Protein AF-0000000084753009 (afdb_homodimer)

Solvent-accessible surface area (backbone atoms only — not comparable to full-atom values): 41734 Å² total; per-residue (Å²): 143,81,85,72,77,72,83,78,74,83,71,78,72,69,72,72,68,74,66,66,72,75,73,69,80,60,87,63,48,53,92,80,48,62,45,25,27,24,36,36,21,24,46,74,65,32,34,59,45,39,58,49,41,63,70,36,86,54,37,40,56,45,30,37,18,22,81,48,64,71,35,30,52,54,29,57,70,52,45,77,73,70,60,47,79,33,66,43,63,70,62,52,57,67,38,84,77,46,48,28,35,38,40,39,59,59,40,59,48,36,22,62,54,53,35,54,36,36,74,61,62,22,24,34,41,34,35,61,46,40,22,52,53,69,66,31,33,50,51,32,44,51,40,50,72,73,33,92,44,51,52,31,33,46,53,29,57,72,46,18,57,58,53,46,50,50,44,50,41,45,76,71,41,67,23,46,60,67,46,36,36,46,33,37,47,22,31,64,53,88,81,74,65,91,60,96,47,74,90,43,40,63,74,74,40,26,57,36,32,58,84,35,24,67,22,55,52,34,76,59,42,33,61,58,48,35,46,51,28,60,70,63,72,48,67,54,45,33,26,37,38,47,62,38,71,62,77,71,88,77,80,57,65,31,46,48,30,42,41,34,41,34,33,31,74,84,59,25,36,34,36,42,37,35,34,31,50,33,41,76,78,27,59,35,39,34,45,35,12,55,41,12,32,40,38,34,48,94,85,46,38,20,46,29,68,53,73,85,70,62,74,63,65,72,74,53,73,94,74,84,77,84,72,79,65,67,41,73,97,49,26,34,66,54,90,67,91,61,67,58,29,63,52,36,33,52,51,49,49,53,51,22,58,50,66,69,45,84,47,87,32,14,57,66,55,29,40,52,26,24,49,51,37,42,43,46,50,50,5,35,78,64,69,38,77,34,70,49,88,78,118,141,82,85,74,76,78,80,80,72,80,71,79,71,69,74,73,68,74,66,66,72,74,73,69,80,63,86,63,50,55,94,79,47,61,45,27,28,25,36,36,21,24,48,74,66,32,34,58,45,39,57,48,41,63,70,37,85,54,37,39,59,45,29,37,18,22,80,49,65,70,36,30,52,53,29,57,70,51,46,77,73,70,60,48,80,34,68,43,63,71,64,52,57,67,37,82,75,46,47,28,35,38,41,38,59,60,40,58,47,36,22,63,55,53,34,52,35,36,73,62,63,23,25,35,41,35,36,60,47,41,22,51,52,71,67,30,34,50,51,33,45,52,40,52,72,71,34,91,44,50,51,31,31,45,52,30,56,71,46,18,58,57,51,48,50,51,45,49,42,44,75,73,42,68,23,47,61,66,46,36,36,48,33,35,48,22,31,65,53,89,83,73,64,91,62,98,47,75,90,42,40,63,75,72,38,27,57,36,32,58,82,33,24,67,22,55,51,31,75,58,44,34,60,56,50,34,46,51,27,62,70,64,72,47,68,55,45,32,26,37,38,47,62,38,71,60,76,72,88,76,81,57,64,30,44,48,30,41,40,34,42,34,33,32,72,84,59,23,36,34,36,42,37,34,34,31,49,34,41,76,77,27,58,34,39,34,44,35,10,56,41,12,31,41,37,34,46,94,86,47,38,21,46,30,67,54,72,87,70,63,74,62,66,71,74,54,75,93,74,84,78,83,73,79,64,67,41,71,97,50,27,34,67,55,88,68,91,62,67,57,28,65,51,37,34,50,52,48,50,53,50,24,58,49,66,70,45,83,47,87,33,14,58,66,55,29,40,53,26,26,49,52,39,42,44,44,49,52,5,36,78,65,70,39,78,35,68,49,84,78,118

Secondary structure (DSSP, 8-state):
------------------------------TTPPEEEEEE--SHHHHHHHHHHHTSTTEEEEEEE-SSHHHHHHHHHT-SS--EEES-HHHHHT-TT--EEEE-S-GGGHHHHHHHHHHTT-EEEEPSS--SHHHHHHHHHHHHHH-SS-EEE--GGGG-HHHHHHHHHHHTTTT-SEEEEEEEE--BS------SSGGGHHHHSGGG-TTT--HHHHHTTHHHHHHHHHHHTS--SEEEEEEE--S--SS--S-SEEEEEEE-GGG-EEEEEEESB--TT-EEEEEEESSEEEEE-SS-EEEEESS----------SS-------BTTTBEEEP-----HHHHHHHHHHHHHHHT---SS-HHHHHHHHHHHHHHHHHHHHTS-EE----/------------------------------TTPPEEEEEE--SHHHHHHHHHHHHSTTEEEEEEE-SSHHHHHHHHHT-SS--EEES-HHHHHT-TT--EEEE-S-GGGHHHHHHHHHHTT-EEEEESS--SHHHHHHHHHHHHHH-SS-EEEE-GGGG-HHHHHHHHHHHTTTT-SEEEEEEEE--BS------SSGGGHHHHTGGG-TTT--HHIIIIIHHHHHHHHHHHTS--SEEEEEEE--S--SS--S-SEEEEEEE-GGG-EEEEEEESB--TT-EEEEEEESSEEEEE-SS-EEEEESS---------SSS-------BTTTBEEE------HHHHHHHHHHHHHHHT---SS-HHHHHHHHHHHHHHHHHHHHTS-EE----

InterPro domains:
  IPR000683 Gfo/Idh/MocA-like oxidoreductase, N-terminal [PF01408] (35-155)
  IPR004104 Gfo/Idh/MocA-like oxidoreductase, C-terminal [PF02894] (169-384)
  IPR036291 NAD(P)-binding domain superfamily [SSF51735] (24-187)
  IPR050463 Gfo/Idh/MocA family oxidoreductases and glycosidases [PTHR43818] (2-371)

Structure (mmCIF, N/CA/C/O backbone):
data_AF-0000000084753009-model_v1
#
loop_
_entity.id
_entity.type
_entity.pdbx_description
1 polymer 'Oxidoreductase domain protein'
#
loop_
_atom_site.group_PDB
_atom_site.id
_atom_site.type_symbol
_atom_site.label_atom_id
_atom_site.label_alt_id
_atom_site.label_comp_id
_atom_site.label_asym_id
_atom_site.label_entity_id
_atom_site.label_seq_id
_atom_site.pdbx_PDB_ins_code
_atom_site.Cartn_x
_atom_site.Cartn_y
_atom_site.Cartn_z
_atom_site.occupancy
_atom_site.B_iso_or_equiv
_atom_site.auth_seq_id
_atom_site.auth_comp_id
_atom_site.auth_asym_id
_atom_site.auth_atom_id
_atom_site.pdbx_PDB_model_num
ATOM 1 N N . MET A 1 1 ? 50.094 -8.117 26.953 1 19.23 1 MET A N 1
ATOM 2 C CA . MET A 1 1 ? 50.156 -9.219 26 1 19.23 1 MET A CA 1
ATOM 3 C C . MET A 1 1 ? 48.75 -9.602 25.531 1 19.23 1 MET A C 1
ATOM 5 O O . MET A 1 1 ? 47.875 -9.898 26.344 1 19.23 1 MET A O 1
ATOM 9 N N . LYS A 1 2 ? 48.344 -8.891 24.297 1 21.27 2 LYS A N 1
ATOM 10 C CA . LYS A 1 2 ? 47.562 -8.609 23.078 1 21.27 2 LYS A CA 1
ATOM 11 C C . LYS A 1 2 ? 47.25 -9.898 22.312 1 21.27 2 LYS A C 1
ATOM 13 O O . LYS A 1 2 ? 48.156 -10.508 21.734 1 21.27 2 LYS A O 1
ATOM 18 N N . ARG A 1 3 ? 46.469 -10.758 22.953 1 17.67 3 ARG A N 1
ATOM 19 C CA . ARG A 1 3 ? 46.094 -12.125 22.594 1 17.67 3 ARG A CA 1
ATOM 20 C C . ARG A 1 3 ? 45.625 -12.211 21.141 1 17.67 3 ARG A C 1
ATOM 22 O O . ARG A 1 3 ? 44.562 -11.711 20.797 1 17.67 3 ARG A O 1
ATOM 29 N N . ARG A 1 4 ? 46.562 -12 20.125 1 22.48 4 ARG A N 1
ATOM 30 C CA . ARG A 1 4 ? 46.688 -12.062 18.672 1 22.48 4 ARG A CA 1
ATOM 31 C C . ARG A 1 4 ? 46.25 -13.43 18.141 1 22.48 4 ARG A C 1
ATOM 33 O O . ARG A 1 4 ? 47.062 -14.352 18.047 1 22.48 4 ARG A O 1
ATOM 40 N N . ASP A 1 5 ? 45.219 -14.016 18.797 1 18.94 5 ASP A N 1
ATOM 41 C CA . ASP A 1 5 ? 44.969 -15.414 18.484 1 18.94 5 ASP A CA 1
ATOM 42 C C . ASP A 1 5 ? 44.875 -15.633 16.984 1 18.94 5 ASP A C 1
ATOM 44 O O . ASP A 1 5 ? 44.469 -14.719 16.234 1 18.94 5 ASP A O 1
ATOM 48 N N . PHE A 1 6 ? 45.469 -16.656 16.344 1 20.31 6 PHE A N 1
ATOM 49 C CA . PHE A 1 6 ? 46.031 -17.406 15.242 1 20.31 6 PHE A CA 1
ATOM 50 C C . PHE A 1 6 ? 44.969 -17.859 14.266 1 20.31 6 PHE A C 1
ATOM 52 O O . PHE A 1 6 ? 45.219 -18.641 13.352 1 20.31 6 PHE A O 1
ATOM 59 N N . MET A 1 7 ? 43.75 -17.266 14.242 1 21.97 7 MET A N 1
ATOM 60 C CA . MET A 1 7 ? 42.75 -17.953 13.438 1 21.97 7 MET A CA 1
ATOM 61 C C . MET A 1 7 ? 43.25 -18.172 12.016 1 21.97 7 MET A C 1
ATOM 63 O O . MET A 1 7 ? 43.719 -17.25 11.367 1 21.97 7 MET A O 1
ATOM 67 N N . VAL A 1 8 ? 43.531 -19.422 11.648 1 20.73 8 VAL A N 1
ATOM 68 C CA . VAL A 1 8 ? 44.156 -20.125 10.523 1 20.73 8 VAL A CA 1
ATOM 69 C C . VAL A 1 8 ? 43.469 -19.703 9.219 1 20.73 8 VAL A C 1
ATOM 71 O O . VAL A 1 8 ? 42.25 -19.719 9.117 1 20.73 8 VAL A O 1
ATOM 74 N N . LYS A 1 9 ? 44.094 -19 8.281 1 26.17 9 LYS A N 1
ATOM 75 C CA . LYS A 1 9 ? 44.25 -18.562 6.895 1 26.17 9 LYS A CA 1
ATOM 76 C C . LYS A 1 9 ? 44 -19.734 5.934 1 26.17 9 LYS A C 1
ATOM 78 O O . LYS A 1 9 ? 44.312 -19.625 4.742 1 26.17 9 LYS A O 1
ATOM 83 N N . GLY A 1 10 ? 43.469 -20.984 6.367 1 20.19 10 GLY A N 1
ATOM 84 C CA . GLY A 1 10 ? 43.688 -22.016 5.359 1 20.19 10 GLY A CA 1
ATOM 85 C C . GLY A 1 10 ? 43.094 -21.641 4.004 1 20.19 10 GLY A C 1
ATOM 86 O O . GLY A 1 10 ? 41.969 -21.156 3.918 1 20.19 10 GLY A O 1
ATOM 87 N N . SER A 1 11 ? 43.938 -21.219 3.051 1 24.53 11 SER A N 1
ATOM 88 C CA . SER A 1 11 ? 43.906 -20.922 1.621 1 24.53 11 SER A CA 1
ATOM 89 C C . SER A 1 11 ? 43.312 -22.094 0.831 1 24.53 11 SER A C 1
ATOM 91 O O . SER A 1 11 ? 44.062 -22.891 0.247 1 24.53 11 SER A O 1
ATOM 93 N N . LEU A 1 12 ? 42.375 -22.859 1.331 1 22.7 12 LEU A N 1
ATOM 94 C CA . LEU A 1 12 ? 42.094 -24 0.461 1 22.7 12 LEU A CA 1
ATOM 95 C C . LEU A 1 12 ? 41.719 -23.531 -0.946 1 22.7 12 LEU A C 1
ATOM 97 O O . LEU A 1 12 ? 40.75 -22.797 -1.135 1 22.7 12 LEU A O 1
ATOM 101 N N . ALA A 1 13 ? 42.781 -23.203 -1.774 1 28.36 13 ALA A N 1
ATOM 102 C CA . ALA A 1 13 ? 42.812 -23.047 -3.227 1 28.36 13 ALA A CA 1
ATOM 103 C C . ALA A 1 13 ? 42.094 -24.188 -3.928 1 28.36 13 ALA A C 1
ATOM 105 O O . ALA A 1 13 ? 42.719 -25.047 -4.559 1 28.36 13 ALA A O 1
ATOM 106 N N . GLY A 1 14 ? 41.188 -24.828 -3.195 1 24.23 14 GLY A N 1
ATOM 107 C CA . GLY A 1 14 ? 40.75 -25.984 -3.975 1 24.23 14 GLY A CA 1
ATOM 108 C C . GLY A 1 14 ? 40.344 -25.625 -5.391 1 24.23 14 GLY A C 1
ATOM 109 O O . GLY A 1 14 ? 39.688 -24.594 -5.617 1 24.23 14 GLY A O 1
ATOM 110 N N . SER A 1 15 ? 41.25 -25.922 -6.312 1 25.5 15 SER A N 1
ATOM 111 C CA . SER A 1 15 ? 41.062 -25.953 -7.758 1 25.5 15 SER A CA 1
ATOM 112 C C . SER A 1 15 ? 39.75 -26.594 -8.133 1 25.5 15 SER A C 1
ATOM 114 O O . SER A 1 15 ? 39.5 -27.766 -7.828 1 25.5 15 SER A O 1
ATOM 116 N N . ALA A 1 16 ? 38.75 -25.859 -7.883 1 26.94 16 ALA A N 1
ATOM 117 C CA . ALA A 1 16 ? 37.438 -26.344 -8.344 1 26.94 16 ALA A CA 1
ATOM 118 C C . ALA A 1 16 ? 37.5 -26.812 -9.789 1 26.94 16 ALA A C 1
ATOM 120 O O . ALA A 1 16 ? 37.656 -26.016 -10.711 1 26.94 16 ALA A O 1
ATOM 121 N N . VAL A 1 17 ? 38.281 -27.906 -9.914 1 26.52 17 VAL A N 1
ATOM 122 C CA . VAL A 1 17 ? 38.125 -28.531 -11.219 1 26.52 17 VAL A CA 1
ATOM 123 C C . VAL A 1 17 ? 36.656 -28.547 -11.609 1 26.52 17 VAL A C 1
ATOM 125 O O . VAL A 1 17 ? 35.812 -29.047 -10.859 1 26.52 17 VAL A O 1
ATOM 128 N N . LEU A 1 18 ? 36.344 -27.594 -12.336 1 28.11 18 LEU A N 1
ATOM 129 C CA . LEU A 1 18 ? 35.094 -27.547 -13.086 1 28.11 18 LEU A CA 1
ATOM 130 C C . LEU A 1 18 ? 34.781 -28.922 -13.688 1 28.11 18 LEU A C 1
ATOM 132 O O . LEU A 1 18 ? 35.406 -29.344 -14.664 1 28.11 18 LEU A O 1
ATOM 136 N N . TYR A 1 19 ? 34.812 -29.875 -12.789 1 24.83 19 TYR A N 1
ATOM 137 C CA . TYR A 1 19 ? 34.281 -31.062 -13.469 1 24.83 19 TYR A CA 1
ATOM 138 C C . TYR A 1 19 ? 33 -30.734 -14.211 1 24.83 19 TYR A C 1
ATOM 140 O O . TYR A 1 19 ? 32.031 -30.281 -13.609 1 24.83 19 TYR A O 1
ATOM 148 N N . ALA A 1 20 ? 33.156 -30.234 -15.375 1 32.66 20 ALA A N 1
ATOM 149 C CA . ALA A 1 20 ? 32 -30.281 -16.281 1 32.66 20 ALA A CA 1
ATOM 150 C C . ALA A 1 20 ? 31.297 -31.625 -16.219 1 32.66 20 ALA A C 1
ATOM 152 O O . ALA A 1 20 ? 31.891 -32.656 -16.531 1 32.66 20 ALA A O 1
ATOM 153 N N . PRO A 1 21 ? 30.516 -31.781 -15.094 1 30.72 21 PRO A N 1
ATOM 154 C CA . PRO A 1 21 ? 29.875 -33.094 -15.156 1 30.72 21 PRO A CA 1
ATOM 155 C C . PRO A 1 21 ? 29.578 -33.531 -16.578 1 30.72 21 PRO A C 1
ATOM 157 O O . PRO A 1 21 ? 29.234 -32.719 -17.438 1 30.72 21 PRO A O 1
ATOM 160 N N . THR A 1 22 ? 30.391 -34.438 -17.047 1 31.91 22 THR A N 1
ATOM 161 C CA . THR A 1 22 ? 30 -35.188 -18.234 1 31.91 22 THR A CA 1
ATOM 162 C C . THR A 1 22 ? 28.516 -35.562 -18.172 1 31.91 22 THR A C 1
ATOM 164 O O . THR A 1 22 ? 28.109 -36.375 -17.328 1 31.91 22 THR A O 1
ATOM 167 N N . VAL A 1 23 ? 27.641 -34.594 -18.406 1 34.03 23 VAL A N 1
ATOM 168 C CA . VAL A 1 23 ? 26.281 -35 -18.719 1 34.03 23 VAL A CA 1
ATOM 169 C C . VAL A 1 23 ? 26.281 -36.219 -19.625 1 34.03 23 VAL A C 1
ATOM 171 O O . VAL A 1 23 ? 26.766 -36.156 -20.766 1 34.03 23 VAL A O 1
ATOM 174 N N . LEU A 1 24 ? 26.609 -37.344 -19.109 1 34.19 24 LEU A N 1
ATOM 175 C CA . LEU A 1 24 ? 26.203 -38.562 -19.828 1 34.19 24 LEU A CA 1
ATOM 176 C C . LEU A 1 24 ? 24.906 -38.312 -20.594 1 34.19 24 LEU A C 1
ATOM 178 O O . LEU A 1 24 ? 24 -37.656 -20.094 1 34.19 24 LEU A O 1
ATOM 182 N N . GLY A 1 25 ? 25.016 -38.438 -21.953 1 34.22 25 GLY A N 1
ATOM 183 C CA . GLY A 1 25 ? 24.031 -38.375 -23.016 1 34.22 25 GLY A CA 1
ATOM 184 C C . GLY A 1 25 ? 22.734 -39.094 -22.688 1 34.22 25 GLY A C 1
ATOM 185 O O . GLY A 1 25 ? 22.594 -40.281 -22.969 1 34.22 25 GLY A O 1
ATOM 186 N N . TYR A 1 26 ? 22.328 -39.125 -21.5 1 35 26 TYR A N 1
ATOM 187 C CA . TYR A 1 26 ? 20.953 -39.594 -21.516 1 35 26 TYR A CA 1
ATOM 188 C C . TYR A 1 26 ? 20.219 -39.094 -22.734 1 35 26 TYR A C 1
ATOM 190 O O . TYR A 1 26 ? 20.609 -38.094 -23.344 1 35 26 TYR A O 1
ATOM 198 N N . GLY A 1 27 ? 19.109 -39.875 -23.281 1 38.47 27 GLY A N 1
ATOM 199 C CA . GLY A 1 27 ? 18.469 -39.812 -24.594 1 38.47 27 GLY A CA 1
ATOM 200 C C . GLY A 1 27 ? 18.125 -38.406 -25.031 1 38.47 27 GLY A C 1
ATOM 201 O O . GLY A 1 27 ? 17.312 -37.719 -24.391 1 38.47 27 GLY A O 1
ATOM 202 N N . THR A 1 28 ? 19.031 -37.656 -25.5 1 44.12 28 THR A N 1
ATOM 203 C CA . THR A 1 28 ? 18.812 -36.469 -26.328 1 44.12 28 THR A CA 1
ATOM 204 C C . THR A 1 28 ? 17.594 -36.656 -27.219 1 44.12 28 THR A C 1
ATOM 206 O O . THR A 1 28 ? 17.5 -37.625 -27.984 1 44.12 28 THR A O 1
ATOM 209 N N . HIS A 1 29 ? 16.406 -36.375 -26.672 1 51.78 29 HIS A N 1
ATOM 210 C CA . HIS A 1 29 ? 15.297 -36.375 -27.625 1 51.78 29 HIS A CA 1
ATOM 211 C C . HIS A 1 29 ? 15.711 -35.688 -28.938 1 51.78 29 HIS A C 1
ATOM 213 O O . HIS A 1 29 ? 16.469 -34.719 -28.922 1 51.78 29 HIS A O 1
ATOM 219 N N . SER A 1 30 ? 15.75 -36.469 -29.938 1 55.12 30 SER A N 1
ATOM 220 C CA . SER A 1 30 ? 15.945 -35.844 -31.234 1 55.12 30 SER A CA 1
ATOM 221 C C . SER A 1 30 ? 15.125 -34.562 -31.359 1 55.12 30 SER A C 1
ATOM 223 O O . SER A 1 30 ? 14.047 -34.438 -30.781 1 55.12 30 SER A O 1
ATOM 225 N N . PRO A 1 31 ? 15.773 -33.406 -31.656 1 55.28 31 PRO A N 1
ATOM 226 C CA . PRO A 1 31 ? 15.07 -32.125 -31.844 1 55.28 31 PRO A CA 1
ATOM 227 C C . PRO A 1 31 ? 13.664 -32.312 -32.406 1 55.28 31 PRO A C 1
ATOM 229 O O . PRO A 1 31 ? 12.797 -31.453 -32.219 1 55.28 31 PRO A O 1
ATOM 232 N N . ASN A 1 32 ? 13.453 -33.438 -33.031 1 63.06 32 ASN A N 1
ATOM 233 C CA . ASN A 1 32 ? 12.164 -33.656 -33.688 1 63.06 32 ASN A CA 1
ATOM 234 C C . ASN A 1 32 ? 11.242 -34.531 -32.844 1 63.06 32 ASN A C 1
ATOM 236 O O . ASN A 1 32 ? 10.156 -34.906 -33.312 1 63.06 32 ASN A O 1
ATOM 240 N N . GLU A 1 33 ? 11.758 -34.75 -31.656 1 83.25 33 GLU A N 1
ATOM 241 C CA . GLU A 1 33 ? 10.953 -35.688 -30.875 1 83.25 33 GLU A CA 1
ATOM 242 C C . GLU A 1 33 ? 9.828 -35 -30.141 1 83.25 33 GLU A C 1
ATOM 244 O O . GLU A 1 33 ? 10.023 -33.875 -29.625 1 83.25 33 GLU A O 1
ATOM 249 N N . THR A 1 34 ? 8.656 -35.562 -30.266 1 94.25 34 THR A N 1
ATOM 250 C CA . THR A 1 34 ? 7.469 -35.031 -29.594 1 94.25 34 THR A CA 1
ATOM 251 C C . THR A 1 34 ? 7.48 -35.375 -28.109 1 94.25 34 THR A C 1
ATOM 253 O O . THR A 1 34 ? 7.742 -36.531 -27.75 1 94.25 34 THR A O 1
ATOM 256 N N . ILE A 1 35 ? 7.359 -34.406 -27.25 1 98 35 ILE A N 1
ATOM 257 C CA . ILE A 1 35 ? 7.242 -34.625 -25.812 1 98 35 ILE A CA 1
ATOM 258 C C . ILE A 1 35 ? 5.801 -35 -25.469 1 98 35 ILE A C 1
ATOM 260 O O . ILE A 1 35 ? 4.883 -34.219 -25.703 1 98 35 ILE A O 1
ATOM 264 N N . ASN A 1 36 ? 5.613 -36.188 -24.969 1 98.38 36 ASN A N 1
ATOM 265 C CA . ASN A 1 36 ? 4.305 -36.625 -24.5 1 98.38 36 ASN A CA 1
ATOM 266 C C . ASN A 1 36 ? 4.035 -36.188 -23.062 1 98.38 36 ASN A C 1
ATOM 268 O O . ASN A 1 36 ? 4.738 -36.594 -22.141 1 98.38 36 ASN A O 1
ATOM 272 N N . VAL A 1 37 ? 2.973 -35.469 -22.906 1 98.75 37 VAL A N 1
ATOM 273 C CA . VAL A 1 37 ? 2.73 -34.812 -21.609 1 98.75 37 VAL A CA 1
ATOM 274 C C . VAL A 1 37 ? 1.481 -35.406 -20.969 1 98.75 37 VAL A C 1
ATOM 276 O O . VAL A 1 37 ? 0.455 -35.562 -21.625 1 98.75 37 VAL A O 1
ATOM 279 N N . GLY A 1 38 ? 1.562 -35.75 -19.719 1 98.88 38 GLY A N 1
ATOM 280 C CA . GLY A 1 38 ? 0.406 -36.031 -18.891 1 98.88 38 GLY A CA 1
ATOM 281 C C . GLY A 1 38 ? -0.013 -34.844 -18.031 1 98.88 38 GLY A C 1
ATOM 282 O O . GLY A 1 38 ? 0.834 -34.156 -17.484 1 98.88 38 GLY A O 1
ATOM 283 N N . ILE A 1 39 ? -1.344 -34.688 -17.891 1 98.94 39 ILE A N 1
ATOM 284 C CA . ILE A 1 39 ? -1.879 -33.594 -17.078 1 98.94 39 ILE A CA 1
ATOM 285 C C . ILE A 1 39 ? -2.4 -34.156 -15.75 1 98.94 39 ILE A C 1
ATOM 287 O O . ILE A 1 39 ? -3.291 -35 -15.742 1 98.94 39 ILE A O 1
ATOM 291 N N . VAL A 1 40 ? -1.804 -33.719 -14.664 1 98.94 40 VAL A N 1
ATOM 292 C CA . VAL A 1 40 ? -2.322 -34.062 -13.336 1 98.94 40 VAL A CA 1
ATOM 293 C C . VAL A 1 40 ? -3.096 -32.875 -12.773 1 98.94 40 VAL A C 1
ATOM 295 O O . VAL A 1 40 ? -2.504 -31.859 -12.391 1 98.94 40 VAL A O 1
ATOM 298 N N . GLY A 1 41 ? -4.367 -33.031 -12.617 1 98.75 41 GLY A N 1
ATOM 299 C CA . GLY A 1 41 ? -5.266 -31.922 -12.32 1 98.75 41 GLY A CA 1
ATOM 300 C C . GLY A 1 41 ? -5.832 -31.266 -13.57 1 98.75 41 GLY A C 1
ATOM 301 O O . GLY A 1 41 ? -5.137 -30.5 -14.242 1 98.75 41 GLY A O 1
ATOM 302 N N . THR A 1 42 ? -7.109 -31.531 -13.867 1 98.44 42 THR A N 1
ATOM 303 C CA . THR A 1 42 ? -7.723 -31.016 -15.086 1 98.44 42 THR A CA 1
ATOM 304 C C . THR A 1 42 ? -8.852 -30.047 -14.758 1 98.44 42 THR A C 1
ATOM 306 O O . THR A 1 42 ? -9.875 -30.016 -15.445 1 98.44 42 THR A O 1
ATOM 309 N N . GLY A 1 43 ? -8.672 -29.375 -13.602 1 95.62 43 GLY A N 1
ATOM 310 C CA . GLY A 1 43 ? -9.555 -28.25 -13.305 1 95.62 43 GLY A CA 1
ATOM 311 C C . GLY A 1 43 ? -9.328 -27.047 -14.211 1 95.62 43 GLY A C 1
ATOM 312 O O . GLY A 1 43 ? -8.898 -27.219 -15.359 1 95.62 43 GLY A O 1
ATOM 313 N N . ASP A 1 44 ? -9.617 -25.859 -13.711 1 93.62 44 ASP A N 1
ATOM 314 C CA . ASP A 1 44 ? -9.578 -24.656 -14.539 1 93.62 44 ASP A CA 1
ATOM 315 C C . ASP A 1 44 ? -8.172 -24.422 -15.094 1 93.62 44 ASP A C 1
ATOM 317 O O . ASP A 1 44 ? -8.008 -24.109 -16.281 1 93.62 44 ASP A O 1
ATOM 321 N N . ARG A 1 45 ? -7.141 -24.578 -14.258 1 96.12 45 ARG A N 1
ATOM 322 C CA . ARG A 1 45 ? -5.781 -24.266 -14.688 1 96.12 45 ARG A CA 1
ATOM 323 C C . ARG A 1 45 ? -5.23 -25.375 -15.586 1 96.12 45 ARG A C 1
ATOM 325 O O . ARG A 1 45 ? -4.816 -25.125 -16.719 1 96.12 45 ARG A O 1
ATOM 332 N N . GLY A 1 46 ? -5.246 -26.625 -15.133 1 97.56 46 GLY A N 1
ATOM 333 C CA . GLY A 1 46 ? -4.727 -27.734 -15.922 1 97.56 46 GLY A CA 1
ATOM 334 C C . GLY A 1 46 ? -5.48 -27.938 -17.219 1 97.56 46 GLY A C 1
ATOM 335 O O . GLY A 1 46 ? -4.871 -28.047 -18.297 1 97.56 46 GLY A O 1
ATOM 336 N N . GLY A 1 47 ? -6.828 -27.953 -17.094 1 96.75 47 GLY A N 1
ATOM 337 C CA . GLY A 1 47 ? -7.645 -28.047 -18.297 1 96.75 47 GLY A CA 1
ATOM 338 C C . GLY A 1 47 ? -7.465 -26.875 -19.234 1 96.75 47 GLY A C 1
ATOM 339 O O . GLY A 1 47 ? -7.551 -27.047 -20.453 1 96.75 47 GLY A O 1
ATOM 340 N N . GLY A 1 48 ? -7.215 -25.734 -18.641 1 96.69 48 GLY A N 1
ATOM 341 C CA . GLY A 1 48 ? -7.055 -24.516 -19.422 1 96.69 48 GLY A CA 1
ATOM 342 C C . GLY A 1 48 ? -5.746 -24.469 -20.188 1 96.69 48 GLY A C 1
ATOM 343 O O . GLY A 1 48 ? -5.621 -23.734 -21.172 1 96.69 48 GLY A O 1
ATOM 344 N N . LEU A 1 49 ? -4.797 -25.266 -19.844 1 97.69 49 LEU A N 1
ATOM 345 C CA . LEU A 1 49 ? -3.49 -25.25 -20.484 1 97.69 49 LEU A CA 1
ATOM 346 C C . LEU A 1 49 ? -3.441 -26.266 -21.625 1 97.69 49 LEU A C 1
ATOM 348 O O . LEU A 1 49 ? -2.547 -26.219 -22.469 1 97.69 49 LEU A O 1
ATOM 352 N N . ILE A 1 50 ? -4.414 -27.203 -21.672 1 98.5 50 ILE A N 1
ATOM 353 C CA . ILE A 1 50 ? -4.426 -28.266 -22.672 1 98.5 50 ILE A CA 1
ATOM 354 C C . ILE A 1 50 ? -4.535 -27.656 -24.078 1 98.5 50 ILE A C 1
ATOM 356 O O . ILE A 1 50 ? -3.752 -27.984 -24.969 1 98.5 50 ILE A O 1
ATOM 360 N N . PRO A 1 51 ? -5.438 -26.641 -24.312 1 97.38 51 PRO A N 1
ATOM 361 C CA . PRO A 1 51 ? -5.516 -26.031 -25.641 1 97.38 51 PRO A CA 1
ATOM 362 C C . PRO A 1 51 ? -4.203 -25.375 -26.062 1 97.38 51 PRO A C 1
ATOM 364 O O . PRO A 1 51 ? -3.875 -25.344 -27.25 1 97.38 51 PRO A O 1
ATOM 367 N N . PHE A 1 52 ? -3.451 -24.812 -25.141 1 96.69 52 PHE A N 1
ATOM 368 C CA . PHE A 1 52 ? -2.148 -24.25 -25.469 1 96.69 52 PHE A CA 1
ATOM 369 C C . PHE A 1 52 ? -1.181 -25.328 -25.922 1 96.69 52 PHE A C 1
ATOM 371 O O . PHE A 1 52 ? -0.466 -25.156 -26.906 1 96.69 52 PHE A O 1
ATOM 378 N N . ILE A 1 53 ? -1.154 -26.453 -25.234 1 98.06 53 ILE A N 1
ATOM 379 C CA . ILE A 1 53 ? -0.253 -27.547 -25.578 1 98.06 53 ILE A CA 1
ATOM 380 C C . ILE A 1 53 ? -0.587 -28.094 -26.969 1 98.06 53 ILE A C 1
ATOM 382 O O . ILE A 1 53 ? 0.312 -28.391 -27.75 1 98.06 53 ILE A O 1
ATOM 386 N N . ASN A 1 54 ? -1.896 -28.141 -27.266 1 97.5 54 ASN A N 1
ATOM 387 C CA . ASN A 1 54 ? -2.352 -28.609 -28.562 1 97.5 54 ASN A CA 1
ATOM 388 C C . ASN A 1 54 ? -1.746 -27.781 -29.703 1 97.5 54 ASN A C 1
ATOM 390 O O . ASN A 1 54 ? -1.583 -28.281 -30.812 1 97.5 54 ASN A O 1
ATOM 394 N N . GLN A 1 55 ? -1.349 -26.562 -29.422 1 96.94 55 GLN A N 1
ATOM 395 C CA . GLN A 1 55 ? -0.884 -25.641 -30.438 1 96.94 55 GLN A CA 1
ATOM 396 C C . GLN A 1 55 ? 0.638 -25.641 -30.547 1 96.94 55 GLN A C 1
ATOM 398 O O . GLN A 1 55 ? 1.209 -25.047 -31.453 1 96.94 55 GLN A O 1
ATOM 403 N N . ILE A 1 56 ? 1.283 -26.312 -29.672 1 97.44 56 ILE A N 1
ATOM 404 C CA . ILE A 1 56 ? 2.74 -26.266 -29.609 1 97.44 56 ILE A CA 1
ATOM 405 C C . ILE A 1 56 ? 3.32 -27.438 -30.406 1 97.44 56 ILE A C 1
ATOM 407 O O . ILE A 1 56 ? 3.057 -28.594 -30.094 1 97.44 56 ILE A O 1
ATOM 411 N N . PRO A 1 57 ? 4.129 -27.078 -31.422 1 96.69 57 PRO A N 1
ATOM 412 C CA . PRO A 1 57 ? 4.754 -28.172 -32.156 1 96.69 57 PRO A CA 1
ATOM 413 C C . PRO A 1 57 ? 5.609 -29.078 -31.281 1 96.69 57 PRO A C 1
ATOM 415 O O . PRO A 1 57 ? 6.277 -28.594 -30.375 1 96.69 57 PRO A O 1
ATOM 418 N N . ASN A 1 58 ? 5.539 -30.359 -31.516 1 96.25 58 ASN A N 1
ATOM 419 C CA . ASN A 1 58 ? 6.363 -31.375 -30.875 1 96.25 58 ASN A CA 1
ATOM 420 C C . ASN A 1 58 ? 6.016 -31.531 -29.391 1 96.25 58 ASN A C 1
ATOM 422 O O . ASN A 1 58 ? 6.887 -31.828 -28.578 1 96.25 58 ASN A O 1
ATOM 426 N N . MET A 1 59 ? 4.863 -31.234 -29.062 1 97.44 59 MET A N 1
ATOM 427 C CA . MET A 1 59 ? 4.305 -31.469 -27.734 1 97.44 59 MET A CA 1
ATOM 428 C C . MET A 1 59 ? 2.861 -31.953 -27.828 1 97.44 59 MET A C 1
ATOM 430 O O . MET A 1 59 ? 2.078 -31.438 -28.625 1 97.44 59 MET A O 1
ATOM 434 N N . ARG A 1 60 ? 2.506 -32.969 -27.125 1 97.25 60 ARG A N 1
ATOM 435 C CA . ARG A 1 60 ? 1.115 -33.406 -27.172 1 97.25 60 ARG A CA 1
ATOM 436 C C . ARG A 1 60 ? 0.681 -34 -25.844 1 97.25 60 ARG A C 1
ATOM 438 O O . ARG A 1 60 ? 1.492 -34.594 -25.125 1 97.25 60 ARG A O 1
ATOM 445 N N . VAL A 1 61 ? -0.574 -33.906 -25.531 1 98.69 61 VAL A N 1
ATOM 446 C CA . VAL A 1 61 ? -1.153 -34.5 -24.328 1 98.69 61 VAL A CA 1
ATOM 447 C C . VAL A 1 61 ? -1.534 -35.938 -24.609 1 98.69 61 VAL A C 1
ATOM 449 O O . VAL A 1 61 ? -2.287 -36.219 -25.547 1 98.69 61 VAL A O 1
ATOM 452 N N . VAL A 1 62 ? -1.056 -36.875 -23.781 1 98.62 62 VAL A N 1
ATOM 453 C CA . VAL A 1 62 ? -1.327 -38.281 -24.047 1 98.62 62 VAL A CA 1
ATOM 454 C C . VAL A 1 62 ? -2.027 -38.906 -22.844 1 98.62 62 VAL A C 1
ATOM 456 O O . VAL A 1 62 ? -2.457 -40.062 -22.906 1 98.62 62 VAL A O 1
ATOM 459 N N . ALA A 1 63 ? -2.121 -38.156 -21.75 1 98.88 63 ALA A N 1
ATOM 460 C CA . ALA A 1 63 ? -2.762 -38.656 -20.531 1 98.88 63 ALA A CA 1
ATOM 461 C C . ALA A 1 63 ? -3.334 -37.5 -19.703 1 98.88 63 ALA A C 1
ATOM 463 O O . ALA A 1 63 ? -2.791 -36.406 -19.703 1 98.88 63 ALA A O 1
ATOM 464 N N . CYS A 1 64 ? -4.434 -37.781 -19.062 1 98.88 64 CYS A N 1
ATOM 465 C CA . CYS A 1 64 ? -5.043 -36.875 -18.094 1 98.88 64 CYS A CA 1
ATOM 466 C C . CYS A 1 64 ? -5.383 -37.625 -16.797 1 98.88 64 CYS A C 1
ATOM 468 O O . CYS A 1 64 ? -5.801 -38.781 -16.844 1 98.88 64 CYS A O 1
ATOM 470 N N . CYS A 1 65 ? -5.207 -36.938 -15.742 1 98.94 65 CYS A N 1
ATOM 471 C CA . CYS A 1 65 ? -5.531 -37.5 -14.445 1 98.94 65 CYS A CA 1
ATOM 472 C C . CYS A 1 65 ? -6.281 -36.5 -13.578 1 98.94 65 CYS A C 1
ATOM 474 O O . CYS A 1 65 ? -5.887 -35.344 -13.484 1 98.94 65 CYS A O 1
ATOM 476 N N . ASP A 1 66 ? -7.316 -36.875 -12.977 1 98.69 66 ASP A N 1
ATOM 477 C CA . ASP A 1 66 ? -8.047 -36.125 -11.961 1 98.69 66 ASP A CA 1
ATOM 478 C C . ASP A 1 66 ? -8.852 -37.062 -11.055 1 98.69 66 ASP A C 1
ATOM 480 O O . ASP A 1 66 ? -9.398 -38.062 -11.516 1 98.69 66 ASP A O 1
ATOM 484 N N . ILE A 1 67 ? -8.914 -36.719 -9.828 1 97.62 67 ILE A N 1
ATOM 485 C CA . ILE A 1 67 ? -9.633 -37.562 -8.883 1 97.62 67 ILE A CA 1
ATOM 486 C C . ILE A 1 67 ? -11.141 -37.281 -8.992 1 97.62 67 ILE A C 1
ATOM 488 O O . ILE A 1 67 ? -11.953 -38.094 -8.508 1 97.62 67 ILE A O 1
ATOM 492 N N . ILE A 1 68 ? -11.516 -36.156 -9.562 1 97.44 68 ILE A N 1
ATOM 493 C CA . ILE A 1 68 ? -12.922 -35.844 -9.789 1 97.44 68 ILE A CA 1
ATOM 494 C C . ILE A 1 68 ? -13.32 -36.219 -11.203 1 97.44 68 ILE A C 1
ATOM 496 O O . ILE A 1 68 ? -12.828 -35.656 -12.18 1 97.44 68 ILE A O 1
ATOM 500 N N . PRO A 1 69 ? -14.258 -37.062 -11.352 1 97.25 69 PRO A N 1
ATOM 501 C CA . PRO A 1 69 ? -14.555 -37.656 -12.648 1 97.25 69 PRO A CA 1
ATOM 502 C C . PRO A 1 69 ? -14.961 -36.625 -13.703 1 97.25 69 PRO A C 1
ATOM 504 O O . PRO A 1 69 ? -14.539 -36.719 -14.852 1 97.25 69 PRO A O 1
ATOM 507 N N . PHE A 1 70 ? -15.812 -35.688 -13.359 1 96.25 70 PHE A N 1
ATOM 508 C CA . PHE A 1 70 ? -16.281 -34.75 -14.375 1 96.25 70 PHE A CA 1
ATOM 509 C C . PHE A 1 70 ? -15.156 -33.812 -14.805 1 96.25 70 PHE A C 1
ATOM 511 O O . PHE A 1 70 ? -15.156 -33.312 -15.93 1 96.25 70 PHE A O 1
ATOM 518 N N . ARG A 1 71 ? -14.18 -33.562 -13.953 1 97.25 71 ARG A N 1
ATOM 519 C CA . ARG A 1 71 ? -13.008 -32.781 -14.336 1 97.25 71 ARG A CA 1
ATOM 520 C C . ARG A 1 71 ? -12.117 -33.562 -15.297 1 97.25 71 ARG A C 1
ATOM 522 O O . ARG A 1 71 ? -11.594 -33 -16.266 1 97.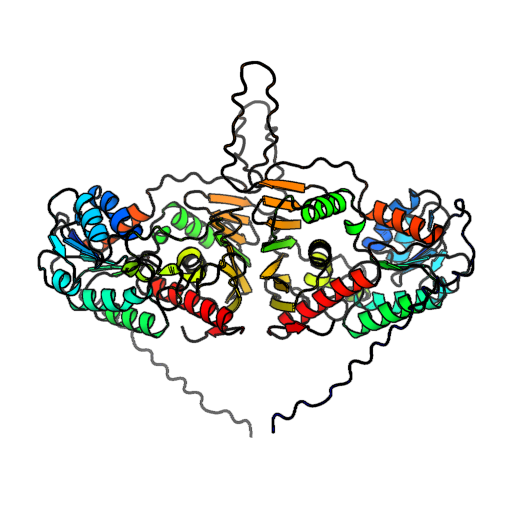25 71 ARG A O 1
ATOM 529 N N . LEU A 1 72 ? -11.984 -34.844 -14.969 1 98.38 72 LEU A N 1
ATOM 530 C CA . LEU A 1 72 ? -11.219 -35.719 -15.859 1 98.38 72 LEU A CA 1
ATOM 531 C C . LEU A 1 72 ? -11.836 -35.75 -17.25 1 98.38 72 LEU A C 1
ATOM 533 O O . LEU A 1 72 ? -11.141 -35.562 -18.25 1 98.38 72 LEU A O 1
ATOM 537 N N . SER A 1 73 ? -13.156 -35.906 -17.234 1 98.06 73 SER A N 1
ATOM 538 C CA . SER A 1 73 ? -13.875 -35.969 -18.516 1 98.06 73 SER A CA 1
ATOM 539 C C . SER A 1 73 ? -13.703 -34.656 -19.297 1 98.06 73 SER A C 1
ATOM 541 O O . SER A 1 73 ? -13.477 -34.688 -20.5 1 98.06 73 SER A O 1
ATOM 543 N N . SER A 1 74 ? -13.812 -33.562 -18.625 1 97.44 74 SER A N 1
ATOM 544 C CA . SER A 1 74 ? -13.648 -32.25 -19.25 1 97.44 74 SER A CA 1
ATOM 545 C C . SER A 1 74 ? -12.234 -32.094 -19.812 1 97.44 74 SER A C 1
ATOM 547 O O . SER A 1 74 ? -12.062 -31.578 -20.922 1 97.44 74 SER A O 1
ATOM 549 N N . GLY A 1 75 ? -11.242 -32.5 -19.047 1 98.06 75 GLY A N 1
ATOM 550 C CA . GLY A 1 75 ? -9.867 -32.469 -19.531 1 98.06 75 GLY A CA 1
ATOM 551 C C . GLY A 1 75 ? -9.641 -33.281 -20.781 1 98.06 75 GLY A C 1
ATOM 552 O O . GLY A 1 75 ? -9.055 -32.812 -21.75 1 98.06 75 GLY A O 1
ATOM 553 N N . LEU A 1 76 ? -10.125 -34.469 -20.75 1 98.62 76 LEU A N 1
ATOM 554 C CA . LEU A 1 76 ? -9.969 -35.375 -21.891 1 98.62 76 LEU A CA 1
ATOM 555 C C . LEU A 1 76 ? -10.633 -34.812 -23.141 1 98.62 76 LEU A C 1
ATOM 557 O O . LEU A 1 76 ? -10.117 -34.969 -24.25 1 98.62 76 LEU A O 1
ATOM 561 N N . SER A 1 77 ? -11.719 -34.094 -22.953 1 98.31 77 SER A N 1
ATOM 562 C CA . SER A 1 77 ? -12.469 -33.562 -24.078 1 98.31 77 SER A CA 1
ATOM 563 C C . SER A 1 77 ? -11.703 -32.406 -24.75 1 98.31 77 SER A C 1
ATOM 565 O O . SER A 1 77 ? -12 -32.031 -25.891 1 98.31 77 SER A O 1
ATOM 567 N N . LYS A 1 78 ? -10.719 -31.859 -24.109 1 98.19 78 LYS A N 1
ATOM 568 C CA . LYS A 1 78 ? -9.984 -30.703 -24.625 1 98.19 78 LYS A CA 1
ATOM 569 C C . LYS A 1 78 ? -8.734 -31.156 -25.375 1 98.19 78 LYS A C 1
ATOM 571 O O . LYS A 1 78 ? -8.07 -30.328 -26.016 1 98.19 78 LYS A O 1
ATOM 576 N N . VAL A 1 79 ? -8.398 -32.438 -25.266 1 98.38 79 VAL A N 1
ATOM 577 C CA . VAL A 1 79 ? -7.191 -32.938 -25.891 1 98.38 79 VAL A CA 1
ATOM 578 C C . VAL A 1 79 ? -7.43 -33.156 -27.391 1 98.38 79 VAL A C 1
ATOM 580 O O . VAL A 1 79 ? -8.445 -33.719 -27.797 1 98.38 79 VAL A O 1
ATOM 583 N N . GLU A 1 80 ? -6.535 -32.594 -28.141 1 96.25 80 GLU A N 1
ATOM 584 C CA . GLU A 1 80 ? -6.531 -32.938 -29.562 1 96.25 80 GLU A CA 1
ATOM 585 C C . GLU A 1 80 ? -5.773 -34.219 -29.812 1 96.25 80 GLU A C 1
ATOM 587 O O . GLU A 1 80 ? -4.551 -34.281 -29.672 1 96.25 80 GLU A O 1
ATOM 592 N N . GLY A 1 81 ? -6.504 -35.25 -30.156 1 93.38 81 GLY A N 1
ATOM 593 C CA . GLY A 1 81 ? -5.938 -36.594 -30.297 1 93.38 81 GLY A CA 1
ATOM 594 C C . GLY A 1 81 ? -6.418 -37.562 -29.234 1 93.38 81 GLY A C 1
ATOM 595 O O . GLY A 1 81 ? -7.516 -37.406 -28.688 1 93.38 81 GLY A O 1
ATOM 596 N N . LYS A 1 82 ? -5.566 -38.625 -28.984 1 95.06 82 LYS A N 1
ATOM 597 C CA . LYS A 1 82 ? -5.93 -39.625 -28.016 1 95.06 82 LYS A CA 1
ATOM 598 C C . LYS A 1 82 ? -5.156 -39.469 -26.703 1 95.06 82 LYS A C 1
ATOM 600 O O . LYS A 1 82 ? -3.951 -39.188 -26.734 1 95.06 82 LYS A O 1
ATOM 605 N N . ALA A 1 83 ? -5.887 -39.531 -25.625 1 98.25 83 ALA A N 1
ATOM 606 C CA . ALA A 1 83 ? -5.27 -39.469 -24.312 1 98.25 83 ALA A CA 1
ATOM 607 C C . ALA A 1 83 ? -5.941 -40.469 -23.359 1 98.25 83 ALA A C 1
ATOM 609 O O . ALA A 1 83 ? -7.16 -40.625 -23.406 1 98.25 83 ALA A O 1
ATOM 610 N N . LYS A 1 84 ? -5.152 -41 -22.547 1 98.62 84 LYS A N 1
ATOM 611 C CA . LYS A 1 84 ? -5.645 -41.969 -21.547 1 98.62 84 LYS A CA 1
ATOM 612 C C . LYS A 1 84 ? -6.016 -41.25 -20.25 1 98.62 84 LYS A C 1
ATOM 614 O O . LYS A 1 84 ? -5.301 -40.344 -19.812 1 98.62 84 LYS A O 1
ATOM 619 N N . GLY A 1 85 ? -7.168 -41.656 -19.672 1 98.69 85 GLY A N 1
ATOM 620 C CA . GLY A 1 85 ? -7.602 -41.094 -18.406 1 98.69 85 GLY A CA 1
ATOM 621 C C . GLY A 1 85 ? -7.156 -41.906 -17.219 1 98.69 85 GLY A C 1
ATOM 622 O O . GLY A 1 85 ? -7.152 -43.125 -17.25 1 98.69 85 GLY A O 1
ATOM 623 N N . TYR A 1 86 ? -6.77 -41.25 -16.141 1 98.81 86 TYR A N 1
ATOM 624 C CA . TYR A 1 86 ? -6.387 -41.875 -14.883 1 98.81 86 TYR A CA 1
ATOM 625 C C . TYR A 1 86 ? -7.102 -41.219 -13.711 1 98.81 86 TYR A C 1
ATOM 627 O O . TYR A 1 86 ? -7.32 -40 -13.703 1 98.81 86 TYR A O 1
ATOM 635 N N . SER A 1 87 ? -7.406 -41.969 -12.703 1 98.31 87 SER A N 1
ATOM 636 C CA . SER A 1 87 ? -7.934 -41.438 -11.453 1 98.31 87 SER A CA 1
ATOM 637 C C . SER A 1 87 ? -6.859 -41.375 -10.367 1 98.31 87 SER A C 1
ATOM 639 O O . SER A 1 87 ? -7.074 -40.812 -9.297 1 98.31 87 SER A O 1
ATOM 641 N N . ASP A 1 88 ? -5.746 -41.938 -10.703 1 98.56 88 ASP A N 1
ATOM 642 C CA . ASP A 1 88 ? -4.578 -42 -9.828 1 98.56 88 ASP A CA 1
ATOM 643 C C . ASP A 1 88 ? -3.311 -41.594 -10.578 1 98.56 88 ASP A C 1
ATOM 645 O O . ASP A 1 88 ? -2.869 -42.312 -11.484 1 98.56 88 ASP A O 1
ATOM 649 N N . TYR A 1 89 ? -2.686 -40.531 -10.086 1 98.81 89 TYR A N 1
ATOM 650 C CA . TYR A 1 89 ? -1.54 -40 -10.82 1 98.81 89 TYR A CA 1
ATOM 651 C C . TYR A 1 89 ? -0.367 -40.969 -10.758 1 98.81 89 TYR A C 1
ATOM 653 O O . TYR A 1 89 ? 0.49 -41 -11.641 1 98.81 89 TYR A O 1
ATOM 661 N N . LYS A 1 90 ? -0.269 -41.812 -9.719 1 98.75 90 LYS A N 1
ATOM 662 C CA . LYS A 1 90 ? 0.818 -42.781 -9.617 1 98.75 90 LYS A CA 1
ATOM 663 C C . LYS A 1 90 ? 0.768 -43.781 -10.766 1 98.75 90 LYS A C 1
ATOM 665 O O . LYS A 1 90 ? 1.809 -44.188 -11.281 1 98.75 90 LYS A O 1
ATOM 670 N N . LYS A 1 91 ? -0.451 -44.188 -11.117 1 98.81 91 LYS A N 1
ATOM 671 C CA . LYS A 1 91 ? -0.614 -45.062 -12.266 1 98.81 91 LYS A CA 1
ATOM 672 C C . LYS A 1 91 ? -0.199 -44.375 -13.562 1 98.81 91 LYS A C 1
ATOM 674 O O . LYS A 1 91 ? 0.382 -45 -14.445 1 98.81 91 LYS A O 1
ATOM 679 N N . MET A 1 92 ? -0.534 -43.125 -13.664 1 98.81 92 MET A N 1
ATOM 680 C CA . MET A 1 92 ? -0.122 -42.375 -14.836 1 98.81 92 MET A CA 1
ATOM 681 C C . MET A 1 92 ? 1.398 -42.281 -14.922 1 98.81 92 MET A C 1
ATOM 683 O O . MET A 1 92 ? 1.967 -42.375 -16.016 1 98.81 92 MET A O 1
ATOM 687 N N . LEU A 1 93 ? 2.072 -42.156 -13.797 1 98.75 93 LEU A N 1
ATOM 688 C CA . LEU A 1 93 ? 3.523 -42.031 -13.75 1 98.75 93 LEU A CA 1
ATOM 689 C C . LEU A 1 93 ? 4.207 -43.312 -14.188 1 98.75 93 LEU A C 1
ATOM 691 O O . LEU A 1 93 ? 5.371 -43.312 -14.586 1 98.75 93 LEU A O 1
ATOM 695 N N . GLU A 1 94 ? 3.49 -44.438 -14.164 1 98.44 94 GLU A N 1
ATOM 696 C CA . GLU A 1 94 ? 4.02 -45.719 -14.594 1 98.44 94 GLU A CA 1
ATOM 697 C C . GLU A 1 94 ? 3.951 -45.875 -16.109 1 98.44 94 GLU A C 1
ATOM 699 O O . GLU A 1 94 ? 4.574 -46.781 -16.688 1 98.44 94 GLU A O 1
ATOM 704 N N . ASP A 1 95 ? 3.166 -45.062 -16.703 1 98.19 95 ASP A N 1
ATOM 705 C CA . ASP A 1 95 ? 2.996 -45.125 -18.156 1 98.19 95 ASP A CA 1
ATOM 706 C C . ASP A 1 95 ? 4.27 -44.688 -18.875 1 98.19 95 ASP A C 1
ATOM 708 O O . ASP A 1 95 ? 4.672 -43.531 -18.812 1 98.19 95 ASP A O 1
ATOM 712 N N . LYS A 1 96 ? 4.855 -45.531 -19.656 1 97 96 LYS A N 1
ATOM 713 C CA . LYS A 1 96 ? 6.133 -45.281 -20.328 1 97 96 LYS A CA 1
ATOM 714 C C . LYS A 1 96 ? 5.977 -44.312 -21.484 1 97 96 LYS A C 1
ATOM 716 O O . LYS A 1 96 ? 6.961 -43.75 -21.953 1 97 96 LYS A O 1
ATOM 721 N N . ASP A 1 97 ? 4.766 -44.094 -21.906 1 96.31 97 ASP A N 1
ATOM 722 C CA . ASP A 1 97 ? 4.52 -43.188 -23.016 1 96.31 97 ASP A CA 1
ATOM 723 C C . ASP A 1 97 ? 4.5 -41.719 -22.547 1 96.31 97 ASP A C 1
ATOM 725 O O . ASP A 1 97 ? 4.543 -40.812 -23.359 1 96.31 97 ASP A O 1
ATOM 729 N N . VAL A 1 98 ? 4.488 -41.531 -21.266 1 98.44 98 VAL A N 1
ATOM 730 C CA . VAL A 1 98 ? 4.477 -40.188 -20.703 1 98.44 98 VAL A CA 1
ATOM 731 C C . VAL A 1 98 ? 5.906 -39.75 -20.406 1 98.44 98 VAL A C 1
ATOM 733 O O . VAL A 1 98 ? 6.59 -40.344 -19.578 1 98.44 98 VAL A O 1
ATOM 736 N N . ASP A 1 99 ? 6.328 -38.688 -21.062 1 98.31 99 ASP A N 1
ATOM 737 C CA . ASP A 1 99 ? 7.676 -38.156 -20.875 1 98.31 99 ASP A CA 1
ATOM 738 C C . ASP A 1 99 ? 7.711 -37.094 -19.75 1 98.31 99 ASP A C 1
ATOM 740 O O . ASP A 1 99 ? 8.703 -37 -19.031 1 98.31 99 ASP A O 1
ATOM 744 N N . ALA A 1 100 ? 6.672 -36.344 -19.703 1 98.81 100 ALA A N 1
ATOM 745 C CA . ALA A 1 100 ? 6.578 -35.188 -18.797 1 98.81 100 ALA A CA 1
ATOM 746 C C . ALA A 1 100 ? 5.176 -35.062 -18.203 1 98.81 100 ALA A C 1
ATOM 748 O O . ALA A 1 100 ? 4.211 -35.594 -18.781 1 98.81 100 ALA A O 1
ATOM 749 N N . VAL A 1 101 ? 5.094 -34.406 -17.078 1 98.88 101 VAL A N 1
ATOM 750 C CA . VAL A 1 101 ? 3.779 -34.156 -16.484 1 98.88 101 VAL A CA 1
ATOM 751 C C . VAL A 1 101 ? 3.627 -32.688 -16.125 1 98.88 101 VAL A C 1
ATOM 753 O O . VAL A 1 101 ? 4.594 -32.031 -15.711 1 98.88 101 VAL A O 1
ATOM 756 N N . LEU A 1 102 ? 2.496 -32.156 -16.328 1 98.88 102 LEU A N 1
ATOM 757 C CA . LEU A 1 102 ? 2.049 -30.875 -15.82 1 98.88 102 LEU A CA 1
ATOM 758 C C . LEU A 1 102 ? 1.205 -31.062 -14.562 1 98.88 102 LEU A C 1
ATOM 760 O O . LEU A 1 102 ? 0.19 -31.75 -14.586 1 98.88 102 LEU A O 1
ATOM 764 N N . VAL A 1 103 ? 1.663 -30.469 -13.508 1 98.94 103 VAL A N 1
ATOM 765 C CA . VAL A 1 103 ? 0.98 -30.609 -12.227 1 98.94 103 VAL A CA 1
ATOM 766 C C . VAL A 1 103 ? 0.216 -29.328 -11.906 1 98.94 103 VAL A C 1
ATOM 768 O O . VAL A 1 103 ? 0.821 -28.297 -11.609 1 98.94 103 VAL A O 1
ATOM 771 N N . ALA A 1 104 ? -1.081 -29.344 -11.938 1 98.5 104 ALA A N 1
ATOM 772 C CA . ALA A 1 104 ? -1.98 -28.234 -11.656 1 98.5 104 ALA A CA 1
ATOM 773 C C . ALA A 1 104 ? -3.078 -28.641 -10.68 1 98.5 104 ALA A C 1
ATOM 775 O O . ALA A 1 104 ? -4.266 -28.469 -10.961 1 98.5 104 ALA A O 1
ATOM 776 N N . THR A 1 105 ? -2.686 -29.172 -9.539 1 98.5 105 THR A N 1
ATOM 777 C CA . THR A 1 105 ? -3.561 -29.641 -8.469 1 98.5 105 THR A CA 1
ATOM 778 C C . THR A 1 105 ? -3.617 -28.609 -7.336 1 98.5 105 THR A C 1
ATOM 780 O O . THR A 1 105 ? -2.992 -27.547 -7.418 1 98.5 105 THR A O 1
ATOM 783 N N . PRO A 1 106 ? -4.387 -28.859 -6.34 1 97.94 106 PRO A N 1
ATOM 784 C CA . PRO A 1 106 ? -4.383 -27.938 -5.195 1 97.94 106 PRO A CA 1
ATOM 785 C C . PRO A 1 106 ? -2.994 -27.766 -4.582 1 97.94 106 PRO A C 1
ATOM 787 O O . PRO A 1 106 ? -2.207 -28.719 -4.551 1 97.94 106 PRO A O 1
ATOM 790 N N . PHE A 1 107 ? -2.812 -26.625 -4.039 1 97.94 107 PHE A N 1
ATOM 791 C CA . PHE A 1 107 ? -1.525 -26.141 -3.553 1 97.94 107 PHE A CA 1
ATOM 792 C C . PHE A 1 107 ? -0.895 -27.156 -2.596 1 97.94 107 PHE A C 1
ATOM 794 O O . PHE A 1 107 ? 0.302 -27.438 -2.684 1 97.94 107 PHE A O 1
ATOM 801 N N . SER A 1 108 ? -1.629 -27.766 -1.803 1 98.12 108 SER A N 1
ATOM 802 C CA . SER A 1 108 ? -1.14 -28.656 -0.747 1 98.12 108 SER A CA 1
ATOM 803 C C . SER A 1 108 ? -0.571 -29.938 -1.323 1 98.12 108 SER A C 1
ATOM 805 O O . SER A 1 108 ? 0.135 -30.688 -0.632 1 98.12 108 SER A O 1
ATOM 807 N N . THR A 1 109 ? -0.83 -30.25 -2.562 1 98.44 109 THR A N 1
ATOM 808 C CA . THR A 1 109 ? -0.432 -31.531 -3.129 1 98.44 109 THR A CA 1
ATOM 809 C C . THR A 1 109 ? 0.776 -31.375 -4.047 1 98.44 109 THR A C 1
ATOM 811 O O . THR A 1 109 ? 1.367 -32.344 -4.484 1 98.44 109 THR A O 1
ATOM 814 N N . HIS A 1 110 ? 1.175 -30.188 -4.371 1 98.75 110 HIS A N 1
ATOM 815 C CA . HIS A 1 110 ? 2.201 -29.906 -5.371 1 98.75 110 HIS A CA 1
ATOM 816 C C . HIS A 1 110 ? 3.477 -30.688 -5.078 1 98.75 110 HIS A C 1
ATOM 818 O O . HIS A 1 110 ? 3.943 -31.469 -5.918 1 98.75 110 HIS A O 1
ATOM 824 N N . SER A 1 111 ? 3.955 -30.531 -3.861 1 98.69 111 SER A N 1
ATOM 825 C CA . SER A 1 111 ? 5.262 -31.078 -3.521 1 98.69 111 SER A CA 1
ATOM 826 C C . SER A 1 111 ? 5.277 -32.594 -3.686 1 98.69 111 SER A C 1
ATOM 828 O O . SER A 1 111 ? 6.141 -33.156 -4.375 1 98.69 111 SER A O 1
ATOM 830 N N . LYS A 1 112 ? 4.32 -33.25 -3.123 1 98.81 112 LYS A N 1
ATOM 831 C CA . LYS A 1 112 ? 4.273 -34.719 -3.164 1 98.81 112 LYS A CA 1
ATOM 832 C C . LYS A 1 112 ? 4.199 -35.219 -4.602 1 98.81 112 LYS A C 1
ATOM 834 O O . LYS A 1 112 ? 4.957 -36.094 -4.988 1 98.81 112 LYS A O 1
ATOM 839 N N . ILE A 1 113 ? 3.369 -34.656 -5.414 1 98.94 113 ILE A N 1
ATOM 840 C CA . ILE A 1 113 ? 3.152 -35.125 -6.777 1 98.94 113 ILE A CA 1
ATOM 841 C C . ILE A 1 113 ? 4.395 -34.844 -7.621 1 98.94 113 ILE A C 1
ATOM 843 O O . ILE A 1 113 ? 4.824 -35.719 -8.406 1 98.94 113 ILE A O 1
ATOM 847 N N . VAL A 1 114 ? 4.961 -33.656 -7.445 1 98.94 114 VAL A N 1
ATOM 848 C CA . VAL A 1 114 ? 6.16 -33.281 -8.188 1 98.94 114 VAL A CA 1
ATOM 849 C C . VAL A 1 114 ? 7.305 -34.219 -7.812 1 98.94 114 VAL A C 1
ATOM 851 O O . VAL A 1 114 ? 8.008 -34.75 -8.688 1 98.94 114 VAL A O 1
ATOM 854 N N . VAL A 1 115 ? 7.465 -34.5 -6.535 1 98.88 115 VAL A N 1
ATOM 855 C CA . VAL A 1 115 ? 8.531 -35.375 -6.059 1 98.88 115 VAL A CA 1
ATOM 856 C C . VAL A 1 115 ? 8.352 -36.781 -6.648 1 98.88 115 VAL A C 1
ATOM 858 O O . VAL A 1 115 ? 9.297 -37.344 -7.191 1 98.88 115 VAL A O 1
ATOM 861 N N . ASP A 1 116 ? 7.164 -37.312 -6.578 1 98.94 116 ASP A N 1
ATOM 862 C CA . ASP A 1 116 ? 6.875 -38.625 -7.125 1 98.94 116 ASP A CA 1
ATOM 863 C C . ASP A 1 116 ? 7.176 -38.688 -8.617 1 98.94 116 ASP A C 1
ATOM 865 O O . ASP A 1 116 ? 7.73 -39.656 -9.117 1 98.94 116 ASP A O 1
ATOM 869 N N . ALA A 1 117 ? 6.793 -37.656 -9.328 1 98.94 117 ALA A N 1
ATOM 870 C CA . ALA A 1 117 ? 6.996 -37.594 -10.773 1 98.94 117 ALA A CA 1
ATOM 871 C C . ALA A 1 117 ? 8.484 -37.594 -11.125 1 98.94 117 ALA A C 1
ATOM 873 O O . ALA A 1 117 ? 8.922 -38.312 -12.023 1 98.94 117 ALA A O 1
ATOM 874 N N . LEU A 1 118 ? 9.234 -36.812 -10.438 1 98.81 118 LEU A N 1
ATOM 875 C CA . LEU A 1 118 ? 10.68 -36.75 -10.672 1 98.81 118 LEU A CA 1
ATOM 876 C C . LEU A 1 118 ? 11.336 -38.094 -10.359 1 98.81 118 LEU A C 1
ATOM 878 O O . LEU A 1 118 ? 12.219 -38.531 -11.102 1 98.81 118 LEU A O 1
ATOM 882 N N . GLN A 1 119 ? 10.898 -38.688 -9.312 1 98.5 119 GLN A N 1
ATOM 883 C CA . GLN A 1 119 ? 11.438 -40 -8.93 1 98.5 119 GLN A CA 1
ATOM 884 C C . GLN A 1 119 ? 11.102 -41.062 -9.977 1 98.5 119 GLN A C 1
ATOM 886 O O . GLN A 1 119 ? 11.852 -42 -10.148 1 98.5 119 GLN A O 1
ATOM 891 N N . ALA A 1 120 ? 10.031 -40.844 -10.664 1 98.56 120 ALA A N 1
ATOM 892 C CA . ALA A 1 120 ? 9.625 -41.781 -11.727 1 98.56 120 ALA A CA 1
ATOM 893 C C . ALA A 1 120 ? 10.336 -41.438 -13.039 1 98.56 120 ALA A C 1
ATOM 895 O O . ALA A 1 120 ? 10.062 -42.062 -14.07 1 98.56 120 ALA A O 1
ATOM 896 N N . GLY A 1 121 ? 11.172 -40.406 -13.016 1 98.25 121 GLY A N 1
ATOM 897 C CA . GLY A 1 121 ? 11.977 -40.062 -14.18 1 98.25 121 GLY A CA 1
ATOM 898 C C . GLY A 1 121 ? 11.25 -39.156 -15.148 1 98.25 121 GLY A C 1
ATOM 899 O O . GLY A 1 121 ? 11.656 -39 -16.297 1 98.25 121 GLY A O 1
ATOM 900 N N . LYS A 1 122 ? 10.148 -38.531 -14.695 1 98.81 122 LYS A N 1
ATOM 901 C CA . LYS A 1 122 ? 9.391 -37.656 -15.562 1 98.81 122 LYS A CA 1
ATOM 902 C C . LYS A 1 122 ? 9.883 -36.219 -15.445 1 98.81 122 LYS A C 1
ATOM 904 O O . LYS A 1 122 ? 10.266 -35.781 -14.359 1 98.81 122 LYS A O 1
ATOM 909 N N . HIS A 1 123 ? 9.922 -35.438 -16.562 1 98.81 123 HIS A N 1
ATOM 910 C CA . HIS A 1 123 ? 10.023 -34 -16.469 1 98.81 123 HIS A CA 1
ATOM 911 C C . HIS A 1 123 ? 8.75 -33.375 -15.875 1 98.81 123 HIS A C 1
ATOM 913 O O . HIS A 1 123 ? 7.672 -33.969 -16 1 98.81 123 HIS A O 1
ATOM 919 N N . VAL A 1 124 ? 8.922 -32.219 -15.227 1 98.94 124 VAL A N 1
ATOM 920 C CA . VAL A 1 124 ? 7.738 -31.703 -14.539 1 98.94 124 VAL A CA 1
ATOM 921 C C . VAL A 1 124 ? 7.602 -30.203 -14.797 1 98.94 124 VAL A C 1
ATOM 923 O O . VAL A 1 124 ? 8.562 -29.453 -14.648 1 98.94 124 VAL A O 1
ATOM 926 N N . TYR A 1 125 ? 6.453 -29.766 -15.242 1 98.88 125 TYR A N 1
ATOM 927 C CA . TYR A 1 125 ? 5.945 -28.406 -15.109 1 98.88 125 TYR A CA 1
ATOM 928 C C . TYR A 1 125 ? 5.016 -28.281 -13.906 1 98.88 125 TYR A C 1
ATOM 930 O O . TYR A 1 125 ? 3.875 -28.75 -13.945 1 98.88 125 TYR A O 1
ATOM 938 N N . GLY A 1 126 ? 5.527 -27.719 -12.867 1 98.81 126 GLY A N 1
ATOM 939 C CA . GLY A 1 126 ? 4.734 -27.547 -11.656 1 98.81 126 GLY A CA 1
ATOM 940 C C . GLY A 1 126 ? 4.137 -26.156 -11.523 1 98.81 126 GLY A C 1
ATOM 941 O O . GLY A 1 126 ? 4.867 -25.172 -11.453 1 98.81 126 GLY A O 1
ATOM 942 N N . GLU A 1 127 ? 2.914 -26.047 -11.438 1 98.25 127 GLU A N 1
ATOM 943 C CA . GLU A 1 127 ? 2.244 -24.75 -11.32 1 98.25 127 GLU A CA 1
ATOM 944 C C . GLU A 1 127 ? 2.65 -24.031 -10.039 1 98.25 127 GLU A C 1
ATOM 946 O O . GLU A 1 127 ? 3.137 -24.656 -9.094 1 98.25 127 GLU A O 1
ATOM 951 N N . LYS A 1 128 ? 2.527 -22.781 -10.086 1 97.81 128 LYS A N 1
ATOM 952 C CA . LYS A 1 128 ? 2.799 -21.922 -8.93 1 97.81 128 LYS A CA 1
ATOM 953 C C . LYS A 1 128 ? 1.626 -21.938 -7.957 1 97.81 128 LYS A C 1
ATOM 955 O O . LYS A 1 128 ? 0.485 -22.172 -8.352 1 97.81 128 LYS A O 1
ATOM 960 N N . THR A 1 129 ? 1.715 -21.703 -6.809 1 97.88 129 THR A N 1
ATOM 961 C CA . THR A 1 129 ? 2.932 -21.625 -6.008 1 97.88 129 THR A CA 1
ATOM 962 C C . THR A 1 129 ? 3.58 -23 -5.875 1 97.88 129 THR A C 1
ATOM 964 O O . THR A 1 129 ? 2.885 -24 -5.699 1 97.88 129 THR A O 1
ATOM 967 N N . MET A 1 130 ? 4.816 -23.047 -5.871 1 98.06 130 MET A N 1
ATOM 968 C CA . MET A 1 130 ? 5.57 -24.266 -6.129 1 98.06 130 MET A CA 1
ATOM 969 C C . MET A 1 130 ? 5.262 -25.328 -5.082 1 98.06 130 MET A C 1
ATOM 971 O O . MET A 1 130 ? 5.074 -26.5 -5.418 1 98.06 130 MET A O 1
ATOM 975 N N . ALA A 1 131 ? 5.281 -24.906 -3.807 1 98.19 131 ALA A N 1
ATOM 976 C CA . ALA A 1 131 ? 5.09 -25.875 -2.719 1 98.19 131 ALA A CA 1
ATOM 977 C C . ALA A 1 131 ? 4.574 -25.172 -1.461 1 98.19 131 ALA A C 1
ATOM 979 O O . ALA A 1 131 ? 4.98 -24.047 -1.156 1 98.19 131 ALA A O 1
ATOM 980 N N . LYS A 1 132 ? 3.766 -25.953 -0.784 1 98.06 132 LYS A N 1
ATOM 981 C CA . LYS A 1 132 ? 3.188 -25.422 0.448 1 98.06 132 LYS A CA 1
ATOM 982 C C . LYS A 1 132 ? 4.066 -25.75 1.652 1 98.06 132 LYS A C 1
ATOM 984 O O . LYS A 1 132 ? 4.41 -26.922 1.877 1 98.06 132 LYS A O 1
ATOM 989 N N . GLY A 1 133 ? 4.426 -24.703 2.395 1 96.94 133 GLY A N 1
ATOM 990 C CA . GLY A 1 133 ? 5.195 -24.875 3.615 1 96.94 133 GLY A CA 1
ATOM 991 C C . GLY A 1 133 ? 6.676 -25.109 3.361 1 96.94 133 GLY A C 1
ATOM 992 O O . GLY A 1 133 ? 7.066 -25.531 2.271 1 96.94 133 GLY A O 1
ATOM 993 N N . TYR A 1 134 ? 7.422 -24.938 4.434 1 96.62 134 TYR A N 1
ATOM 994 C CA . TYR A 1 134 ? 8.875 -25.031 4.316 1 96.62 134 TYR A CA 1
ATOM 995 C C . TYR A 1 134 ? 9.305 -26.469 4.035 1 96.62 134 TYR A C 1
ATOM 997 O O . TYR A 1 134 ? 10.227 -26.703 3.248 1 96.62 134 TYR A O 1
ATOM 1005 N N . GLU A 1 135 ? 8.711 -27.406 4.645 1 97.38 135 GLU A N 1
ATOM 1006 C CA . GLU A 1 135 ? 9.07 -28.812 4.418 1 97.38 135 GLU A CA 1
ATOM 1007 C C . GLU A 1 135 ? 8.789 -29.219 2.979 1 97.38 135 GLU A C 1
ATOM 1009 O O . GLU A 1 135 ? 9.609 -29.891 2.346 1 97.38 135 GLU A O 1
ATOM 1014 N N . GLY A 1 136 ? 7.613 -28.859 2.492 1 97.94 136 GLY A N 1
ATOM 1015 C CA . GLY A 1 136 ? 7.305 -29.141 1.099 1 97.94 136 GLY A CA 1
ATOM 1016 C C . GLY A 1 136 ? 8.297 -28.531 0.131 1 97.94 136 GLY A C 1
ATOM 1017 O O . GLY A 1 136 ? 8.695 -29.156 -0.85 1 97.94 136 GLY A O 1
ATOM 1018 N N . ILE A 1 137 ? 8.68 -27.328 0.414 1 98.06 137 ILE A N 1
ATOM 1019 C CA . ILE A 1 137 ? 9.664 -26.625 -0.409 1 98.06 137 ILE A CA 1
ATOM 1020 C C . ILE A 1 137 ? 10.984 -27.391 -0.402 1 98.06 137 ILE A C 1
ATOM 1022 O O . ILE A 1 137 ? 11.555 -27.672 -1.461 1 98.06 137 ILE A O 1
ATOM 1026 N N . LYS A 1 138 ? 11.406 -27.75 0.747 1 97.69 138 LYS A N 1
ATOM 1027 C CA . LYS A 1 138 ? 12.672 -28.453 0.908 1 97.69 138 LYS A CA 1
ATOM 1028 C C . LYS A 1 138 ? 12.656 -29.797 0.166 1 97.69 138 LYS A C 1
ATOM 1030 O O . LYS A 1 138 ? 13.609 -30.125 -0.544 1 97.69 138 LYS A O 1
ATOM 1035 N N . GLU A 1 139 ? 11.648 -30.5 0.308 1 98.19 139 GLU A N 1
ATOM 1036 C CA . GLU A 1 139 ? 11.523 -31.797 -0.324 1 98.19 139 GLU A CA 1
ATOM 1037 C C . GLU A 1 139 ? 11.547 -31.688 -1.846 1 98.19 139 GLU A C 1
ATOM 1039 O O . GLU A 1 139 ? 12.195 -32.469 -2.525 1 98.19 139 GLU A O 1
ATOM 1044 N N . LEU A 1 140 ? 10.852 -30.766 -2.311 1 98.5 140 LEU A N 1
ATOM 1045 C CA . LEU A 1 140 ? 10.773 -30.594 -3.756 1 98.5 140 LEU A CA 1
ATOM 1046 C C . LEU A 1 140 ? 12.125 -30.172 -4.324 1 98.5 140 LEU A C 1
ATOM 1048 O O . LEU A 1 140 ? 12.562 -30.703 -5.348 1 98.5 140 LEU A O 1
ATOM 1052 N N . VAL A 1 141 ? 12.758 -29.219 -3.656 1 98.44 141 VAL A N 1
ATOM 1053 C CA . VAL A 1 141 ? 14.078 -28.781 -4.102 1 98.44 141 VAL A CA 1
ATOM 1054 C C . VAL A 1 141 ? 15.047 -29.969 -4.082 1 98.44 141 VAL A C 1
ATOM 1056 O O . VAL A 1 141 ? 15.789 -30.188 -5.043 1 98.44 141 VAL A O 1
ATOM 1059 N N . ALA A 1 142 ? 15.031 -30.734 -3.068 1 98.38 142 ALA A N 1
ATOM 1060 C CA . ALA A 1 142 ? 15.906 -31.906 -2.951 1 98.38 142 ALA A CA 1
ATOM 1061 C C . ALA A 1 142 ? 15.648 -32.906 -4.082 1 98.38 142 ALA A C 1
ATOM 1063 O O . ALA A 1 142 ? 16.594 -33.469 -4.645 1 98.38 142 ALA A O 1
ATOM 1064 N N . ALA A 1 143 ? 14.422 -33.094 -4.371 1 98.62 143 ALA A N 1
ATOM 1065 C CA . ALA A 1 143 ? 14.062 -34.031 -5.438 1 98.62 143 ALA A CA 1
ATOM 1066 C C . ALA A 1 143 ? 14.578 -33.531 -6.789 1 98.62 143 ALA A C 1
ATOM 1068 O O . ALA A 1 143 ? 15.039 -34.344 -7.613 1 98.62 143 ALA A O 1
ATOM 1069 N N . THR A 1 144 ? 14.43 -32.281 -7 1 98.38 144 THR A N 1
ATOM 1070 C CA . THR A 1 144 ? 14.914 -31.703 -8.25 1 98.38 144 THR A CA 1
ATOM 1071 C C . THR A 1 144 ? 16.438 -31.828 -8.359 1 98.38 144 THR A C 1
ATOM 1073 O O . THR A 1 144 ? 16.969 -32.125 -9.43 1 98.38 144 THR A O 1
ATOM 1076 N N . ASP A 1 145 ? 17.109 -31.594 -7.293 1 97.44 145 ASP A N 1
ATOM 1077 C CA . ASP A 1 145 ? 18.562 -31.703 -7.262 1 97.44 145 ASP A CA 1
ATOM 1078 C C . ASP A 1 145 ? 19.016 -33.125 -7.543 1 97.44 145 ASP A C 1
ATOM 1080 O O . ASP A 1 145 ? 20.078 -33.344 -8.133 1 97.44 145 ASP A O 1
ATOM 1084 N N . ALA A 1 146 ? 18.25 -34.062 -7.184 1 97.75 146 ALA A N 1
ATOM 1085 C CA . ALA A 1 146 ? 18.609 -35.469 -7.301 1 97.75 146 ALA A CA 1
ATOM 1086 C C . ALA A 1 146 ? 18.203 -36.031 -8.656 1 97.75 146 ALA A C 1
ATOM 1088 O O . ALA A 1 146 ? 18.594 -37.156 -9.023 1 97.75 146 ALA A O 1
ATOM 1089 N N . SER A 1 147 ? 17.438 -35.312 -9.359 1 97.69 147 SER A N 1
ATOM 1090 C CA . SER A 1 147 ? 16.859 -35.812 -10.594 1 97.69 147 SER A CA 1
ATOM 1091 C C . SER A 1 147 ? 17.641 -35.344 -11.812 1 97.69 147 SER A C 1
ATOM 1093 O O . SER A 1 147 ? 18.234 -34.25 -11.789 1 97.69 147 SER A O 1
ATOM 1095 N N . LYS A 1 148 ? 17.562 -36.125 -12.836 1 96.69 148 LYS A N 1
ATOM 1096 C CA . LYS A 1 148 ? 18.109 -35.719 -14.125 1 96.69 148 LYS A CA 1
ATOM 1097 C C . LYS A 1 148 ? 17.031 -35.062 -15 1 96.69 148 LYS A C 1
ATOM 1099 O O . LYS A 1 148 ? 17.328 -34.531 -16.062 1 96.69 148 LYS A O 1
ATOM 1104 N N . SER A 1 149 ? 15.852 -35.094 -14.523 1 98.25 149 SER A N 1
ATOM 1105 C CA . SER A 1 149 ? 14.719 -34.562 -15.273 1 98.25 149 SER A CA 1
ATOM 1106 C C . SER A 1 149 ? 14.602 -33.031 -15.07 1 98.25 149 SER A C 1
ATOM 1108 O O . SER A 1 149 ? 15.039 -32.5 -14.047 1 98.25 149 SER A O 1
ATOM 1110 N N . ILE A 1 150 ? 13.969 -32.375 -16.016 1 98.5 150 ILE A N 1
ATOM 1111 C CA . ILE A 1 150 ? 13.75 -30.922 -15.977 1 98.5 150 ILE A CA 1
ATOM 1112 C C . ILE A 1 150 ? 12.531 -30.609 -15.109 1 98.5 150 ILE A C 1
ATOM 1114 O O . ILE A 1 150 ? 11.484 -31.25 -15.25 1 98.5 150 ILE A O 1
ATOM 1118 N N . PHE A 1 151 ? 12.727 -29.688 -14.219 1 98.81 151 PHE A N 1
ATOM 1119 C CA . PHE A 1 151 ? 11.609 -29.094 -13.492 1 98.81 151 PHE A CA 1
ATOM 1120 C C . PHE A 1 151 ? 11.469 -27.609 -13.836 1 98.81 151 PHE A C 1
ATOM 1122 O O . PHE A 1 151 ? 12.445 -26.859 -13.781 1 98.81 151 PHE A O 1
ATOM 1129 N N . GLN A 1 152 ? 10.289 -27.219 -14.164 1 98.81 152 GLN A N 1
ATOM 1130 C CA . GLN A 1 152 ? 9.969 -25.812 -14.375 1 98.81 152 GLN A CA 1
ATOM 1131 C C . GLN A 1 152 ? 8.797 -25.375 -13.5 1 98.81 152 GLN A C 1
ATOM 1133 O O . GLN A 1 152 ? 7.742 -26.016 -13.5 1 98.81 152 GLN A O 1
ATOM 1138 N N . ALA A 1 153 ? 9.016 -24.328 -12.711 1 98.62 153 ALA A N 1
ATOM 1139 C CA . ALA A 1 153 ? 7.934 -23.75 -11.914 1 98.62 153 ALA A CA 1
ATOM 1140 C C . ALA A 1 153 ? 6.996 -22.906 -12.781 1 98.62 153 ALA A C 1
ATOM 1142 O O . ALA A 1 153 ? 7.441 -22.219 -13.695 1 98.62 153 ALA A O 1
ATOM 1143 N N . GLY A 1 154 ? 5.738 -22.891 -12.453 1 97.81 154 GLY A N 1
ATOM 1144 C CA . GLY A 1 154 ? 4.703 -22.266 -13.266 1 97.81 154 GLY A CA 1
ATOM 1145 C C . GLY A 1 154 ? 4.609 -20.766 -13.062 1 97.81 154 GLY A C 1
ATOM 1146 O O . GLY A 1 154 ? 3.533 -20.188 -13.195 1 97.81 154 GLY A O 1
ATOM 1147 N N . HIS A 1 155 ? 5.594 -20.094 -12.656 1 97.38 155 HIS A N 1
ATOM 1148 C CA . HIS A 1 155 ? 5.637 -18.641 -12.695 1 97.38 155 HIS A CA 1
ATOM 1149 C C . HIS A 1 155 ? 5.867 -18.125 -14.117 1 97.38 155 HIS A C 1
ATOM 1151 O O . HIS A 1 155 ? 6.988 -17.766 -14.477 1 97.38 155 HIS A O 1
ATOM 1157 N N . GLN A 1 156 ? 4.828 -17.922 -14.812 1 95.19 156 GLN A N 1
ATOM 1158 C CA . GLN A 1 156 ? 4.812 -17.781 -16.266 1 95.19 156 GLN A CA 1
ATOM 1159 C C . GLN A 1 156 ? 5.422 -16.453 -16.703 1 95.19 156 GLN A C 1
ATOM 1161 O O . GLN A 1 156 ? 5.816 -16.297 -17.859 1 95.19 156 GLN A O 1
ATOM 1166 N N . TYR A 1 157 ? 5.547 -15.523 -15.805 1 94.94 157 TYR A N 1
ATOM 1167 C CA . TYR A 1 157 ? 6.02 -14.211 -16.219 1 94.94 157 TYR A CA 1
ATOM 1168 C C . TYR A 1 157 ? 7.523 -14.227 -16.469 1 94.94 157 TYR A C 1
ATOM 1170 O O . TYR A 1 157 ? 8.055 -13.328 -17.125 1 94.94 157 TYR A O 1
ATOM 1178 N N . HIS A 1 158 ? 8.188 -15.25 -16 1 95.81 158 HIS A N 1
ATOM 1179 C CA . HIS A 1 158 ? 9.578 -15.453 -16.391 1 95.81 158 HIS A CA 1
ATOM 1180 C C . HIS A 1 158 ? 9.695 -15.711 -17.891 1 95.81 158 HIS A C 1
ATOM 1182 O O . HIS A 1 158 ? 10.758 -15.508 -18.484 1 95.81 158 HIS A O 1
ATOM 1188 N N . SER A 1 159 ? 8.625 -16.141 -18.469 1 94.94 159 SER A N 1
ATOM 1189 C CA . SER A 1 159 ? 8.609 -16.484 -19.891 1 94.94 159 SER A CA 1
ATOM 1190 C C . SER A 1 159 ? 8.008 -15.344 -20.719 1 94.94 159 SER A C 1
ATOM 1192 O O . SER A 1 159 ? 7.934 -15.445 -21.953 1 94.94 159 SER A O 1
ATOM 1194 N N . SER A 1 160 ? 7.523 -14.312 -20.094 1 94.31 160 SER A N 1
ATOM 1195 C CA . SER A 1 160 ? 6.988 -13.148 -20.781 1 94.31 160 SER A CA 1
ATOM 1196 C C . SER A 1 160 ? 8.109 -12.273 -21.344 1 94.31 160 SER A C 1
ATOM 1198 O O . SER A 1 160 ? 8.969 -11.812 -20.578 1 94.31 160 SER A O 1
ATOM 1200 N N . ARG A 1 161 ? 8.039 -12 -22.594 1 93.12 161 ARG A N 1
ATOM 1201 C CA . ARG A 1 161 ? 9.055 -11.148 -23.203 1 93.12 161 ARG A CA 1
ATOM 1202 C C . ARG A 1 161 ? 8.961 -9.727 -22.672 1 93.12 161 ARG A C 1
ATOM 1204 O O . ARG A 1 161 ? 9.977 -9.047 -22.531 1 93.12 161 ARG A O 1
ATOM 1211 N N . LEU A 1 162 ? 7.781 -9.352 -22.422 1 94.19 162 LEU A N 1
ATOM 1212 C CA . LEU A 1 162 ? 7.578 -8.023 -21.859 1 94.19 162 LEU A CA 1
ATOM 1213 C C . LEU A 1 162 ? 8.242 -7.914 -20.484 1 94.19 162 LEU A C 1
ATOM 1215 O O . LEU A 1 162 ? 9.023 -6.988 -20.25 1 94.19 162 LEU A O 1
ATOM 1219 N N . TYR A 1 163 ? 7.949 -8.828 -19.609 1 96.38 163 TYR A N 1
ATOM 1220 C CA . TYR A 1 163 ? 8.508 -8.805 -18.266 1 96.38 163 TYR A CA 1
ATOM 1221 C C . TYR A 1 163 ? 10.023 -8.938 -18.297 1 96.38 163 TYR A C 1
ATOM 1223 O O . TYR A 1 163 ? 10.734 -8.242 -17.562 1 96.38 163 TYR A O 1
ATOM 1231 N N . SER A 1 164 ? 10.508 -9.805 -19.141 1 95.5 164 SER A N 1
ATOM 1232 C CA . SER A 1 164 ? 11.953 -9.961 -19.266 1 95.5 164 SER A CA 1
ATOM 1233 C C . SER A 1 164 ? 12.609 -8.664 -19.734 1 95.5 164 SER A C 1
ATOM 1235 O O . SER A 1 164 ? 13.672 -8.281 -19.234 1 95.5 164 SER A O 1
ATOM 1237 N N . HIS A 1 165 ? 11.977 -8.062 -20.719 1 95.88 165 HIS A N 1
ATOM 1238 C CA . HIS A 1 165 ? 12.484 -6.789 -21.219 1 95.88 165 HIS A CA 1
ATOM 1239 C C . HIS A 1 165 ? 12.539 -5.738 -20.109 1 95.88 165 HIS A C 1
ATOM 1241 O O . HIS A 1 165 ? 13.531 -5.027 -19.969 1 95.88 165 HIS A O 1
ATOM 1247 N N . ILE A 1 166 ? 11.508 -5.656 -19.359 1 96.94 166 ILE A N 1
ATOM 1248 C CA . ILE A 1 166 ? 11.422 -4.676 -18.281 1 96.94 166 ILE A CA 1
ATOM 1249 C C . ILE A 1 166 ? 12.492 -4.957 -17.234 1 96.94 166 ILE A C 1
ATOM 1251 O O . ILE A 1 166 ? 13.164 -4.039 -16.766 1 96.94 166 ILE A O 1
ATOM 1255 N N . VAL A 1 167 ? 12.664 -6.176 -16.859 1 97.69 167 VAL A N 1
ATOM 1256 C CA . VAL A 1 167 ? 13.695 -6.539 -15.891 1 97.69 167 VAL A CA 1
ATOM 1257 C C . VAL A 1 167 ? 15.07 -6.133 -16.422 1 97.69 167 VAL A C 1
ATOM 1259 O O . VAL A 1 167 ? 15.883 -5.574 -15.68 1 97.69 167 VAL A O 1
ATOM 1262 N N . ASP A 1 168 ? 15.273 -6.383 -17.688 1 97.38 168 ASP A N 1
ATOM 1263 C CA . ASP A 1 168 ? 16.547 -6.004 -18.297 1 97.38 168 ASP A CA 1
ATOM 1264 C C . ASP A 1 168 ? 16.75 -4.492 -18.234 1 97.38 168 ASP A C 1
ATOM 1266 O O . ASP A 1 168 ? 17.844 -4.023 -17.906 1 97.38 168 ASP A O 1
ATOM 1270 N N . GLU A 1 169 ? 15.734 -3.746 -18.562 1 97.56 169 GLU A N 1
ATOM 1271 C CA . GLU A 1 169 ? 15.82 -2.289 -18.516 1 97.56 169 GLU A CA 1
ATOM 1272 C C . GLU A 1 169 ? 16.125 -1.798 -17.109 1 97.56 169 GLU A C 1
ATOM 1274 O O . GLU A 1 169 ? 16.922 -0.874 -16.922 1 97.56 169 GLU A O 1
ATOM 1279 N N . ILE A 1 170 ? 15.477 -2.42 -16.188 1 98.38 170 ILE A N 1
ATOM 1280 C CA . ILE A 1 170 ? 15.68 -2.045 -14.789 1 98.38 170 ILE A CA 1
ATOM 1281 C C . ILE A 1 170 ? 17.125 -2.336 -14.383 1 98.38 170 ILE A C 1
ATOM 1283 O O . ILE A 1 170 ? 17.797 -1.492 -13.773 1 98.38 170 ILE A O 1
ATOM 1287 N N . LYS A 1 171 ? 17.625 -3.418 -14.711 1 97.5 171 LYS A N 1
ATOM 1288 C CA . LYS A 1 171 ? 18.984 -3.814 -14.367 1 97.5 171 LYS A CA 1
ATOM 1289 C C . LYS A 1 171 ? 20.016 -2.924 -15.062 1 97.5 171 LYS A C 1
ATOM 1291 O O . LYS A 1 171 ? 21.109 -2.715 -14.547 1 97.5 171 LYS A O 1
ATOM 1296 N N . GLN A 1 172 ? 19.609 -2.393 -16.172 1 97.94 172 GLN A N 1
ATOM 1297 C CA . GLN A 1 172 ? 20.484 -1.489 -16.906 1 97.94 172 GLN A CA 1
ATOM 1298 C C . GLN A 1 172 ? 20.391 -0.066 -16.375 1 97.94 172 GLN A C 1
ATOM 1300 O O . GLN A 1 172 ? 21.062 0.839 -16.875 1 97.94 172 GLN A O 1
ATOM 1305 N N . GLY A 1 173 ? 19.5 0.184 -15.453 1 97.81 173 GLY A N 1
ATOM 1306 C CA . GLY A 1 173 ? 19.5 1.446 -14.727 1 97.81 173 GLY A CA 1
ATOM 1307 C C . GLY A 1 173 ? 18.438 2.416 -15.227 1 97.81 173 GLY A C 1
ATOM 1308 O O . GLY A 1 173 ? 18.484 3.604 -14.898 1 97.81 173 GLY A O 1
ATOM 1309 N N . LYS A 1 174 ? 17.484 1.942 -15.992 1 97.38 174 LYS A N 1
ATOM 1310 C CA . LYS A 1 174 ? 16.5 2.83 -16.625 1 97.38 174 LYS A CA 1
ATOM 1311 C C . LYS A 1 174 ? 15.727 3.621 -15.57 1 97.38 174 LYS A C 1
ATOM 1313 O O . LYS A 1 174 ? 15.383 4.785 -15.797 1 97.38 174 LYS A O 1
ATOM 1318 N N . ILE A 1 175 ? 15.508 3.018 -14.438 1 98.06 175 ILE A N 1
ATOM 1319 C CA . ILE A 1 175 ? 14.727 3.732 -13.43 1 98.06 175 ILE A CA 1
ATOM 1320 C C . ILE A 1 175 ? 15.602 4.012 -12.211 1 98.06 175 ILE A C 1
ATOM 1322 O O . ILE A 1 175 ? 15.086 4.363 -11.141 1 98.06 175 ILE A O 1
ATOM 1326 N N . GLY A 1 176 ? 16.828 3.84 -12.297 1 98.19 176 GLY A N 1
ATOM 1327 C CA . GLY A 1 176 ? 17.766 4.168 -11.234 1 98.19 176 GLY A CA 1
ATOM 1328 C C . GLY A 1 176 ? 17.672 3.217 -10.055 1 98.19 176 GLY A C 1
ATOM 1329 O O . GLY A 1 176 ? 17.469 2.016 -10.234 1 98.19 176 GLY A O 1
ATOM 1330 N N . LYS A 1 177 ? 17.938 3.777 -8.844 1 98 177 LYS A N 1
ATOM 1331 C CA . LYS A 1 177 ? 17.891 2.986 -7.621 1 98 177 LYS A CA 1
ATOM 1332 C C . LYS A 1 177 ? 16.453 2.678 -7.203 1 98 177 LYS A C 1
ATOM 1334 O O . LYS A 1 177 ? 15.656 3.592 -6.996 1 98 177 LYS A O 1
ATOM 1339 N N . ILE A 1 178 ? 16.188 1.397 -7.066 1 98.44 178 ILE A N 1
ATOM 1340 C CA . ILE A 1 178 ? 14.844 0.982 -6.676 1 98.44 178 ILE A CA 1
ATOM 1341 C C . ILE A 1 178 ? 14.617 1.284 -5.199 1 98.44 178 ILE A C 1
ATOM 1343 O O . ILE A 1 178 ? 15.469 0.98 -4.359 1 98.44 178 ILE A O 1
ATOM 1347 N N . THR A 1 179 ? 13.43 1.817 -4.918 1 96.62 179 THR A N 1
ATOM 1348 C CA . THR A 1 179 ? 13.125 2.139 -3.527 1 96.62 179 THR A CA 1
ATOM 1349 C C . THR A 1 179 ? 11.938 1.317 -3.029 1 96.62 179 THR A C 1
ATOM 1351 O O . THR A 1 179 ? 11.867 0.973 -1.848 1 96.62 179 THR A O 1
ATOM 1354 N N . ALA A 1 180 ? 11.055 1.062 -3.961 1 98.69 180 ALA A N 1
ATOM 1355 C CA . ALA A 1 180 ? 9.852 0.377 -3.479 1 98.69 180 ALA A CA 1
ATOM 1356 C C . ALA A 1 180 ? 9.164 -0.381 -4.609 1 98.69 180 ALA A C 1
ATOM 1358 O O . ALA A 1 180 ? 9.367 -0.077 -5.785 1 98.69 180 ALA A O 1
ATOM 1359 N N . PHE A 1 181 ? 8.406 -1.407 -4.215 1 98.75 181 PHE A N 1
ATOM 1360 C CA . PHE A 1 181 ? 7.391 -2.051 -5.039 1 98.75 181 PHE A CA 1
ATOM 1361 C C . PHE A 1 181 ? 6 -1.841 -4.449 1 98.75 181 PHE A C 1
ATOM 1363 O O . PHE A 1 181 ? 5.824 -1.9 -3.23 1 98.75 181 PHE A O 1
ATOM 1370 N N . GLU A 1 182 ? 5.066 -1.574 -5.27 1 98.5 182 GLU A N 1
ATOM 1371 C CA . GLU A 1 182 ? 3.652 -1.636 -4.902 1 98.5 182 GLU A CA 1
ATOM 1372 C C . GLU A 1 182 ? 2.906 -2.662 -5.746 1 98.5 182 GLU A C 1
ATOM 1374 O O . GLU A 1 182 ? 2.805 -2.512 -6.969 1 98.5 182 GLU A O 1
ATOM 1379 N N . CYS A 1 183 ? 2.404 -3.654 -5.09 1 98.44 183 CYS A N 1
ATOM 1380 C CA . CYS A 1 183 ? 1.757 -4.758 -5.789 1 98.44 183 CYS A CA 1
ATOM 1381 C C . CYS A 1 183 ? 0.332 -4.961 -5.289 1 98.44 183 CYS A C 1
ATOM 1383 O O . CYS A 1 183 ? 0.061 -4.812 -4.098 1 98.44 183 CYS A O 1
ATOM 1385 N N . GLN A 1 184 ? -0.539 -5.285 -6.23 1 97.75 184 GLN A N 1
ATOM 1386 C CA . GLN A 1 184 ? -1.915 -5.57 -5.836 1 97.75 184 GLN A CA 1
ATOM 1387 C C . GLN A 1 184 ? -2.566 -6.559 -6.801 1 97.75 184 GLN A C 1
ATOM 1389 O O . GLN A 1 184 ? -2.141 -6.684 -7.949 1 97.75 184 GLN A O 1
ATOM 1394 N N . TRP A 1 185 ? -3.492 -7.254 -6.34 1 97.5 185 TRP A N 1
ATOM 1395 C CA . TRP A 1 185 ? -4.43 -8.031 -7.145 1 97.5 185 TRP A CA 1
ATOM 1396 C C . TRP A 1 185 ? -5.824 -8.008 -6.531 1 97.5 185 TRP A C 1
ATOM 1398 O O . TRP A 1 185 ? -6.211 -8.93 -5.816 1 97.5 185 TRP A O 1
ATOM 1408 N N . ASN A 1 186 ? -6.609 -6.996 -6.922 1 96.38 186 ASN A N 1
ATOM 1409 C CA . ASN A 1 186 ? -7.914 -6.758 -6.32 1 96.38 186 ASN A CA 1
ATOM 1410 C C . ASN A 1 186 ? -9.039 -7.32 -7.18 1 96.38 186 ASN A C 1
ATOM 1412 O O . ASN A 1 186 ? -9 -7.223 -8.406 1 96.38 186 ASN A O 1
ATOM 1416 N N . ARG A 1 187 ? -9.914 -7.961 -6.539 1 94.94 187 ARG A N 1
ATOM 1417 C CA . ARG A 1 187 ? -11.117 -8.531 -7.152 1 94.94 187 ARG A CA 1
ATOM 1418 C C . ARG A 1 187 ? -12.352 -8.227 -6.316 1 94.94 187 ARG A C 1
ATOM 1420 O O . ARG A 1 187 ? -12.242 -7.867 -5.141 1 94.94 187 ARG A O 1
ATOM 1427 N N . ASN A 1 188 ? -13.484 -8.297 -6.965 1 96.44 188 ASN A N 1
ATOM 1428 C CA . ASN A 1 188 ? -14.766 -8.242 -6.262 1 96.44 188 ASN A CA 1
ATOM 1429 C C . ASN A 1 188 ? -15.609 -9.484 -6.547 1 96.44 188 ASN A C 1
ATOM 1431 O O . ASN A 1 188 ? -16.469 -9.461 -7.43 1 96.44 188 ASN A O 1
ATOM 1435 N N . GLY A 1 189 ? -15.344 -10.516 -5.828 1 95.94 189 GLY A N 1
ATOM 1436 C CA . GLY A 1 189 ? -15.992 -11.812 -5.941 1 95.94 189 GLY A CA 1
ATOM 1437 C C . GLY A 1 189 ? -15.609 -12.773 -4.832 1 95.94 189 GLY A C 1
ATOM 1438 O O . GLY A 1 189 ? -14.531 -12.656 -4.246 1 95.94 189 GLY A O 1
ATOM 1439 N N . ASN A 1 190 ? -16.453 -13.742 -4.582 1 95.31 190 ASN A N 1
ATOM 1440 C CA . ASN A 1 190 ? -16.266 -14.602 -3.42 1 95.31 190 ASN A CA 1
ATOM 1441 C C . ASN A 1 190 ? -15.352 -15.781 -3.746 1 95.31 190 ASN A C 1
ATOM 1443 O O . ASN A 1 190 ? -15.023 -16.578 -2.865 1 95.31 190 ASN A O 1
ATOM 1447 N N . TRP A 1 191 ? -14.953 -16.109 -5 1 92.81 191 TRP A N 1
ATOM 1448 C CA . TRP A 1 191 ? -14.016 -17.125 -5.469 1 92.81 191 TRP A CA 1
ATOM 1449 C C . TRP A 1 191 ? -14.648 -18.516 -5.418 1 92.81 191 TRP A C 1
ATOM 1451 O O . TRP A 1 191 ? -13.992 -19.516 -5.719 1 92.81 191 TRP A O 1
ATOM 1461 N N . ARG A 1 192 ? -15.844 -18.594 -5.113 1 94.31 192 ARG A N 1
ATOM 1462 C CA . ARG A 1 192 ? -16.484 -19.906 -5.008 1 94.31 192 ARG A CA 1
ATOM 1463 C C . ARG A 1 192 ? -16.922 -20.406 -6.383 1 94.31 192 ARG A C 1
ATOM 1465 O O . ARG A 1 192 ? -17.344 -19.625 -7.234 1 94.31 192 ARG A O 1
ATOM 1472 N N . ARG A 1 193 ? -16.781 -21.703 -6.473 1 92.94 193 ARG A N 1
ATOM 1473 C CA . ARG A 1 193 ? -17.266 -22.406 -7.66 1 92.94 193 ARG A CA 1
ATOM 1474 C C . ARG A 1 193 ? -18.484 -23.25 -7.34 1 92.94 193 ARG A C 1
ATOM 1476 O O . ARG A 1 193 ? -18.641 -23.734 -6.215 1 92.94 193 ARG A O 1
ATOM 1483 N N . PRO A 1 194 ? -19.297 -23.359 -8.414 1 93.56 194 PRO A N 1
ATOM 1484 C CA . PRO A 1 194 ? -20.422 -24.266 -8.195 1 93.56 194 PRO A CA 1
ATOM 1485 C C . PRO A 1 194 ? -19.984 -25.703 -7.918 1 93.56 194 PRO A C 1
ATOM 1487 O O . PRO A 1 194 ? -19.031 -26.188 -8.516 1 93.56 194 PRO A O 1
ATOM 1490 N N . VAL A 1 195 ? -20.734 -26.359 -7.02 1 95.19 195 VAL A N 1
ATOM 1491 C CA . VAL A 1 195 ? -20.453 -27.719 -6.609 1 95.19 195 VAL A CA 1
ATOM 1492 C C . VAL A 1 195 ? -21.656 -28.609 -6.922 1 95.19 195 VAL A C 1
ATOM 1494 O O . VAL A 1 195 ? -22.656 -28.594 -6.207 1 95.19 195 VAL A O 1
ATOM 1497 N N . PRO A 1 196 ? -21.484 -29.453 -7.965 1 94.19 196 PRO A N 1
ATOM 1498 C CA . PRO A 1 196 ? -22.641 -30.266 -8.359 1 94.19 196 PRO A CA 1
ATOM 1499 C C . PRO A 1 196 ? -23.016 -31.297 -7.293 1 94.19 196 PRO A C 1
ATOM 1501 O O . PRO A 1 196 ? -24.172 -31.719 -7.219 1 94.19 196 PRO A O 1
ATOM 1504 N N . ASP A 1 197 ? -22.094 -31.781 -6.488 1 95.38 197 ASP A N 1
ATOM 1505 C CA . ASP A 1 197 ? -22.25 -32.719 -5.375 1 95.38 197 ASP A CA 1
ATOM 1506 C C . ASP A 1 197 ? -21.484 -32.219 -4.145 1 95.38 197 ASP A C 1
ATOM 1508 O O . ASP A 1 197 ? -20.266 -32.031 -4.207 1 95.38 197 ASP A O 1
ATOM 1512 N N . PRO A 1 198 ? -22.156 -32.125 -3.018 1 94.06 198 PRO A N 1
ATOM 1513 C CA . PRO A 1 198 ? -21.547 -31.562 -1.811 1 94.06 198 PRO A CA 1
ATOM 1514 C C . PRO A 1 198 ? -20.266 -32.281 -1.394 1 94.06 198 PRO A C 1
ATOM 1516 O O . PRO A 1 198 ? -19.422 -31.719 -0.714 1 94.06 198 PRO A O 1
ATOM 1519 N N . LYS A 1 199 ? -20.219 -33.5 -1.774 1 95.19 199 LYS A N 1
ATOM 1520 C CA . LYS A 1 199 ? -19.047 -34.281 -1.373 1 95.19 199 LYS A CA 1
ATOM 1521 C C . LYS A 1 199 ? -17.766 -33.719 -1.979 1 95.19 199 LYS A C 1
ATOM 1523 O O . LYS A 1 199 ? -16.672 -34 -1.494 1 95.19 199 LYS A O 1
ATOM 1528 N N . TRP A 1 200 ? -17.922 -32.875 -3.043 1 95.56 200 TRP A N 1
ATOM 1529 C CA . TRP A 1 200 ? -16.766 -32.312 -3.746 1 95.56 200 TRP A CA 1
ATOM 1530 C C . TRP A 1 200 ? -16.453 -30.906 -3.27 1 95.56 200 TRP A C 1
ATOM 1532 O O . TRP A 1 200 ? -15.539 -30.266 -3.785 1 95.56 200 TRP A O 1
ATOM 1542 N N . GLU A 1 201 ? -17.125 -30.375 -2.254 1 95.69 201 GLU A N 1
ATOM 1543 C CA . GLU A 1 201 ? -17.016 -28.984 -1.846 1 95.69 201 GLU A CA 1
ATOM 1544 C C . GLU A 1 201 ? -15.578 -28.609 -1.55 1 95.69 201 GLU A C 1
ATOM 1546 O O . GLU A 1 201 ? -15.039 -27.672 -2.148 1 95.69 201 GLU A O 1
ATOM 1551 N N . ARG A 1 202 ? -14.891 -29.344 -0.749 1 95.81 202 ARG A N 1
ATOM 1552 C CA . ARG A 1 202 ? -13.555 -28.953 -0.301 1 95.81 202 ARG A CA 1
ATOM 1553 C C . ARG A 1 202 ? -12.523 -29.172 -1.405 1 95.81 202 ARG A C 1
ATOM 1555 O O . ARG A 1 202 ? -11.523 -28.453 -1.475 1 95.81 202 ARG A O 1
ATOM 1562 N N . MET A 1 203 ? -12.82 -30.078 -2.311 1 95.25 203 MET A N 1
ATOM 1563 C CA . MET A 1 203 ? -11.891 -30.344 -3.4 1 95.25 203 MET A CA 1
ATOM 1564 C C . MET A 1 203 ? -12.039 -29.312 -4.512 1 95.25 203 MET A C 1
ATOM 1566 O O . MET A 1 203 ? -11.062 -28.938 -5.156 1 95.25 203 MET A O 1
ATOM 1570 N N . ILE A 1 204 ? -13.297 -28.891 -4.699 1 96.56 204 ILE A N 1
ATOM 1571 C CA . ILE A 1 204 ? -13.555 -27.922 -5.758 1 96.56 204 ILE A CA 1
ATOM 1572 C C . ILE A 1 204 ? -13.227 -26.516 -5.258 1 96.56 204 ILE A C 1
ATOM 1574 O O . ILE A 1 204 ? -12.539 -25.75 -5.945 1 96.56 204 ILE A O 1
ATOM 1578 N N . ASN A 1 205 ? -13.633 -26.234 -4.012 1 97.75 205 ASN A N 1
ATOM 1579 C CA . ASN A 1 205 ? -13.391 -24.922 -3.426 1 97.75 205 ASN A CA 1
ATOM 1580 C C . ASN A 1 205 ? -12.203 -24.953 -2.461 1 97.75 205 ASN A C 1
ATOM 1582 O O . ASN A 1 205 ? -12.25 -24.328 -1.401 1 97.75 205 ASN A O 1
ATOM 1586 N N . TRP A 1 206 ? -11.172 -25.672 -2.861 1 97.69 206 TRP A N 1
ATOM 1587 C CA . TRP A 1 206 ? -10 -25.922 -2.021 1 97.69 206 TRP A CA 1
ATOM 1588 C C . TRP A 1 206 ? -9.344 -24.609 -1.607 1 97.69 206 TRP A C 1
ATOM 1590 O O . TRP A 1 206 ? -8.734 -24.531 -0.538 1 97.69 206 TRP A O 1
ATOM 1600 N N . ARG A 1 207 ? -9.445 -23.516 -2.318 1 97.75 207 ARG A N 1
ATOM 1601 C CA . ARG A 1 207 ? -8.789 -22.234 -2.059 1 97.75 207 ARG A CA 1
ATOM 1602 C C . ARG A 1 207 ? -9.352 -21.578 -0.804 1 97.75 207 ARG A C 1
ATOM 1604 O O . ARG A 1 207 ? -8.75 -20.656 -0.257 1 97.75 207 ARG A O 1
ATOM 1611 N N . MET A 1 208 ? -10.5 -22.031 -0.377 1 97.38 208 MET A N 1
ATOM 1612 C CA . MET A 1 208 ? -11.18 -21.422 0.769 1 97.38 208 MET A CA 1
ATOM 1613 C C . MET A 1 208 ? -10.656 -22.016 2.076 1 97.38 208 MET A C 1
ATOM 1615 O O . MET A 1 208 ? -10.938 -21.484 3.154 1 97.38 208 MET A O 1
ATOM 1619 N N . TYR A 1 209 ? -9.836 -23.047 1.964 1 98.12 209 TYR A N 1
ATOM 1620 C CA . TYR A 1 209 ? -9.461 -23.797 3.158 1 98.12 209 TYR A CA 1
ATOM 1621 C C . TYR A 1 209 ? -7.949 -23.781 3.359 1 98.12 209 TYR A C 1
ATOM 1623 O O . TYR A 1 209 ? -7.191 -24.109 2.445 1 98.12 209 TYR A O 1
ATOM 1631 N N . ARG A 1 210 ? -7.5 -23.547 4.582 1 98 210 ARG A N 1
ATOM 1632 C CA . ARG A 1 210 ? -6.082 -23.406 4.895 1 98 210 ARG A CA 1
ATOM 1633 C C . ARG A 1 210 ? -5.34 -24.719 4.73 1 98 210 ARG A C 1
ATOM 1635 O O . ARG A 1 210 ? -4.141 -24.734 4.441 1 98 210 ARG A O 1
ATOM 1642 N N . GLU A 1 211 ? -6.039 -25.75 4.867 1 97.81 211 GLU A N 1
ATOM 1643 C CA . GLU A 1 211 ? -5.445 -27.062 4.672 1 97.81 211 GLU A CA 1
ATOM 1644 C C . GLU A 1 211 ? -4.891 -27.219 3.258 1 97.81 211 GLU A C 1
ATOM 1646 O O . GLU A 1 211 ? -3.83 -27.812 3.062 1 97.81 211 GLU A O 1
ATOM 1651 N N . TYR A 1 212 ? -5.543 -26.625 2.309 1 98.12 212 TYR A N 1
ATOM 1652 C CA . TYR A 1 212 ? -5.234 -26.922 0.911 1 98.12 212 TYR A CA 1
ATOM 1653 C C . TYR A 1 212 ? -4.566 -25.734 0.241 1 98.12 212 TYR A C 1
ATOM 1655 O O . TYR A 1 212 ? -3.93 -25.875 -0.806 1 98.12 212 TYR A O 1
ATOM 1663 N N . SER A 1 213 ? -4.789 -24.516 0.85 1 98.31 213 SER A N 1
ATOM 1664 C CA . SER A 1 213 ? -4.395 -23.297 0.151 1 98.31 213 SER A CA 1
ATOM 1665 C C . SER A 1 213 ? -3.666 -22.344 1.085 1 98.31 213 SER A C 1
ATOM 1667 O O . SER A 1 213 ? -3.723 -22.5 2.307 1 98.31 213 SER A O 1
ATOM 1669 N N . GLY A 1 214 ? -2.902 -21.516 0.449 1 98.25 214 GLY A N 1
ATOM 1670 C CA . GLY A 1 214 ? -2.316 -20.391 1.165 1 98.25 214 GLY A CA 1
ATOM 1671 C C . GLY A 1 214 ? -3.09 -19.094 0.98 1 98.25 214 GLY A C 1
ATOM 1672 O O . GLY A 1 214 ? -2.607 -18.016 1.345 1 98.25 214 GLY A O 1
ATOM 1673 N N . GLY A 1 215 ? -4.285 -19.25 0.417 1 98.38 215 GLY A N 1
ATOM 1674 C CA . GLY A 1 215 ? -5.156 -18.094 0.257 1 98.38 215 GLY A CA 1
ATOM 1675 C C . GLY A 1 215 ? -4.645 -17.109 -0.771 1 98.38 215 GLY A C 1
ATOM 1676 O O . GLY A 1 215 ? -3.928 -17.484 -1.701 1 98.38 215 GLY A O 1
ATOM 1677 N N . LEU A 1 216 ? -5.062 -15.906 -0.593 1 98.44 216 LEU A N 1
ATOM 1678 C CA . LEU A 1 216 ? -4.793 -14.836 -1.547 1 98.44 216 LEU A CA 1
ATOM 1679 C C . LEU A 1 216 ? -3.291 -14.656 -1.757 1 98.44 216 LEU A C 1
ATOM 1681 O O . LEU A 1 216 ? -2.842 -14.422 -2.881 1 98.44 216 LEU A O 1
ATOM 1685 N N . LEU A 1 217 ? -2.535 -14.805 -0.763 1 98.5 217 LEU A N 1
ATOM 1686 C CA . LEU A 1 217 ? -1.097 -14.578 -0.864 1 98.5 217 LEU A CA 1
ATOM 1687 C C . LEU A 1 217 ? -0.445 -15.625 -1.764 1 98.5 217 LEU A C 1
ATOM 1689 O O . LEU A 1 217 ? 0.371 -15.281 -2.625 1 98.5 217 LEU A O 1
ATOM 1693 N N . ALA A 1 218 ? -0.823 -16.844 -1.625 1 98.38 218 ALA A N 1
ATOM 1694 C CA . ALA A 1 218 ? -0.237 -17.938 -2.406 1 98.38 218 ALA A CA 1
ATOM 1695 C C . ALA A 1 218 ? -0.805 -17.953 -3.822 1 98.38 218 ALA A C 1
ATOM 1697 O O . ALA A 1 218 ? -0.072 -18.188 -4.789 1 98.38 218 ALA A O 1
ATOM 1698 N N . GLU A 1 219 ? -2.059 -17.703 -3.922 1 97.06 219 GLU A N 1
ATOM 1699 C CA . GLU A 1 219 ? -2.773 -17.953 -5.168 1 97.06 219 GLU A CA 1
ATOM 1700 C C . GLU A 1 219 ? -2.697 -16.75 -6.105 1 97.06 219 GLU A C 1
ATOM 1702 O O . GLU A 1 219 ? -2.805 -16.891 -7.324 1 97.06 219 GLU A O 1
ATOM 1707 N N . LEU A 1 220 ? -2.543 -15.562 -5.488 1 95.56 220 LEU A N 1
ATOM 1708 C CA . LEU A 1 220 ? -2.574 -14.375 -6.34 1 95.56 220 LEU A CA 1
ATOM 1709 C C . LEU A 1 220 ? -1.267 -13.594 -6.234 1 95.56 220 LEU A C 1
ATOM 1711 O O . LEU A 1 220 ? -0.641 -13.281 -7.25 1 95.56 220 LEU A O 1
ATOM 1715 N N . CYS A 1 221 ? -0.685 -13.438 -5.137 1 96.88 221 CYS A N 1
ATOM 1716 C CA . CYS A 1 221 ? 0.443 -12.531 -4.949 1 96.88 221 CYS A CA 1
ATOM 1717 C C . CYS A 1 221 ? 1.763 -13.234 -5.246 1 96.88 221 CYS A C 1
ATOM 1719 O O . CYS A 1 221 ? 2.805 -12.586 -5.355 1 96.88 221 CYS A O 1
ATOM 1721 N N . SER A 1 222 ? 1.752 -14.516 -5.398 1 97.31 222 SER A N 1
ATOM 1722 C CA . SER A 1 222 ? 2.998 -15.242 -5.605 1 97.31 222 SER A CA 1
ATOM 1723 C C . SER A 1 222 ? 3.711 -14.781 -6.871 1 97.31 222 SER A C 1
ATOM 1725 O O . SER A 1 222 ? 4.941 -14.766 -6.926 1 97.31 222 SER A O 1
ATOM 1727 N N . HIS A 1 223 ? 2.947 -14.367 -7.898 1 96.81 223 HIS A N 1
ATOM 1728 C CA . HIS A 1 223 ? 3.531 -13.828 -9.125 1 96.81 223 HIS A CA 1
ATOM 1729 C C . HIS A 1 223 ? 4.34 -12.57 -8.836 1 96.81 223 HIS A C 1
ATOM 1731 O O . HIS A 1 223 ? 5.461 -12.422 -9.328 1 96.81 223 HIS A O 1
ATOM 1737 N N . GLN A 1 224 ? 3.801 -11.758 -8.086 1 97.88 224 GLN A N 1
ATOM 1738 C CA . GLN A 1 224 ? 4.43 -10.469 -7.805 1 97.88 224 GLN A CA 1
ATOM 1739 C C . GLN A 1 224 ? 5.617 -10.633 -6.863 1 97.88 224 GLN A C 1
ATOM 1741 O O . GLN A 1 224 ? 6.621 -9.922 -6.992 1 97.88 224 GLN A O 1
ATOM 1746 N N . LEU A 1 225 ? 5.48 -11.547 -5.941 1 98.12 225 LEU A N 1
ATOM 1747 C CA . LEU A 1 225 ? 6.609 -11.867 -5.074 1 98.12 225 LEU A CA 1
ATOM 1748 C C . LEU A 1 225 ? 7.781 -12.406 -5.887 1 98.12 225 LEU A C 1
ATOM 1750 O O . LEU A 1 225 ? 8.93 -11.992 -5.688 1 98.12 225 LEU A O 1
ATOM 1754 N N . ASP A 1 226 ? 7.469 -13.305 -6.766 1 98.06 226 ASP A N 1
ATOM 1755 C CA . ASP A 1 226 ? 8.484 -13.852 -7.66 1 98.06 226 ASP A CA 1
ATOM 1756 C C . ASP A 1 226 ? 9.141 -12.75 -8.484 1 98.06 226 ASP A C 1
ATOM 1758 O O . ASP A 1 226 ? 10.367 -12.727 -8.633 1 98.06 226 ASP A O 1
ATOM 1762 N N . PHE A 1 227 ? 8.352 -11.867 -8.969 1 98.44 227 PHE A N 1
ATOM 1763 C CA . PHE A 1 227 ? 8.852 -10.773 -9.789 1 98.44 227 PHE A CA 1
ATOM 1764 C C . PHE A 1 227 ? 9.773 -9.867 -8.984 1 98.44 227 PHE A C 1
ATOM 1766 O O . PHE A 1 227 ? 10.836 -9.469 -9.461 1 98.44 227 PHE A O 1
ATOM 1773 N N . ALA A 1 228 ? 9.383 -9.523 -7.82 1 98.38 228 ALA A N 1
ATOM 1774 C CA . ALA A 1 228 ? 10.234 -8.688 -6.969 1 98.38 228 ALA A CA 1
ATOM 1775 C C . ALA A 1 228 ? 11.57 -9.367 -6.699 1 98.38 228 ALA A C 1
ATOM 1777 O O . ALA A 1 228 ? 12.625 -8.742 -6.789 1 98.38 228 ALA A O 1
ATOM 1778 N N . ASN A 1 229 ? 11.508 -10.664 -6.336 1 97.81 229 ASN A N 1
ATOM 1779 C CA . ASN A 1 229 ? 12.734 -11.43 -6.145 1 97.81 229 ASN A CA 1
ATOM 1780 C C . ASN A 1 229 ? 13.625 -11.391 -7.387 1 97.81 229 ASN A C 1
ATOM 1782 O O . ASN A 1 229 ? 14.844 -11.234 -7.285 1 97.81 229 ASN A O 1
ATOM 1786 N N . TRP A 1 230 ? 12.977 -11.531 -8.508 1 98.12 230 TRP A N 1
ATOM 1787 C CA . TRP A 1 230 ? 13.656 -11.57 -9.797 1 98.12 230 TRP A CA 1
ATOM 1788 C C . TRP A 1 230 ? 14.359 -10.242 -10.078 1 98.12 230 TRP A C 1
ATOM 1790 O O . TRP A 1 230 ? 15.555 -10.219 -10.391 1 98.12 230 TRP A O 1
ATOM 1800 N N . VAL A 1 231 ? 13.648 -9.164 -9.914 1 98.38 231 VAL A N 1
ATOM 1801 C CA . VAL A 1 231 ? 14.172 -7.828 -10.188 1 98.38 231 VAL A CA 1
ATOM 1802 C C . VAL A 1 231 ? 15.328 -7.516 -9.242 1 98.38 231 VAL A C 1
ATOM 1804 O O . VAL A 1 231 ? 16.359 -6.984 -9.656 1 98.38 231 VAL A O 1
ATOM 1807 N N . LEU A 1 232 ? 15.18 -7.93 -8.008 1 97.81 232 LEU A N 1
ATOM 1808 C CA . LEU A 1 232 ? 16.141 -7.52 -6.984 1 97.81 232 LEU A CA 1
ATOM 1809 C C . LEU A 1 232 ? 17.234 -8.555 -6.824 1 97.81 232 LEU A C 1
ATOM 1811 O O . LEU A 1 232 ? 18.234 -8.305 -6.141 1 97.81 232 LEU A O 1
ATOM 1815 N N . ASP A 1 233 ? 17.047 -9.695 -7.414 1 96.31 233 ASP A N 1
ATOM 1816 C CA . ASP A 1 233 ? 17.938 -10.82 -7.191 1 96.31 233 ASP A CA 1
ATOM 1817 C C . ASP A 1 233 ? 18.172 -11.055 -5.699 1 96.31 233 ASP A C 1
ATOM 1819 O O . ASP A 1 233 ? 19.328 -11.133 -5.254 1 96.31 233 ASP A O 1
ATOM 1823 N N . ALA A 1 234 ? 17.047 -11.055 -4.934 1 96.12 234 ALA A N 1
ATOM 1824 C CA . ALA A 1 234 ? 17.078 -11.188 -3.479 1 96.12 234 ALA A CA 1
ATOM 1825 C C . ALA A 1 234 ? 15.734 -11.656 -2.945 1 96.12 234 ALA A C 1
ATOM 1827 O O . ALA A 1 234 ? 14.727 -11.633 -3.662 1 96.12 234 ALA A O 1
ATOM 1828 N N . THR A 1 235 ? 15.734 -12.141 -1.754 1 96.12 235 THR A N 1
ATOM 1829 C CA . THR A 1 235 ? 14.516 -12.414 -0.999 1 96.12 235 THR A CA 1
ATOM 1830 C C . THR A 1 235 ? 14.391 -11.453 0.184 1 96.12 235 THR A C 1
ATOM 1832 O O . THR A 1 235 ? 15.375 -10.859 0.616 1 96.12 235 THR A O 1
ATOM 1835 N N . PRO A 1 236 ? 13.227 -11.281 0.643 1 97.31 236 PRO A N 1
ATOM 1836 C CA . PRO A 1 236 ? 13.062 -10.344 1.756 1 97.31 236 PRO A CA 1
ATOM 1837 C C . PRO A 1 236 ? 13.688 -10.844 3.055 1 97.31 236 PRO A C 1
ATOM 1839 O O . PRO A 1 236 ? 13.734 -12.055 3.289 1 97.31 236 PRO A O 1
ATOM 1842 N N . GLU A 1 237 ? 14.008 -9.891 3.852 1 95.81 237 GLU A N 1
ATOM 1843 C CA . GLU A 1 237 ? 14.586 -10.172 5.16 1 95.81 237 GLU A CA 1
ATOM 1844 C C . GLU A 1 237 ? 13.508 -10.234 6.242 1 95.81 237 GLU A C 1
ATOM 1846 O O . GLU A 1 237 ? 13.688 -10.898 7.262 1 95.81 237 GLU A O 1
ATOM 1851 N N . LYS A 1 238 ? 12.531 -9.469 6.043 1 96.44 238 LYS A N 1
ATOM 1852 C CA . LYS A 1 238 ? 11.438 -9.344 7.004 1 96.44 238 LYS A CA 1
ATOM 1853 C C . LYS A 1 238 ? 10.094 -9.195 6.297 1 96.44 238 LYS A C 1
ATOM 1855 O O . LYS A 1 238 ? 10.023 -8.672 5.188 1 96.44 238 LYS A O 1
ATOM 1860 N N . VAL A 1 239 ? 9.055 -9.727 7.004 1 98.31 239 VAL A N 1
ATOM 1861 C CA . VAL A 1 239 ? 7.715 -9.492 6.488 1 98.31 239 VAL A CA 1
ATOM 1862 C C . VAL A 1 239 ? 6.75 -9.25 7.648 1 98.31 239 VAL A C 1
ATOM 1864 O O . VAL A 1 239 ? 6.895 -9.844 8.719 1 98.31 239 VAL A O 1
ATOM 1867 N N . MET A 1 240 ? 5.863 -8.32 7.438 1 98.56 240 MET A N 1
ATOM 1868 C CA . MET A 1 240 ? 4.73 -8.055 8.32 1 98.56 240 MET A CA 1
ATOM 1869 C C . MET A 1 240 ? 3.441 -7.902 7.516 1 98.56 240 MET A C 1
ATOM 1871 O O . MET A 1 240 ? 3.479 -7.555 6.336 1 98.56 240 MET A O 1
ATOM 1875 N N . GLY A 1 241 ? 2.375 -8.211 8.133 1 98.38 241 GLY A N 1
ATOM 1876 C CA . GLY A 1 241 ? 1.115 -8.094 7.418 1 98.38 241 GLY A CA 1
ATOM 1877 C C . GLY A 1 241 ? -0.09 -8.453 8.266 1 98.38 241 GLY A C 1
ATOM 1878 O O . GLY A 1 241 ? 0.059 -8.945 9.391 1 98.38 241 GLY A O 1
ATOM 1879 N N . ILE A 1 242 ? -1.209 -8.148 7.707 1 98.44 242 ILE A N 1
ATOM 1880 C CA . ILE A 1 242 ? -2.486 -8.398 8.367 1 98.44 242 ILE A CA 1
ATOM 1881 C C . ILE A 1 242 ? -3.559 -8.703 7.328 1 98.44 242 ILE A C 1
ATOM 1883 O O . ILE A 1 242 ? -3.486 -8.219 6.195 1 98.44 242 ILE A O 1
ATOM 1887 N N . GLY A 1 243 ? -4.465 -9.523 7.609 1 98 243 GLY A N 1
ATOM 1888 C CA . GLY A 1 243 ? -5.66 -9.852 6.848 1 98 243 GLY A CA 1
ATOM 1889 C C . GLY A 1 243 ? -6.789 -10.383 7.707 1 98 243 GLY A C 1
ATOM 1890 O O . GLY A 1 243 ? -6.785 -10.203 8.93 1 98 243 GLY A O 1
ATOM 1891 N N . GLY A 1 244 ? -7.805 -10.836 7.043 1 98.12 244 GLY A N 1
ATOM 1892 C CA . GLY A 1 244 ? -8.914 -11.398 7.793 1 98.12 244 GLY A CA 1
ATOM 1893 C C . GLY A 1 244 ? -10.062 -11.859 6.91 1 98.12 244 GLY A C 1
ATOM 1894 O O . GLY A 1 244 ? -9.984 -11.766 5.684 1 98.12 244 GLY A O 1
ATOM 1895 N N . ILE A 1 245 ? -10.961 -12.562 7.531 1 98.38 245 ILE A N 1
ATOM 1896 C CA . ILE A 1 245 ? -12.273 -12.789 6.938 1 98.38 245 ILE A CA 1
ATOM 1897 C C . ILE A 1 245 ? -13.25 -11.719 7.414 1 98.38 245 ILE A C 1
ATOM 1899 O O . ILE A 1 245 ? -13.859 -11.852 8.477 1 98.38 245 ILE A O 1
ATOM 1903 N N . ASP A 1 246 ? -13.367 -10.711 6.598 1 98.19 246 ASP A N 1
ATOM 1904 C CA . ASP A 1 246 ? -14.062 -9.531 7.094 1 98.19 246 ASP A CA 1
ATOM 1905 C C . ASP A 1 246 ? -15.312 -9.234 6.262 1 98.19 246 ASP A C 1
ATOM 1907 O O . ASP A 1 246 ? -16.172 -8.461 6.688 1 98.19 246 ASP A O 1
ATOM 1911 N N . TYR A 1 247 ? -15.438 -9.82 5.105 1 98.19 247 TYR A N 1
ATOM 1912 C CA . TYR A 1 247 ? -16.547 -9.508 4.215 1 98.19 247 TYR A CA 1
ATOM 1913 C C . TYR A 1 247 ? -17.375 -10.758 3.902 1 98.19 247 TYR A C 1
ATOM 1915 O O . TYR A 1 247 ? -18.578 -10.773 4.109 1 98.19 247 TYR A O 1
ATOM 1923 N N . TRP A 1 248 ? -16.703 -11.773 3.389 1 97.75 248 TRP A N 1
ATOM 1924 C CA . TRP A 1 248 ? -17.391 -12.992 2.979 1 97.75 248 TRP A CA 1
ATOM 1925 C C . TRP A 1 248 ? -17.578 -13.938 4.16 1 97.75 248 TRP A C 1
ATOM 1927 O O . TRP A 1 248 ? -16.625 -14.602 4.59 1 97.75 248 TRP A O 1
ATOM 1937 N N . LYS A 1 249 ? -18.75 -14.062 4.586 1 96.62 249 LYS A N 1
ATOM 1938 C CA . LYS A 1 249 ? -19.078 -14.945 5.703 1 96.62 249 LYS A CA 1
ATOM 1939 C C . LYS A 1 249 ? -19.656 -16.266 5.203 1 96.62 249 LYS A C 1
ATOM 1941 O O . LYS A 1 249 ? -20.781 -16.641 5.543 1 96.62 249 LYS A O 1
ATOM 1946 N N . ASP A 1 250 ? -18.828 -17.031 4.535 1 96.12 250 ASP A N 1
ATOM 1947 C CA . ASP A 1 250 ? -19.328 -18.203 3.83 1 96.12 250 ASP A CA 1
ATOM 1948 C C . ASP A 1 250 ? -18.594 -19.469 4.301 1 96.12 250 ASP A C 1
ATOM 1950 O O . ASP A 1 250 ? -18.5 -20.453 3.561 1 96.12 250 ASP A O 1
ATOM 1954 N N . GLY A 1 251 ? -17.984 -19.391 5.453 1 96.38 251 GLY A N 1
ATOM 1955 C CA . GLY A 1 251 ? -17.344 -20.562 6.039 1 96.38 251 GLY A CA 1
ATOM 1956 C C . GLY A 1 251 ? -15.898 -20.734 5.602 1 96.38 251 GLY A C 1
ATOM 1957 O O . GLY A 1 251 ? -15.227 -21.672 6.012 1 96.38 251 GLY A O 1
ATOM 1958 N N . ARG A 1 252 ? -15.391 -19.812 4.875 1 98.06 252 ARG A N 1
ATOM 1959 C CA . ARG A 1 252 ? -14 -19.875 4.434 1 98.06 252 ARG A CA 1
ATOM 1960 C C . ARG A 1 252 ? -13.047 -19.812 5.621 1 98.06 252 ARG A C 1
ATOM 1962 O O . ARG A 1 252 ? -13.414 -19.328 6.695 1 98.06 252 ARG A O 1
ATOM 1969 N N . GLU A 1 253 ? -11.844 -20.375 5.32 1 98.25 253 GLU A N 1
ATOM 1970 C CA . GLU A 1 253 ? -10.781 -20.328 6.324 1 98.25 253 GLU A CA 1
ATOM 1971 C C . GLU A 1 253 ? -9.641 -19.422 5.891 1 98.25 253 GLU A C 1
ATOM 1973 O O . GLU A 1 253 ? -8.867 -18.938 6.727 1 98.25 253 GLU A O 1
ATOM 1978 N N . THR A 1 254 ? -9.578 -19.172 4.582 1 98.38 254 THR A N 1
ATOM 1979 C CA . THR A 1 254 ? -8.555 -18.25 4.082 1 98.38 254 THR A CA 1
ATOM 1980 C C . THR A 1 254 ? -9.062 -16.812 4.098 1 98.38 254 THR A C 1
ATOM 1982 O O . THR A 1 254 ? -10.258 -16.578 3.963 1 98.38 254 THR A O 1
ATOM 1985 N N . TYR A 1 255 ? -8.18 -15.945 4.297 1 98.56 255 TYR A N 1
ATOM 1986 C CA . TYR A 1 255 ? -8.531 -14.539 4.434 1 98.56 255 TYR A CA 1
ATOM 1987 C C . TYR A 1 255 ? -9.117 -13.992 3.135 1 98.56 255 TYR A C 1
ATOM 1989 O O . TYR A 1 255 ? -8.68 -14.367 2.045 1 98.56 255 TYR A O 1
ATOM 1997 N N . ASP A 1 256 ? -10.102 -13.062 3.248 1 98.5 256 ASP A N 1
ATOM 1998 C CA . ASP A 1 256 ? -10.719 -12.484 2.061 1 98.5 256 ASP A CA 1
ATOM 1999 C C . ASP A 1 256 ? -10.094 -11.133 1.715 1 98.5 256 ASP A C 1
ATOM 2001 O O . ASP A 1 256 ? -10.461 -10.516 0.716 1 98.5 256 ASP A O 1
ATOM 2005 N N . ASN A 1 257 ? -9.172 -10.664 2.506 1 98.62 257 ASN A N 1
ATOM 2006 C CA . ASN A 1 257 ? -8.281 -9.547 2.219 1 98.62 257 ASN A CA 1
ATOM 2007 C C . ASN A 1 257 ? -6.934 -9.711 2.926 1 98.62 257 ASN A C 1
ATOM 2009 O O . ASN A 1 257 ? -6.875 -10.25 4.035 1 98.62 257 ASN A O 1
ATOM 2013 N N . ILE A 1 258 ? -5.898 -9.188 2.291 1 98.81 258 ILE A N 1
ATOM 2014 C CA . ILE A 1 258 ? -4.582 -9.242 2.912 1 98.81 258 ILE A CA 1
ATOM 2015 C C . ILE A 1 258 ? -3.789 -7.984 2.566 1 98.81 258 ILE A C 1
ATOM 2017 O O . ILE A 1 258 ? -3.959 -7.414 1.487 1 98.81 258 ILE A O 1
ATOM 2021 N N . HIS A 1 259 ? -2.963 -7.539 3.439 1 98.81 259 HIS A N 1
ATOM 2022 C CA . HIS A 1 259 ? -2.053 -6.402 3.348 1 98.81 259 HIS A CA 1
ATOM 2023 C C . HIS A 1 259 ? -0.695 -6.734 3.959 1 98.81 259 HIS A C 1
ATOM 2025 O O . HIS A 1 259 ? -0.599 -7.008 5.156 1 98.81 259 HIS A O 1
ATOM 2031 N N . LEU A 1 260 ? 0.319 -6.703 3.109 1 98.88 260 LEU A N 1
ATOM 2032 C CA . LEU A 1 260 ? 1.629 -7.098 3.615 1 98.88 260 LEU A CA 1
ATOM 2033 C C . LEU A 1 260 ? 2.703 -6.109 3.17 1 98.88 260 LEU A C 1
ATOM 2035 O O . LEU A 1 260 ? 2.555 -5.445 2.143 1 98.88 260 LEU A O 1
ATOM 2039 N N . ILE A 1 261 ? 3.748 -6.051 3.957 1 98.88 261 ILE A N 1
ATOM 2040 C CA . ILE A 1 261 ? 4.973 -5.328 3.637 1 98.88 261 ILE A CA 1
ATOM 2041 C C . ILE A 1 261 ? 6.176 -6.258 3.781 1 98.88 261 ILE A C 1
ATOM 2043 O O . ILE A 1 261 ? 6.398 -6.836 4.848 1 98.88 261 ILE A O 1
ATOM 2047 N N . TYR A 1 262 ? 6.871 -6.402 2.713 1 98.62 262 TYR A N 1
ATOM 2048 C CA . TYR A 1 262 ? 8.133 -7.137 2.709 1 98.62 262 TYR A CA 1
ATOM 2049 C C . TYR A 1 262 ? 9.32 -6.176 2.68 1 98.62 262 TYR A C 1
ATOM 2051 O O . TYR A 1 262 ? 9.312 -5.195 1.933 1 98.62 262 TYR A O 1
ATOM 2059 N N . SER A 1 263 ? 10.305 -6.469 3.482 1 98.19 263 SER A N 1
ATOM 2060 C CA . SER A 1 263 ? 11.539 -5.695 3.504 1 98.19 263 SER A CA 1
ATOM 2061 C C . SER A 1 263 ? 12.688 -6.461 2.848 1 98.19 263 SER A C 1
ATOM 2063 O O . SER A 1 263 ? 13.062 -7.535 3.312 1 98.19 263 SER A O 1
ATOM 2065 N N . TYR A 1 264 ? 13.156 -5.895 1.812 1 97.75 264 TYR A N 1
ATOM 2066 C CA . TYR A 1 264 ? 14.281 -6.473 1.085 1 97.75 264 TYR A CA 1
ATOM 2067 C C . TYR A 1 264 ? 15.594 -5.809 1.495 1 97.75 264 TYR A C 1
ATOM 2069 O O . TYR A 1 264 ? 15.586 -4.77 2.156 1 97.75 264 TYR A O 1
ATOM 2077 N N . PRO A 1 265 ? 16.719 -6.449 1.142 1 96 265 PRO A N 1
ATOM 2078 C CA . PRO A 1 265 ? 18 -5.797 1.4 1 96 265 PRO A CA 1
ATOM 2079 C C . PRO A 1 265 ? 18.109 -4.422 0.75 1 96 265 PRO A C 1
ATOM 2081 O O . PRO A 1 265 ? 17.312 -4.094 -0.143 1 96 265 PRO A O 1
ATOM 2084 N N . GLU A 1 266 ? 18.938 -3.584 1.239 1 95.25 266 GLU A N 1
ATOM 2085 C CA . GLU A 1 266 ? 19.266 -2.264 0.715 1 95.25 266 GLU A CA 1
ATOM 2086 C C . GLU A 1 266 ? 18.094 -1.303 0.841 1 95.25 266 GLU A C 1
ATOM 2088 O O . GLU A 1 266 ? 17.953 -0.37 0.046 1 95.25 266 GLU A O 1
ATOM 2093 N N . GLY A 1 267 ? 17.188 -1.601 1.653 1 96.56 267 GLY A N 1
ATOM 2094 C CA . GLY A 1 267 ? 16.156 -0.649 2.043 1 96.56 267 GLY A CA 1
ATOM 2095 C C . GLY A 1 267 ? 14.953 -0.677 1.134 1 96.56 267 GLY A C 1
ATOM 2096 O O . GLY A 1 267 ? 14.094 0.209 1.203 1 96.56 267 GLY A O 1
ATOM 2097 N N . VAL A 1 268 ? 14.812 -1.674 0.239 1 98.44 268 VAL A N 1
ATOM 2098 C CA . VAL A 1 268 ? 13.664 -1.76 -0.656 1 98.44 268 VAL A CA 1
ATOM 2099 C C . VAL A 1 268 ? 12.484 -2.396 0.076 1 98.44 268 VAL A C 1
ATOM 2101 O O . VAL A 1 268 ? 12.641 -3.428 0.737 1 98.44 268 VAL A O 1
ATOM 2104 N N . ARG A 1 269 ? 11.367 -1.711 0.021 1 98.69 269 ARG A N 1
ATOM 2105 C CA . ARG A 1 269 ? 10.141 -2.256 0.598 1 98.69 269 ARG A CA 1
ATOM 2106 C C . ARG A 1 269 ? 9.125 -2.592 -0.49 1 98.69 269 ARG A C 1
ATOM 2108 O O . ARG A 1 269 ? 8.969 -1.841 -1.456 1 98.69 269 ARG A O 1
ATOM 2115 N N . ALA A 1 270 ? 8.484 -3.691 -0.311 1 98.75 270 ALA A N 1
ATOM 2116 C CA . ALA A 1 270 ? 7.449 -4.109 -1.251 1 98.75 270 ALA A CA 1
ATOM 2117 C C . ALA A 1 270 ? 6.125 -4.355 -0.535 1 98.75 270 ALA A C 1
ATOM 2119 O O . ALA A 1 270 ? 6.066 -5.109 0.438 1 98.75 270 ALA A O 1
ATOM 2120 N N . SER A 1 271 ? 5.094 -3.693 -1.024 1 98.75 271 SER A N 1
ATOM 2121 C CA . SER A 1 271 ? 3.766 -3.916 -0.463 1 98.75 271 SER A CA 1
ATOM 2122 C C . SER A 1 271 ? 2.939 -4.84 -1.35 1 98.75 271 SER A C 1
ATOM 2124 O O . SER A 1 271 ? 3.043 -4.789 -2.576 1 98.75 271 SER A O 1
ATOM 2126 N N . PHE A 1 272 ? 2.133 -5.629 -0.741 1 98.5 272 PHE A N 1
ATOM 2127 C CA . PHE A 1 272 ? 1.228 -6.555 -1.412 1 98.5 272 PHE A CA 1
ATOM 2128 C C . PHE A 1 272 ? -0.175 -6.465 -0.822 1 98.5 272 PHE A C 1
ATOM 2130 O O . PHE A 1 272 ? -0.382 -6.777 0.352 1 98.5 272 PHE A O 1
ATOM 2137 N N . THR A 1 273 ? -1.099 -6.055 -1.638 1 98.69 273 THR A N 1
ATOM 2138 C CA . THR A 1 273 ? -2.494 -5.949 -1.223 1 98.69 273 THR A CA 1
ATOM 2139 C C . THR A 1 273 ? -3.395 -6.773 -2.139 1 98.69 273 THR A C 1
ATOM 2141 O O . THR A 1 273 ? -3.244 -6.738 -3.361 1 98.69 273 THR A O 1
ATOM 2144 N N . CYS A 1 274 ? -4.285 -7.488 -1.539 1 98.38 274 CYS A N 1
ATOM 2145 C CA . CYS A 1 274 ? -5.285 -8.234 -2.299 1 98.38 274 CYS A CA 1
ATOM 2146 C C . CYS A 1 274 ? -6.648 -8.156 -1.623 1 98.38 274 CYS A C 1
ATOM 2148 O O . CYS A 1 274 ? -6.789 -8.523 -0.455 1 98.38 274 CYS A O 1
ATOM 2150 N N . LEU A 1 275 ? -7.605 -7.684 -2.369 1 98.25 275 LEU A N 1
ATOM 2151 C CA . LEU A 1 275 ? -8.984 -7.574 -1.904 1 98.25 275 LEU A CA 1
ATOM 2152 C C . LEU A 1 275 ? -9.906 -8.469 -2.725 1 98.25 275 LEU A C 1
ATOM 2154 O O . LEU A 1 275 ? -9.664 -8.695 -3.912 1 98.25 275 LEU A O 1
ATOM 2158 N N . THR A 1 276 ? -10.977 -8.977 -2.07 1 98 276 THR A N 1
ATOM 2159 C CA . THR A 1 276 ? -11.977 -9.734 -2.816 1 98 276 THR A CA 1
ATOM 2160 C C . THR A 1 276 ? -13.336 -9.039 -2.76 1 98 276 THR A C 1
ATOM 2162 O O . THR A 1 276 ? -14.352 -9.617 -3.135 1 98 276 THR A O 1
ATOM 2165 N N . SER A 1 277 ? -13.391 -7.844 -2.248 1 97.94 277 SER A N 1
ATOM 2166 C CA . SER A 1 277 ? -14.648 -7.102 -2.148 1 97.94 277 SER A CA 1
ATOM 2167 C C . SER A 1 277 ? -14.539 -5.746 -2.84 1 97.94 277 SER A C 1
ATOM 2169 O O . SER A 1 277 ? -15.406 -4.887 -2.664 1 97.94 277 SER A O 1
ATOM 2171 N N . ASN A 1 278 ? -13.516 -5.473 -3.545 1 97.75 278 ASN A N 1
ATOM 2172 C CA . ASN A 1 278 ? -13.258 -4.297 -4.371 1 97.75 278 ASN A CA 1
ATOM 2173 C C . ASN A 1 278 ? -12.25 -4.598 -5.477 1 97.75 278 ASN A C 1
ATOM 2175 O O . ASN A 1 278 ? -11.148 -5.062 -5.207 1 97.75 278 ASN A O 1
ATOM 2179 N N . ALA A 1 279 ? -12.586 -4.309 -6.707 1 95.56 279 ALA A N 1
ATOM 2180 C CA . ALA A 1 279 ? -11.781 -4.766 -7.836 1 95.56 279 ALA A CA 1
ATOM 2181 C C . ALA A 1 279 ? -10.914 -3.635 -8.383 1 95.56 279 ALA A C 1
ATOM 2183 O O . ALA A 1 279 ? -10.188 -3.822 -9.367 1 95.56 279 ALA A O 1
ATOM 2184 N N . MET A 1 280 ? -10.961 -2.492 -7.812 1 92.94 280 MET A N 1
ATOM 2185 C CA . MET A 1 280 ? -10.25 -1.346 -8.367 1 92.94 280 MET A CA 1
ATOM 2186 C C . MET A 1 280 ? -8.766 -1.651 -8.531 1 92.94 280 MET A C 1
ATOM 2188 O O . MET A 1 280 ? -8.133 -2.17 -7.609 1 92.94 280 MET A O 1
ATOM 2192 N N . GLY A 1 281 ? -8.258 -1.312 -9.641 1 90.06 281 GLY A N 1
ATOM 2193 C CA . GLY A 1 281 ? -6.84 -1.432 -9.945 1 90.06 281 GLY A CA 1
ATOM 2194 C C . GLY A 1 281 ? -6.449 -2.814 -10.43 1 90.06 281 GLY A C 1
ATOM 2195 O O . GLY A 1 281 ? -5.387 -2.99 -11.031 1 90.06 281 GLY A O 1
ATOM 2196 N N . ASP A 1 282 ? -7.27 -3.828 -10.039 1 93.31 282 ASP A N 1
ATOM 2197 C CA . ASP A 1 282 ? -7.031 -5.188 -10.516 1 93.31 282 ASP A CA 1
ATOM 2198 C C . ASP A 1 282 ? -5.586 -5.613 -10.258 1 93.31 282 ASP A C 1
ATOM 2200 O O . ASP A 1 282 ? -5.078 -5.465 -9.141 1 93.31 282 ASP A O 1
ATOM 2204 N N . TYR A 1 283 ? -4.977 -6.281 -11.25 1 94.06 283 TYR A N 1
ATOM 2205 C CA . TYR A 1 283 ? -3.584 -6.699 -11.148 1 94.06 283 TYR A CA 1
ATOM 2206 C C . TYR A 1 283 ? -2.645 -5.566 -11.539 1 94.06 283 TYR A C 1
ATOM 2208 O O . TYR A 1 283 ? -2.779 -4.984 -12.617 1 94.06 283 TYR A O 1
ATOM 2216 N N . LYS A 1 284 ? -1.652 -5.305 -10.609 1 94.62 284 LYS A N 1
ATOM 2217 C CA . LYS A 1 284 ? -0.691 -4.25 -10.906 1 94.62 284 LYS A CA 1
ATOM 2218 C C . LYS A 1 284 ? 0.592 -4.426 -10.102 1 94.62 284 LYS A C 1
ATOM 2220 O O . LYS A 1 284 ? 0.547 -4.801 -8.93 1 94.62 284 LYS A O 1
ATOM 2225 N N . VAL A 1 285 ? 1.668 -4.145 -10.773 1 97.31 285 VAL A N 1
ATOM 2226 C CA . VAL A 1 285 ? 2.965 -4.027 -10.117 1 97.31 285 VAL A CA 1
ATOM 2227 C C . VAL A 1 285 ? 3.594 -2.676 -10.461 1 97.31 285 VAL A C 1
ATOM 2229 O O . VAL A 1 285 ? 3.721 -2.32 -11.633 1 97.31 285 VAL A O 1
ATOM 2232 N N . LYS A 1 286 ? 3.953 -1.928 -9.492 1 98.12 286 LYS A N 1
ATOM 2233 C CA . LYS A 1 286 ? 4.785 -0.743 -9.68 1 98.12 286 LYS A CA 1
ATOM 2234 C C . LYS A 1 286 ? 6.203 -0.978 -9.172 1 98.12 286 LYS A C 1
ATOM 2236 O O . LYS A 1 286 ? 6.391 -1.412 -8.031 1 98.12 286 LYS A O 1
ATOM 2241 N N . VAL A 1 287 ? 7.086 -0.772 -9.992 1 98.69 287 VAL A N 1
ATOM 2242 C CA . VAL A 1 287 ? 8.492 -0.729 -9.594 1 98.69 287 VAL A CA 1
ATOM 2243 C C . VAL A 1 287 ? 8.977 0.719 -9.555 1 98.69 287 VAL A C 1
ATOM 2245 O O . VAL A 1 287 ? 9.094 1.366 -10.602 1 98.69 287 VAL A O 1
ATOM 2248 N N . MET A 1 288 ? 9.359 1.183 -8.398 1 98.56 288 MET A N 1
ATOM 2249 C CA . MET A 1 288 ? 9.594 2.613 -8.219 1 98.56 288 MET A CA 1
ATOM 2250 C C . MET A 1 288 ? 11.062 2.893 -7.941 1 98.56 288 MET A C 1
ATOM 2252 O O . MET A 1 288 ? 11.594 2.49 -6.902 1 98.56 288 MET A O 1
ATOM 2256 N N . GLY A 1 289 ? 11.68 3.596 -8.844 1 98.5 289 GLY A N 1
ATOM 2257 C CA . GLY A 1 289 ? 13.055 4.035 -8.703 1 98.5 289 GLY A CA 1
ATOM 2258 C C . GLY A 1 289 ? 13.203 5.543 -8.68 1 98.5 289 GLY A C 1
ATOM 2259 O O . GLY A 1 289 ? 12.242 6.27 -8.93 1 98.5 289 GLY A O 1
ATOM 2260 N N . ASP A 1 290 ? 14.438 5.992 -8.336 1 97.94 290 ASP A N 1
ATOM 2261 C CA . ASP A 1 290 ? 14.672 7.422 -8.156 1 97.94 290 ASP A CA 1
ATOM 2262 C C . ASP A 1 290 ? 14.68 8.148 -9.5 1 97.94 290 ASP A C 1
ATOM 2264 O O . ASP A 1 290 ? 14.617 9.383 -9.539 1 97.94 290 ASP A O 1
ATOM 2268 N N . LYS A 1 291 ? 14.68 7.402 -10.672 1 97.62 291 LYS A N 1
ATOM 2269 C CA . LYS A 1 291 ? 14.68 8.039 -11.984 1 97.62 291 LYS A CA 1
ATOM 2270 C C . LYS A 1 291 ? 13.367 7.785 -12.719 1 97.62 291 LYS A C 1
ATOM 2272 O O . LYS A 1 291 ? 13.117 8.375 -13.773 1 97.62 291 LYS A O 1
ATOM 2277 N N . GLY A 1 292 ? 12.586 6.926 -12.219 1 97.38 292 GLY A N 1
ATOM 2278 C CA . GLY A 1 292 ? 11.32 6.617 -12.867 1 97.38 292 GLY A CA 1
ATOM 2279 C C . GLY A 1 292 ? 10.617 5.418 -12.266 1 97.38 292 GLY A C 1
ATOM 2280 O O . GLY A 1 292 ? 11.078 4.848 -11.273 1 97.38 292 GLY A O 1
ATOM 2281 N N . THR A 1 293 ? 9.438 5.113 -12.844 1 98 293 THR A N 1
ATOM 2282 C CA . THR A 1 293 ? 8.609 4.004 -12.391 1 98 293 THR A CA 1
ATOM 2283 C C . THR A 1 293 ? 8.125 3.168 -13.57 1 98 293 THR A C 1
ATOM 2285 O O . THR A 1 293 ? 7.727 3.713 -14.602 1 98 293 THR A O 1
ATOM 2288 N N . TYR A 1 294 ? 8.203 1.866 -13.438 1 97.81 294 TYR A N 1
ATOM 2289 C CA . TYR A 1 294 ? 7.484 0.975 -14.336 1 97.81 294 TYR A CA 1
ATOM 2290 C C . TYR A 1 294 ? 6.184 0.496 -13.703 1 97.81 294 TYR A C 1
ATOM 2292 O O . TYR A 1 294 ? 6.148 0.164 -12.516 1 97.81 294 TYR A O 1
ATOM 2300 N N . ILE A 1 295 ? 5.16 0.537 -14.461 1 96.69 295 ILE A N 1
ATOM 2301 C CA . ILE A 1 295 ? 3.879 -0.055 -14.094 1 96.69 295 ILE A CA 1
ATOM 2302 C C . ILE A 1 295 ? 3.572 -1.234 -15.016 1 96.69 295 ILE A C 1
ATOM 2304 O O . ILE A 1 295 ? 3.588 -1.095 -16.25 1 96.69 295 ILE A O 1
ATOM 2308 N N . LEU A 1 296 ? 3.307 -2.377 -14.383 1 95.31 296 LEU A N 1
ATOM 2309 C CA . LEU A 1 296 ? 3.021 -3.576 -15.164 1 95.31 296 LEU A CA 1
ATOM 2310 C C . LEU A 1 296 ? 1.643 -4.133 -14.828 1 95.31 296 LEU A C 1
ATOM 2312 O O . LEU A 1 296 ? 1.248 -4.148 -13.656 1 95.31 296 LEU A O 1
ATOM 2316 N N . ASP A 1 297 ? 0.956 -4.484 -15.836 1 90.5 297 ASP A N 1
ATOM 2317 C CA . ASP A 1 297 ? -0.213 -5.34 -15.664 1 90.5 297 ASP A CA 1
ATOM 2318 C C . ASP A 1 297 ? 0.027 -6.727 -16.266 1 90.5 297 ASP A C 1
ATOM 2320 O O . ASP A 1 297 ? 1.16 -7.211 -16.281 1 90.5 297 ASP A O 1
ATOM 2324 N N . TYR A 1 298 ? -0.996 -7.391 -16.719 1 84.62 298 TYR A N 1
ATOM 2325 C CA . TYR A 1 298 ? -0.851 -8.758 -17.203 1 84.62 298 TYR A CA 1
ATOM 2326 C C . TYR A 1 298 ? 0.013 -8.805 -18.453 1 84.62 298 TYR A C 1
ATOM 2328 O O . TYR A 1 298 ? 0.864 -9.688 -18.594 1 84.62 298 TYR A O 1
ATOM 2336 N N . VAL A 1 299 ? -0.255 -7.887 -19.297 1 85.06 299 VAL A N 1
ATOM 2337 C CA . VAL A 1 299 ? 0.355 -8.016 -20.625 1 85.06 299 VAL A CA 1
ATOM 2338 C C . VAL A 1 299 ? 0.769 -6.637 -21.141 1 85.06 299 VAL A C 1
ATOM 2340 O O . VAL A 1 299 ? 1.183 -6.496 -22.281 1 85.06 299 VAL A O 1
ATOM 2343 N N . LYS A 1 300 ? 0.614 -5.598 -20.312 1 89.12 300 LYS A N 1
ATOM 2344 C CA . LYS A 1 300 ? 0.992 -4.238 -20.688 1 89.12 300 LYS A CA 1
ATOM 2345 C C . LYS A 1 300 ? 1.91 -3.619 -19.625 1 89.12 300 LYS A C 1
ATOM 2347 O O . LYS A 1 300 ? 1.95 -4.074 -18.484 1 89.12 300 LYS A O 1
ATOM 2352 N N . ALA A 1 301 ? 2.6 -2.643 -20.094 1 94 301 ALA A N 1
ATOM 2353 C CA . ALA A 1 301 ? 3.49 -1.924 -19.188 1 94 301 ALA A CA 1
ATOM 2354 C C . ALA A 1 301 ? 3.611 -0.456 -19.578 1 94 301 ALA A C 1
ATOM 2356 O O . ALA A 1 301 ? 3.352 -0.094 -20.734 1 94 301 ALA A O 1
ATOM 2357 N N . TRP A 1 302 ? 3.932 0.395 -18.656 1 94 302 TRP A N 1
ATOM 2358 C CA . TRP A 1 302 ? 4.148 1.828 -18.844 1 94 302 TRP A CA 1
ATOM 2359 C C . TRP A 1 302 ? 5.418 2.277 -18.125 1 94 302 TRP A C 1
ATOM 2361 O O . TRP A 1 302 ?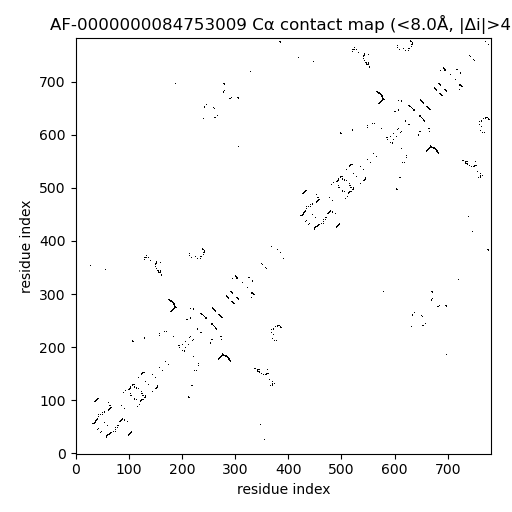 5.797 1.703 -17.094 1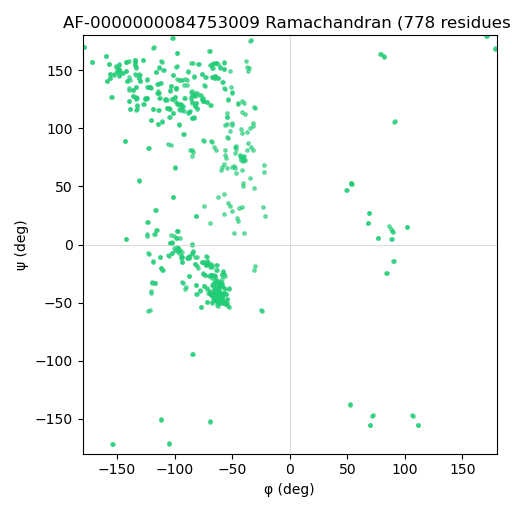 94 302 TRP A O 1
ATOM 2371 N N . TYR A 1 303 ? 6.078 3.242 -18.703 1 95.56 303 TYR A N 1
ATOM 2372 C CA . TYR A 1 303 ? 7.203 3.926 -18.062 1 95.56 303 TYR A CA 1
ATOM 2373 C C . TYR A 1 303 ? 6.824 5.34 -17.656 1 95.56 303 TYR A C 1
ATOM 2375 O O . TYR A 1 303 ? 6.324 6.121 -18.469 1 95.56 303 TYR A O 1
ATOM 2383 N N . TYR A 1 304 ? 7 5.664 -16.391 1 94.62 304 TYR A N 1
ATOM 2384 C CA . TYR A 1 304 ? 6.738 6.992 -15.852 1 94.62 304 TYR A CA 1
ATOM 2385 C C . TYR A 1 304 ? 8.031 7.648 -15.367 1 94.62 304 TYR A C 1
ATOM 2387 O O . TYR A 1 304 ? 8.539 7.309 -14.297 1 94.62 304 TYR A O 1
ATOM 2395 N N . PRO A 1 305 ? 8.586 8.578 -16.094 1 94.19 305 PRO A N 1
ATOM 2396 C CA . PRO A 1 305 ? 9.844 9.211 -15.695 1 94.19 305 PRO A CA 1
ATOM 2397 C C . PRO A 1 305 ? 9.672 10.18 -14.523 1 94.19 305 PRO A C 1
ATOM 2399 O O . PRO A 1 305 ? 8.609 10.781 -14.367 1 94.19 305 PRO A O 1
ATOM 2402 N N . GLU A 1 306 ? 10.727 10.203 -13.633 1 92.94 306 GLU A N 1
ATOM 2403 C CA . GLU A 1 306 ? 10.773 11.25 -12.617 1 92.94 306 GLU A CA 1
ATOM 2404 C C . GLU A 1 306 ? 11.055 12.609 -13.242 1 92.94 306 GLU A C 1
ATOM 2406 O O . GLU A 1 306 ? 11.633 12.695 -14.32 1 92.94 306 GLU A O 1
ATOM 2411 N N . GLY A 1 307 ? 10.82 13.672 -12.383 1 79.06 307 GLY A N 1
ATOM 2412 C CA . GLY A 1 307 ? 11.078 15.031 -12.836 1 79.06 307 GLY A CA 1
ATOM 2413 C C . GLY A 1 307 ? 9.945 15.602 -13.672 1 79.06 307 GLY A C 1
ATOM 2414 O O . GLY A 1 307 ? 8.922 14.953 -13.867 1 79.06 307 GLY A O 1
ATOM 2415 N N . SER A 1 308 ? 9.906 16.984 -13.844 1 58.47 308 SER A N 1
ATOM 2416 C CA . SER A 1 308 ? 8.852 17.703 -14.547 1 58.47 308 SER A CA 1
ATOM 2417 C C . SER A 1 308 ? 8.734 17.25 -15.992 1 58.47 308 SER A C 1
ATOM 2419 O O . SER A 1 308 ? 9.664 17.438 -16.781 1 58.47 308 SER A O 1
ATOM 2421 N N . TYR A 1 309 ? 8.398 16.094 -16.266 1 49.03 309 TYR A N 1
ATOM 2422 C CA . TYR A 1 309 ? 8.047 15.883 -17.672 1 49.03 309 TYR A CA 1
ATOM 2423 C C . TYR A 1 309 ? 6.969 16.859 -18.125 1 49.03 309 TYR A C 1
ATOM 2425 O O . TYR A 1 309 ? 5.852 16.844 -17.594 1 49.03 309 TYR A O 1
ATOM 2433 N N . GLN A 1 310 ? 7.348 18.125 -18.141 1 42.28 310 GLN A N 1
ATOM 2434 C CA . GLN A 1 310 ? 6.414 18.984 -18.859 1 42.28 310 GLN A CA 1
ATOM 2435 C C . GLN A 1 310 ? 5.789 18.25 -20.047 1 42.28 310 GLN A C 1
ATOM 2437 O O . GLN A 1 310 ? 6.5 17.672 -20.859 1 42.28 310 GLN A O 1
ATOM 2442 N N . LYS A 1 311 ? 4.668 17.844 -19.812 1 40.06 311 LYS A N 1
ATOM 2443 C CA . LYS A 1 311 ? 3.986 17.547 -21.062 1 40.06 311 LYS A CA 1
ATOM 2444 C C . LYS A 1 311 ? 4.453 18.469 -22.188 1 40.06 311 LYS A C 1
ATOM 2446 O O . LYS A 1 311 ? 4.117 19.656 -22.188 1 40.06 311 LYS A O 1
ATOM 2451 N N . GLU A 1 312 ? 5.691 18.625 -22.375 1 34.72 312 GLU A N 1
ATOM 2452 C CA . GLU A 1 312 ? 5.785 19.328 -23.641 1 34.72 312 GLU A CA 1
ATOM 2453 C C . GLU A 1 312 ? 4.75 18.828 -24.641 1 34.72 312 GLU A C 1
ATOM 2455 O O . GLU A 1 312 ? 4.82 17.672 -25.078 1 34.72 312 GLU A O 1
ATOM 2460 N N . ILE A 1 313 ? 3.566 19.203 -24.359 1 33.75 313 ILE A N 1
ATOM 2461 C CA . ILE A 1 313 ? 2.846 19.281 -25.625 1 33.75 313 ILE A CA 1
ATOM 2462 C C . ILE A 1 313 ? 3.781 19.797 -26.719 1 33.75 313 ILE A C 1
ATOM 2464 O O . ILE A 1 313 ? 4.332 20.891 -26.609 1 33.75 313 ILE A O 1
ATOM 2468 N N . GLY A 1 314 ? 4.535 18.906 -27.203 1 30.95 314 GLY A N 1
ATOM 2469 C CA . GLY A 1 314 ? 5.188 19.312 -28.453 1 30.95 314 GLY A CA 1
ATOM 2470 C C . GLY A 1 314 ? 4.465 20.422 -29.172 1 30.95 314 GLY A C 1
ATOM 2471 O O . GLY A 1 314 ? 3.369 20.219 -29.703 1 30.95 314 GLY A O 1
ATOM 2472 N N . GLU A 1 315 ? 4.457 21.562 -28.656 1 28.88 315 GLU A N 1
ATOM 2473 C CA . GLU A 1 315 ? 4.551 22.547 -29.75 1 28.88 315 GLU A CA 1
ATOM 2474 C C . GLU A 1 315 ? 5.797 22.312 -30.594 1 28.88 315 GLU A C 1
ATOM 2476 O O . GLU A 1 315 ? 6.879 22.812 -30.266 1 28.88 315 GLU A O 1
ATOM 2481 N N . VAL A 1 316 ? 6.242 21.016 -31.031 1 26.86 316 VAL A N 1
ATOM 2482 C CA . VAL A 1 316 ? 7.137 21.125 -32.188 1 26.86 316 VAL A CA 1
ATOM 2483 C C . VAL A 1 316 ? 6.66 22.234 -33.094 1 26.86 316 VAL A C 1
ATOM 2485 O O . VAL A 1 316 ? 5.469 22.562 -33.125 1 26.86 316 VAL A O 1
ATOM 2488 N N . ASP A 1 317 ? 7.75 22.797 -33.844 1 27.94 317 ASP A N 1
ATOM 2489 C CA . ASP A 1 317 ? 7.457 23.609 -35.031 1 27.94 317 ASP A CA 1
ATOM 2490 C C . ASP A 1 317 ? 6.223 23.094 -35.75 1 27.94 317 ASP A C 1
ATOM 2492 O O . ASP A 1 317 ? 5.809 21.953 -35.562 1 27.94 317 ASP A O 1
ATOM 2496 N N . GLY A 1 318 ? 5.676 23.641 -36.781 1 26.14 318 GLY A N 1
ATOM 2497 C CA . GLY A 1 318 ? 4.738 23.328 -37.844 1 26.14 318 GLY A CA 1
ATOM 2498 C C . GLY A 1 318 ? 4.641 21.844 -38.156 1 26.14 318 GLY A C 1
ATOM 2499 O O . GLY A 1 318 ? 3.709 21.406 -38.812 1 26.14 318 GLY A O 1
ATOM 2500 N N . VAL A 1 319 ? 5.848 21.078 -38.531 1 29.05 319 VAL A N 1
ATOM 2501 C CA . VAL A 1 319 ? 5.629 19.859 -39.281 1 29.05 319 VAL A CA 1
ATOM 2502 C C . VAL A 1 319 ? 5.34 18.703 -38.344 1 29.05 319 VAL A C 1
ATOM 2504 O O . VAL A 1 319 ? 4.359 17.969 -38.531 1 29.05 319 VAL A O 1
ATOM 2507 N N . SER A 1 320 ? 6.512 17.766 -37.875 1 30.09 320 SER A N 1
ATOM 2508 C CA . SER A 1 320 ? 6.305 16.359 -37.562 1 30.09 320 SER A CA 1
ATOM 2509 C C . SER A 1 320 ? 5.844 16.172 -36.125 1 30.09 320 SER A C 1
ATOM 2511 O O . SER A 1 320 ? 6.535 16.594 -35.188 1 30.09 320 SER A O 1
ATOM 2513 N N . GLY A 1 321 ? 4.699 16.359 -35.562 1 32.53 321 GLY A N 1
ATOM 2514 C CA . GLY A 1 321 ? 3.752 16.109 -34.469 1 32.53 321 GLY A CA 1
ATOM 2515 C C . GLY A 1 321 ? 4.012 14.805 -33.75 1 32.53 321 GLY A C 1
ATOM 2516 O O . GLY A 1 321 ? 3.15 13.914 -33.719 1 32.53 321 GLY A O 1
ATOM 2517 N N . ALA A 1 322 ? 5.172 14.172 -33.531 1 33.25 322 ALA A N 1
ATOM 2518 C CA . ALA A 1 322 ? 5.188 12.867 -32.875 1 33.25 322 ALA A CA 1
ATOM 2519 C C . ALA A 1 322 ? 4.672 12.961 -31.453 1 33.25 322 ALA A C 1
ATOM 2521 O O . ALA A 1 322 ? 5.293 13.594 -30.609 1 33.25 322 ALA A O 1
ATOM 2522 N N . THR A 1 323 ? 3.439 12.992 -30.891 1 38.38 323 THR A N 1
ATOM 2523 C CA . THR A 1 323 ? 2.646 12.977 -29.672 1 38.38 323 THR A CA 1
ATOM 2524 C C . THR A 1 323 ? 3.006 11.766 -28.812 1 38.38 323 THR A C 1
ATOM 2526 O O . THR A 1 323 ? 2.936 10.625 -29.281 1 38.38 323 THR A O 1
ATOM 2529 N N . LEU A 1 324 ? 3.973 11.922 -27.875 1 45.34 324 LEU A N 1
ATOM 2530 C CA . LEU A 1 324 ? 4.129 10.82 -26.922 1 45.34 324 LEU A CA 1
ATOM 2531 C C . LEU A 1 324 ? 2.773 10.344 -26.406 1 45.34 324 LEU A C 1
ATOM 2533 O O . LEU A 1 324 ? 1.914 11.164 -26.078 1 45.34 324 LEU A O 1
ATOM 2537 N N . ASN A 1 325 ? 2.496 9.133 -26.625 1 49.84 325 ASN A N 1
ATOM 2538 C CA . ASN A 1 325 ? 1.281 8.523 -26.094 1 49.84 325 ASN A CA 1
ATOM 2539 C C . ASN A 1 325 ? 1.321 8.414 -24.578 1 49.84 325 ASN A C 1
ATOM 2541 O O . ASN A 1 325 ? 2.166 7.707 -24.016 1 49.84 325 ASN A O 1
ATOM 2545 N N . TRP A 1 326 ? 0.884 9.445 -23.781 1 53.03 326 TRP A N 1
ATOM 2546 C CA . TRP A 1 326 ? 0.829 9.508 -22.312 1 53.03 326 TRP A CA 1
ATOM 2547 C C . TRP A 1 326 ? -0.527 9.031 -21.797 1 53.03 326 TRP A C 1
ATOM 2549 O O . TRP A 1 326 ? -1.568 9.547 -22.219 1 53.03 326 TRP A O 1
ATOM 2559 N N . ASP A 1 327 ? -0.444 7.953 -21.109 1 60.28 327 ASP A N 1
ATOM 2560 C CA . ASP A 1 327 ? -1.614 7.484 -20.375 1 60.28 327 ASP A CA 1
ATOM 2561 C C . ASP A 1 327 ? -1.681 8.117 -18.984 1 60.28 327 ASP A C 1
ATOM 2563 O O . ASP A 1 327 ? -0.812 7.879 -18.141 1 60.28 327 ASP A O 1
ATOM 2567 N N . GLN A 1 328 ? -2.703 8.914 -18.828 1 56.84 328 GLN A N 1
ATOM 2568 C CA . GLN A 1 328 ? -2.818 9.664 -17.578 1 56.84 328 GLN A CA 1
ATOM 2569 C C . GLN A 1 328 ? -2.748 8.734 -16.375 1 56.84 328 GLN A C 1
ATOM 2571 O O . GLN A 1 328 ? -3.426 7.703 -16.328 1 56.84 328 GLN A O 1
ATOM 2576 N N . GLY A 1 329 ? -1.883 9.016 -15.539 1 66.75 329 GLY A N 1
ATOM 2577 C CA . GLY A 1 329 ? -1.724 8.266 -14.305 1 66.75 329 GLY A CA 1
ATOM 2578 C C . GLY A 1 329 ? -0.761 7.098 -14.438 1 66.75 329 GLY A C 1
ATOM 2579 O O . GLY A 1 329 ? -0.326 6.531 -13.438 1 66.75 329 GLY A O 1
ATOM 2580 N N . ARG A 1 330 ? -0.422 6.73 -15.758 1 79.5 330 ARG A N 1
ATOM 2581 C CA . ARG A 1 330 ? 0.435 5.559 -15.906 1 79.5 330 ARG A CA 1
ATOM 2582 C C . ARG A 1 330 ? 1.737 5.918 -16.609 1 79.5 330 ARG A C 1
ATOM 2584 O O . ARG A 1 330 ? 2.752 5.238 -16.438 1 79.5 330 ARG A O 1
ATOM 2591 N N . GLY A 1 331 ? 1.639 6.895 -17.516 1 85.88 331 GLY A N 1
ATOM 2592 C CA . GLY A 1 331 ? 2.854 7.281 -18.219 1 85.88 331 GLY A CA 1
ATOM 2593 C C . GLY A 1 331 ? 2.895 6.801 -19.656 1 85.88 331 GLY A C 1
ATOM 2594 O O . GLY A 1 331 ? 1.875 6.805 -20.344 1 85.88 331 GLY A O 1
ATOM 2595 N N . ILE A 1 332 ? 4.125 6.461 -20.188 1 88.25 332 ILE A N 1
ATOM 2596 C CA . ILE A 1 332 ? 4.387 6.098 -21.578 1 88.25 332 ILE A CA 1
ATOM 2597 C C . ILE A 1 332 ? 4.184 4.598 -21.766 1 88.25 332 ILE A C 1
ATOM 2599 O O . ILE A 1 332 ? 4.922 3.789 -21.188 1 88.25 332 ILE A O 1
ATOM 2603 N N . PRO A 1 333 ? 3.213 4.176 -22.531 1 91.62 333 PRO A N 1
ATOM 2604 C CA . PRO A 1 333 ? 3.012 2.744 -22.766 1 91.62 333 PRO A CA 1
ATOM 2605 C C . PRO A 1 333 ? 4.168 2.105 -23.531 1 91.62 333 PRO A C 1
ATOM 2607 O O . PRO A 1 333 ? 4.754 2.736 -24.422 1 91.62 333 PRO A O 1
ATOM 2610 N N . LEU A 1 334 ? 4.441 0.893 -23.141 1 90.5 334 LEU A N 1
ATOM 2611 C CA . LEU A 1 334 ? 5.438 0.102 -23.859 1 90.5 334 LEU A CA 1
ATOM 2612 C C . LEU A 1 334 ? 4.762 -0.92 -24.766 1 90.5 334 LEU A C 1
ATOM 2614 O O . LEU A 1 334 ? 3.928 -1.705 -24.312 1 90.5 334 LEU A O 1
ATOM 2618 N N . GLU A 1 335 ? 5.105 -0.877 -26 1 85.31 335 GLU A N 1
ATOM 2619 C CA . GLU A 1 335 ? 4.539 -1.815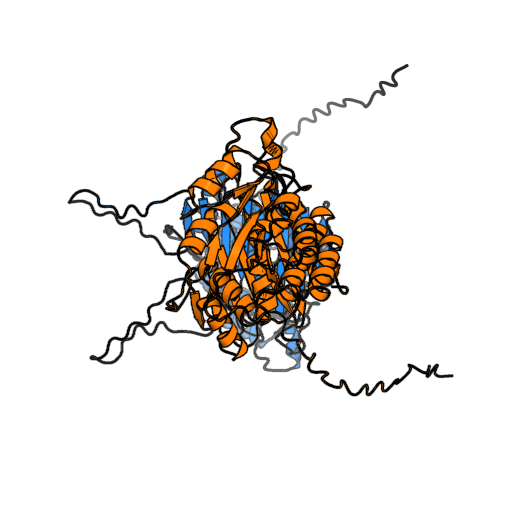 -26.953 1 85.31 335 GLU A CA 1
ATOM 2620 C C . GLU A 1 335 ? 5.457 -3.018 -27.172 1 85.31 335 GLU A C 1
ATOM 2622 O O . GLU A 1 335 ? 6.613 -2.859 -27.562 1 85.31 335 GLU A O 1
ATOM 2627 N N . PHE A 1 336 ? 4.895 -4.125 -26.781 1 85.12 336 PHE A N 1
ATOM 2628 C CA . PHE A 1 336 ? 5.645 -5.367 -26.938 1 85.12 336 PHE A CA 1
ATOM 2629 C C . PHE A 1 336 ? 4.773 -6.457 -27.547 1 85.12 336 PHE A C 1
ATOM 2631 O O . PHE A 1 336 ? 3.623 -6.641 -27.141 1 85.12 336 PHE A O 1
ATOM 2638 N N . ASP A 1 337 ? 5.25 -7.012 -28.594 1 83.88 337 ASP A N 1
ATOM 2639 C CA . ASP A 1 337 ? 4.613 -8.219 -29.125 1 83.88 337 ASP A CA 1
ATOM 2640 C C . ASP A 1 337 ? 5.094 -9.461 -28.375 1 83.88 337 ASP A C 1
ATOM 2642 O O . ASP A 1 337 ? 6.293 -9.742 -28.328 1 83.88 337 ASP A O 1
ATOM 2646 N N . HIS A 1 338 ? 4.18 -10.07 -27.797 1 84.06 338 HIS A N 1
ATOM 2647 C CA . HIS A 1 338 ? 4.594 -11.242 -27.031 1 84.06 338 HIS A CA 1
ATOM 2648 C C . HIS A 1 338 ? 3.504 -12.312 -27.031 1 84.06 338 HIS A C 1
ATOM 2650 O O . HIS A 1 338 ? 2.326 -12 -27.234 1 84.06 338 HIS A O 1
ATOM 2656 N N . GLU A 1 339 ? 3.979 -13.516 -26.938 1 86.12 339 GLU A N 1
ATOM 2657 C CA . GLU A 1 339 ? 3.08 -14.648 -26.75 1 86.12 339 GLU A CA 1
ATOM 2658 C C . GLU A 1 339 ? 2.4 -14.594 -25.391 1 86.12 339 GLU A C 1
ATOM 2660 O O . GLU A 1 339 ? 2.896 -13.945 -24.469 1 86.12 339 GLU A O 1
ATOM 2665 N N . ASP A 1 340 ? 1.27 -15.242 -25.359 1 90.69 340 ASP A N 1
ATOM 2666 C CA . ASP A 1 340 ? 0.704 -15.469 -24.047 1 90.69 340 ASP A CA 1
ATOM 2667 C C . ASP A 1 340 ? 1.744 -16.062 -23.094 1 90.69 340 ASP A C 1
ATOM 2669 O O . ASP A 1 340 ? 2.432 -17.016 -23.438 1 90.69 340 ASP A O 1
ATOM 2673 N N . PRO A 1 341 ? 1.866 -15.492 -21.938 1 93.12 341 PRO A N 1
ATOM 2674 C CA . PRO A 1 341 ? 2.941 -15.945 -21.047 1 93.12 341 PRO A CA 1
ATOM 2675 C C . PRO A 1 341 ? 2.822 -17.422 -20.688 1 93.12 341 PRO A C 1
ATOM 2677 O O . PRO A 1 341 ? 3.838 -18.109 -20.516 1 93.12 341 PRO A O 1
ATOM 2680 N N . SER A 1 342 ? 1.646 -17.953 -20.562 1 95.75 342 SER A N 1
ATOM 2681 C CA . SER A 1 342 ? 1.461 -19.359 -20.25 1 95.75 342 SER A CA 1
ATOM 2682 C C . SER A 1 342 ? 1.9 -20.234 -21.422 1 95.75 342 SER A C 1
ATOM 2684 O O . SER A 1 342 ? 2.564 -21.266 -21.219 1 95.75 342 SER A O 1
ATOM 2686 N N . LYS A 1 343 ? 1.534 -19.859 -22.609 1 96.38 343 LYS A N 1
ATOM 2687 C CA . LYS A 1 343 ? 1.955 -20.609 -23.781 1 96.38 343 LYS A CA 1
ATOM 2688 C C . LYS A 1 343 ? 3.473 -20.578 -23.953 1 96.38 343 LYS A C 1
ATOM 2690 O O . LYS A 1 343 ? 4.098 -21.609 -24.188 1 96.38 343 LYS A O 1
ATOM 2695 N N . GLN A 1 344 ? 3.949 -19.359 -23.766 1 96.44 344 GLN A N 1
ATOM 2696 C CA . GLN A 1 344 ? 5.398 -19.234 -23.891 1 96.44 344 GLN A CA 1
ATOM 2697 C C . GLN A 1 344 ? 6.113 -20.078 -22.828 1 96.44 344 GLN A C 1
ATOM 2699 O O . GLN A 1 344 ? 7.168 -20.656 -23.094 1 96.44 344 GLN A O 1
ATOM 2704 N N . ALA A 1 345 ? 5.598 -20.141 -21.641 1 97.75 345 ALA A N 1
ATOM 2705 C CA . ALA A 1 345 ? 6.203 -20.953 -20.578 1 97.75 345 ALA A CA 1
ATOM 2706 C C . ALA A 1 345 ? 6.223 -22.422 -20.953 1 97.75 345 ALA A C 1
ATOM 2708 O O . ALA A 1 345 ? 7.195 -23.125 -20.672 1 97.75 345 ALA A O 1
ATOM 2709 N N . LEU A 1 346 ? 5.207 -22.875 -21.609 1 98.38 346 LEU A N 1
ATOM 2710 C CA . LEU A 1 346 ? 5.137 -24.266 -22.047 1 98.38 346 LEU A CA 1
ATOM 2711 C C . LEU A 1 346 ? 6.117 -24.516 -23.188 1 98.38 346 LEU A C 1
ATOM 2713 O O . LEU A 1 346 ? 6.738 -25.594 -23.25 1 98.38 346 LEU A O 1
ATOM 2717 N N . ILE A 1 347 ? 6.266 -23.562 -24.078 1 97.94 347 ILE A N 1
ATOM 2718 C CA . ILE A 1 347 ? 7.258 -23.656 -25.141 1 97.94 347 ILE A CA 1
ATOM 2719 C C . ILE A 1 347 ? 8.656 -23.75 -24.531 1 97.94 347 ILE A C 1
ATOM 2721 O O . ILE A 1 347 ? 9.453 -24.609 -24.922 1 97.94 347 ILE A O 1
ATOM 2725 N N . ASP A 1 348 ? 8.891 -22.938 -23.562 1 97.94 348 ASP A N 1
ATOM 2726 C CA . ASP A 1 348 ? 10.18 -22.953 -22.875 1 97.94 348 ASP A CA 1
ATOM 2727 C C . ASP A 1 348 ? 10.414 -24.297 -22.188 1 97.94 348 ASP A C 1
ATOM 2729 O O . ASP A 1 348 ? 11.531 -24.812 -22.188 1 97.94 348 ASP A O 1
ATOM 2733 N N . PHE A 1 349 ? 9.398 -24.812 -21.594 1 98.5 349 PHE A N 1
ATOM 2734 C CA . PHE A 1 349 ? 9.484 -26.109 -20.953 1 98.5 349 PHE A CA 1
ATOM 2735 C C . PHE A 1 349 ? 9.914 -27.188 -21.938 1 98.5 349 PHE A C 1
ATOM 2737 O O . PHE A 1 349 ? 10.867 -27.922 -21.703 1 98.5 349 PHE A O 1
ATOM 2744 N N . ARG A 1 350 ? 9.25 -27.266 -23.078 1 98.19 350 ARG A N 1
ATOM 2745 C CA . ARG A 1 350 ? 9.609 -28.203 -24.141 1 98.19 350 ARG A CA 1
ATOM 2746 C C . ARG A 1 350 ? 11.062 -28.031 -24.562 1 98.19 350 ARG A C 1
ATOM 2748 O O . ARG A 1 350 ? 11.82 -29 -24.609 1 98.19 350 ARG A O 1
ATOM 2755 N N . ASP A 1 351 ? 11.391 -26.797 -24.797 1 97.75 351 ASP A N 1
ATOM 2756 C CA . ASP A 1 351 ? 12.734 -26.5 -25.312 1 97.75 351 ASP A CA 1
ATOM 2757 C C . ASP A 1 351 ? 13.797 -26.875 -24.281 1 97.75 351 ASP A C 1
ATOM 2759 O O . ASP A 1 351 ? 14.867 -27.375 -24.641 1 97.75 351 ASP A O 1
ATOM 2763 N N . ASN A 1 352 ? 13.516 -26.625 -23 1 98 352 ASN A N 1
ATOM 2764 C CA . ASN A 1 352 ? 14.461 -26.984 -21.953 1 98 352 ASN A CA 1
ATOM 2765 C C . ASN A 1 352 ? 14.625 -28.5 -21.828 1 98 352 ASN A C 1
ATOM 2767 O O . ASN A 1 352 ? 15.711 -28.984 -21.516 1 98 352 ASN A O 1
ATOM 2771 N N . ILE A 1 353 ? 13.578 -29.25 -22.047 1 97.81 353 ILE A N 1
ATOM 2772 C CA . ILE A 1 353 ? 13.656 -30.719 -22.047 1 97.81 353 ILE A CA 1
ATOM 2773 C C . ILE A 1 353 ? 14.523 -31.188 -23.203 1 97.81 353 ILE A C 1
ATOM 2775 O O . ILE A 1 353 ? 15.438 -32 -23.016 1 97.81 353 ILE A O 1
ATOM 2779 N N . ILE A 1 354 ? 14.266 -30.641 -24.375 1 96.31 354 ILE A N 1
ATOM 2780 C CA . ILE A 1 354 ? 14.938 -31.062 -25.594 1 96.31 354 ILE A CA 1
ATOM 2781 C C . ILE A 1 354 ? 16.422 -30.719 -25.5 1 96.31 354 ILE A C 1
ATOM 2783 O O . ILE A 1 354 ? 17.281 -31.531 -25.875 1 96.31 354 ILE A O 1
ATOM 2787 N N . ASN A 1 355 ? 16.688 -29.578 -24.969 1 96.31 355 ASN A N 1
ATOM 2788 C CA . ASN A 1 355 ? 18.062 -29.078 -24.953 1 96.31 355 ASN A CA 1
ATOM 2789 C C . ASN A 1 355 ? 18.766 -29.391 -23.641 1 96.31 355 ASN A C 1
ATOM 2791 O O . ASN A 1 355 ? 19.953 -29.109 -23.484 1 96.31 355 ASN A O 1
ATOM 2795 N N . ASN A 1 356 ? 18.031 -29.922 -22.734 1 96.62 356 ASN A N 1
ATOM 2796 C CA . ASN A 1 356 ? 18.547 -30.203 -21.406 1 96.62 356 ASN A CA 1
ATOM 2797 C C . ASN A 1 356 ? 19.156 -28.969 -20.766 1 96.62 356 ASN A C 1
ATOM 2799 O O . ASN A 1 356 ? 20.312 -28.984 -20.344 1 96.62 356 ASN A O 1
ATOM 2803 N N . THR A 1 357 ? 18.406 -27.906 -20.75 1 97.44 357 THR A N 1
ATOM 2804 C CA . THR A 1 357 ? 18.844 -26.641 -20.156 1 97.44 357 THR A CA 1
ATOM 2805 C C . THR A 1 357 ? 18 -26.312 -18.938 1 97.44 357 THR A C 1
ATOM 2807 O O . THR A 1 357 ? 16.859 -26.75 -18.812 1 97.44 357 THR A O 1
ATOM 2810 N N . LEU A 1 358 ? 18.578 -25.594 -18.047 1 97.5 358 LEU A N 1
ATOM 2811 C CA . LEU A 1 358 ? 17.906 -25.172 -16.828 1 97.5 358 LEU A CA 1
ATOM 2812 C C . LEU A 1 358 ? 16.859 -24.094 -17.125 1 97.5 358 LEU A C 1
ATOM 2814 O O . LEU A 1 358 ? 17.188 -23.047 -17.688 1 97.5 358 LEU A O 1
ATOM 2818 N N . PRO A 1 359 ? 15.633 -24.328 -16.781 1 98 359 PRO A N 1
ATOM 2819 C CA . PRO A 1 359 ? 14.625 -23.297 -16.984 1 98 359 PRO A CA 1
ATOM 2820 C C . PRO A 1 359 ? 14.922 -22.016 -16.219 1 98 359 PRO A C 1
ATOM 2822 O O . PRO A 1 359 ? 15.469 -22.062 -15.109 1 98 359 PRO A O 1
ATOM 2825 N N . VAL A 1 360 ? 14.438 -20.906 -16.75 1 96.38 360 VAL A N 1
ATOM 2826 C CA . VAL A 1 360 ? 14.547 -19.641 -16.031 1 96.38 360 VAL A CA 1
ATOM 2827 C C . VAL A 1 360 ? 13.719 -19.703 -14.75 1 96.38 360 VAL A C 1
ATOM 2829 O O . VAL A 1 360 ? 14.203 -19.344 -13.672 1 96.38 360 VAL A O 1
ATOM 2832 N N . SER A 1 361 ? 12.531 -20.172 -14.914 1 97.75 361 SER A N 1
ATOM 2833 C CA . SER A 1 361 ? 11.695 -20.453 -13.758 1 97.75 361 SER A CA 1
ATOM 2834 C C . SER A 1 361 ? 11.961 -21.859 -13.219 1 97.75 361 SER A C 1
ATOM 2836 O O . SER A 1 361 ? 11.219 -22.797 -13.516 1 97.75 361 SER A O 1
ATOM 2838 N N . ASN A 1 362 ? 12.953 -22 -12.469 1 98.06 362 ASN A N 1
ATOM 2839 C CA . ASN A 1 362 ? 13.398 -23.297 -11.984 1 98.06 362 ASN A CA 1
ATOM 2840 C C . ASN A 1 362 ? 13.023 -23.5 -10.516 1 98.06 362 ASN A C 1
ATOM 2842 O O . ASN A 1 362 ? 12.273 -22.719 -9.945 1 98.06 362 ASN A O 1
ATOM 2846 N N . ALA A 1 363 ? 13.531 -24.578 -9.922 1 98.12 363 ALA A N 1
ATOM 2847 C CA . ALA A 1 363 ? 13.172 -24.938 -8.555 1 98.12 363 ALA A CA 1
ATOM 2848 C C . ALA A 1 363 ? 13.672 -23.906 -7.555 1 98.12 363 ALA A C 1
ATOM 2850 O O . ALA A 1 363 ? 13.031 -23.656 -6.535 1 98.12 363 ALA A O 1
ATOM 2851 N N . LYS A 1 364 ? 14.773 -23.328 -7.844 1 96.81 364 LYS A N 1
ATOM 2852 C CA . LYS A 1 364 ? 15.328 -22.328 -6.934 1 96.81 364 LYS A CA 1
ATOM 2853 C C . LYS A 1 364 ? 14.453 -21.078 -6.895 1 96.81 364 LYS A C 1
ATOM 2855 O O . LYS A 1 364 ? 14.094 -20.594 -5.812 1 96.81 364 LYS A O 1
ATOM 2860 N N . THR A 1 365 ? 14.109 -20.562 -8.078 1 97.25 365 THR A N 1
ATOM 2861 C CA . THR A 1 365 ? 13.273 -19.359 -8.125 1 97.25 365 THR A CA 1
ATOM 2862 C C . THR A 1 365 ? 11.891 -19.656 -7.543 1 97.25 365 THR A C 1
ATOM 2864 O O . THR A 1 365 ? 11.336 -18.828 -6.816 1 97.25 365 THR A O 1
ATOM 2867 N N . GLY A 1 366 ? 11.359 -20.828 -7.883 1 98.06 366 GLY A N 1
ATOM 2868 C CA . GLY A 1 366 ? 10.078 -21.219 -7.309 1 98.06 366 GLY A CA 1
ATOM 2869 C C . GLY A 1 366 ? 10.109 -21.344 -5.797 1 98.06 366 GLY A C 1
ATOM 2870 O O . GLY A 1 366 ? 9.164 -20.953 -5.117 1 98.06 366 GLY A O 1
ATOM 2871 N N . ALA A 1 367 ? 11.195 -21.891 -5.309 1 98 367 ALA A N 1
ATOM 2872 C CA . ALA A 1 367 ? 11.359 -22.047 -3.867 1 98 367 ALA A CA 1
ATOM 2873 C C . ALA A 1 367 ? 11.43 -20.703 -3.162 1 98 367 ALA A C 1
ATOM 2875 O O . ALA A 1 367 ? 10.852 -20.531 -2.086 1 98 367 ALA A O 1
ATOM 2876 N N . MET A 1 368 ? 12.125 -19.812 -3.771 1 97.19 368 MET A N 1
ATOM 2877 C CA . MET A 1 368 ? 12.242 -18.484 -3.193 1 97.19 368 MET A CA 1
ATOM 2878 C C . MET A 1 368 ? 10.875 -17.812 -3.061 1 97.19 368 MET A C 1
ATOM 2880 O O . MET A 1 368 ? 10.539 -17.281 -2.006 1 97.19 368 MET A O 1
ATOM 2884 N N . ALA A 1 369 ? 10.086 -17.891 -4.078 1 97.88 369 ALA A N 1
ATOM 2885 C CA . ALA A 1 369 ? 8.75 -17.297 -4.043 1 97.88 369 ALA A CA 1
ATOM 2886 C C . ALA A 1 369 ? 7.871 -18 -3.018 1 97.88 369 ALA A C 1
ATOM 2888 O O . ALA A 1 369 ? 7.148 -17.359 -2.256 1 97.88 369 ALA A O 1
ATOM 2889 N N . ALA A 1 370 ? 7.945 -19.297 -3.006 1 98.19 370 ALA A N 1
ATOM 2890 C CA . ALA A 1 370 ? 7.141 -20.078 -2.068 1 98.19 370 ALA A CA 1
ATOM 2891 C C . ALA A 1 370 ? 7.523 -19.766 -0.625 1 98.19 370 ALA A C 1
ATOM 2893 O O . ALA A 1 370 ? 6.656 -19.688 0.251 1 98.19 370 ALA A O 1
ATOM 2894 N N . ALA A 1 371 ? 8.773 -19.641 -0.411 1 97.56 371 ALA A N 1
ATOM 2895 C CA . ALA A 1 371 ? 9.242 -19.297 0.931 1 97.56 371 ALA A CA 1
ATOM 2896 C C . ALA A 1 371 ? 8.719 -17.938 1.364 1 97.56 371 ALA A C 1
ATOM 2898 O O . ALA A 1 371 ? 8.32 -17.75 2.516 1 97.56 371 ALA A O 1
ATOM 2899 N N . CYS A 1 372 ? 8.75 -17.016 0.491 1 97.94 372 CYS A N 1
ATOM 2900 C CA . CYS A 1 372 ? 8.211 -15.688 0.789 1 97.94 372 CYS A CA 1
ATOM 2901 C C . CYS A 1 372 ? 6.727 -15.766 1.129 1 97.94 372 CYS A C 1
ATOM 2903 O O . CYS A 1 372 ? 6.258 -15.086 2.043 1 97.94 372 CYS A O 1
ATOM 2905 N N . VAL A 1 373 ? 6 -16.578 0.361 1 98.31 373 VAL A N 1
ATOM 2906 C CA . VAL A 1 373 ? 4.586 -16.781 0.647 1 98.31 373 VAL A CA 1
ATOM 2907 C C . VAL A 1 373 ? 4.418 -17.328 2.066 1 98.31 373 VAL A C 1
ATOM 2909 O O . VAL A 1 373 ? 3.607 -16.812 2.84 1 98.31 373 VAL A O 1
ATOM 2912 N N . GLN A 1 374 ? 5.191 -18.312 2.383 1 97.75 374 GLN A N 1
ATOM 2913 C CA . GLN A 1 374 ? 5.062 -18.906 3.709 1 97.75 374 GLN A CA 1
ATOM 2914 C C . GLN A 1 374 ? 5.406 -17.891 4.801 1 97.75 374 GLN A C 1
ATOM 2916 O O . GLN A 1 374 ? 4.738 -17.844 5.836 1 97.75 374 GLN A O 1
ATOM 2921 N N . MET A 1 375 ? 6.438 -17.125 4.586 1 98 375 MET A N 1
ATOM 2922 C CA . MET A 1 375 ? 6.793 -16.078 5.539 1 98 375 MET A CA 1
ATOM 2923 C C . MET A 1 375 ? 5.609 -15.148 5.789 1 98 375 MET A C 1
ATOM 2925 O O . MET A 1 375 ? 5.312 -14.805 6.938 1 98 375 MET A O 1
ATOM 2929 N N . GLY A 1 376 ? 4.988 -14.727 4.738 1 98.44 376 GLY A N 1
ATOM 2930 C CA . GLY A 1 376 ? 3.84 -13.844 4.859 1 98.44 376 GLY A CA 1
ATOM 2931 C C . GLY A 1 376 ? 2.676 -14.469 5.598 1 98.44 376 GLY A C 1
ATOM 2932 O O . GLY A 1 376 ? 2.021 -13.812 6.41 1 98.44 376 GLY A O 1
ATOM 2933 N N . LEU A 1 377 ? 2.404 -15.734 5.27 1 98.31 377 LEU A N 1
ATOM 2934 C CA . LEU A 1 377 ? 1.337 -16.453 5.965 1 98.31 377 LEU A CA 1
ATOM 2935 C C . LEU A 1 377 ? 1.623 -16.516 7.461 1 98.31 377 LEU A C 1
ATOM 2937 O O . LEU A 1 377 ? 0.73 -16.281 8.281 1 98.31 377 LEU A O 1
ATOM 2941 N N . ASP A 1 378 ? 2.863 -16.828 7.773 1 97.62 378 ASP A N 1
ATOM 2942 C CA . ASP A 1 378 ? 3.254 -16.891 9.18 1 97.62 378 ASP A CA 1
ATOM 2943 C C . ASP A 1 378 ? 3.053 -15.539 9.867 1 97.62 378 ASP A C 1
ATOM 2945 O O . ASP A 1 378 ? 2.572 -15.484 11 1 97.62 378 ASP A O 1
ATOM 2949 N N . ALA A 1 379 ? 3.43 -14.523 9.203 1 98.25 379 ALA A N 1
ATOM 2950 C CA . ALA A 1 379 ? 3.287 -13.188 9.766 1 98.25 379 ALA A CA 1
ATOM 2951 C C . ALA A 1 379 ? 1.823 -12.859 10.039 1 98.25 379 ALA A C 1
ATOM 2953 O O . ALA A 1 379 ? 1.474 -12.398 11.133 1 98.25 379 ALA A O 1
ATOM 2954 N N . MET A 1 380 ? 0.967 -13.125 9.125 1 97.88 380 MET A N 1
ATOM 2955 C CA . MET A 1 380 ? -0.444 -12.766 9.227 1 97.88 380 MET A CA 1
ATOM 2956 C C . MET A 1 380 ? -1.155 -13.633 10.258 1 97.88 380 MET A C 1
ATOM 2958 O O . MET A 1 380 ? -1.875 -13.125 11.117 1 97.88 380 MET A O 1
ATOM 2962 N N . TYR A 1 381 ? -0.971 -14.883 10.156 1 97.62 381 TYR A N 1
ATOM 2963 C CA . TYR A 1 381 ? -1.744 -15.805 10.984 1 97.62 381 TYR A CA 1
ATOM 2964 C C . TYR A 1 381 ? -1.255 -15.773 12.43 1 97.62 381 TYR A C 1
ATOM 2966 O O . TYR A 1 381 ? -2.018 -16.062 13.352 1 97.62 381 TYR A O 1
ATOM 2974 N N . ASN A 1 382 ? 0.016 -15.414 12.633 1 96.81 382 ASN A N 1
ATOM 2975 C CA . ASN A 1 382 ? 0.542 -15.406 13.992 1 96.81 382 ASN A CA 1
ATOM 2976 C C . ASN A 1 382 ? 0.659 -13.984 14.539 1 96.81 382 ASN A C 1
ATOM 2978 O O . ASN A 1 382 ? 1.136 -13.781 15.656 1 96.81 382 ASN A O 1
ATOM 2982 N N . ASP A 1 383 ? 0.27 -13 13.773 1 95.62 383 ASP A N 1
ATOM 2983 C CA . ASP A 1 383 ? 0.308 -11.602 14.18 1 95.62 383 ASP A CA 1
ATOM 2984 C C . ASP A 1 383 ? 1.696 -11.211 14.68 1 95.62 383 ASP A C 1
ATOM 2986 O O . ASP A 1 383 ? 1.841 -10.711 15.797 1 95.62 383 ASP A O 1
ATOM 2990 N N . LYS A 1 384 ? 2.684 -11.5 13.812 1 96.75 384 LYS A N 1
ATOM 2991 C CA . LYS A 1 384 ? 4.066 -11.219 14.188 1 96.75 384 LYS A CA 1
ATOM 2992 C C . LYS A 1 384 ? 4.863 -10.711 12.992 1 96.75 384 LYS A C 1
ATOM 2994 O O . LYS A 1 384 ? 4.469 -10.922 11.836 1 96.75 384 LYS A O 1
ATOM 2999 N N . ILE A 1 385 ? 5.906 -10.023 13.336 1 97.69 385 ILE A N 1
ATOM 3000 C CA . ILE A 1 385 ? 6.914 -9.734 12.32 1 97.69 385 ILE A CA 1
ATOM 3001 C C . ILE A 1 385 ? 7.832 -10.938 12.141 1 97.69 385 ILE A C 1
ATOM 3003 O O . ILE A 1 385 ? 8.461 -11.398 13.102 1 97.69 385 ILE A O 1
ATOM 3007 N N . VAL A 1 386 ? 7.871 -11.43 10.922 1 97.69 386 VAL A N 1
ATOM 3008 C CA . VAL A 1 386 ? 8.656 -12.633 10.656 1 97.69 386 VAL A CA 1
ATOM 3009 C C . VAL A 1 386 ? 10 -12.242 10.039 1 97.69 386 VAL A C 1
ATOM 3011 O O . VAL A 1 386 ? 10.047 -11.453 9.086 1 97.69 386 VAL A O 1
ATOM 3014 N N . VAL A 1 387 ? 11.016 -12.727 10.656 1 93 387 VAL A N 1
ATOM 3015 C CA . VAL A 1 387 ? 12.359 -12.484 10.148 1 93 387 VAL A CA 1
ATOM 3016 C C . VAL A 1 387 ? 12.953 -13.781 9.609 1 93 387 VAL A C 1
ATOM 3018 O O . VAL A 1 387 ? 12.812 -14.844 10.227 1 93 387 VAL A O 1
ATOM 3021 N N . ASP A 1 388 ? 13.07 -13.961 8.352 1 73 388 ASP A N 1
ATOM 3022 C CA . ASP A 1 388 ? 13.609 -15.211 7.832 1 73 388 ASP A CA 1
ATOM 3023 C C . ASP A 1 388 ? 15.055 -15.039 7.371 1 73 388 ASP A C 1
ATOM 3025 O O . ASP A 1 388 ? 15.32 -14.336 6.398 1 73 388 ASP A O 1
ATOM 3029 N N . ALA A 1 389 ? 16.094 -15.156 8.227 1 54.06 389 ALA A N 1
ATOM 3030 C CA . ALA A 1 389 ? 17.453 -15.297 7.727 1 54.06 389 ALA A CA 1
ATOM 3031 C C . ALA A 1 389 ? 17.562 -16.484 6.785 1 54.06 389 ALA A C 1
ATOM 3033 O O . ALA A 1 389 ? 18.594 -16.656 6.109 1 54.06 389 ALA A O 1
ATOM 3034 N N . ARG A 1 390 ? 16.812 -17.734 7.07 1 49.59 390 ARG A N 1
ATOM 3035 C CA . ARG A 1 390 ? 17.25 -19.094 6.754 1 49.59 390 ARG A CA 1
ATOM 3036 C C . ARG A 1 390 ? 16.641 -19.578 5.449 1 49.59 390 ARG A C 1
ATOM 3038 O O . ARG A 1 390 ? 15.555 -20.172 5.457 1 49.59 390 ARG A O 1
ATOM 3045 N N . ILE A 1 391 ? 16 -18.766 4.586 1 42.72 391 ILE A N 1
ATOM 3046 C CA . ILE A 1 391 ? 15.859 -19.531 3.354 1 42.72 391 ILE A CA 1
ATOM 3047 C C . ILE A 1 391 ? 17.234 -19.953 2.852 1 42.72 391 ILE A C 1
ATOM 3049 O O . ILE A 1 391 ? 18.156 -19.141 2.77 1 42.72 391 ILE A O 1
ATOM 3053 N N . MET B 1 1 ? -18.688 -26.719 41.969 1 20.05 1 MET B N 1
ATOM 3054 C CA . MET B 1 1 ? -19.172 -25.406 42.375 1 20.05 1 MET B CA 1
ATOM 3055 C C . MET B 1 1 ? -18.562 -24.312 41.5 1 20.05 1 MET B C 1
ATOM 3057 O O . MET B 1 1 ? -17.344 -24.25 41.344 1 20.05 1 MET B O 1
ATOM 3061 N N . LYS B 1 2 ? -19.438 -23.781 40.469 1 21.48 2 LYS B N 1
ATOM 3062 C CA . LYS B 1 2 ? -19.719 -22.875 39.375 1 21.48 2 LYS B CA 1
ATOM 3063 C C . LYS B 1 2 ? -19.5 -21.422 39.781 1 21.48 2 LYS B C 1
ATOM 3065 O O . LYS B 1 2 ? -20.188 -20.922 40.656 1 21.48 2 LYS B O 1
ATOM 3070 N N . ARG B 1 3 ? -18.266 -21 39.906 1 17.77 3 ARG B N 1
ATOM 3071 C CA . ARG B 1 3 ? -17.766 -19.703 40.375 1 17.77 3 ARG B CA 1
ATOM 3072 C C . ARG B 1 3 ? -18.469 -18.562 39.656 1 17.77 3 ARG B C 1
ATOM 3074 O O . ARG B 1 3 ? -18.219 -18.297 38.469 1 17.77 3 ARG B O 1
ATOM 3081 N N . ARG B 1 4 ? -19.844 -18.297 39.844 1 22 4 ARG B N 1
ATOM 3082 C CA . ARG B 1 4 ? -20.859 -17.344 39.438 1 22 4 ARG B CA 1
ATOM 3083 C C . ARG B 1 4 ? -20.438 -15.914 39.812 1 22 4 ARG B C 1
ATOM 3085 O O . ARG B 1 4 ? -21.25 -15.125 40.281 1 22 4 ARG B O 1
ATOM 3092 N N . ASP B 1 5 ? -19.109 -15.688 39.906 1 19.2 5 ASP B N 1
ATOM 3093 C CA . ASP B 1 5 ? -18.812 -14.453 40.625 1 19.2 5 ASP B CA 1
ATOM 3094 C C . ASP B 1 5 ? -19.578 -13.273 40.062 1 19.2 5 ASP B C 1
ATOM 3096 O O . ASP B 1 5 ? -19.984 -13.305 38.875 1 19.2 5 ASP B O 1
ATOM 3100 N N . PHE B 1 6 ? -19.984 -12.211 40.812 1 20.52 6 PHE B N 1
ATOM 3101 C CA . PHE B 1 6 ? -20.766 -11.062 41.219 1 20.52 6 PHE B CA 1
ATOM 3102 C C . PHE B 1 6 ? -20.469 -9.844 40.375 1 20.52 6 PHE B C 1
ATOM 3104 O O . PHE B 1 6 ? -19.797 -8.914 40.812 1 20.52 6 PHE B O 1
ATOM 3111 N N . MET B 1 7 ? -20.141 -9.992 39.031 1 21.72 7 MET B N 1
ATOM 3112 C CA . MET B 1 7 ? -19.797 -8.773 38.312 1 21.72 7 MET B CA 1
ATOM 3113 C C . MET B 1 7 ? -20.906 -7.73 38.438 1 21.72 7 MET B C 1
ATOM 3115 O O . MET B 1 7 ? -22.078 -8.031 38.25 1 21.72 7 MET B O 1
ATOM 3119 N N . VAL B 1 8 ? -20.641 -6.641 39.188 1 21.11 8 VAL B N 1
ATOM 3120 C CA . VAL B 1 8 ? -21.344 -5.473 39.719 1 21.11 8 VAL B CA 1
ATOM 3121 C C . VAL B 1 8 ? -22.078 -4.758 38.594 1 21.11 8 VAL B C 1
ATOM 3123 O O . VAL B 1 8 ? -21.453 -4.324 37.625 1 21.11 8 VAL B O 1
ATOM 3126 N N . LYS B 1 9 ? -23.359 -4.945 38.344 1 25.48 9 LYS B N 1
ATOM 3127 C CA . LYS B 1 9 ? -24.484 -4.363 37.625 1 25.48 9 LYS B CA 1
ATOM 3128 C C . LYS B 1 9 ? -24.609 -2.867 37.906 1 25.48 9 LYS B C 1
ATOM 3130 O O . LYS B 1 9 ? -25.625 -2.25 37.625 1 25.48 9 LYS B O 1
ATOM 3135 N N . GLY B 1 10 ? -23.594 -2.15 38.594 1 20.59 10 GLY B N 1
ATOM 3136 C CA . GLY B 1 10 ? -24.094 -0.854 39.031 1 20.59 10 GLY B CA 1
ATOM 3137 C C . GLY B 1 10 ? -24.688 -0.027 37.906 1 20.59 10 GLY B C 1
ATOM 3138 O O . GLY B 1 10 ? -24.109 0.042 36.812 1 20.59 10 GLY B O 1
ATOM 3139 N N . SER B 1 11 ? -26.016 0.061 37.812 1 24.77 11 SER B N 1
ATOM 3140 C CA . SER B 1 11 ? -27.031 0.815 37.062 1 24.77 11 SER B CA 1
ATOM 3141 C C . SER B 1 11 ? -26.75 2.314 37.125 1 24.77 11 SER B C 1
ATOM 3143 O O . SER B 1 11 ? -27.516 3.072 37.719 1 24.77 11 SER B O 1
ATOM 3145 N N . LEU B 1 12 ? -25.547 2.816 37.25 1 22.8 12 LEU B N 1
ATOM 3146 C CA . LEU B 1 12 ? -25.578 4.258 37.469 1 22.8 12 LEU B CA 1
ATOM 3147 C C . LEU B 1 12 ? -26.344 4.957 36.344 1 22.8 12 LEU B C 1
ATOM 3149 O O . LEU B 1 12 ? -25.938 4.883 35.188 1 22.8 12 LEU B O 1
ATOM 3153 N N . ALA B 1 13 ? -27.719 4.891 36.375 1 27.66 13 ALA B N 1
ATOM 3154 C CA . ALA B 1 13 ? -28.688 5.703 35.656 1 27.66 13 ALA B CA 1
ATOM 3155 C C . ALA B 1 13 ? -28.328 7.188 35.719 1 27.66 13 ALA B C 1
ATOM 3157 O O . ALA B 1 13 ? -29 7.957 36.438 1 27.66 13 ALA B O 1
ATOM 3158 N N . GLY B 1 14 ? -27.078 7.469 36 1 24.66 14 GLY B N 1
ATOM 3159 C CA . GLY B 1 14 ? -27 8.906 36.219 1 24.66 14 GLY B CA 1
ATOM 3160 C C . GLY B 1 14 ? -27.656 9.703 35.094 1 24.66 14 GLY B C 1
ATOM 3161 O O . GLY B 1 14 ? -27.578 9.336 33.938 1 24.66 14 GLY B O 1
ATOM 3162 N N . SER B 1 15 ? -28.859 10.203 35.438 1 25.59 15 SER B N 1
ATOM 3163 C CA . SER B 1 15 ? -29.594 11.242 34.719 1 25.59 15 SER B CA 1
ATOM 3164 C C . SER B 1 15 ? -28.656 12.32 34.219 1 25.59 15 SER B C 1
ATOM 3166 O O . SER B 1 15 ? -27.969 12.977 35 1 25.59 15 SER B O 1
ATOM 3168 N N . ALA B 1 16 ? -27.984 11.984 33.188 1 27.52 16 ALA B N 1
ATOM 3169 C CA . ALA B 1 16 ? -27.172 13.008 32.531 1 27.52 16 ALA B CA 1
ATOM 3170 C C . ALA B 1 16 ? -27.984 14.297 32.344 1 27.52 16 ALA B C 1
ATOM 3172 O O . ALA B 1 16 ? -28.891 14.344 31.5 1 27.52 16 ALA B O 1
ATOM 3173 N N . VAL B 1 17 ? -28.375 14.82 33.531 1 26.83 17 VAL B N 1
ATOM 3174 C CA . VAL B 1 17 ? -28.875 16.188 33.312 1 26.83 17 VAL B CA 1
ATOM 3175 C C . VAL B 1 17 ? -27.969 16.922 32.344 1 26.83 17 VAL B C 1
ATOM 3177 O O . VAL B 1 17 ? -26.766 17 32.531 1 26.83 17 VAL B O 1
ATOM 3180 N N . LEU B 1 18 ? -28.438 16.922 31.188 1 28.48 18 LEU B N 1
ATOM 3181 C CA . LEU B 1 18 ? -27.938 17.828 30.156 1 28.48 18 LEU B CA 1
ATOM 3182 C C . LEU B 1 18 ? -27.672 19.219 30.719 1 28.48 18 LEU B C 1
ATOM 3184 O O . LEU B 1 18 ? -28.609 19.969 30.984 1 28.48 18 LEU B O 1
ATOM 3188 N N . TYR B 1 19 ? -26.938 19.172 31.812 1 24.95 19 TYR B N 1
ATOM 3189 C CA . TYR B 1 19 ? -26.609 20.562 32.125 1 24.95 19 TYR B CA 1
ATOM 3190 C C . TYR B 1 19 ? -26.141 21.297 30.859 1 24.95 19 TYR B C 1
ATOM 3192 O O . TYR B 1 19 ? -25.172 20.875 30.203 1 24.95 19 TYR B O 1
ATOM 3200 N N . ALA B 1 20 ? -27.062 21.766 30.141 1 32.09 20 ALA B N 1
ATOM 3201 C CA . ALA B 1 20 ? -26.703 22.797 29.172 1 32.09 20 ALA B CA 1
ATOM 3202 C C . ALA B 1 20 ? -25.75 23.812 29.797 1 32.09 20 ALA B C 1
ATOM 3204 O O . ALA B 1 20 ? -26.094 24.5 30.75 1 32.09 20 ALA B O 1
ATOM 3205 N N . PRO B 1 21 ? -24.438 23.359 29.906 1 30.97 21 PRO B N 1
ATOM 3206 C CA . PRO B 1 21 ? -23.609 24.422 30.484 1 30.97 21 PRO B CA 1
ATOM 3207 C C . PRO B 1 21 ? -24.109 25.812 30.094 1 30.97 21 PRO B C 1
ATOM 3209 O O . PRO B 1 21 ? -24.562 26.031 28.969 1 30.97 21 PRO B O 1
ATOM 3212 N N . THR B 1 22 ? -24.766 26.406 31 1 31.66 22 THR B N 1
ATOM 3213 C CA . THR B 1 22 ? -24.938 27.859 30.891 1 31.66 22 THR B CA 1
ATOM 3214 C C . THR B 1 22 ? -23.641 28.516 30.422 1 31.66 22 THR B C 1
ATOM 3216 O O . THR B 1 22 ? -22.656 28.531 31.141 1 31.66 22 THR B O 1
ATOM 3219 N N . VAL B 1 23 ? -23.344 28.375 29.141 1 33.84 23 VAL B N 1
ATOM 3220 C CA . VAL B 1 23 ? -22.344 29.266 28.578 1 33.84 23 VAL B CA 1
ATOM 3221 C C . VAL B 1 23 ? -22.547 30.672 29.125 1 33.84 23 VAL B C 1
ATOM 3223 O O . VAL B 1 23 ? -23.562 31.312 28.875 1 33.84 23 VAL B O 1
ATOM 3226 N N . LEU B 1 24 ? -22.234 30.906 30.359 1 33.84 24 LEU B N 1
ATOM 3227 C CA . LEU B 1 24 ? -22.016 32.312 30.734 1 33.84 24 LEU B CA 1
ATOM 3228 C C . LEU B 1 24 ? -21.469 33.094 29.562 1 33.84 24 LEU B C 1
ATOM 3230 O O . LEU B 1 24 ? -20.641 32.594 28.797 1 33.84 24 LEU B O 1
ATOM 3234 N N . GLY B 1 25 ? -22.281 34.125 29.125 1 34.22 25 GLY B N 1
ATOM 3235 C CA . GLY B 1 25 ? -22.078 35.125 28.094 1 34.22 25 GLY B CA 1
ATOM 3236 C C . GLY B 1 25 ? -20.688 35.75 28.125 1 34.22 25 GLY B C 1
ATOM 3237 O O . GLY B 1 25 ? -20.469 36.75 28.781 1 34.22 25 GLY B O 1
ATOM 3238 N N . TYR B 1 26 ? -19.703 35.062 28.516 1 34.91 26 TYR B N 1
ATOM 3239 C CA . TYR B 1 26 ? -18.484 35.781 28.172 1 34.91 26 TYR B CA 1
ATOM 3240 C C . TYR B 1 26 ? -18.625 36.5 26.828 1 34.91 26 TYR B C 1
ATOM 3242 O O . TYR B 1 26 ? -19.484 36.156 26.016 1 34.91 26 TYR B O 1
ATOM 3250 N N . GLY B 1 27 ? -17.875 37.75 26.609 1 38.19 27 GLY B N 1
ATOM 3251 C CA . GLY B 1 27 ? -18.047 38.781 25.625 1 38.19 27 GLY B CA 1
ATOM 3252 C C . GLY B 1 27 ? -18.234 38.281 24.219 1 38.19 27 GLY B C 1
ATOM 3253 O O . GLY B 1 27 ? -17.359 37.594 23.672 1 38.19 27 GLY B O 1
ATOM 3254 N N . THR B 1 28 ? -19.391 37.906 23.859 1 43.66 28 THR B N 1
ATOM 3255 C CA . THR B 1 28 ? -19.875 37.781 22.5 1 43.66 28 THR B CA 1
ATOM 3256 C C . THR B 1 28 ? -19.234 38.812 21.578 1 43.66 28 THR B C 1
ATOM 3258 O O . THR B 1 28 ? -19.312 40 21.859 1 43.66 28 THR B O 1
ATOM 3261 N N . HIS B 1 29 ? -18.016 38.562 21.094 1 51.25 29 HIS B N 1
ATOM 3262 C CA . HIS B 1 29 ? -17.578 39.5 20.062 1 51.25 29 HIS B CA 1
ATOM 3263 C C . HIS B 1 29 ? -18.734 39.875 19.141 1 51.25 29 HIS B C 1
ATOM 3265 O O . HIS B 1 29 ? -19.594 39.062 18.844 1 51.25 29 HIS B O 1
ATOM 3271 N N . SER B 1 30 ? -19.094 41.094 19.25 1 54.31 30 SER B N 1
ATOM 3272 C CA . SER B 1 30 ? -20.062 41.594 18.266 1 54.31 30 SER B CA 1
ATOM 3273 C C . SER B 1 30 ? -19.75 41.031 16.875 1 54.31 30 SER B C 1
ATOM 3275 O O . SER B 1 30 ? -18.594 40.781 16.547 1 54.31 30 SER B O 1
ATOM 3277 N N . PRO B 1 31 ? -20.703 40.312 16.219 1 54.44 31 PRO B N 1
ATOM 3278 C CA . PRO B 1 31 ? -20.531 39.781 14.867 1 54.44 31 PRO B CA 1
ATOM 3279 C C . PRO B 1 31 ? -19.609 40.656 14.016 1 54.44 31 PRO B C 1
ATOM 3281 O O . PRO B 1 31 ? -19.016 40.156 13.055 1 54.44 31 PRO B O 1
ATOM 3284 N N . ASN B 1 32 ? -19.438 41.875 14.445 1 62 32 ASN B N 1
ATOM 3285 C CA . ASN B 1 32 ? -18.656 42.812 13.617 1 62 32 ASN B CA 1
ATOM 3286 C C . ASN B 1 32 ? -17.25 43 14.18 1 62 32 ASN B C 1
ATOM 3288 O O . ASN B 1 32 ? -16.5 43.844 13.68 1 62 32 ASN B O 1
ATOM 3292 N N . GLU B 1 33 ? -17.016 42.156 15.164 1 82.94 33 GLU B N 1
ATOM 3293 C CA . GLU B 1 33 ? -15.727 42.406 15.805 1 82.94 33 GLU B CA 1
ATOM 3294 C C . GLU B 1 33 ? -14.594 41.688 15.078 1 82.94 33 GLU B C 1
ATOM 3296 O O . GLU B 1 33 ? -14.758 40.562 14.641 1 82.94 33 GLU B O 1
ATOM 3301 N N . THR B 1 34 ? -13.555 42.438 14.812 1 94.25 34 THR B N 1
ATOM 3302 C CA . THR B 1 34 ? -12.359 41.938 14.156 1 94.25 34 THR B CA 1
ATOM 3303 C C . THR B 1 34 ? -11.523 41.094 15.133 1 94.25 34 THR B C 1
ATOM 3305 O O . THR B 1 34 ? -11.266 41.531 16.266 1 94.25 34 THR B O 1
ATOM 3308 N N . ILE B 1 35 ? -11.234 39.875 14.797 1 98 35 ILE B N 1
ATOM 3309 C CA . ILE B 1 35 ? -10.352 39.031 15.594 1 98 35 ILE B CA 1
ATOM 3310 C C . ILE B 1 35 ? -8.898 39.375 15.289 1 98 35 ILE B C 1
ATOM 3312 O O . ILE B 1 35 ? -8.445 39.25 14.141 1 98 35 ILE B O 1
ATOM 3316 N N . ASN B 1 36 ? -8.195 39.844 16.281 1 98.38 36 ASN B N 1
ATOM 3317 C CA . ASN B 1 36 ? -6.77 40.125 16.156 1 98.38 36 ASN B CA 1
ATOM 3318 C C . ASN B 1 36 ? -5.926 38.875 16.391 1 98.38 36 ASN B C 1
ATOM 3320 O O . ASN B 1 36 ? -5.938 38.312 17.5 1 98.38 36 ASN B O 1
ATOM 3324 N N . VAL B 1 37 ? -5.145 38.531 15.406 1 98.75 37 VAL B N 1
ATOM 3325 C CA . VAL B 1 37 ? -4.449 37.25 15.438 1 98.75 37 VAL B CA 1
ATOM 3326 C C . VAL B 1 37 ? -2.941 37.469 15.539 1 98.75 37 VAL B C 1
ATOM 3328 O O . VAL B 1 37 ? -2.387 38.312 14.828 1 98.75 37 VAL B O 1
ATOM 3331 N N . GLY B 1 38 ? -2.291 36.812 16.438 1 98.88 38 GLY B N 1
ATOM 3332 C CA . GLY B 1 38 ? -0.843 36.688 16.453 1 98.88 38 GLY B CA 1
ATOM 3333 C C . GLY B 1 38 ? -0.351 35.406 15.82 1 98.88 38 GLY B C 1
ATOM 3334 O O . GLY B 1 38 ? -0.95 34.344 16 1 98.88 38 GLY B O 1
ATOM 3335 N N . ILE B 1 39 ? 0.778 35.5 15.078 1 98.94 39 ILE B N 1
ATOM 3336 C CA . ILE B 1 39 ? 1.373 34.344 14.438 1 98.94 39 ILE B CA 1
ATOM 3337 C C . ILE B 1 39 ? 2.613 33.906 15.203 1 98.94 39 ILE B C 1
ATOM 3339 O O . ILE B 1 39 ? 3.562 34.656 15.367 1 98.94 39 ILE B O 1
ATOM 3343 N N . VAL B 1 40 ? 2.572 32.688 15.734 1 98.94 40 VAL B N 1
ATOM 3344 C CA . VAL B 1 40 ? 3.754 32.094 16.344 1 98.94 40 VAL B CA 1
ATOM 3345 C C . VAL B 1 40 ? 4.395 31.094 15.383 1 98.94 40 VAL B C 1
ATOM 3347 O O . VAL B 1 40 ? 3.855 30.016 15.148 1 98.94 40 VAL B O 1
ATOM 3350 N N . GLY B 1 41 ? 5.547 31.391 14.914 1 98.75 41 GLY B N 1
ATOM 3351 C CA . GLY B 1 41 ? 6.168 30.672 13.805 1 98.75 41 GLY B CA 1
ATOM 3352 C C . GLY B 1 41 ? 5.84 31.281 12.453 1 98.75 41 GLY B C 1
ATOM 3353 O O . GLY B 1 41 ? 4.738 31.094 11.938 1 98.75 41 GLY B O 1
ATOM 3354 N N . THR B 1 42 ? 6.828 31.969 11.844 1 98.38 42 THR B N 1
ATOM 3355 C CA . THR B 1 42 ? 6.586 32.656 10.578 1 98.38 42 THR B CA 1
ATOM 3356 C C . THR B 1 42 ? 7.441 32.062 9.469 1 98.38 42 THR B C 1
ATOM 3358 O O . THR B 1 42 ? 7.926 32.781 8.594 1 98.38 42 THR B O 1
ATOM 3361 N N . GLY B 1 43 ? 7.711 30.75 9.641 1 95.62 43 GLY B N 1
ATOM 3362 C CA . GLY B 1 43 ? 8.312 30.016 8.539 1 95.62 43 GLY B CA 1
ATOM 3363 C C . GLY B 1 43 ? 7.367 29.812 7.363 1 95.62 43 GLY B C 1
ATOM 3364 O O . GLY B 1 43 ? 6.473 30.641 7.141 1 95.62 43 GLY B O 1
ATOM 3365 N N . ASP B 1 44 ? 7.582 28.75 6.613 1 93.5 44 ASP B N 1
ATOM 3366 C CA . ASP B 1 44 ? 6.836 28.531 5.375 1 93.5 44 ASP B CA 1
ATOM 3367 C C . ASP B 1 44 ? 5.34 28.422 5.648 1 93.5 44 ASP B C 1
ATOM 3369 O O . ASP B 1 44 ? 4.527 29.016 4.934 1 93.5 44 ASP B O 1
ATOM 3373 N N . ARG B 1 45 ? 4.949 27.688 6.695 1 96 45 ARG B N 1
ATOM 3374 C CA . ARG B 1 45 ? 3.531 27.469 6.965 1 96 45 ARG B CA 1
ATOM 3375 C C . ARG B 1 45 ? 2.891 28.688 7.602 1 96 45 ARG B C 1
ATOM 3377 O O . ARG B 1 45 ? 1.911 29.234 7.082 1 96 45 ARG B O 1
ATOM 3384 N N . GLY B 1 46 ? 3.443 29.203 8.703 1 97.56 46 GLY B N 1
ATOM 3385 C CA . GLY B 1 46 ? 2.879 30.359 9.375 1 97.56 46 GLY B CA 1
ATOM 3386 C C . GLY B 1 46 ? 2.895 31.609 8.508 1 97.56 46 GLY B C 1
ATOM 3387 O O . GLY B 1 46 ? 1.875 32.281 8.383 1 97.56 46 GLY B O 1
ATOM 3388 N N . GLY B 1 47 ? 4.074 31.859 7.898 1 96.75 47 GLY B N 1
ATOM 3389 C CA . GLY B 1 47 ? 4.164 32.969 6.973 1 96.75 47 GLY B CA 1
ATOM 3390 C C . GLY B 1 47 ? 3.25 32.844 5.77 1 96.75 47 GLY B C 1
ATOM 3391 O O . GLY B 1 47 ? 2.736 33.812 5.254 1 96.75 47 GLY B O 1
ATOM 3392 N N . GLY B 1 48 ? 3.064 31.578 5.367 1 96.62 48 GLY B N 1
ATOM 3393 C CA . GLY B 1 48 ? 2.238 31.297 4.203 1 96.62 48 GLY B CA 1
ATOM 3394 C C . GLY B 1 48 ? 0.757 31.5 4.461 1 96.62 48 GLY B C 1
ATOM 3395 O O . GLY B 1 48 ? -0.022 31.688 3.521 1 96.62 48 GLY B O 1
ATOM 3396 N N . LEU B 1 49 ? 0.333 31.547 5.68 1 97.69 49 LEU B N 1
ATOM 3397 C CA . LEU B 1 49 ? -1.078 31.688 6.02 1 97.69 49 LEU B CA 1
ATOM 3398 C C . LEU B 1 49 ? -1.449 33.156 6.219 1 97.69 49 LEU B C 1
ATOM 3400 O O . LEU B 1 49 ? -2.631 33.5 6.223 1 97.69 49 LEU B O 1
ATOM 3404 N N . ILE B 1 50 ? -0.432 34.031 6.375 1 98.44 50 ILE B N 1
ATOM 3405 C CA . ILE B 1 50 ? -0.679 35.469 6.637 1 98.44 50 ILE B CA 1
ATOM 3406 C C . ILE B 1 50 ? -1.444 36.062 5.469 1 98.44 50 ILE B C 1
ATOM 3408 O O . ILE B 1 50 ? -2.467 36.719 5.668 1 98.44 50 ILE B O 1
ATOM 3412 N N . PRO B 1 51 ? -1.076 35.812 4.172 1 97.38 51 PRO B N 1
ATOM 3413 C CA . PRO B 1 51 ? -1.837 36.344 3.051 1 97.38 51 PRO B CA 1
ATOM 3414 C C . PRO B 1 51 ? -3.295 35.906 3.043 1 97.38 51 PRO B C 1
ATOM 3416 O O . PRO B 1 51 ? -4.176 36.656 2.617 1 97.38 51 PRO B O 1
ATOM 3419 N N . PHE B 1 52 ? -3.578 34.688 3.484 1 96.69 52 PHE B N 1
ATOM 3420 C CA . PHE B 1 52 ? -4.957 34.25 3.584 1 96.69 52 PHE B CA 1
ATOM 3421 C C . PHE B 1 52 ? -5.719 35.031 4.633 1 96.69 52 PHE B C 1
ATOM 3423 O O . PHE B 1 52 ? -6.855 35.469 4.398 1 96.69 52 PHE B O 1
ATOM 3430 N N . ILE B 1 53 ? -5.121 35.281 5.77 1 98.12 53 ILE B N 1
ATOM 3431 C CA . ILE B 1 53 ? -5.766 36.031 6.852 1 98.12 53 ILE B CA 1
ATOM 3432 C C . ILE B 1 53 ? -6.066 37.469 6.398 1 98.12 53 ILE B C 1
ATOM 3434 O O . ILE B 1 53 ? -7.137 38 6.688 1 98.12 53 ILE B O 1
ATOM 3438 N N . ASN B 1 54 ? -5.121 38.031 5.617 1 97.5 54 ASN B N 1
ATOM 3439 C CA . ASN B 1 54 ? -5.297 39.375 5.094 1 97.5 54 ASN B CA 1
ATOM 3440 C C . ASN B 1 54 ? -6.574 39.5 4.266 1 97.5 54 ASN B C 1
ATOM 3442 O O . ASN B 1 54 ? -7.152 40.562 4.168 1 97.5 54 ASN B O 1
ATOM 3446 N N . GLN B 1 55 ? -7.066 38.375 3.74 1 96.94 55 GLN B N 1
ATOM 3447 C CA . GLN B 1 55 ? -8.195 38.406 2.818 1 96.94 55 GLN B CA 1
ATOM 3448 C C . GLN B 1 55 ? -9.5 38.094 3.547 1 96.94 55 GLN B C 1
ATOM 3450 O O . GLN B 1 55 ? -10.586 38.219 2.965 1 96.94 55 GLN B O 1
ATOM 3455 N N . ILE B 1 56 ? -9.422 37.75 4.762 1 97.44 56 ILE B N 1
ATOM 3456 C CA . ILE B 1 56 ? -10.609 37.312 5.5 1 97.44 56 ILE B CA 1
ATOM 3457 C C . ILE B 1 56 ? -11.211 38.5 6.246 1 97.44 56 ILE B C 1
ATOM 3459 O O . ILE B 1 56 ? -10.547 39.125 7.09 1 97.44 56 ILE B O 1
ATOM 3463 N N . PRO B 1 57 ? -12.477 38.812 5.914 1 96.69 57 PRO B N 1
ATOM 3464 C CA . PRO B 1 57 ? -13.109 39.906 6.648 1 96.69 57 PRO B CA 1
ATOM 3465 C C . PRO B 1 57 ? -13.141 39.656 8.156 1 96.69 57 PRO B C 1
ATOM 3467 O O . PRO B 1 57 ? -13.344 38.531 8.602 1 96.69 57 PRO B O 1
ATOM 3470 N N . ASN B 1 58 ? -12.891 40.688 8.914 1 96.19 58 ASN B N 1
ATOM 3471 C CA . ASN B 1 58 ? -13 40.719 10.367 1 96.19 58 ASN B CA 1
ATOM 3472 C C . ASN B 1 58 ? -11.922 39.844 11.016 1 96.19 58 ASN B C 1
ATOM 3474 O O . ASN B 1 58 ? -12.148 39.219 12.062 1 96.19 58 ASN B O 1
ATOM 3478 N N . MET B 1 59 ? -10.875 39.688 10.383 1 97.38 59 MET B N 1
ATOM 3479 C CA . MET B 1 59 ? -9.68 39.031 10.914 1 97.38 59 MET B CA 1
ATOM 3480 C C . MET B 1 59 ? -8.414 39.781 10.477 1 97.38 59 MET B C 1
ATOM 3482 O O . MET B 1 59 ? -8.305 40.219 9.328 1 97.38 59 MET B O 1
ATOM 3486 N N . ARG B 1 60 ? -7.508 40 11.359 1 97.19 60 ARG B N 1
ATOM 3487 C CA . ARG B 1 60 ? -6.281 40.688 10.945 1 97.19 60 ARG B CA 1
ATOM 3488 C C . ARG B 1 60 ? -5.098 40.219 11.789 1 97.19 60 ARG B C 1
ATOM 3490 O O . ARG B 1 60 ? -5.258 39.906 12.969 1 97.19 60 ARG B O 1
ATOM 3497 N N . VAL B 1 61 ? -3.934 40.25 11.227 1 98.69 61 VAL B N 1
ATOM 3498 C CA . VAL B 1 61 ? -2.699 39.938 11.93 1 98.69 61 VAL B CA 1
ATOM 3499 C C . VAL B 1 61 ? -2.17 41.156 12.641 1 98.69 61 VAL B C 1
ATOM 3501 O O . VAL B 1 61 ? -1.958 42.219 12.016 1 98.69 61 VAL B O 1
ATOM 3504 N N . VAL B 1 62 ? -1.913 41.094 13.945 1 98.62 62 VAL B N 1
ATOM 3505 C CA . VAL B 1 62 ? -1.477 42.25 14.688 1 98.62 62 VAL B CA 1
ATOM 3506 C C . VAL B 1 62 ? -0.133 42 15.359 1 98.62 62 VAL B C 1
ATOM 3508 O O . VAL B 1 62 ? 0.476 42.875 15.938 1 98.62 62 VAL B O 1
ATOM 3511 N N . ALA B 1 63 ? 0.312 40.719 15.297 1 98.88 63 ALA B N 1
ATOM 3512 C CA . ALA B 1 63 ? 1.579 40.344 15.914 1 98.88 63 ALA B CA 1
ATOM 3513 C C . ALA B 1 63 ? 2.193 39.156 15.203 1 98.88 63 ALA B C 1
ATOM 3515 O O . ALA B 1 63 ? 1.474 38.281 14.688 1 98.88 63 ALA B O 1
ATOM 3516 N N . CYS B 1 64 ? 3.498 39.125 15.148 1 98.88 64 CYS B N 1
ATOM 3517 C CA . CYS B 1 64 ? 4.277 38 14.664 1 98.88 64 CYS B CA 1
ATOM 3518 C C . CYS B 1 64 ? 5.391 37.656 15.641 1 98.88 64 CYS B C 1
ATOM 3520 O O . CYS B 1 64 ? 6 38.531 16.234 1 98.88 64 CYS B O 1
ATOM 3522 N N . CYS B 1 65 ? 5.617 36.375 15.75 1 98.94 65 CYS B N 1
ATOM 3523 C CA . CYS B 1 65 ? 6.688 35.906 16.625 1 98.94 65 CYS B CA 1
ATOM 3524 C C . CYS B 1 65 ? 7.504 34.812 15.945 1 98.94 65 CYS B C 1
ATOM 3526 O O . CYS B 1 65 ? 6.941 33.906 15.344 1 98.94 65 CYS B O 1
ATOM 3528 N N . ASP B 1 66 ? 8.758 34.906 15.984 1 98.69 66 ASP B N 1
ATOM 3529 C CA . ASP B 1 66 ? 9.695 33.875 15.555 1 98.69 66 ASP B CA 1
ATOM 3530 C C . ASP B 1 66 ? 11.047 34.031 16.25 1 98.69 66 ASP B C 1
ATOM 3532 O O . ASP B 1 66 ? 11.508 35.156 16.469 1 98.69 66 ASP B O 1
ATOM 3536 N N . ILE B 1 67 ? 11.648 32.969 16.562 1 97.62 67 ILE B N 1
ATOM 3537 C CA . ILE B 1 67 ? 12.93 33 17.25 1 97.62 67 ILE B CA 1
ATOM 3538 C C . ILE B 1 67 ? 14.047 33.281 16.25 1 97.62 67 ILE B C 1
ATOM 3540 O O . ILE B 1 67 ? 15.164 33.656 16.641 1 97.62 67 ILE B O 1
ATOM 3544 N N . ILE B 1 68 ? 13.781 33.031 14.977 1 97.44 68 ILE B N 1
ATOM 3545 C CA . ILE B 1 68 ? 14.742 33.312 13.922 1 97.44 68 ILE B CA 1
ATOM 3546 C C . ILE B 1 68 ? 14.453 34.688 13.32 1 97.44 68 ILE B C 1
ATOM 3548 O O . ILE B 1 68 ? 13.414 34.875 12.695 1 97.44 68 ILE B O 1
ATOM 3552 N N . PRO B 1 69 ? 15.367 35.594 13.367 1 97.25 69 PRO B N 1
ATOM 3553 C CA . PRO B 1 69 ? 15.102 36.969 13.016 1 97.25 69 PRO B CA 1
ATOM 3554 C C . PRO B 1 69 ? 14.648 37.156 11.57 1 97.25 69 PRO B C 1
ATOM 3556 O O . PRO B 1 69 ? 13.734 37.906 11.289 1 97.25 69 PRO B O 1
ATOM 3559 N N . PHE B 1 70 ? 15.281 36.5 10.625 1 96.19 70 PHE B N 1
ATOM 3560 C CA . PHE B 1 70 ? 14.922 36.719 9.227 1 96.19 70 PHE B CA 1
ATOM 3561 C C . PHE B 1 70 ? 13.547 36.125 8.922 1 96.19 70 PHE B C 1
ATOM 3563 O O . PHE B 1 70 ? 12.852 36.594 8.031 1 96.19 70 PHE B O 1
ATOM 3570 N N . ARG B 1 71 ? 13.117 35.094 9.648 1 97.25 71 ARG B N 1
ATOM 3571 C CA . ARG B 1 71 ? 11.758 34.562 9.508 1 97.25 71 ARG B CA 1
ATOM 3572 C C . ARG B 1 71 ? 10.727 35.562 10.055 1 97.25 71 ARG B C 1
ATOM 3574 O O . ARG B 1 71 ? 9.664 35.75 9.461 1 97.25 71 ARG B O 1
ATOM 3581 N N . LEU B 1 72 ? 11.102 36.125 11.203 1 98.38 72 LEU B N 1
ATOM 3582 C CA . LEU B 1 72 ? 10.227 37.156 11.773 1 98.38 72 LEU B CA 1
ATOM 3583 C C . LEU B 1 72 ? 10.039 38.312 10.812 1 98.38 72 LEU B C 1
ATOM 3585 O O . LEU B 1 72 ? 8.914 38.75 10.57 1 98.38 72 LEU B O 1
ATOM 3589 N N . SER B 1 73 ? 11.172 38.75 10.25 1 98.06 73 SER B N 1
ATOM 3590 C CA . SER B 1 73 ? 11.125 39.844 9.305 1 98.06 73 SER B CA 1
ATOM 3591 C C . SER B 1 73 ? 10.273 39.5 8.086 1 98.06 73 SER B C 1
ATOM 3593 O O . SER B 1 73 ? 9.477 40.344 7.633 1 98.06 73 SER B O 1
ATOM 3595 N N . SER B 1 74 ? 10.43 38.344 7.586 1 97.38 74 SER B N 1
ATOM 3596 C CA . SER B 1 74 ? 9.648 37.875 6.438 1 97.38 74 SER B CA 1
ATOM 3597 C C . SER B 1 74 ? 8.164 37.844 6.766 1 97.38 74 SER B C 1
ATOM 3599 O O . SER B 1 74 ? 7.328 38.25 5.957 1 97.38 74 SER B O 1
ATOM 3601 N N . GLY B 1 75 ? 7.84 37.344 7.941 1 98.12 75 GLY B N 1
ATOM 3602 C CA . GLY B 1 75 ? 6.449 37.312 8.375 1 98.12 75 GLY B CA 1
ATOM 3603 C C . GLY B 1 75 ? 5.828 38.688 8.477 1 98.12 75 GLY B C 1
ATOM 3604 O O . GLY B 1 75 ? 4.73 38.906 7.957 1 98.12 75 GLY B O 1
ATOM 3605 N N . LEU B 1 76 ? 6.527 39.562 9.078 1 98.62 76 LEU B N 1
ATOM 3606 C CA . LEU B 1 76 ? 6.039 40.938 9.25 1 98.62 76 LEU B CA 1
ATOM 3607 C C . LEU B 1 76 ? 5.812 41.594 7.902 1 98.62 76 LEU B C 1
ATOM 3609 O O . LEU B 1 76 ? 4.863 42.375 7.742 1 98.62 76 LEU B O 1
ATOM 3613 N N . SER B 1 77 ? 6.629 41.281 6.938 1 98.31 77 SER B N 1
ATOM 3614 C CA . SER B 1 77 ? 6.539 41.875 5.621 1 98.31 77 SER B CA 1
ATOM 3615 C C . SER B 1 77 ? 5.285 41.438 4.879 1 98.31 77 SER B C 1
ATOM 3617 O O . SER B 1 77 ? 4.863 42.062 3.914 1 98.31 77 SER B O 1
ATOM 3619 N N . LYS B 1 78 ? 4.668 40.375 5.297 1 98.19 78 LYS B N 1
ATOM 3620 C CA . LYS B 1 78 ? 3.514 39.812 4.602 1 98.19 78 LYS B CA 1
ATOM 3621 C C . LYS B 1 78 ? 2.207 40.344 5.191 1 98.19 78 LYS B C 1
ATOM 3623 O O . LYS B 1 78 ? 1.13 40.094 4.641 1 98.19 78 LYS B O 1
ATOM 3628 N N . VAL B 1 79 ? 2.307 41 6.312 1 98.38 79 VAL B N 1
ATOM 3629 C CA . VAL B 1 79 ? 1.121 41.5 7 1 98.38 79 VAL B CA 1
ATOM 3630 C C . VAL B 1 79 ? 0.606 42.75 6.301 1 98.38 79 VAL B C 1
ATOM 3632 O O . VAL B 1 79 ? 1.38 43.688 6 1 98.38 79 VAL B O 1
ATOM 3635 N N . GLU B 1 80 ? -0.657 42.719 5.996 1 96.31 80 GLU B N 1
ATOM 3636 C CA . GLU B 1 80 ? -1.298 43.938 5.555 1 96.31 80 GLU B CA 1
ATOM 3637 C C . GLU B 1 80 ? -1.731 44.781 6.746 1 96.31 80 GLU B C 1
ATOM 3639 O O . GLU B 1 80 ? -2.652 44.438 7.477 1 96.31 80 GLU B O 1
ATOM 3644 N N . GLY B 1 81 ? -1.062 45.875 6.957 1 93.44 81 GLY B N 1
ATOM 3645 C CA . GLY B 1 81 ? -1.273 46.719 8.125 1 93.44 81 GLY B CA 1
ATOM 3646 C C . GLY B 1 81 ? -0.099 46.719 9.086 1 93.44 81 GLY B C 1
ATOM 3647 O O . GLY B 1 81 ? 1.044 46.5 8.68 1 93.44 81 GLY B O 1
ATOM 3648 N N . LYS B 1 82 ? -0.42 47.031 10.391 1 95.12 82 LYS B N 1
ATOM 3649 C CA . LYS B 1 82 ? 0.626 47.094 11.406 1 95.12 82 LYS B CA 1
ATOM 3650 C C . LYS B 1 82 ? 0.607 45.875 12.297 1 95.12 82 LYS B C 1
ATOM 3652 O O . LYS B 1 82 ? -0.46 45.406 12.703 1 95.12 82 LYS B O 1
ATOM 3657 N N . ALA B 1 83 ? 1.778 45.312 12.477 1 98.25 83 ALA B N 1
ATOM 3658 C CA . ALA B 1 83 ? 1.935 44.188 13.391 1 98.25 83 ALA B CA 1
ATOM 3659 C C . ALA B 1 83 ? 3.213 44.312 14.219 1 98.25 83 ALA B C 1
ATOM 3661 O O . ALA B 1 83 ? 4.242 44.781 13.703 1 98.25 83 ALA B O 1
ATOM 3662 N N . LYS B 1 84 ? 3.105 43.938 15.406 1 98.62 84 LYS B N 1
ATOM 3663 C CA . LYS B 1 84 ? 4.25 43.969 16.312 1 98.62 84 LYS B CA 1
ATOM 3664 C C . LYS B 1 84 ? 5.043 42.656 16.25 1 98.62 84 LYS B C 1
ATOM 3666 O O . LYS B 1 84 ? 4.465 41.594 16.172 1 98.62 84 LYS B O 1
ATOM 3671 N N . GLY B 1 85 ? 6.391 42.812 16.234 1 98.69 85 GLY B N 1
ATOM 3672 C CA . GLY B 1 85 ? 7.258 41.625 16.219 1 98.69 85 GLY B CA 1
ATOM 3673 C C . GLY B 1 85 ? 7.699 41.219 17.594 1 98.69 85 GLY B C 1
ATOM 3674 O O . GLY B 1 85 ? 7.977 42.031 18.453 1 98.69 85 GLY B O 1
ATOM 3675 N N . TYR B 1 86 ? 7.758 39.906 17.844 1 98.81 86 TYR B N 1
ATOM 3676 C CA . TYR B 1 86 ? 8.234 39.312 19.094 1 98.81 86 TYR B CA 1
ATOM 3677 C C . TYR B 1 86 ? 9.266 38.219 18.828 1 98.81 86 TYR B C 1
ATOM 3679 O O . TYR B 1 86 ? 9.148 37.5 17.844 1 98.81 86 TYR B O 1
ATOM 3687 N N . SER B 1 87 ? 10.219 38.094 19.703 1 98.31 87 SER B N 1
ATOM 3688 C CA . SER B 1 87 ? 11.156 36.969 19.656 1 98.31 87 SER B CA 1
ATOM 3689 C C . SER B 1 87 ? 10.805 35.906 20.688 1 98.31 87 SER B C 1
ATOM 3691 O O . SER B 1 87 ? 11.383 34.812 20.688 1 98.31 87 SER B O 1
ATOM 3693 N N . ASP B 1 88 ? 9.852 36.25 21.5 1 98.62 88 ASP B N 1
ATOM 3694 C CA . ASP B 1 88 ? 9.352 35.375 22.547 1 98.62 88 ASP B CA 1
ATOM 3695 C C . ASP B 1 88 ? 7.824 35.344 22.547 1 98.62 88 ASP B C 1
ATOM 3697 O O . ASP B 1 88 ? 7.172 36.344 22.844 1 98.62 88 ASP B O 1
ATOM 3701 N N . TYR B 1 89 ? 7.293 34.125 22.344 1 98.81 89 TYR B N 1
ATOM 3702 C CA . TYR B 1 89 ? 5.844 34.031 22.203 1 98.81 89 TYR B CA 1
ATOM 3703 C C . TYR B 1 89 ? 5.148 34.344 23.531 1 98.81 89 TYR B C 1
ATOM 3705 O O . TYR B 1 89 ? 3.99 34.75 23.547 1 98.81 89 TYR B O 1
ATOM 3713 N N . LYS B 1 90 ? 5.793 34.125 24.656 1 98.75 90 LYS B N 1
ATOM 3714 C CA . LYS B 1 90 ? 5.188 34.406 25.953 1 98.75 90 LYS B CA 1
ATOM 3715 C C . LYS B 1 90 ? 4.891 35.906 26.094 1 98.75 90 LYS B C 1
ATOM 3717 O O . LYS B 1 90 ? 3.869 36.281 26.672 1 98.75 90 LYS B O 1
ATOM 3722 N N . LYS B 1 91 ? 5.812 36.719 25.578 1 98.81 91 LYS B N 1
ATOM 3723 C CA . LYS B 1 91 ? 5.582 38.156 25.578 1 98.81 91 LYS B CA 1
ATOM 3724 C C . LYS B 1 91 ? 4.41 38.531 24.672 1 98.81 91 LYS B C 1
ATOM 3726 O O . LYS B 1 91 ? 3.629 39.438 25 1 98.81 91 LYS B O 1
ATOM 3731 N N . MET B 1 92 ? 4.324 37.844 23.562 1 98.81 92 MET B N 1
ATOM 3732 C CA . MET B 1 92 ? 3.195 38.094 22.656 1 98.81 92 MET B CA 1
ATOM 3733 C C . MET B 1 92 ? 1.878 37.719 23.328 1 98.81 92 MET B C 1
ATOM 3735 O O . MET B 1 92 ? 0.871 38.406 23.156 1 98.81 92 MET B O 1
ATOM 3739 N N . LEU B 1 93 ? 1.871 36.688 24.141 1 98.75 93 LEU B N 1
ATOM 3740 C CA . LEU B 1 93 ? 0.663 36.188 24.812 1 98.75 93 LEU B CA 1
ATOM 3741 C C . LEU B 1 93 ? 0.194 37.188 25.859 1 98.75 93 LEU B C 1
ATOM 3743 O O . LEU B 1 93 ? -0.974 37.188 26.25 1 98.75 93 LEU B O 1
ATOM 3747 N N . GLU B 1 94 ? 1.075 38.094 26.297 1 98.44 94 GLU B N 1
ATOM 3748 C CA . GLU B 1 94 ? 0.733 39.125 27.281 1 98.44 94 GLU B CA 1
ATOM 3749 C C . GLU B 1 94 ? 0.057 40.312 26.625 1 98.44 94 GLU B C 1
ATOM 3751 O O . GLU B 1 94 ? -0.534 41.156 27.297 1 98.44 94 GLU B O 1
ATOM 3756 N N . ASP B 1 95 ? 0.2 40.375 25.344 1 98.19 95 ASP B N 1
ATOM 3757 C CA . ASP B 1 95 ? -0.38 41.5 24.609 1 98.19 95 ASP B CA 1
ATOM 3758 C C . ASP B 1 95 ? -1.905 41.438 24.609 1 98.19 95 ASP B C 1
ATOM 3760 O O . ASP B 1 95 ? -2.486 40.531 24.016 1 98.19 95 ASP B O 1
ATOM 3764 N N . LYS B 1 96 ? -2.584 42.375 25.109 1 97 96 LYS B N 1
ATOM 3765 C CA . LYS B 1 96 ? -4.035 42.375 25.266 1 97 96 LYS B CA 1
ATOM 3766 C C . LYS B 1 96 ? -4.738 42.594 23.938 1 97 96 LYS B C 1
ATOM 3768 O O . LYS B 1 96 ? -5.93 42.312 23.797 1 97 96 LYS B O 1
ATOM 3773 N N . ASP B 1 97 ? -3.986 43.062 22.969 1 96.31 97 ASP B N 1
ATOM 3774 C CA . ASP B 1 97 ? -4.57 43.312 21.656 1 96.31 97 ASP B CA 1
ATOM 3775 C C . ASP B 1 97 ? -4.676 42.031 20.844 1 96.31 97 ASP B C 1
ATOM 3777 O O . ASP B 1 97 ? -5.359 42 19.812 1 96.31 97 ASP B O 1
ATOM 3781 N N . VAL B 1 98 ? -4.062 41 21.312 1 98.44 98 VAL B N 1
ATOM 3782 C CA . VAL B 1 98 ? -4.102 39.719 20.625 1 98.44 98 VAL B CA 1
ATOM 3783 C C . VAL B 1 98 ? -5.242 38.875 21.172 1 98.44 98 VAL B C 1
ATOM 3785 O O . VAL B 1 98 ? -5.238 38.5 22.359 1 98.44 98 VAL B O 1
ATOM 3788 N N . ASP B 1 99 ? -6.18 38.531 20.312 1 98.31 99 ASP B N 1
ATOM 3789 C CA . ASP B 1 99 ? -7.324 37.719 20.719 1 98.31 99 ASP B CA 1
ATOM 3790 C C . ASP B 1 99 ? -7.039 36.219 20.531 1 98.31 99 ASP B C 1
ATOM 3792 O O . ASP B 1 99 ? -7.516 35.375 21.297 1 98.31 99 ASP B O 1
ATOM 3796 N N . ALA B 1 100 ? -6.359 35.938 19.469 1 98.81 100 ALA B N 1
ATOM 3797 C CA . ALA B 1 100 ? -6.098 34.562 19.047 1 98.81 100 ALA B CA 1
ATOM 3798 C C . ALA B 1 100 ? -4.672 34.406 18.531 1 98.81 100 ALA B C 1
ATOM 3800 O O . ALA B 1 100 ? -4.035 35.375 18.125 1 98.81 100 ALA B O 1
ATOM 3801 N N . VAL B 1 101 ? -4.18 33.156 18.562 1 98.88 101 VAL B N 1
ATOM 3802 C CA . VAL B 1 101 ? -2.852 32.906 18.016 1 98.88 101 VAL B CA 1
ATOM 3803 C C . VAL B 1 101 ? -2.902 31.719 17.062 1 98.88 101 VAL B C 1
ATOM 3805 O O . VAL B 1 101 ? -3.645 30.766 17.297 1 98.88 101 VAL B O 1
ATOM 3808 N N . LEU B 1 102 ? -2.211 31.797 16 1 98.88 102 LEU B N 1
ATOM 3809 C CA . LEU B 1 102 ? -1.895 30.688 15.109 1 98.88 102 LEU B CA 1
ATOM 3810 C C . LEU B 1 102 ? -0.514 30.125 15.414 1 98.88 102 LEU B C 1
ATOM 3812 O O . LEU B 1 102 ? 0.482 30.844 15.391 1 98.88 102 LEU B O 1
ATOM 3816 N N . VAL B 1 103 ? -0.498 28.875 15.742 1 98.94 103 VAL B N 1
ATOM 3817 C CA . VAL B 1 103 ? 0.752 28.219 16.109 1 98.94 103 VAL B CA 1
ATOM 3818 C C . VAL B 1 103 ? 1.233 27.344 14.969 1 98.94 103 VAL B C 1
ATOM 3820 O O . VAL B 1 103 ? 0.635 26.297 14.68 1 98.94 103 VAL B O 1
ATOM 3823 N N . ALA B 1 104 ? 2.293 27.703 14.297 1 98.5 104 ALA B N 1
ATOM 3824 C CA . ALA B 1 104 ? 2.908 26.984 13.18 1 98.5 104 ALA B CA 1
ATOM 3825 C C . ALA B 1 104 ? 4.414 26.828 13.391 1 98.5 104 ALA B C 1
ATOM 3827 O O . ALA B 1 104 ? 5.207 27.219 12.531 1 98.5 104 ALA B O 1
ATOM 3828 N N . THR B 1 105 ? 4.797 26.25 14.516 1 98.44 105 THR B N 1
ATOM 3829 C CA . THR B 1 105 ? 6.176 26 14.914 1 98.44 105 THR B CA 1
ATOM 3830 C C . THR B 1 105 ? 6.547 24.531 14.703 1 98.44 105 THR B C 1
ATOM 3832 O O . THR B 1 105 ? 5.727 23.75 14.234 1 98.44 105 THR B O 1
ATOM 3835 N N . PRO B 1 106 ? 7.75 24.172 14.977 1 97.94 106 PRO B N 1
ATOM 3836 C CA . PRO B 1 106 ? 8.102 22.766 14.875 1 97.94 106 PRO B CA 1
ATOM 3837 C C . PRO B 1 106 ? 7.227 21.875 15.758 1 97.94 106 PRO B C 1
ATOM 3839 O O . PRO B 1 106 ? 6.824 22.281 16.859 1 97.94 106 PRO B O 1
ATOM 3842 N N . PHE B 1 107 ? 7.078 20.688 15.289 1 97.88 107 PHE B N 1
ATOM 3843 C CA . PHE B 1 107 ? 6.145 19.703 15.836 1 97.88 107 PHE B CA 1
ATOM 3844 C C . PHE B 1 107 ? 6.355 19.531 17.328 1 97.88 107 PHE B C 1
ATOM 3846 O O . PHE B 1 107 ? 5.395 19.484 18.094 1 97.88 107 PHE B O 1
ATOM 3853 N N . SER B 1 108 ? 7.516 19.562 17.781 1 98.06 108 SER B N 1
ATOM 3854 C CA . SER B 1 108 ? 7.867 19.266 19.172 1 98.06 108 SER B CA 1
ATOM 3855 C C . SER B 1 108 ? 7.418 20.391 20.109 1 98.06 108 SER B C 1
ATOM 3857 O O . SER B 1 108 ? 7.371 20.203 21.328 1 98.06 108 SER B O 1
ATOM 3859 N N . THR B 1 109 ? 7.07 21.531 19.594 1 98.44 109 THR B N 1
ATOM 3860 C CA . THR B 1 109 ? 6.77 22.688 20.438 1 98.44 109 THR B CA 1
ATOM 3861 C C . THR B 1 109 ? 5.266 22.938 20.484 1 98.44 109 THR B C 1
ATOM 3863 O O . THR B 1 109 ? 4.797 23.75 21.281 1 98.44 109 THR B O 1
ATOM 3866 N N . HIS B 1 110 ? 4.477 22.281 19.703 1 98.75 110 HIS B N 1
ATOM 3867 C CA . HIS B 1 110 ? 3.053 22.562 19.547 1 98.75 110 HIS B CA 1
ATOM 3868 C C . HIS B 1 110 ? 2.342 22.562 20.891 1 98.75 110 HIS B C 1
ATOM 3870 O O . HIS B 1 110 ? 1.716 23.562 21.266 1 98.75 110 HIS B O 1
ATOM 3876 N N . SER B 1 111 ? 2.527 21.484 21.609 1 98.62 111 SER B N 1
ATOM 3877 C CA . SER B 1 111 ? 1.76 21.297 22.844 1 98.62 111 SER B CA 1
ATOM 3878 C C . SER B 1 111 ? 2.033 22.406 23.844 1 98.62 111 SER B C 1
ATOM 3880 O O . SER B 1 111 ? 1.103 23.047 24.344 1 98.62 111 SER B O 1
ATOM 3882 N N . LYS B 1 112 ? 3.273 22.656 24.078 1 98.75 112 LYS B N 1
ATOM 3883 C CA . LYS B 1 112 ? 3.646 23.656 25.078 1 98.75 112 LYS B CA 1
ATOM 3884 C C . LYS B 1 112 ? 3.098 25.031 24.703 1 98.75 112 LYS B C 1
ATOM 3886 O O . LYS B 1 112 ? 2.502 25.719 25.547 1 98.75 112 LYS B O 1
ATOM 3891 N N . ILE B 1 113 ? 3.236 25.469 23.5 1 98.94 113 ILE B N 1
ATOM 3892 C CA . ILE B 1 113 ? 2.834 26.797 23.062 1 98.94 113 ILE B CA 1
ATOM 3893 C C . ILE B 1 113 ? 1.311 26.906 23.094 1 98.94 113 ILE B C 1
ATOM 3895 O O . ILE B 1 113 ? 0.765 27.922 23.531 1 98.94 113 ILE B O 1
ATOM 3899 N N . VAL B 1 114 ? 0.636 25.844 22.625 1 98.94 114 VAL B N 1
ATOM 3900 C CA . VAL B 1 114 ? -0.823 25.844 22.609 1 98.94 114 VAL B CA 1
ATOM 3901 C C . VAL B 1 114 ? -1.344 25.922 24.047 1 98.94 114 VAL B C 1
ATOM 3903 O O . VAL B 1 114 ? -2.248 26.703 24.344 1 98.94 114 VAL B O 1
ATOM 3906 N N . VAL B 1 115 ? -0.756 25.156 24.938 1 98.88 115 VAL B N 1
ATOM 3907 C CA . VAL B 1 115 ? -1.178 25.125 26.344 1 98.88 115 VAL B CA 1
ATOM 3908 C C . VAL B 1 115 ? -0.988 26.516 26.953 1 98.88 115 VAL B C 1
ATOM 3910 O O . VAL B 1 115 ? -1.901 27.047 27.594 1 98.88 115 VAL B O 1
ATOM 3913 N N . ASP B 1 116 ? 0.16 27.094 26.75 1 98.94 116 ASP B N 1
ATOM 3914 C CA . ASP B 1 116 ? 0.441 28.422 27.281 1 98.94 116 ASP B CA 1
ATOM 3915 C C . ASP B 1 116 ? -0.554 29.453 26.75 1 98.94 116 ASP B C 1
ATOM 3917 O O . ASP B 1 116 ? -1.021 30.312 27.5 1 98.94 116 ASP B O 1
ATOM 3921 N N . ALA B 1 117 ? -0.855 29.375 25.484 1 98.94 117 ALA B N 1
ATOM 3922 C CA . ALA B 1 117 ? -1.771 30.328 24.859 1 98.94 117 ALA B CA 1
ATOM 3923 C C . ALA B 1 117 ? -3.176 30.203 25.453 1 98.94 117 ALA B C 1
ATOM 3925 O O . ALA B 1 117 ? -3.818 31.203 25.75 1 98.94 117 ALA B O 1
ATOM 3926 N N . LEU B 1 118 ? -3.641 29.016 25.594 1 98.81 118 LEU B N 1
ATOM 3927 C CA . LEU B 1 118 ? -4.961 28.781 26.172 1 98.81 118 LEU B CA 1
ATOM 3928 C C . LEU B 1 118 ? -5.02 29.281 27.609 1 98.81 118 LEU B C 1
ATOM 3930 O O . LEU B 1 118 ? -6.016 29.891 28.016 1 98.81 118 LEU B O 1
ATOM 3934 N N . GLN B 1 119 ? -3.975 29.047 28.328 1 98.44 119 GLN B N 1
ATOM 3935 C CA . GLN B 1 119 ? -3.908 29.5 29.719 1 98.44 119 GLN B CA 1
ATOM 3936 C C . GLN B 1 119 ? -3.904 31.031 29.797 1 98.44 119 GLN B C 1
ATOM 3938 O O . GLN B 1 119 ? -4.371 31.609 30.781 1 98.44 119 GLN B O 1
ATOM 3943 N N . ALA B 1 120 ? -3.426 31.656 28.766 1 98.56 120 ALA B N 1
ATOM 3944 C CA . ALA B 1 120 ? -3.408 33.125 28.703 1 98.56 120 ALA B CA 1
ATOM 3945 C C . ALA B 1 120 ? -4.742 33.656 28.188 1 98.56 120 ALA B C 1
ATOM 3947 O O . ALA B 1 120 ? -4.895 34.875 28 1 98.56 120 ALA B O 1
ATOM 3948 N N . GLY B 1 121 ? -5.664 32.75 27.891 1 98.25 121 GLY B N 1
ATOM 3949 C CA . GLY B 1 121 ? -7.008 33.156 27.5 1 98.25 121 GLY B CA 1
ATOM 3950 C C . GLY B 1 121 ? -7.129 33.406 26 1 98.25 121 GLY B C 1
ATOM 3951 O O . GLY B 1 121 ? -8.086 34.062 25.562 1 98.25 121 GLY B O 1
ATOM 3952 N N . LYS B 1 122 ? -6.133 32.969 25.234 1 98.81 122 LYS B N 1
ATOM 3953 C CA . LYS B 1 122 ? -6.164 33.188 23.797 1 98.81 122 LYS B CA 1
ATOM 3954 C C . LYS B 1 122 ? -6.867 32.031 23.078 1 98.81 122 LYS B C 1
ATOM 3956 O O . LYS B 1 122 ? -6.746 30.875 23.484 1 98.81 122 LYS B O 1
ATOM 3961 N N . HIS B 1 123 ? -7.664 32.312 22.016 1 98.81 123 HIS B N 1
ATOM 3962 C CA . HIS B 1 123 ? -8.055 31.266 21.062 1 98.81 123 HIS B CA 1
ATOM 3963 C C . HIS B 1 123 ? -6.852 30.75 20.281 1 98.81 123 HIS B C 1
ATOM 3965 O O . HIS B 1 123 ? -5.875 31.484 20.094 1 98.81 123 HIS B O 1
ATOM 3971 N N . VAL B 1 124 ? -6.941 29.484 19.844 1 98.94 124 VAL B N 1
ATOM 3972 C CA . VAL B 1 124 ? -5.742 28.938 19.203 1 98.94 124 VAL B CA 1
ATOM 3973 C C . VAL B 1 124 ? -6.125 28.172 17.938 1 98.94 124 VAL B C 1
ATOM 3975 O O . VAL B 1 124 ? -7.031 27.344 17.969 1 98.94 124 VAL B O 1
ATOM 3978 N N . TYR B 1 125 ? -5.512 28.484 16.828 1 98.88 125 TYR B N 1
ATOM 3979 C CA . TYR B 1 125 ? -5.355 27.609 15.672 1 98.88 125 TYR B CA 1
ATOM 3980 C C . TYR B 1 125 ? -4.008 26.906 15.695 1 98.88 125 TYR B C 1
ATOM 3982 O O . TYR B 1 125 ? -2.971 27.516 15.43 1 98.88 125 TYR B O 1
ATOM 3990 N N . GLY B 1 126 ? -4.039 25.656 16.047 1 98.81 126 GLY B N 1
ATOM 3991 C CA . GLY B 1 126 ? -2.809 24.891 16.109 1 98.81 126 GLY B CA 1
ATOM 3992 C C . GLY B 1 126 ? -2.584 24.031 14.883 1 98.81 126 GLY B C 1
ATOM 3993 O O . GLY B 1 126 ? -3.393 23.141 14.578 1 98.81 126 GLY B O 1
ATOM 3994 N N . GLU B 1 127 ? -1.552 24.172 14.234 1 98.19 127 GLU B N 1
ATOM 3995 C CA . GLU B 1 127 ? -1.26 23.406 13.023 1 98.19 127 GLU B CA 1
ATOM 3996 C C . GLU B 1 127 ? -1.119 21.922 13.336 1 98.19 127 GLU B C 1
ATOM 3998 O O . GLU B 1 127 ? -0.889 21.547 14.484 1 98.19 127 GLU B O 1
ATOM 4003 N N . LYS B 1 128 ? -1.34 21.172 12.336 1 97.75 128 LYS B N 1
ATOM 4004 C CA . LYS B 1 128 ? -1.187 19.719 12.422 1 97.75 128 LYS B CA 1
ATOM 4005 C C . LYS B 1 128 ? 0.281 19.312 12.312 1 97.75 128 LYS B C 1
ATOM 4007 O O . LYS B 1 128 ? 1.088 20.047 11.727 1 97.75 128 LYS B O 1
ATOM 4012 N N . THR B 1 129 ? 0.724 18.312 12.742 1 97.88 129 THR B N 1
ATOM 4013 C CA . THR B 1 129 ? 0.101 17.391 13.688 1 97.88 129 THR B CA 1
ATOM 4014 C C . THR B 1 129 ? -0.032 18.047 15.062 1 97.88 129 THR B C 1
ATOM 4016 O O . THR B 1 129 ? 0.875 18.75 15.516 1 97.88 129 THR B O 1
ATOM 4019 N N . MET B 1 130 ? -1.04 17.766 15.734 1 98.06 130 MET B N 1
ATOM 4020 C CA . MET B 1 130 ? -1.495 18.578 16.859 1 98.06 130 MET B CA 1
ATOM 4021 C C . MET B 1 130 ? -0.445 18.594 17.969 1 98.06 130 MET B C 1
ATOM 4023 O O . MET B 1 130 ? -0.176 19.656 18.547 1 98.06 130 MET B O 1
ATOM 4027 N N . ALA B 1 131 ? 0.089 17.422 18.297 1 98.12 131 ALA B N 1
ATOM 4028 C CA . ALA B 1 131 ? 1.035 17.312 19.406 1 98.12 131 ALA B CA 1
ATOM 4029 C C . ALA B 1 131 ? 1.93 16.094 19.25 1 98.12 131 ALA B C 1
ATOM 4031 O O . ALA B 1 131 ? 1.476 15.031 18.812 1 98.12 131 ALA B O 1
ATOM 4032 N N . LYS B 1 132 ? 3.135 16.328 19.734 1 98.06 132 LYS B N 1
ATOM 4033 C CA . LYS B 1 132 ? 4.109 15.242 19.656 1 98.06 132 LYS B CA 1
ATOM 4034 C C . LYS B 1 132 ? 4.078 14.383 20.922 1 98.06 132 LYS B C 1
ATOM 4036 O O . LYS B 1 132 ? 4.188 14.906 22.031 1 98.06 132 LYS B O 1
ATOM 4041 N N . GLY B 1 133 ? 3.902 13.078 20.703 1 97 133 GLY B N 1
ATOM 4042 C CA . GLY B 1 133 ? 3.93 12.141 21.812 1 97 133 GLY B CA 1
ATOM 4043 C C . GLY B 1 133 ? 2.635 12.109 22.609 1 97 133 GLY B C 1
ATOM 4044 O O . GLY B 1 133 ? 1.86 13.07 22.578 1 97 133 GLY B O 1
ATOM 4045 N N . TYR B 1 134 ? 2.518 11.047 23.391 1 96.69 134 TYR B N 1
ATOM 4046 C CA . TYR B 1 134 ? 1.285 10.836 24.141 1 96.69 134 TYR B CA 1
ATOM 4047 C C . TYR B 1 134 ? 1.135 11.875 25.234 1 96.69 134 TYR B C 1
ATOM 4049 O O . TYR B 1 134 ? 0.032 12.359 25.5 1 96.69 134 TYR B O 1
ATOM 4057 N N . GLU B 1 135 ? 2.158 12.211 25.906 1 97.44 135 GLU B N 1
ATOM 4058 C CA . GLU B 1 135 ? 2.092 13.203 26.969 1 97.44 135 GLU B CA 1
ATOM 4059 C C . GLU B 1 135 ? 1.694 14.57 26.422 1 97.44 135 GLU B C 1
ATOM 4061 O O . GLU B 1 135 ? 0.855 15.258 27.016 1 97.44 135 GLU B O 1
ATOM 4066 N N . GLY B 1 136 ? 2.316 14.953 25.328 1 97.94 136 GLY B N 1
ATOM 4067 C CA . GLY B 1 136 ? 1.932 16.203 24.703 1 97.94 136 GLY B CA 1
ATOM 4068 C C . GLY B 1 136 ? 0.467 16.25 24.312 1 97.94 136 GLY B C 1
ATOM 4069 O O . GLY B 1 136 ? -0.199 17.266 24.484 1 97.94 136 GLY B O 1
ATOM 4070 N N . ILE B 1 137 ? 0.011 15.172 23.797 1 98.06 137 ILE B N 1
ATOM 4071 C CA . ILE B 1 137 ? -1.389 15.062 23.391 1 98.06 137 ILE B CA 1
ATOM 4072 C C . ILE B 1 137 ? -2.287 15.234 24.609 1 98.06 137 ILE B C 1
ATOM 4074 O O . ILE B 1 137 ? -3.227 16.031 24.594 1 98.06 137 ILE B O 1
ATOM 4078 N N . LYS B 1 138 ? -1.964 14.555 25.641 1 97.69 138 LYS B N 1
ATOM 4079 C CA . LYS B 1 138 ? -2.752 14.594 26.859 1 97.69 138 LYS B CA 1
ATOM 4080 C C . LYS B 1 138 ? -2.789 16 27.453 1 97.69 138 LYS B C 1
ATOM 4082 O O . LYS B 1 138 ? -3.852 16.5 27.828 1 97.69 138 LYS B O 1
ATOM 4087 N N . GLU B 1 139 ? -1.71 16.609 27.5 1 98.19 139 GLU B N 1
ATOM 4088 C CA . GLU B 1 139 ? -1.61 17.953 28.078 1 98.19 139 GLU B CA 1
ATOM 4089 C C . GLU B 1 139 ? -2.43 18.953 27.266 1 98.19 139 GLU B C 1
ATOM 4091 O O . GLU B 1 139 ? -3.121 19.797 27.828 1 98.19 139 GLU B O 1
ATOM 4096 N N . LEU B 1 140 ? -2.32 18.844 26.031 1 98.5 140 LEU B N 1
ATOM 4097 C CA . LEU B 1 140 ? -3.037 19.781 25.156 1 98.5 140 LEU B CA 1
ATOM 4098 C C . LEU B 1 140 ? -4.543 19.578 25.281 1 98.5 140 LEU B C 1
ATOM 4100 O O . LEU B 1 140 ? -5.301 20.547 25.375 1 98.5 140 LEU B O 1
ATOM 4104 N N . VAL B 1 141 ? -4.957 18.328 25.25 1 98.44 141 VAL B N 1
ATOM 4105 C CA . VAL B 1 141 ? -6.379 18.031 25.391 1 98.44 141 VAL B CA 1
ATOM 4106 C C . VAL B 1 141 ? -6.879 18.562 26.734 1 98.44 141 VAL B C 1
ATOM 4108 O O . VAL B 1 141 ? -7.93 19.203 26.812 1 98.44 141 VAL B O 1
ATOM 4111 N N . ALA B 1 142 ? -6.164 18.344 27.781 1 98.38 142 ALA B N 1
ATOM 4112 C CA . ALA B 1 142 ? -6.539 18.812 29.109 1 98.38 142 ALA B CA 1
ATOM 4113 C C . ALA B 1 142 ? -6.66 20.344 29.141 1 98.38 142 ALA B C 1
ATOM 4115 O O . ALA B 1 142 ? -7.586 20.875 29.734 1 98.38 142 ALA B O 1
ATOM 4116 N N . ALA B 1 143 ? -5.746 20.984 28.516 1 98.62 143 ALA B N 1
ATOM 4117 C CA . ALA B 1 143 ? -5.766 22.438 28.469 1 98.62 143 ALA B CA 1
ATOM 4118 C C . ALA B 1 143 ? -6.996 22.953 27.734 1 98.62 143 ALA B C 1
ATOM 4120 O O . ALA B 1 143 ? -7.598 23.953 28.125 1 98.62 143 ALA B O 1
ATOM 4121 N N . THR B 1 144 ? -7.293 22.297 26.656 1 98.38 144 THR B N 1
ATOM 4122 C CA . THR B 1 144 ? -8.461 22.703 25.875 1 98.38 144 THR B CA 1
ATOM 4123 C C . THR B 1 144 ? -9.742 22.484 26.688 1 98.38 144 THR B C 1
ATOM 4125 O O . THR B 1 144 ? -10.648 23.312 26.656 1 98.38 144 THR B O 1
ATOM 4128 N N . ASP B 1 145 ? -9.805 21.422 27.391 1 97.5 145 ASP B N 1
ATOM 4129 C CA . ASP B 1 145 ? -10.969 21.094 28.219 1 97.5 145 ASP B CA 1
ATOM 4130 C C . ASP B 1 145 ? -11.148 22.125 29.328 1 97.5 145 ASP B C 1
ATOM 4132 O O . ASP B 1 145 ? -12.273 22.438 29.734 1 97.5 145 ASP B O 1
ATOM 4136 N N . ALA B 1 146 ? -10.094 22.672 29.781 1 97.75 146 ALA B N 1
ATOM 4137 C CA . ALA B 1 146 ? -10.117 23.594 30.906 1 97.75 146 ALA B CA 1
ATOM 4138 C C . ALA B 1 146 ? -10.336 25.031 30.453 1 97.75 146 ALA B C 1
ATOM 4140 O O . ALA B 1 146 ? -10.586 25.922 31.266 1 97.75 146 ALA B O 1
ATOM 4141 N N . SER B 1 147 ? -10.234 25.234 29.203 1 97.69 147 SER B N 1
ATOM 4142 C CA . SER B 1 147 ? -10.266 26.594 28.672 1 97.69 147 SER B CA 1
ATOM 4143 C C . SER B 1 147 ? -11.648 26.953 28.156 1 97.69 147 SER B C 1
ATOM 4145 O O . SER B 1 147 ? -12.391 26.094 27.688 1 97.69 147 SER B O 1
ATOM 4147 N N . LYS B 1 148 ? -11.906 28.219 28.172 1 96.69 148 LYS B N 1
ATOM 4148 C CA . LYS B 1 148 ? -13.117 28.734 27.531 1 96.69 148 LYS B CA 1
ATOM 4149 C C . LYS B 1 148 ? -12.828 29.203 26.109 1 96.69 148 LYS B C 1
ATOM 4151 O O . LYS B 1 148 ? -13.75 29.531 25.359 1 96.69 148 LYS B O 1
ATOM 4156 N N . SER B 1 149 ? -11.609 29.156 25.75 1 98.25 149 SER B N 1
ATOM 4157 C CA . SER B 1 149 ? -11.188 29.625 24.422 1 98.25 149 SER B CA 1
ATOM 4158 C C . SER B 1 149 ? -11.344 28.516 23.391 1 98.25 149 SER B C 1
ATOM 4160 O O . SER B 1 149 ? -11.32 27.328 23.719 1 98.25 149 SER B O 1
ATOM 4162 N N . ILE B 1 150 ? -11.484 28.906 22.125 1 98.5 150 ILE B N 1
ATOM 4163 C CA . ILE B 1 150 ? -11.625 27.984 21 1 98.5 150 ILE B CA 1
ATOM 4164 C C . ILE B 1 150 ? -10.25 27.469 20.594 1 98.5 150 ILE B C 1
ATOM 4166 O O . ILE B 1 150 ? -9.305 28.234 20.438 1 98.5 150 ILE B O 1
ATOM 4170 N N . PHE B 1 151 ? -10.195 26.172 20.469 1 98.81 151 PHE B N 1
ATOM 4171 C CA . PHE B 1 151 ? -9.047 25.531 19.828 1 98.81 151 PHE B CA 1
ATOM 4172 C C . PHE B 1 151 ? -9.469 24.844 18.531 1 98.81 151 PHE B C 1
ATOM 4174 O O . PHE B 1 151 ? -10.438 24.078 18.516 1 98.81 151 PHE B O 1
ATOM 4181 N N . GLN B 1 152 ? -8.758 25.109 17.484 1 98.81 152 GLN B N 1
ATOM 4182 C CA . GLN B 1 152 ? -8.945 24.406 16.219 1 98.81 152 GLN B CA 1
ATOM 4183 C C . GLN B 1 152 ? -7.633 23.781 15.742 1 98.81 152 GLN B C 1
ATOM 4185 O O . GLN B 1 152 ? -6.609 24.469 15.664 1 98.81 152 GLN B O 1
ATOM 4190 N N . ALA B 1 153 ? -7.664 22.469 15.477 1 98.62 153 ALA B N 1
ATOM 4191 C CA . ALA B 1 153 ? -6.508 21.781 14.898 1 98.62 153 ALA B CA 1
ATOM 4192 C C . ALA B 1 153 ? -6.379 22.094 13.406 1 98.62 153 ALA B C 1
ATOM 4194 O O . ALA B 1 153 ? -7.383 22.188 12.695 1 98.62 153 ALA B O 1
ATOM 4195 N N . GLY B 1 154 ? -5.172 22.156 12.914 1 97.75 154 GLY B N 1
ATOM 4196 C CA . GLY B 1 154 ? -4.879 22.578 11.555 1 97.75 154 GLY B CA 1
ATOM 4197 C C . GLY B 1 154 ? -5.066 21.469 10.531 1 97.75 154 GLY B C 1
ATOM 4198 O O . GLY B 1 154 ? -4.379 21.438 9.508 1 97.75 154 GLY B O 1
ATOM 4199 N N . HIS B 1 155 ? -5.84 20.5 10.742 1 97.31 155 HIS B N 1
ATOM 4200 C CA . HIS B 1 155 ? -6.246 19.547 9.711 1 97.31 155 HIS B CA 1
ATOM 4201 C C . HIS B 1 155 ? -7.285 20.172 8.773 1 97.31 155 HIS B C 1
ATOM 4203 O O . HIS B 1 155 ? -8.484 19.906 8.914 1 97.31 155 HIS B O 1
ATOM 4209 N N . GLN B 1 156 ? -6.832 20.781 7.762 1 95.12 156 GLN B N 1
ATOM 4210 C CA . GLN B 1 156 ? -7.59 21.734 6.945 1 95.12 156 GLN B CA 1
ATOM 4211 C C . GLN B 1 156 ? -8.641 21.016 6.105 1 95.12 156 GLN B C 1
ATOM 4213 O O . GLN B 1 156 ? -9.594 21.641 5.629 1 95.12 156 GLN B O 1
ATOM 4218 N N . TYR B 1 157 ? -8.523 19.734 5.949 1 94.94 157 TYR B N 1
ATOM 4219 C CA . TYR B 1 157 ? -9.453 19.047 5.051 1 94.94 157 TYR B CA 1
ATOM 4220 C C . TYR B 1 157 ? -10.82 18.875 5.707 1 94.94 157 TYR B C 1
ATOM 4222 O O . TYR B 1 157 ? -11.812 18.625 5.023 1 94.94 157 TYR B O 1
ATOM 4230 N N . HIS B 1 158 ? -10.875 19.062 7.004 1 95.81 158 HIS B N 1
ATOM 4231 C CA . HIS B 1 158 ? -12.172 19.141 7.668 1 95.81 158 HIS B CA 1
ATOM 4232 C C . HIS B 1 158 ? -12.969 20.344 7.191 1 95.81 158 HIS B C 1
ATOM 4234 O O . HIS B 1 158 ? -14.195 20.375 7.309 1 95.81 158 HIS B O 1
ATOM 4240 N N . SER B 1 159 ? -12.266 21.312 6.656 1 94.94 159 SER B N 1
ATOM 4241 C CA . SER B 1 159 ? -12.898 22.547 6.203 1 94.94 159 SER B CA 1
ATOM 4242 C C . SER B 1 159 ? -13.094 22.531 4.688 1 94.94 159 SER B C 1
ATOM 4244 O O . SER B 1 159 ? -13.594 23.5 4.121 1 94.94 159 SER B O 1
ATOM 4246 N N . SER B 1 160 ? -12.648 21.516 4.008 1 94.25 160 SER B N 1
ATOM 4247 C CA . SER B 1 160 ? -12.844 21.359 2.57 1 94.25 160 SER B CA 1
ATOM 4248 C C . SER B 1 160 ? -14.266 20.906 2.252 1 94.25 160 S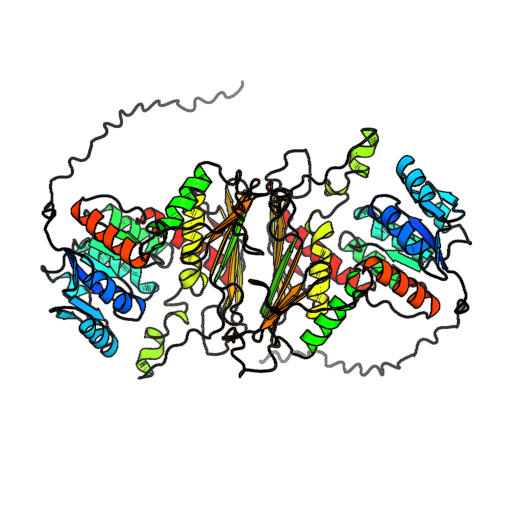ER B C 1
ATOM 4250 O O . SER B 1 160 ? -14.703 19.859 2.723 1 94.25 160 SER B O 1
ATOM 4252 N N . ARG B 1 161 ? -14.914 21.656 1.406 1 93.12 161 ARG B N 1
ATOM 4253 C CA . ARG B 1 161 ? -16.266 21.266 1.016 1 93.12 161 ARG B CA 1
ATOM 4254 C C . ARG B 1 161 ? -16.266 19.969 0.221 1 93.12 161 ARG B C 1
ATOM 4256 O O . ARG B 1 161 ? -17.188 19.172 0.331 1 93.12 161 ARG B O 1
ATOM 4263 N N . LEU B 1 162 ? -15.25 19.828 -0.52 1 94.25 162 LEU B N 1
ATOM 4264 C CA . LEU B 1 162 ? -15.109 18.609 -1.29 1 94.25 162 LEU B CA 1
ATOM 4265 C C . LEU B 1 162 ? -14.992 17.391 -0.367 1 94.25 162 LEU B C 1
ATOM 4267 O O . LEU B 1 162 ? -15.742 16.422 -0.511 1 94.25 162 LEU B O 1
ATOM 4271 N N . TYR B 1 163 ? -14.086 17.438 0.563 1 96.38 163 TYR B N 1
ATOM 4272 C CA . TYR B 1 163 ? -13.867 16.328 1.482 1 96.38 163 TYR B CA 1
ATOM 4273 C C . TYR B 1 163 ? -15.102 16.062 2.332 1 96.38 163 TYR B C 1
ATOM 4275 O O . TYR B 1 163 ? -15.484 14.914 2.551 1 96.38 163 TYR B O 1
ATOM 4283 N N . SER B 1 164 ? -15.719 17.125 2.791 1 95.44 164 SER B N 1
ATOM 4284 C CA . SER B 1 164 ? -16.938 16.953 3.576 1 95.44 164 SER B CA 1
ATOM 4285 C C . SER B 1 164 ? -18.031 16.281 2.758 1 95.44 164 SER B C 1
ATOM 4287 O O . SER B 1 164 ? -18.75 15.422 3.268 1 95.44 164 SER B O 1
ATOM 4289 N N . HIS B 1 165 ? -18.156 16.734 1.525 1 95.81 165 HIS B N 1
ATOM 4290 C CA . HIS B 1 165 ? -19.156 16.125 0.64 1 95.81 165 HIS B CA 1
ATOM 4291 C C . HIS B 1 165 ? -18.891 14.633 0.454 1 95.81 165 HIS B C 1
ATOM 4293 O O . HIS B 1 165 ? -19.812 13.828 0.52 1 95.81 165 HIS B O 1
ATOM 4299 N N . ILE B 1 166 ? -17.672 14.305 0.243 1 96.88 166 ILE B N 1
ATOM 4300 C CA . ILE B 1 166 ? -17.297 12.914 0.019 1 96.88 166 ILE B CA 1
ATOM 4301 C C . ILE B 1 166 ? -17.578 12.094 1.272 1 96.88 166 ILE B C 1
ATOM 4303 O O . ILE B 1 166 ? -18.109 10.984 1.188 1 96.88 166 ILE B O 1
ATOM 4307 N N . VAL B 1 167 ? -17.219 12.586 2.402 1 97.69 167 VAL B N 1
ATOM 4308 C CA . VAL B 1 167 ? -17.484 11.883 3.652 1 97.69 167 VAL B CA 1
ATOM 4309 C C . VAL B 1 167 ? -18.984 11.648 3.809 1 97.69 167 VAL B C 1
ATOM 4311 O O . VAL B 1 167 ? -19.422 10.555 4.184 1 97.69 167 VAL B O 1
ATOM 4314 N N . ASP B 1 168 ? -19.734 12.664 3.488 1 97.31 168 ASP B N 1
ATOM 4315 C CA . ASP B 1 168 ? -21.188 12.547 3.566 1 97.31 168 ASP B CA 1
ATOM 4316 C C . ASP B 1 168 ? -21.703 11.461 2.627 1 97.31 168 ASP B C 1
ATOM 4318 O O . ASP B 1 168 ? -22.562 10.656 3.008 1 97.31 168 ASP B O 1
ATOM 4322 N N . GLU B 1 169 ? -21.234 11.453 1.413 1 97.5 169 GLU B N 1
ATOM 4323 C CA . GLU B 1 169 ? -21.641 10.438 0.444 1 97.5 169 GLU B CA 1
ATOM 4324 C C . GLU B 1 169 ? -21.281 9.039 0.93 1 97.5 169 GLU B C 1
ATOM 4326 O O . GLU B 1 169 ? -22.062 8.102 0.771 1 97.5 169 GLU B O 1
ATOM 4331 N N . ILE B 1 170 ? -20.125 8.938 1.488 1 98.38 170 ILE B N 1
ATOM 4332 C CA . ILE B 1 170 ? -19.672 7.648 1.999 1 98.38 170 ILE B CA 1
ATOM 4333 C C . ILE B 1 170 ? -20.594 7.199 3.137 1 98.38 170 ILE B C 1
ATOM 4335 O O . ILE B 1 170 ? -21.031 6.047 3.166 1 98.38 170 ILE B O 1
ATOM 4339 N N . LYS B 1 171 ? -20.891 8.023 4.004 1 97.5 171 LYS B N 1
ATOM 4340 C CA . LYS B 1 171 ? -21.734 7.707 5.145 1 97.5 171 LYS B CA 1
ATOM 4341 C C . LYS B 1 171 ? -23.156 7.359 4.695 1 97.5 171 LYS B C 1
ATOM 4343 O O . LYS B 1 171 ? -23.844 6.586 5.359 1 97.5 171 LYS B O 1
ATOM 4348 N N . GLN B 1 172 ? -23.531 7.898 3.582 1 97.94 172 GLN B N 1
ATOM 4349 C CA . GLN B 1 172 ? -24.844 7.621 3.027 1 97.94 172 GLN B CA 1
ATOM 4350 C C . GLN B 1 172 ? -24.844 6.32 2.225 1 97.94 172 GLN B C 1
ATOM 4352 O O . GLN B 1 172 ? -25.875 5.918 1.686 1 97.94 172 GLN B O 1
ATOM 4357 N N . GLY B 1 173 ? -23.703 5.727 2.041 1 97.81 173 GLY B N 1
ATOM 4358 C CA . GLY B 1 173 ? -23.641 4.383 1.487 1 97.81 173 GLY B CA 1
ATOM 4359 C C . GLY B 1 173 ? -23.266 4.359 0.018 1 97.81 173 GLY B C 1
ATOM 4360 O O . GLY B 1 173 ? -23.422 3.334 -0.651 1 97.81 173 GLY B O 1
ATOM 4361 N N . LYS B 1 174 ? -22.75 5.457 -0.51 1 97.38 174 LYS B N 1
ATOM 4362 C CA . LYS B 1 174 ? -22.469 5.559 -1.941 1 97.38 174 LYS B CA 1
ATOM 4363 C C . LYS B 1 174 ? -21.5 4.48 -2.395 1 97.38 174 LYS B C 1
ATOM 4365 O O . LYS B 1 174 ? -21.609 3.957 -3.506 1 97.38 174 LYS B O 1
ATOM 4370 N N . ILE B 1 175 ? -20.594 4.117 -1.526 1 98.06 175 ILE B N 1
ATOM 4371 C CA . ILE B 1 175 ? -19.609 3.117 -1.947 1 98.06 175 ILE B CA 1
ATOM 4372 C C . ILE B 1 175 ? -19.766 1.85 -1.111 1 98.06 175 ILE B C 1
ATOM 4374 O O . ILE B 1 175 ? -18.906 0.98 -1.113 1 98.06 175 ILE B O 1
ATOM 4378 N N . GLY B 1 176 ? -20.781 1.732 -0.41 1 98.19 176 GLY B N 1
ATOM 4379 C CA . GLY B 1 176 ? -21.094 0.531 0.347 1 98.19 176 GLY B CA 1
ATOM 4380 C C . GLY B 1 176 ? -20.203 0.335 1.553 1 98.19 176 GLY B C 1
ATOM 4381 O O . GLY B 1 176 ? -19.828 1.302 2.221 1 98.19 176 GLY B O 1
ATOM 4382 N N . LYS B 1 177 ? -19.922 -0.96 1.869 1 98 177 LYS B N 1
ATOM 4383 C CA . LYS B 1 177 ? -19.078 -1.304 3.008 1 98 177 LYS B CA 1
ATOM 4384 C C . LYS B 1 177 ? -17.609 -1.046 2.699 1 98 177 LYS B C 1
ATOM 4386 O O . LYS B 1 177 ? -17.062 -1.596 1.738 1 98 177 LYS B O 1
ATOM 4391 N N . ILE B 1 178 ? -17 -0.241 3.539 1 98.44 178 ILE B N 1
ATOM 4392 C CA . ILE B 1 178 ? -15.594 0.088 3.338 1 98.44 178 ILE B CA 1
ATOM 4393 C C . ILE B 1 178 ? -14.727 -1.108 3.721 1 98.44 178 ILE B C 1
ATOM 4395 O O . ILE B 1 178 ? -14.93 -1.719 4.773 1 98.44 178 ILE B O 1
ATOM 4399 N N . THR B 1 179 ? -13.727 -1.364 2.871 1 96.81 179 THR B N 1
ATOM 4400 C CA . THR B 1 179 ? -12.844 -2.488 3.156 1 96.81 179 THR B CA 1
ATOM 4401 C C . THR B 1 179 ? -11.414 -2.006 3.381 1 96.81 179 THR B C 1
ATOM 4403 O O . THR B 1 179 ? -10.664 -2.6 4.164 1 96.81 179 THR B O 1
ATOM 4406 N N . ALA B 1 180 ? -11.094 -0.955 2.674 1 98.69 180 ALA B N 1
ATOM 4407 C CA . ALA B 1 180 ? -9.695 -0.556 2.785 1 98.69 180 ALA B CA 1
ATOM 4408 C C . ALA B 1 180 ? -9.508 0.916 2.424 1 98.69 180 ALA B C 1
ATOM 4410 O O . ALA B 1 180 ? -10.352 1.502 1.741 1 98.69 180 ALA B O 1
ATOM 4411 N N . PHE B 1 181 ? -8.438 1.498 2.961 1 98.75 181 PHE B N 1
ATOM 4412 C CA . PHE B 1 181 ? -7.859 2.756 2.504 1 98.75 181 PHE B CA 1
ATOM 4413 C C . PHE B 1 181 ? -6.465 2.535 1.934 1 98.75 181 PHE B C 1
ATOM 4415 O O . PHE B 1 181 ? -5.684 1.753 2.479 1 98.75 181 PHE B O 1
ATOM 4422 N N . GLU B 1 182 ? -6.176 3.168 0.864 1 98.56 182 GLU B N 1
ATOM 4423 C CA . GLU B 1 182 ? -4.809 3.287 0.365 1 98.56 182 GLU B CA 1
ATOM 4424 C C . GLU B 1 182 ? -4.371 4.746 0.305 1 98.56 182 GLU B C 1
ATOM 4426 O O . GLU B 1 182 ? -4.941 5.543 -0.447 1 98.56 182 GLU B O 1
ATOM 4431 N N . CYS B 1 183 ? -3.381 5.059 1.077 1 98.44 183 CYS B N 1
ATOM 4432 C CA . CYS B 1 183 ? -2.932 6.441 1.199 1 98.44 183 CYS B CA 1
ATOM 4433 C C . CYS B 1 183 ? -1.451 6.562 0.861 1 98.44 183 CYS B C 1
ATOM 4435 O O . CYS B 1 183 ? -0.657 5.684 1.199 1 98.44 183 CYS B O 1
ATOM 4437 N N . GLN B 1 184 ? -1.127 7.656 0.185 1 97.75 184 GLN B N 1
ATOM 4438 C CA . GLN B 1 184 ? 0.278 7.902 -0.125 1 97.75 184 GLN B CA 1
ATOM 4439 C C . GLN B 1 184 ? 0.568 9.398 -0.223 1 97.75 184 GLN B C 1
ATOM 4441 O O . GLN B 1 184 ? -0.338 10.195 -0.472 1 97.75 184 GLN B O 1
ATOM 4446 N N . TRP B 1 185 ? 1.733 9.758 0.032 1 97.56 185 TRP B N 1
ATOM 4447 C CA . TRP B 1 185 ? 2.285 11.07 -0.286 1 97.56 185 TRP B CA 1
ATOM 4448 C C . TRP B 1 185 ? 3.746 10.953 -0.713 1 97.56 185 TRP B C 1
ATOM 4450 O O . TRP B 1 185 ? 4.652 11.164 0.097 1 97.56 185 TRP B O 1
ATOM 4460 N N . ASN B 1 186 ? 3.938 10.75 -2.018 1 96.38 186 ASN B N 1
ATOM 4461 C CA . ASN B 1 186 ? 5.266 10.484 -2.562 1 96.38 186 ASN B CA 1
ATOM 4462 C C . ASN B 1 186 ? 5.895 11.75 -3.148 1 96.38 186 ASN B C 1
ATOM 4464 O O . ASN B 1 186 ? 5.211 12.547 -3.793 1 96.38 186 ASN B O 1
ATOM 4468 N N . ARG B 1 187 ? 7.102 11.93 -2.824 1 95 187 ARG B N 1
ATOM 4469 C CA . ARG B 1 187 ? 7.914 13.031 -3.324 1 95 187 ARG B CA 1
ATOM 4470 C C . ARG B 1 187 ? 9.289 12.539 -3.766 1 95 187 ARG B C 1
ATOM 4472 O O . ARG B 1 187 ? 9.711 11.445 -3.396 1 95 187 ARG B O 1
ATOM 4479 N N . ASN B 1 188 ? 9.914 13.328 -4.598 1 96.44 188 ASN B N 1
ATOM 4480 C CA . ASN B 1 188 ? 11.312 13.102 -4.949 1 96.44 188 ASN B CA 1
ATOM 4481 C C . ASN B 1 188 ? 12.164 14.328 -4.637 1 96.44 188 ASN B C 1
ATOM 4483 O O . ASN B 1 188 ? 12.414 15.156 -5.512 1 96.44 188 ASN B O 1
ATOM 4487 N N . GLY B 1 189 ? 12.562 14.438 -3.414 1 95.94 189 GLY B N 1
ATOM 4488 C CA . GLY B 1 189 ? 13.352 15.531 -2.875 1 95.94 189 GLY B CA 1
ATOM 4489 C C . GLY B 1 189 ? 13.836 15.273 -1.458 1 95.94 189 GLY B C 1
ATOM 4490 O O . GLY B 1 189 ? 13.211 14.516 -0.713 1 95.94 189 GLY B O 1
ATOM 4491 N N . ASN B 1 190 ? 14.898 15.945 -1.081 1 95.25 190 ASN B N 1
ATOM 4492 C CA . ASN B 1 190 ? 15.539 15.633 0.195 1 95.25 190 ASN B CA 1
ATOM 4493 C C . ASN B 1 190 ? 14.906 16.422 1.341 1 95.25 190 ASN B C 1
ATOM 4495 O O . ASN B 1 190 ? 15.281 16.25 2.5 1 95.25 190 ASN B O 1
ATOM 4499 N N . TRP B 1 191 ? 14.023 17.438 1.176 1 92.81 191 TRP B N 1
ATOM 4500 C CA . TRP B 1 191 ? 13.266 18.203 2.15 1 92.81 191 TRP B CA 1
ATOM 4501 C C . TRP B 1 191 ? 14.156 19.234 2.842 1 92.81 191 TRP B C 1
ATOM 4503 O O . TRP B 1 191 ? 13.711 19.953 3.742 1 92.81 191 TRP B O 1
ATOM 4513 N N . ARG B 1 192 ? 15.32 19.359 2.432 1 94.19 192 ARG B N 1
ATOM 4514 C CA . ARG B 1 192 ? 16.219 20.297 3.088 1 94.19 192 ARG B CA 1
ATOM 4515 C C . ARG B 1 192 ? 16.016 21.703 2.561 1 94.19 192 ARG B C 1
ATOM 4517 O O . ARG B 1 192 ? 15.758 21.906 1.371 1 94.19 192 ARG B O 1
ATOM 4524 N N . ARG B 1 193 ? 16.188 22.594 3.508 1 92.88 193 ARG B N 1
ATOM 4525 C CA . ARG B 1 193 ? 16.141 24.016 3.189 1 92.88 193 ARG B CA 1
ATOM 4526 C C . ARG B 1 193 ? 17.531 24.641 3.322 1 92.88 193 ARG B C 1
ATOM 4528 O O . ARG B 1 193 ? 18.344 24.188 4.133 1 92.88 193 ARG B O 1
ATOM 4535 N N . PRO B 1 194 ? 17.672 25.672 2.473 1 93.44 194 PRO B N 1
ATOM 4536 C CA . PRO B 1 194 ? 18.938 26.391 2.646 1 93.44 194 PRO B CA 1
ATOM 4537 C C . PRO B 1 194 ? 19.062 27.031 4.027 1 93.44 194 PRO B C 1
ATOM 4539 O O . PRO B 1 194 ? 18.094 27.547 4.57 1 93.44 194 PRO B O 1
ATOM 4542 N N . VAL B 1 195 ? 20.312 27 4.547 1 95.06 195 VAL B N 1
ATOM 4543 C CA . VAL B 1 195 ? 20.609 27.547 5.863 1 95.06 195 VAL B CA 1
ATOM 4544 C C . VAL B 1 195 ? 21.656 28.656 5.734 1 95.06 195 VAL B C 1
ATOM 4546 O O . VAL B 1 195 ? 22.844 28.375 5.562 1 95.06 195 VAL B O 1
ATOM 4549 N N . PRO B 1 196 ? 21.188 29.906 5.898 1 94 196 PRO B N 1
ATOM 4550 C CA . PRO B 1 196 ? 22.125 31.016 5.715 1 94 196 PRO B CA 1
ATOM 4551 C C . PRO B 1 196 ? 23.234 31.016 6.766 1 94 196 PRO B C 1
ATOM 4553 O O . PRO B 1 196 ? 24.328 31.531 6.508 1 94 196 PRO B O 1
ATOM 4556 N N . ASP B 1 197 ? 23 30.547 7.977 1 95.31 197 ASP B N 1
ATOM 4557 C CA . ASP B 1 197 ? 23.922 30.406 9.102 1 95.31 197 ASP B CA 1
ATOM 4558 C C . ASP B 1 197 ? 23.797 29.031 9.742 1 95.31 197 ASP B C 1
ATOM 4560 O O . ASP B 1 197 ? 22.719 28.641 10.18 1 95.31 197 ASP B O 1
ATOM 4564 N N . PRO B 1 198 ? 24.906 28.312 9.875 1 93.94 198 PRO B N 1
ATOM 4565 C CA . PRO B 1 198 ? 24.875 26.938 10.359 1 93.94 198 PRO B CA 1
ATOM 4566 C C . PRO B 1 198 ? 24.219 26.812 11.734 1 93.94 198 PRO B C 1
ATOM 4568 O O . PRO B 1 198 ? 23.719 25.734 12.086 1 93.94 198 PRO B O 1
ATOM 4571 N N . LYS B 1 199 ? 24.266 27.859 12.453 1 95.06 199 LYS B N 1
ATOM 4572 C CA . LYS B 1 199 ? 23.703 27.797 13.797 1 95.06 199 LYS B CA 1
ATOM 4573 C C . LYS B 1 199 ? 22.203 27.547 13.742 1 95.06 199 LYS B C 1
ATOM 4575 O O . LYS B 1 199 ? 21.609 27.109 14.734 1 95.06 199 LYS B O 1
ATOM 4580 N N . TRP B 1 200 ? 21.578 27.781 12.547 1 95.44 200 TRP B N 1
ATOM 4581 C CA . TRP B 1 200 ? 20.141 27.641 12.406 1 95.44 200 TRP B CA 1
ATOM 4582 C C . TRP B 1 200 ? 19.781 26.297 11.789 1 95.44 200 TRP B C 1
ATOM 4584 O O . TRP B 1 200 ? 18.609 26 11.547 1 95.44 200 TRP B O 1
ATOM 4594 N N . GLU B 1 201 ? 20.734 25.391 11.555 1 95.56 201 GLU B N 1
ATOM 4595 C CA . GLU B 1 201 ? 20.5 24.156 10.805 1 95.56 201 GLU B CA 1
ATOM 4596 C C . GLU B 1 201 ? 19.375 23.344 11.414 1 95.56 201 GLU B C 1
ATOM 4598 O O . GLU B 1 201 ? 18.391 23.016 10.734 1 95.56 201 GLU B O 1
ATOM 4603 N N . ARG B 1 202 ? 19.391 23.078 12.672 1 95.75 202 ARG B N 1
ATOM 4604 C CA . ARG B 1 202 ? 18.438 22.172 13.297 1 95.75 202 ARG B CA 1
ATOM 4605 C C . ARG B 1 202 ? 17.062 22.844 13.438 1 95.75 202 ARG B C 1
ATOM 4607 O O . ARG B 1 202 ? 16.031 22.172 13.391 1 95.75 202 ARG B O 1
ATOM 4614 N N . MET B 1 203 ? 17.078 24.172 13.5 1 95.19 203 MET B N 1
ATOM 4615 C CA . MET B 1 203 ? 15.82 24.891 13.641 1 95.19 203 MET B CA 1
ATOM 4616 C C . MET B 1 203 ? 15.125 25.047 12.297 1 95.19 203 MET B C 1
ATOM 4618 O O . MET B 1 203 ? 13.898 25 12.211 1 95.19 203 MET B O 1
ATOM 4622 N N . ILE B 1 204 ? 15.953 25.219 11.273 1 96.5 204 ILE B N 1
ATOM 4623 C CA . ILE B 1 204 ? 15.391 25.391 9.938 1 96.5 204 ILE B CA 1
ATOM 4624 C C . ILE B 1 204 ? 15.023 24.031 9.344 1 96.5 204 ILE B C 1
ATOM 4626 O O . ILE B 1 204 ? 13.922 23.859 8.82 1 96.5 204 ILE B O 1
ATOM 4630 N N . ASN B 1 205 ? 15.922 23.062 9.539 1 97.75 205 ASN B N 1
ATOM 4631 C CA . ASN B 1 205 ? 15.695 21.719 9.008 1 97.75 205 ASN B CA 1
ATOM 4632 C C . ASN B 1 205 ? 15.219 20.766 10.094 1 97.75 205 ASN B C 1
ATOM 4634 O O . ASN B 1 205 ? 15.641 19.609 10.133 1 97.75 205 ASN B O 1
ATOM 4638 N N . TRP B 1 206 ? 14.344 21.266 10.938 1 97.69 206 TRP B N 1
ATOM 4639 C CA . TRP B 1 206 ? 13.867 20.547 12.117 1 97.69 206 TRP B CA 1
ATOM 4640 C C . TRP B 1 206 ? 13.211 19.234 11.711 1 97.69 206 TRP B C 1
ATOM 4642 O O . TRP B 1 206 ? 13.227 18.266 12.477 1 97.69 206 TRP B O 1
ATOM 4652 N N . ARG B 1 207 ? 12.672 19.047 10.539 1 97.69 207 ARG B N 1
ATOM 4653 C CA . ARG B 1 207 ? 11.953 17.859 10.086 1 97.69 207 ARG B CA 1
ATOM 4654 C C . ARG B 1 207 ? 12.891 16.672 9.938 1 97.69 207 ARG B C 1
ATOM 4656 O O . ARG B 1 207 ? 12.445 15.523 9.852 1 97.69 207 ARG B O 1
ATOM 4663 N N . MET B 1 208 ? 14.156 16.938 9.883 1 97.38 208 MET B N 1
ATOM 4664 C CA . MET B 1 208 ? 15.156 15.898 9.664 1 97.38 208 MET B CA 1
ATOM 4665 C C . MET B 1 208 ? 15.539 15.227 10.977 1 97.38 208 MET B C 1
ATOM 4667 O O . MET B 1 208 ? 16.188 14.18 10.984 1 97.38 208 MET B O 1
ATOM 4671 N N . TYR B 1 209 ? 15.055 15.781 12.086 1 98.12 209 TYR B N 1
ATOM 4672 C CA . TYR B 1 209 ? 15.531 15.328 13.383 1 98.12 209 TYR B CA 1
ATOM 4673 C C . TYR B 1 209 ? 14.383 14.797 14.234 1 98.12 209 TYR B C 1
ATOM 4675 O O . TYR B 1 209 ? 13.375 15.484 14.414 1 98.12 209 TYR B O 1
ATOM 4683 N N . ARG B 1 210 ? 14.578 13.656 14.883 1 97.94 210 ARG B N 1
ATOM 4684 C CA . ARG B 1 210 ? 13.539 12.984 15.656 1 97.94 210 ARG B CA 1
ATOM 4685 C C . ARG B 1 210 ? 13.164 13.797 16.891 1 97.94 210 ARG B C 1
ATOM 4687 O O . ARG B 1 210 ? 12.031 13.719 17.375 1 97.94 210 ARG B O 1
ATOM 4694 N N . GLU B 1 211 ? 14.062 14.547 17.328 1 97.81 211 GLU B N 1
ATOM 4695 C CA . GLU B 1 211 ? 13.805 15.414 18.469 1 97.81 211 GLU B CA 1
ATOM 4696 C C . GLU B 1 211 ? 12.664 16.391 18.188 1 97.81 211 GLU B C 1
ATOM 4698 O O . GLU B 1 211 ? 11.836 16.672 19.062 1 97.81 211 GLU B O 1
ATOM 4703 N N . TYR B 1 212 ? 12.57 16.828 16.969 1 98.12 212 TYR B N 1
ATOM 4704 C CA . TYR B 1 212 ? 11.68 17.953 16.672 1 98.12 212 TYR B CA 1
ATOM 4705 C C . TYR B 1 212 ? 10.492 17.484 15.836 1 98.12 212 TYR B C 1
ATOM 4707 O O . TYR B 1 212 ? 9.469 18.172 15.758 1 98.12 212 TYR B O 1
ATOM 4715 N N . SER B 1 213 ? 10.695 16.312 15.148 1 98.31 213 SER B N 1
ATOM 4716 C CA . SER B 1 213 ? 9.711 15.914 14.148 1 98.31 213 SER B CA 1
ATOM 4717 C C . SER B 1 213 ? 9.352 14.438 14.281 1 98.31 213 SER B C 1
ATOM 4719 O O . SER B 1 213 ? 10.055 13.68 14.945 1 98.31 213 SER B O 1
ATOM 4721 N N . GLY B 1 214 ? 8.188 14.156 13.766 1 98.25 214 GLY B N 1
ATOM 4722 C CA . GLY B 1 214 ? 7.793 12.766 13.609 1 98.25 214 GLY B CA 1
ATOM 4723 C C . GLY B 1 214 ? 8.023 12.234 12.211 1 98.25 214 GLY B C 1
ATOM 4724 O O . GLY B 1 214 ? 7.551 11.148 11.867 1 98.25 214 GLY B O 1
ATOM 4725 N N . GLY B 1 215 ? 8.758 13.031 11.43 1 98.38 215 GLY B N 1
ATOM 4726 C CA . GLY B 1 215 ? 9.109 12.594 10.094 1 98.38 215 GLY B CA 1
ATOM 4727 C C . GLY B 1 215 ? 7.922 12.555 9.148 1 98.38 215 GLY B C 1
ATOM 4728 O O . GLY B 1 215 ? 6.953 13.297 9.328 1 98.38 215 GLY B O 1
ATOM 4729 N N . LEU B 1 216 ? 8.062 11.742 8.172 1 98.44 216 LEU B N 1
ATOM 4730 C CA . LEU B 1 216 ? 7.09 11.648 7.086 1 98.44 216 LEU B CA 1
ATOM 4731 C C . LEU B 1 216 ? 5.703 11.32 7.621 1 98.44 216 LEU B C 1
ATOM 4733 O O . LEU B 1 216 ? 4.703 11.852 7.141 1 98.44 216 LEU B O 1
ATOM 4737 N N . LEU B 1 217 ? 5.617 10.516 8.594 1 98.5 217 LEU B N 1
ATOM 4738 C CA . LEU B 1 217 ? 4.328 10.086 9.125 1 98.5 217 LEU B CA 1
ATOM 4739 C C . LEU B 1 217 ? 3.588 11.258 9.766 1 98.5 217 LEU B C 1
ATOM 4741 O O . LEU B 1 217 ? 2.393 11.445 9.523 1 98.5 217 LEU B O 1
ATOM 4745 N N . ALA B 1 218 ? 4.273 12.055 10.5 1 98.38 218 ALA B N 1
ATOM 4746 C CA . ALA B 1 218 ? 3.656 13.188 11.195 1 98.38 218 ALA B CA 1
ATOM 4747 C C . ALA B 1 218 ? 3.412 14.352 10.234 1 98.38 218 ALA B C 1
ATOM 4749 O O . ALA B 1 218 ? 2.371 15.008 10.305 1 98.38 218 ALA B O 1
ATOM 4750 N N . GLU B 1 219 ? 4.336 14.562 9.375 1 97.06 219 GLU B N 1
ATOM 4751 C CA . GLU B 1 219 ? 4.355 15.789 8.586 1 97.06 219 GLU B CA 1
ATOM 4752 C C . GLU B 1 219 ? 3.518 15.648 7.316 1 97.06 219 GLU B C 1
ATOM 4754 O O . GLU B 1 219 ? 3.027 16.641 6.777 1 97.06 219 GLU B O 1
ATOM 4759 N N . LEU B 1 220 ? 3.412 14.383 6.848 1 95.62 220 LEU B N 1
ATOM 4760 C CA . LEU B 1 220 ? 2.711 14.219 5.578 1 95.62 220 LEU B CA 1
ATOM 4761 C C . LEU B 1 220 ? 1.494 13.312 5.746 1 95.62 220 LEU B C 1
ATOM 4763 O O . LEU B 1 220 ? 0.381 13.68 5.367 1 95.62 220 LEU B O 1
ATOM 4767 N N . CYS B 1 221 ? 1.536 12.281 6.445 1 96.88 221 CYS B N 1
ATOM 4768 C CA . CYS B 1 221 ? 0.479 11.273 6.465 1 96.88 221 CYS B CA 1
ATOM 4769 C C . CYS B 1 221 ? -0.589 11.633 7.492 1 96.88 221 CYS B C 1
ATOM 4771 O O . CYS B 1 221 ? -1.67 11.039 7.5 1 96.88 221 CYS B O 1
ATOM 4773 N N . SER B 1 222 ? -0.342 12.586 8.328 1 97.31 222 SER B N 1
ATOM 4774 C CA . SER B 1 222 ? -1.296 12.906 9.383 1 97.31 222 SER B CA 1
ATOM 4775 C C . SER B 1 222 ? -2.641 13.328 8.797 1 97.31 222 SER B C 1
ATOM 4777 O O . SER B 1 222 ? -3.691 13.062 9.383 1 97.31 222 SER B O 1
ATOM 4779 N N . HIS B 1 223 ? -2.639 13.977 7.625 1 96.75 223 HIS B N 1
ATOM 4780 C CA . HIS B 1 223 ? -3.875 14.352 6.945 1 96.75 223 HIS B CA 1
ATOM 4781 C C . HIS B 1 223 ? -4.707 13.125 6.594 1 96.75 223 HIS B C 1
ATOM 4783 O O . HIS B 1 223 ? -5.918 13.109 6.824 1 96.75 223 HIS B O 1
ATOM 4789 N N . GLN B 1 224 ? -4.078 12.188 6.109 1 97.88 224 GLN B N 1
ATOM 4790 C CA . GLN B 1 224 ? -4.766 10.992 5.645 1 97.88 224 GLN B CA 1
ATOM 4791 C C . GLN B 1 224 ? -5.23 10.133 6.82 1 97.88 224 GLN B C 1
ATOM 4793 O O . GLN B 1 224 ? -6.297 9.516 6.762 1 97.88 224 GLN B O 1
ATOM 4798 N N . LEU B 1 225 ? -4.422 10.109 7.855 1 98.12 225 LEU B N 1
ATOM 4799 C CA . LEU B 1 225 ? -4.836 9.422 9.078 1 98.12 225 LEU B CA 1
ATOM 4800 C C . LEU B 1 225 ? -6.082 10.07 9.664 1 98.12 225 LEU B C 1
ATOM 4802 O O . LEU B 1 225 ? -7.027 9.375 10.047 1 98.12 225 LEU B O 1
ATOM 4806 N N . ASP B 1 226 ? -6.055 11.375 9.719 1 98.12 226 ASP B N 1
ATOM 4807 C CA . ASP B 1 226 ? -7.215 12.117 10.195 1 98.12 226 ASP B CA 1
ATOM 4808 C C . ASP B 1 226 ? -8.445 11.82 9.344 1 98.12 226 ASP B C 1
ATOM 4810 O O . ASP B 1 226 ? -9.539 11.609 9.883 1 98.12 226 ASP B O 1
ATOM 4814 N N . PHE B 1 227 ? -8.258 11.773 8.078 1 98.44 227 PHE B N 1
ATOM 4815 C CA . PHE B 1 227 ? -9.359 11.523 7.152 1 98.44 227 PHE B CA 1
ATOM 4816 C C . PHE B 1 227 ? -9.93 10.125 7.359 1 98.44 227 PHE B C 1
ATOM 4818 O O . PHE B 1 227 ? -11.148 9.945 7.391 1 98.44 227 PHE B O 1
ATOM 4825 N N . ALA B 1 228 ? -9.102 9.156 7.48 1 98.38 228 ALA B N 1
ATOM 4826 C CA . ALA B 1 228 ? -9.57 7.793 7.73 1 98.38 228 ALA B CA 1
ATOM 4827 C C . ALA B 1 228 ? -10.367 7.719 9.023 1 98.38 228 ALA B C 1
ATOM 4829 O O . ALA B 1 228 ? -11.445 7.113 9.062 1 98.38 228 ALA B O 1
ATOM 4830 N N . ASN B 1 229 ? -9.812 8.328 10.094 1 97.81 229 ASN B N 1
ATOM 4831 C CA . ASN B 1 229 ? -10.547 8.391 11.359 1 97.81 229 ASN B CA 1
ATOM 4832 C C . ASN B 1 229 ? -11.914 9.031 11.18 1 97.81 229 ASN B C 1
ATOM 4834 O O . ASN B 1 229 ? -12.906 8.562 11.742 1 97.81 229 ASN B O 1
ATOM 4838 N N . TRP B 1 230 ? -11.922 10.086 10.414 1 98.12 230 TRP B N 1
ATOM 4839 C CA . TRP B 1 230 ? -13.133 10.867 10.164 1 98.12 230 TRP B CA 1
ATOM 4840 C C . TRP B 1 230 ? -14.18 10.031 9.438 1 98.12 230 TRP B C 1
ATOM 4842 O O . TRP B 1 230 ? -15.328 9.938 9.875 1 98.12 230 TRP B O 1
ATOM 4852 N N . VAL B 1 231 ? -13.766 9.367 8.383 1 98.38 231 VAL B N 1
ATOM 4853 C CA . VAL B 1 231 ? -14.664 8.562 7.562 1 98.38 231 VAL B CA 1
ATOM 4854 C C . VAL B 1 231 ? -15.211 7.398 8.383 1 98.38 231 VAL B C 1
ATOM 4856 O O . VAL B 1 231 ? -16.406 7.094 8.328 1 98.38 231 VAL B O 1
ATOM 4859 N N . LEU B 1 232 ? -14.367 6.828 9.203 1 97.81 232 LEU B N 1
ATOM 4860 C CA . LEU B 1 232 ? -14.734 5.594 9.891 1 97.81 232 LEU B CA 1
ATOM 4861 C C . LEU B 1 232 ? -15.312 5.891 11.273 1 97.81 232 LEU B C 1
ATOM 4863 O O . LEU B 1 232 ? -15.852 4.996 11.93 1 97.81 232 LEU B O 1
ATOM 4867 N N . ASP B 1 233 ? -15.172 7.109 11.695 1 96.31 233 ASP B N 1
ATOM 4868 C CA . ASP B 1 233 ? -15.523 7.477 13.062 1 96.31 233 ASP B CA 1
ATOM 4869 C C . ASP B 1 233 ? -14.898 6.508 14.07 1 96.31 233 ASP B C 1
ATOM 4871 O O . ASP B 1 233 ? -15.594 5.961 14.922 1 96.31 233 ASP B O 1
ATOM 4875 N N . ALA B 1 234 ? -13.578 6.234 13.867 1 96.19 234 ALA B N 1
ATOM 4876 C CA . ALA B 1 234 ? -12.828 5.277 14.68 1 96.19 234 ALA B CA 1
ATOM 4877 C C . ALA B 1 234 ? -11.328 5.531 14.586 1 96.19 234 ALA B C 1
ATOM 4879 O O . ALA B 1 234 ? -10.875 6.266 13.703 1 96.19 234 ALA B O 1
ATOM 4880 N N . THR B 1 235 ? -10.609 5.004 15.508 1 96.12 235 THR B N 1
ATOM 4881 C CA . THR B 1 235 ? -9.156 4.941 15.453 1 96.12 235 THR B CA 1
ATOM 4882 C C . THR B 1 235 ? -8.68 3.502 15.273 1 96.12 235 THR B C 1
ATOM 4884 O O . THR B 1 235 ? -9.414 2.559 15.57 1 96.12 235 THR B O 1
ATOM 4887 N N . PRO B 1 236 ? -7.527 3.342 14.781 1 97.31 236 PRO B N 1
ATOM 4888 C CA . PRO B 1 236 ? -7.051 1.974 14.562 1 97.31 236 PRO B CA 1
ATOM 4889 C C . PRO B 1 236 ? -6.781 1.233 15.875 1 97.31 236 PRO B C 1
ATOM 4891 O O . PRO B 1 236 ? -6.402 1.854 16.875 1 97.31 236 PRO B O 1
ATOM 4894 N N . GLU B 1 237 ? -6.879 -0.038 15.75 1 95.81 237 GLU B N 1
ATOM 4895 C CA . GLU B 1 237 ? -6.621 -0.927 16.875 1 95.81 237 GLU B CA 1
ATOM 4896 C C . GLU B 1 237 ? -5.168 -1.39 16.906 1 95.81 237 GLU B C 1
ATOM 4898 O O . GLU B 1 237 ? -4.629 -1.714 17.953 1 95.81 237 GLU B O 1
ATOM 4903 N N . LYS B 1 238 ? -4.645 -1.525 15.758 1 96.44 238 LYS B N 1
ATOM 4904 C CA . LYS B 1 238 ? -3.287 -2.027 15.578 1 96.44 238 LYS B CA 1
ATOM 4905 C C . LYS B 1 238 ? -2.576 -1.293 14.445 1 96.44 238 LYS B C 1
ATOM 4907 O O . LYS B 1 238 ? -3.217 -0.83 13.5 1 96.44 238 LYS B O 1
ATOM 4912 N N . VAL B 1 239 ? -1.227 -1.19 14.633 1 98.31 239 VAL B N 1
ATOM 4913 C CA . VAL B 1 239 ? -0.438 -0.653 13.523 1 98.31 239 VAL B CA 1
ATOM 4914 C C . VAL B 1 239 ? 0.887 -1.403 13.422 1 98.31 239 VAL B C 1
ATOM 4916 O O . VAL B 1 239 ? 1.46 -1.806 14.438 1 98.31 239 VAL B O 1
ATOM 4919 N N . MET B 1 240 ? 1.275 -1.646 12.211 1 98.56 240 MET B N 1
ATOM 4920 C CA . MET B 1 240 ? 2.594 -2.172 11.867 1 98.56 240 MET B CA 1
ATOM 4921 C C . MET B 1 240 ? 3.211 -1.383 10.719 1 98.56 240 MET B C 1
ATOM 4923 O O . MET B 1 240 ? 2.494 -0.775 9.922 1 98.56 240 MET B O 1
ATOM 4927 N N . GLY B 1 241 ? 4.48 -1.36 10.703 1 98.38 241 GLY B N 1
ATOM 4928 C CA . GLY B 1 241 ? 5.129 -0.62 9.633 1 98.38 241 GLY B CA 1
ATOM 4929 C C . GLY B 1 241 ? 6.641 -0.693 9.688 1 98.38 241 GLY B C 1
ATOM 4930 O O . GLY B 1 241 ? 7.207 -1.201 10.656 1 98.38 241 GLY B O 1
ATOM 4931 N N . ILE B 1 242 ? 7.215 -0.214 8.625 1 98.44 242 ILE B N 1
ATOM 4932 C CA . ILE B 1 242 ? 8.664 -0.214 8.469 1 98.44 242 ILE B CA 1
ATOM 4933 C C . ILE B 1 242 ? 9.094 0.99 7.637 1 98.44 242 ILE B C 1
ATOM 4935 O O . ILE B 1 242 ? 8.352 1.458 6.777 1 98.44 242 ILE B O 1
ATOM 4939 N N . GLY B 1 243 ? 10.188 1.56 7.906 1 97.94 243 GLY B N 1
ATOM 4940 C CA . GLY B 1 243 ? 10.867 2.604 7.156 1 97.94 243 GLY B CA 1
ATOM 4941 C C . GLY B 1 243 ? 12.367 2.613 7.375 1 97.94 243 GLY B C 1
ATOM 4942 O O . GLY B 1 243 ? 12.938 1.628 7.848 1 97.94 243 GLY B O 1
ATOM 4943 N N . GLY B 1 244 ? 12.977 3.629 6.859 1 98.12 244 GLY B N 1
ATOM 4944 C CA . GLY B 1 244 ? 14.414 3.736 7.059 1 98.12 244 GLY B CA 1
ATOM 4945 C C . GLY B 1 244 ? 15.023 4.941 6.367 1 98.12 244 GLY B C 1
ATOM 4946 O O . GLY B 1 244 ? 14.312 5.73 5.742 1 98.12 244 GLY B O 1
ATOM 4947 N N . ILE B 1 245 ? 16.25 5.195 6.719 1 98.38 245 ILE B N 1
ATOM 4948 C CA . ILE B 1 245 ? 17.094 6.09 5.93 1 98.38 245 ILE B CA 1
ATOM 4949 C C . ILE B 1 245 ? 17.875 5.281 4.895 1 98.38 245 ILE B C 1
ATOM 4951 O O . ILE B 1 245 ? 18.953 4.766 5.191 1 98.38 245 ILE B O 1
ATOM 4955 N N . ASP B 1 246 ? 17.297 5.23 3.719 1 98.19 246 ASP B N 1
ATOM 4956 C CA . ASP B 1 246 ? 17.828 4.27 2.762 1 98.19 246 ASP B CA 1
ATOM 4957 C C . ASP B 1 246 ? 18.359 4.973 1.514 1 98.19 246 ASP B C 1
ATOM 4959 O O . ASP B 1 246 ? 19.094 4.375 0.726 1 98.19 246 ASP B O 1
ATOM 4963 N N . TYR B 1 247 ? 18.047 6.211 1.324 1 98.19 247 TYR B N 1
ATOM 4964 C CA . TYR B 1 247 ? 18.422 6.91 0.104 1 98.19 247 TYR B CA 1
ATOM 4965 C C . TYR B 1 247 ? 19.25 8.156 0.426 1 98.19 247 TYR B C 1
ATOM 4967 O O . TYR B 1 247 ? 20.375 8.305 -0.071 1 98.19 247 TYR B O 1
ATOM 4975 N N . TRP B 1 248 ? 18.688 9.031 1.233 1 97.75 248 TRP B N 1
ATOM 4976 C CA . TRP B 1 248 ? 19.344 10.289 1.553 1 97.75 248 TRP B CA 1
ATOM 4977 C C . TRP B 1 248 ? 20.328 10.117 2.705 1 97.75 248 TRP B C 1
ATOM 4979 O O . TRP B 1 248 ? 19.922 10.008 3.865 1 97.75 248 TRP B O 1
ATOM 4989 N N . LYS B 1 249 ? 21.547 10.18 2.398 1 96.5 249 LYS B N 1
ATOM 4990 C CA . LYS B 1 249 ? 22.609 10.047 3.402 1 96.5 249 LYS B CA 1
ATOM 4991 C C . LYS B 1 249 ? 23.141 11.406 3.814 1 96.5 249 LYS B C 1
ATOM 4993 O O . LYS B 1 249 ? 24.344 11.68 3.666 1 96.5 249 LYS B O 1
ATOM 4998 N N . ASP B 1 250 ? 22.312 12.18 4.445 1 96.06 250 ASP B N 1
ATOM 4999 C CA . ASP B 1 250 ? 22.641 13.578 4.695 1 96.06 250 ASP B CA 1
ATOM 5000 C C . ASP B 1 250 ? 22.594 13.898 6.191 1 96.06 250 ASP B C 1
ATOM 5002 O O . ASP B 1 250 ? 22.375 15.047 6.578 1 96.06 250 ASP B O 1
ATOM 5006 N N . GLY B 1 251 ? 22.672 12.883 7.016 1 96.38 251 GLY B N 1
ATOM 5007 C CA . GLY B 1 251 ? 22.719 13.078 8.453 1 96.38 251 GLY B CA 1
ATOM 5008 C C . GLY B 1 251 ? 21.344 13.141 9.102 1 96.38 251 GLY B C 1
ATOM 5009 O O . GLY B 1 251 ? 21.234 13.297 10.312 1 96.38 251 GLY B O 1
ATOM 5010 N N . ARG B 1 252 ? 20.328 12.93 8.344 1 98.06 252 ARG B N 1
ATOM 5011 C CA . ARG B 1 252 ? 18.984 12.945 8.891 1 98.06 252 ARG B CA 1
ATOM 5012 C C . ARG B 1 252 ? 18.781 11.82 9.898 1 98.06 252 ARG B C 1
ATOM 5014 O O . ARG B 1 252 ? 19.516 10.828 9.883 1 98.06 252 ARG B O 1
ATOM 5021 N N . GLU B 1 253 ? 17.766 12.117 10.766 1 98.25 253 GLU B N 1
ATOM 5022 C CA . GLU B 1 253 ? 17.391 11.117 11.766 1 98.25 253 GLU B CA 1
ATOM 5023 C C . GLU B 1 253 ? 16.016 10.547 11.484 1 98.25 253 GLU B C 1
ATOM 5025 O O . GLU B 1 253 ? 15.68 9.445 11.93 1 98.25 253 GLU B O 1
ATOM 5030 N N . THR B 1 254 ? 15.234 11.297 10.703 1 98.38 254 THR B N 1
ATOM 5031 C CA . THR B 1 254 ? 13.906 10.797 10.336 1 98.38 254 THR B CA 1
ATOM 5032 C C . THR B 1 254 ? 13.984 9.961 9.062 1 98.38 254 THR B C 1
ATOM 5034 O O . THR B 1 254 ? 14.844 10.188 8.211 1 98.38 254 THR B O 1
ATOM 5037 N N . TYR B 1 255 ? 13.125 9.031 8.984 1 98.56 255 TYR B N 1
ATOM 5038 C CA . TYR B 1 255 ? 13.141 8.094 7.863 1 98.56 255 TYR B CA 1
ATOM 5039 C C . TYR B 1 255 ? 12.836 8.805 6.551 1 98.56 255 TYR B C 1
ATOM 5041 O O . TYR B 1 255 ? 12 9.711 6.512 1 98.56 255 TYR B O 1
ATOM 5049 N N . ASP B 1 256 ? 13.484 8.359 5.449 1 98.5 256 ASP B N 1
ATOM 5050 C CA . ASP B 1 256 ? 13.258 8.977 4.145 1 98.5 256 ASP B CA 1
ATOM 5051 C C . ASP B 1 256 ? 12.234 8.188 3.336 1 98.5 256 ASP B C 1
ATOM 5053 O O . ASP B 1 256 ? 11.875 8.578 2.225 1 98.5 256 ASP B O 1
ATOM 5057 N N . ASN B 1 257 ? 11.758 7.086 3.854 1 98.62 257 ASN B N 1
ATOM 5058 C CA . ASN B 1 257 ? 10.594 6.34 3.377 1 98.62 257 ASN B CA 1
ATOM 5059 C C . ASN B 1 257 ? 9.891 5.613 4.516 1 98.62 257 ASN B C 1
ATOM 5061 O O . ASN B 1 257 ? 10.531 5.156 5.461 1 98.62 257 ASN B O 1
ATOM 5065 N N . ILE B 1 258 ? 8.578 5.469 4.359 1 98.81 258 ILE B N 1
ATOM 5066 C CA . ILE B 1 258 ? 7.824 4.742 5.371 1 98.81 258 ILE B CA 1
ATOM 5067 C C . ILE B 1 258 ? 6.691 3.963 4.711 1 98.81 258 ILE B C 1
ATOM 5069 O O . ILE B 1 258 ? 6.145 4.395 3.691 1 98.81 258 ILE B O 1
ATOM 5073 N N . HIS B 1 259 ? 6.344 2.848 5.23 1 98.81 259 HIS B N 1
ATOM 5074 C CA . HIS B 1 259 ? 5.27 1.94 4.84 1 98.81 259 HIS B CA 1
ATOM 5075 C C . HIS B 1 259 ? 4.543 1.392 6.059 1 98.81 259 HIS B C 1
ATOM 5077 O O . HIS B 1 259 ? 5.137 0.691 6.883 1 98.81 259 HIS B O 1
ATOM 5083 N N . LEU B 1 260 ? 3.258 1.728 6.145 1 98.88 260 LEU B N 1
ATOM 5084 C CA . LEU B 1 260 ? 2.529 1.31 7.34 1 98.88 260 LEU B CA 1
ATOM 5085 C C . LEU B 1 260 ? 1.177 0.712 6.969 1 98.88 260 LEU B C 1
ATOM 5087 O O . LEU B 1 260 ? 0.615 1.039 5.922 1 98.88 260 LEU B O 1
ATOM 5091 N N . ILE B 1 261 ? 0.699 -0.141 7.84 1 98.88 261 ILE B N 1
ATOM 5092 C CA . ILE B 1 261 ? -0.651 -0.69 7.793 1 98.88 261 ILE B CA 1
ATOM 5093 C C . ILE B 1 261 ? -1.343 -0.478 9.141 1 98.88 261 ILE B C 1
ATOM 5095 O O . ILE B 1 261 ? -0.844 -0.918 10.172 1 98.88 261 ILE B O 1
ATOM 5099 N N . TYR B 1 262 ? -2.418 0.212 9.078 1 98.62 262 TYR B N 1
ATOM 5100 C CA . TYR B 1 262 ? -3.281 0.386 10.242 1 98.62 262 TYR B CA 1
ATOM 5101 C C . TYR B 1 262 ? -4.508 -0.512 10.148 1 98.62 262 TYR B C 1
ATOM 5103 O O . TYR B 1 262 ? -5.125 -0.625 9.086 1 98.62 262 TYR B O 1
ATOM 5111 N N . SER B 1 263 ? -4.848 -1.133 11.25 1 98.25 263 SER B N 1
ATOM 5112 C CA . SER B 1 263 ? -6.047 -1.961 11.336 1 98.25 263 SER B CA 1
ATOM 5113 C C . SER B 1 263 ? -7.141 -1.27 12.141 1 98.25 263 SER B C 1
ATOM 5115 O O . SER B 1 263 ? -6.953 -0.983 13.328 1 98.25 263 SER B O 1
ATOM 5117 N N . TYR B 1 264 ? -8.195 -1.021 11.492 1 97.81 264 TYR B N 1
ATOM 5118 C CA . TYR B 1 264 ? -9.352 -0.4 12.125 1 97.81 264 TYR B CA 1
ATOM 5119 C C . TYR B 1 264 ? -10.391 -1.447 12.516 1 97.81 264 TYR B C 1
ATOM 5121 O O . TYR B 1 264 ? -10.305 -2.602 12.094 1 97.81 264 TYR B O 1
ATOM 5129 N N . PRO B 1 265 ? -11.344 -1.051 13.375 1 96.06 265 PRO B N 1
ATOM 5130 C CA . PRO B 1 265 ? -12.43 -1.979 13.688 1 96.06 265 PRO B CA 1
ATOM 5131 C C . PRO B 1 265 ? -13.188 -2.449 12.445 1 96.06 265 PRO B C 1
ATOM 5133 O O . PRO B 1 265 ? -13.078 -1.831 11.383 1 96.06 265 PRO B O 1
ATOM 5136 N N . GLU B 1 266 ? -13.82 -3.557 12.508 1 95.25 266 GLU B N 1
ATOM 5137 C CA . GLU B 1 266 ? -14.688 -4.137 11.484 1 95.25 266 GLU B CA 1
ATOM 5138 C C . GLU B 1 266 ? -13.883 -4.566 10.258 1 95.25 266 GLU B C 1
ATOM 5140 O O . GLU B 1 266 ? -14.406 -4.586 9.148 1 95.25 266 GLU B O 1
ATOM 5145 N N . GLY B 1 267 ? -12.656 -4.723 10.391 1 96.56 267 GLY B N 1
ATOM 5146 C CA . GLY B 1 267 ? -11.844 -5.371 9.375 1 96.56 267 GLY B CA 1
ATOM 5147 C C . GLY B 1 267 ? -11.297 -4.41 8.344 1 96.56 267 GLY B C 1
ATOM 5148 O O . GLY B 1 267 ? -10.773 -4.832 7.309 1 96.56 267 GLY B O 1
ATOM 5149 N N . VAL B 1 268 ? -11.398 -3.076 8.562 1 98.44 268 VAL B N 1
ATOM 5150 C CA . VAL B 1 268 ? -10.883 -2.1 7.609 1 98.44 268 VAL B CA 1
ATOM 5151 C C . VAL B 1 268 ? -9.383 -1.915 7.816 1 98.44 268 VAL B C 1
ATOM 5153 O O . VAL B 1 268 ? -8.922 -1.753 8.953 1 98.44 268 VAL B O 1
ATOM 5156 N N . ARG B 1 269 ? -8.656 -2.041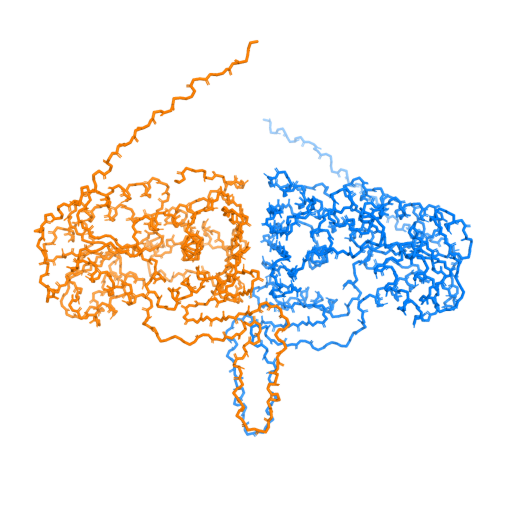 6.73 1 98.69 269 ARG B N 1
ATOM 5157 C CA . ARG B 1 269 ? -7.215 -1.796 6.773 1 98.69 269 ARG B CA 1
ATOM 5158 C C . ARG B 1 269 ? -6.844 -0.552 5.973 1 98.69 269 ARG B C 1
ATOM 5160 O O . ARG B 1 269 ? -7.391 -0.317 4.895 1 98.69 269 ARG B O 1
ATOM 5167 N N . ALA B 1 270 ? -5.957 0.197 6.52 1 98.75 270 ALA B N 1
ATOM 5168 C CA . ALA B 1 270 ? -5.48 1.396 5.836 1 98.75 270 ALA B CA 1
ATOM 5169 C C . ALA B 1 270 ? -3.961 1.371 5.684 1 98.75 270 ALA B C 1
ATOM 5171 O O . ALA B 1 270 ? -3.234 1.188 6.664 1 98.75 270 ALA B O 1
ATOM 5172 N N . SER B 1 271 ? -3.523 1.539 4.453 1 98.75 271 SER B N 1
ATOM 5173 C CA . SER B 1 271 ? -2.088 1.61 4.207 1 98.75 271 SER B CA 1
ATOM 5174 C C . SER B 1 271 ? -1.631 3.053 4.016 1 98.75 271 SER B C 1
ATOM 5176 O O . SER B 1 271 ? -2.357 3.869 3.447 1 98.75 271 SER B O 1
ATOM 5178 N N . PHE B 1 272 ? -0.462 3.332 4.453 1 98.5 272 PHE B N 1
ATOM 5179 C CA . PHE B 1 272 ? 0.167 4.641 4.328 1 98.5 272 PHE B CA 1
ATOM 5180 C C . PHE B 1 272 ? 1.604 4.508 3.836 1 98.5 272 PHE B C 1
ATOM 5182 O O . PHE B 1 272 ? 2.449 3.93 4.523 1 98.5 272 PHE B O 1
ATOM 5189 N N . THR B 1 273 ? 1.85 5.035 2.678 1 98.69 273 THR B N 1
ATOM 5190 C CA . THR B 1 273 ? 3.186 5.008 2.094 1 98.69 273 THR B CA 1
ATOM 5191 C C . THR B 1 273 ? 3.666 6.422 1.777 1 98.69 273 THR B C 1
ATOM 5193 O O . THR B 1 273 ? 2.91 7.234 1.24 1 98.69 273 THR B O 1
ATOM 5196 N N . CYS B 1 274 ? 4.891 6.688 2.123 1 98.38 274 CYS B N 1
ATOM 5197 C CA . CYS B 1 274 ? 5.512 7.957 1.772 1 98.38 274 CYS B CA 1
ATOM 5198 C C . CYS B 1 274 ? 6.961 7.758 1.349 1 98.38 274 CYS B C 1
ATOM 5200 O O . CYS B 1 274 ? 7.762 7.199 2.102 1 98.38 274 CYS B O 1
ATOM 5202 N N . LEU B 1 275 ? 7.258 8.211 0.164 1 98.25 275 LEU B N 1
ATOM 5203 C CA . LEU B 1 275 ? 8.602 8.148 -0.392 1 98.25 275 LEU B CA 1
ATOM 5204 C C . LEU B 1 275 ? 9.172 9.547 -0.621 1 98.25 275 LEU B C 1
ATOM 5206 O O . LEU B 1 275 ? 8.422 10.477 -0.907 1 98.25 275 LEU B O 1
ATOM 5210 N N . THR B 1 276 ? 10.508 9.68 -0.481 1 98 276 THR B N 1
ATOM 5211 C CA . THR B 1 276 ? 11.133 10.953 -0.813 1 98 276 THR B CA 1
ATOM 5212 C C . THR B 1 276 ? 12.117 10.781 -1.972 1 98 276 THR B C 1
ATOM 5214 O O . THR B 1 276 ? 12.914 11.68 -2.25 1 98 276 THR B O 1
ATOM 5217 N N . SER B 1 277 ? 12.133 9.648 -2.602 1 97.94 277 SER B N 1
ATOM 5218 C CA . SER B 1 277 ? 13.039 9.398 -3.719 1 97.94 277 SER B CA 1
ATOM 5219 C C . SER B 1 277 ? 12.266 8.984 -4.969 1 97.94 277 SER B C 1
ATOM 5221 O O . SER B 1 277 ? 12.859 8.523 -5.945 1 97.94 277 SER B O 1
ATOM 5223 N N . ASN B 1 278 ? 10.992 9.031 -4.977 1 97.75 278 ASN B N 1
ATOM 5224 C CA . ASN B 1 278 ? 10.078 8.789 -6.086 1 97.75 278 ASN B CA 1
ATOM 5225 C C . ASN B 1 278 ? 8.758 9.523 -5.895 1 97.75 278 ASN B C 1
ATOM 5227 O O . ASN B 1 278 ? 8.094 9.367 -4.867 1 97.75 278 ASN B O 1
ATOM 5231 N N . ALA B 1 279 ? 8.344 10.289 -6.867 1 95.62 279 ALA B N 1
ATOM 5232 C CA . ALA B 1 279 ? 7.211 11.195 -6.68 1 95.62 279 ALA B CA 1
ATOM 5233 C C . ALA B 1 279 ? 5.941 10.633 -7.301 1 95.62 279 ALA B C 1
ATOM 5235 O O . ALA B 1 279 ? 4.887 11.273 -7.27 1 95.62 279 ALA B O 1
ATOM 5236 N N . MET B 1 280 ? 5.984 9.477 -7.855 1 93 280 MET B N 1
ATOM 5237 C CA . MET B 1 280 ? 4.836 8.945 -8.586 1 93 280 MET B CA 1
ATOM 5238 C C . MET B 1 280 ? 3.6 8.906 -7.691 1 93 280 MET B C 1
ATOM 5240 O O . MET B 1 280 ? 3.668 8.445 -6.551 1 93 280 MET B O 1
ATOM 5244 N N . GLY B 1 281 ? 2.537 9.344 -8.219 1 90.06 281 GLY B N 1
ATOM 5245 C CA . GLY B 1 281 ? 1.239 9.297 -7.566 1 90.06 281 GLY B CA 1
ATOM 5246 C C . GLY B 1 281 ? 1.01 10.461 -6.617 1 90.06 281 GLY B C 1
ATOM 5247 O O . GLY B 1 281 ? -0.129 10.75 -6.242 1 90.06 281 GLY B O 1
ATOM 5248 N N . ASP B 1 282 ? 2.125 11.047 -6.117 1 93.31 282 ASP B N 1
ATOM 5249 C CA . ASP B 1 282 ? 2.027 12.219 -5.254 1 93.31 282 ASP B CA 1
ATOM 5250 C C . ASP B 1 282 ? 1.069 11.969 -4.09 1 93.31 282 ASP B C 1
ATOM 5252 O O . ASP B 1 282 ? 1.183 10.953 -3.395 1 93.31 282 ASP B O 1
ATOM 5256 N N . TYR B 1 283 ? 0.222 12.969 -3.795 1 94.06 283 TYR B N 1
ATOM 5257 C CA . TYR B 1 283 ? -0.772 12.828 -2.738 1 94.06 283 TYR B CA 1
ATOM 5258 C C . TYR B 1 283 ? -2.027 12.141 -3.256 1 94.06 283 TYR B C 1
ATOM 5260 O O . TYR B 1 283 ? -2.609 12.562 -4.258 1 94.06 283 TYR B O 1
ATOM 5268 N N . LYS B 1 284 ? -2.436 11.07 -2.488 1 94.62 284 LYS B N 1
ATOM 5269 C CA . LYS B 1 284 ? -3.639 10.352 -2.898 1 94.62 284 LYS B CA 1
ATOM 5270 C C . LYS B 1 284 ? -4.242 9.578 -1.731 1 94.62 284 LYS B C 1
ATOM 5272 O O . LYS B 1 284 ? -3.514 8.992 -0.928 1 94.62 284 LYS B O 1
ATOM 5277 N N . VAL B 1 285 ? -5.539 9.609 -1.704 1 97.31 285 VAL B N 1
ATOM 5278 C CA . VAL B 1 285 ? -6.305 8.742 -0.813 1 97.31 285 VAL B CA 1
ATOM 5279 C C . VAL B 1 285 ? -7.328 7.949 -1.619 1 97.31 285 VAL B C 1
ATOM 5281 O O . VAL B 1 285 ? -8.117 8.523 -2.375 1 97.31 285 VAL B O 1
ATOM 5284 N N . LYS B 1 286 ? -7.32 6.68 -1.499 1 98.12 286 LYS B N 1
ATOM 5285 C CA . LYS B 1 286 ? -8.391 5.832 -2.012 1 98.12 286 LYS B CA 1
ATOM 5286 C C . LYS B 1 286 ? -9.242 5.277 -0.873 1 98.12 286 LYS B C 1
ATOM 5288 O O . LYS B 1 286 ? -8.711 4.711 0.087 1 98.12 286 LYS B O 1
ATOM 5293 N N . VAL B 1 287 ? -10.445 5.5 -0.972 1 98.69 287 VAL B N 1
ATOM 5294 C CA . VAL B 1 287 ? -11.414 4.848 -0.094 1 98.69 287 VAL B CA 1
ATOM 5295 C C . VAL B 1 287 ? -12.148 3.75 -0.86 1 98.69 287 VAL B C 1
ATOM 5297 O O . VAL B 1 287 ? -12.938 4.039 -1.764 1 98.69 287 VAL B O 1
ATOM 5300 N N . MET B 1 288 ? -11.984 2.529 -0.434 1 98.56 288 MET B N 1
ATOM 5301 C CA . MET B 1 288 ? -12.438 1.4 -1.244 1 98.56 288 MET B CA 1
ATOM 5302 C C . MET B 1 288 ? -13.578 0.661 -0.562 1 98.56 288 MET B C 1
ATOM 5304 O O . MET B 1 288 ? -13.398 0.063 0.499 1 98.56 288 MET B O 1
ATOM 5308 N N . GLY B 1 289 ? -14.711 0.689 -1.189 1 98.5 289 GLY B N 1
ATOM 5309 C CA . GLY B 1 289 ? -15.883 -0.039 -0.73 1 98.5 289 GLY B CA 1
ATOM 5310 C C . GLY B 1 289 ? -16.375 -1.081 -1.722 1 98.5 289 GLY B C 1
ATOM 5311 O O . GLY B 1 289 ? -15.883 -1.143 -2.852 1 98.5 289 GLY B O 1
ATOM 5312 N N . ASP B 1 290 ? -17.312 -1.925 -1.245 1 97.94 290 ASP B N 1
ATOM 5313 C CA . ASP B 1 290 ? -17.766 -3.051 -2.055 1 97.94 290 ASP B CA 1
ATOM 5314 C C . ASP B 1 290 ? -18.625 -2.578 -3.219 1 97.94 290 ASP B C 1
ATOM 5316 O O . ASP B 1 290 ? -18.906 -3.34 -4.148 1 97.94 290 ASP B O 1
ATOM 5320 N N . LYS B 1 291 ? -19.047 -1.248 -3.25 1 97.62 291 LYS B N 1
ATOM 5321 C CA . LYS B 1 291 ? -19.875 -0.736 -4.344 1 97.62 291 LYS B CA 1
ATOM 5322 C C . LYS B 1 291 ? -19.109 0.277 -5.184 1 97.62 291 LYS B C 1
ATOM 5324 O O . LYS B 1 291 ? -19.578 0.702 -6.238 1 97.62 291 LYS B O 1
ATOM 5329 N N . GLY B 1 292 ? -18 0.682 -4.723 1 97.38 292 GLY B N 1
ATOM 5330 C CA . GLY B 1 292 ? -17.219 1.657 -5.465 1 97.38 292 GLY B CA 1
ATOM 5331 C C . GLY B 1 292 ? -16.031 2.191 -4.676 1 97.38 292 GLY B C 1
ATOM 5332 O O . GLY B 1 292 ? -15.773 1.748 -3.557 1 97.38 292 GLY B O 1
ATOM 5333 N N . THR B 1 293 ? -15.281 3.088 -5.336 1 98 293 THR B N 1
ATOM 5334 C CA . THR B 1 293 ? -14.086 3.695 -4.75 1 98 293 THR B CA 1
ATOM 5335 C C . THR B 1 293 ? -14.086 5.207 -4.969 1 98 293 THR B C 1
ATOM 5337 O O . THR B 1 293 ? -14.422 5.68 -6.059 1 98 293 THR B O 1
ATOM 5340 N N . TYR B 1 294 ? -13.758 5.953 -3.938 1 97.81 294 TYR B N 1
ATOM 5341 C CA . TYR B 1 294 ? -13.406 7.359 -4.105 1 97.81 294 TYR B CA 1
ATOM 5342 C C . TYR B 1 294 ? -11.891 7.543 -4.125 1 97.81 294 TYR B C 1
ATOM 5344 O O . TYR B 1 294 ? -11.18 6.922 -3.336 1 97.81 294 TYR B O 1
ATOM 5352 N N . ILE B 1 295 ? -11.445 8.297 -5.043 1 96.75 295 ILE B N 1
ATOM 5353 C CA . ILE B 1 295 ? -10.055 8.742 -5.098 1 96.75 295 ILE B CA 1
ATOM 5354 C C . ILE B 1 295 ? -9.984 10.25 -4.855 1 96.75 295 ILE B C 1
ATOM 5356 O O . ILE B 1 295 ? -10.656 11.023 -5.535 1 96.75 295 ILE B O 1
ATOM 5360 N N . LEU B 1 296 ? -9.156 10.617 -3.873 1 95.25 296 LEU B N 1
ATOM 5361 C CA . LEU B 1 296 ? -9.031 12.031 -3.539 1 95.25 296 LEU B CA 1
ATOM 5362 C C . LEU B 1 296 ? -7.582 12.492 -3.676 1 95.25 296 LEU B C 1
ATOM 5364 O O . LEU B 1 296 ? -6.656 11.773 -3.297 1 95.25 296 LEU B O 1
ATOM 5368 N N . ASP B 1 297 ? -7.445 13.609 -4.266 1 90.38 297 ASP B N 1
ATOM 5369 C CA . ASP B 1 297 ? -6.18 14.328 -4.168 1 90.38 297 ASP B CA 1
ATOM 5370 C C . ASP B 1 297 ? -6.34 15.609 -3.346 1 90.38 297 ASP B C 1
ATOM 5372 O O . ASP B 1 297 ? -7.156 15.664 -2.424 1 90.38 297 ASP B O 1
ATOM 5376 N N . TYR B 1 298 ? -5.57 16.625 -3.625 1 84.31 298 TYR B N 1
ATOM 5377 C CA . TYR B 1 298 ? -5.602 17.828 -2.811 1 84.31 298 TYR B CA 1
ATOM 5378 C C . TYR B 1 298 ? -6.941 18.547 -2.941 1 84.31 298 TYR B C 1
ATOM 5380 O O . TYR B 1 298 ? -7.5 19.016 -1.949 1 84.31 298 TYR B O 1
ATOM 5388 N N . VAL B 1 299 ? -7.379 18.609 -4.148 1 84.69 299 VAL B N 1
ATOM 5389 C CA . VAL B 1 299 ? -8.523 19.484 -4.387 1 84.69 299 VAL B CA 1
ATOM 5390 C C . VAL B 1 299 ? -9.461 18.844 -5.402 1 84.69 299 VAL B C 1
ATOM 5392 O O . VAL B 1 299 ? -10.43 19.469 -5.844 1 84.69 299 VAL B O 1
ATOM 5395 N N . LYS B 1 300 ? -9.164 17.609 -5.82 1 89 300 LYS B N 1
ATOM 5396 C CA . LYS B 1 300 ? -10 16.891 -6.773 1 89 300 LYS B CA 1
ATOM 5397 C C . LYS B 1 300 ? -10.383 15.508 -6.242 1 89 300 LYS B C 1
ATOM 5399 O O . LYS B 1 300 ? -9.719 14.984 -5.344 1 89 300 LYS B O 1
ATOM 5404 N N . ALA B 1 301 ? -11.422 15.031 -6.797 1 93.94 301 ALA B N 1
ATOM 5405 C CA . ALA B 1 301 ? -11.867 13.695 -6.414 1 93.94 301 ALA B CA 1
ATOM 5406 C C . ALA B 1 301 ? -12.531 12.977 -7.59 1 93.94 301 ALA B C 1
ATOM 5408 O O . ALA B 1 301 ? -12.984 13.625 -8.539 1 93.94 301 ALA B O 1
ATOM 5409 N N . TRP B 1 302 ? -12.531 11.695 -7.594 1 94.12 302 TRP B N 1
ATOM 5410 C CA . TRP B 1 302 ? -13.148 10.82 -8.586 1 94.12 302 TRP B CA 1
ATOM 5411 C C . TRP B 1 302 ? -13.945 9.703 -7.914 1 94.12 302 TRP B C 1
ATOM 5413 O O . TRP B 1 302 ? -13.594 9.266 -6.816 1 94.12 302 TRP B O 1
ATOM 5423 N N . TYR B 1 303 ? -15.023 9.32 -8.539 1 95.56 303 TYR B N 1
ATOM 5424 C CA . TYR B 1 303 ? -15.805 8.156 -8.148 1 95.56 303 TYR B CA 1
ATOM 5425 C C . TYR B 1 303 ? -15.625 7.02 -9.156 1 95.56 303 TYR B C 1
ATOM 5427 O O . TYR B 1 303 ? -15.805 7.211 -10.359 1 95.56 303 TYR B O 1
ATOM 5435 N N . TYR B 1 304 ? -15.203 5.863 -8.68 1 94.62 304 TYR B N 1
ATOM 5436 C CA . TYR B 1 304 ? -15.039 4.668 -9.5 1 94.62 304 TYR B CA 1
ATOM 5437 C C . TYR B 1 304 ? -16.016 3.578 -9.078 1 94.62 304 TYR B C 1
ATOM 5439 O O . TYR B 1 304 ? -15.812 2.914 -8.055 1 94.62 304 TYR B O 1
ATOM 5447 N N . PRO B 1 305 ? -17.078 3.342 -9.797 1 94.25 305 PRO B N 1
ATOM 5448 C CA . PRO B 1 305 ? -18.062 2.334 -9.422 1 94.25 305 PRO B CA 1
ATOM 5449 C C . PRO B 1 305 ? -17.562 0.906 -9.633 1 94.25 305 PRO B C 1
ATOM 5451 O O . PRO B 1 305 ? -16.75 0.659 -10.523 1 94.25 305 PRO B O 1
ATOM 5454 N N . GLU B 1 306 ? -17.984 -0.003 -8.695 1 93.12 306 GLU B N 1
ATOM 5455 C CA . GLU B 1 306 ? -17.75 -1.427 -8.93 1 93.12 306 GLU B CA 1
ATOM 5456 C C . GLU B 1 306 ? -18.641 -1.948 -10.055 1 93.12 306 GLU B C 1
ATOM 5458 O O . GLU B 1 306 ? -19.703 -1.377 -10.328 1 93.12 306 GLU B O 1
ATOM 5463 N N . GLY B 1 307 ? -18.266 -3.182 -10.516 1 79.38 307 GLY B N 1
ATOM 5464 C CA . GLY B 1 307 ? -19.047 -3.812 -11.578 1 79.38 307 GLY B CA 1
ATOM 5465 C C . GLY B 1 307 ? -18.688 -3.311 -12.961 1 79.38 307 GLY B C 1
ATOM 5466 O O . GLY B 1 307 ? -17.781 -2.49 -13.117 1 79.38 307 GLY B O 1
ATOM 5467 N N . SER B 1 308 ? -19.047 -4.07 -14.055 1 58.84 308 SER B N 1
ATOM 5468 C CA . SER B 1 308 ? -18.719 -3.775 -15.445 1 58.84 308 SER B CA 1
ATOM 5469 C C . SER B 1 308 ? -19.266 -2.412 -15.867 1 58.84 308 SER B C 1
ATOM 5471 O O . SER B 1 308 ? -20.469 -2.191 -15.875 1 58.84 308 SER B O 1
ATOM 5473 N N . TYR B 1 309 ? -18.797 -1.375 -15.352 1 49.19 309 TYR B N 1
ATOM 5474 C CA . TYR B 1 309 ? -19.172 -0.138 -16.031 1 49.19 309 TYR B CA 1
ATOM 5475 C C . TYR B 1 309 ? -18.766 -0.171 -17.5 1 49.19 309 TYR B C 1
ATOM 5477 O O . TYR B 1 309 ? -17.578 -0.274 -17.828 1 49.19 309 TYR B O 1
ATOM 5485 N N . GLN B 1 310 ? -19.453 -1.019 -18.219 1 42.19 310 GLN B N 1
ATOM 5486 C CA . GLN B 1 310 ? -19.281 -0.846 -19.656 1 42.19 310 GLN B CA 1
ATOM 5487 C C . GLN B 1 310 ? -19.156 0.631 -20.031 1 42.19 310 GLN B C 1
ATOM 5489 O O . GLN B 1 310 ? -20.031 1.434 -19.672 1 42.19 310 GLN B O 1
ATOM 5494 N N . LYS B 1 311 ? -17.984 0.979 -20.141 1 40.25 311 LYS B N 1
ATOM 5495 C CA . LYS B 1 311 ? -17.969 2.244 -20.859 1 40.25 311 LYS B CA 1
ATOM 5496 C C . LYS B 1 311 ? -19.078 2.295 -21.906 1 40.25 311 LYS B C 1
ATOM 5498 O O . LYS B 1 311 ? -19.031 1.575 -22.906 1 40.25 311 LYS B O 1
ATOM 5503 N N . GLU B 1 312 ? -20.25 2.125 -21.531 1 34.66 312 GLU B N 1
ATOM 5504 C CA . GLU B 1 312 ? -21.094 2.527 -22.656 1 34.66 312 GLU B CA 1
ATOM 5505 C C . GLU B 1 312 ? -20.578 3.801 -23.312 1 34.66 312 GLU B C 1
ATOM 5507 O O . GLU B 1 312 ? -20.562 4.863 -22.688 1 34.66 312 GLU B O 1
ATOM 5512 N N . ILE B 1 313 ? -19.531 3.592 -24.016 1 33.66 313 ILE B N 1
ATOM 5513 C CA . ILE B 1 313 ? -19.547 4.609 -25.062 1 33.66 313 ILE B CA 1
ATOM 5514 C C . ILE B 1 313 ? -20.984 4.871 -25.516 1 33.66 313 ILE B C 1
ATOM 5516 O O . ILE B 1 313 ? -21.703 3.947 -25.922 1 33.66 313 ILE B O 1
ATOM 5520 N N . GLY B 1 314 ? -21.594 5.738 -24.844 1 30.69 314 GLY B N 1
ATOM 5521 C CA . GLY B 1 314 ? -22.844 6.234 -25.422 1 30.69 314 GLY B CA 1
ATOM 5522 C C . GLY B 1 314 ? -22.922 6.039 -26.922 1 30.69 314 GLY B C 1
ATOM 5523 O O . GLY B 1 314 ? -22.266 6.746 -27.688 1 30.69 314 GLY B O 1
ATOM 5524 N N . GLU B 1 315 ? -22.906 4.883 -27.391 1 28.97 315 GLU B N 1
ATOM 5525 C CA . GLU B 1 315 ? -23.812 4.883 -28.547 1 28.97 315 GLU B CA 1
ATOM 5526 C C . GLU B 1 315 ? -25.234 5.203 -28.125 1 28.97 315 GLU B C 1
ATOM 5528 O O . GLU B 1 315 ? -26 4.301 -27.766 1 28.97 315 GLU B O 1
ATOM 5533 N N . VAL B 1 316 ? -25.609 6.172 -27.188 1 27.03 316 VAL B N 1
ATOM 5534 C CA . VAL B 1 316 ? -27.016 6.523 -27.312 1 27.03 316 VAL B CA 1
ATOM 5535 C C . VAL B 1 316 ? -27.406 6.539 -28.781 1 27.03 316 VAL B C 1
ATOM 5537 O O . VAL B 1 316 ? -26.562 6.742 -29.656 1 27.03 316 VAL B O 1
ATOM 5540 N N . ASP B 1 317 ? -28.812 6.379 -28.953 1 27.69 317 ASP B N 1
ATOM 5541 C CA . ASP B 1 317 ? -29.391 6.762 -30.234 1 27.69 317 ASP B CA 1
ATOM 5542 C C . ASP B 1 317 ? -28.672 7.973 -30.828 1 27.69 317 ASP B C 1
ATOM 5544 O O . ASP B 1 317 ? -27.984 8.703 -30.109 1 27.69 317 ASP B O 1
ATOM 5548 N N . GLY B 1 318 ? -28.875 8.5 -31.969 1 26.27 318 GLY B N 1
ATOM 5549 C CA . GLY B 1 318 ? -28.609 9.711 -32.719 1 26.27 318 GLY B CA 1
ATOM 5550 C C . GLY B 1 318 ? -28.375 10.93 -31.859 1 26.27 318 GLY B C 1
ATOM 5551 O O . GLY B 1 318 ? -27.859 11.945 -32.312 1 26.27 318 GLY B O 1
ATOM 5552 N N . VAL B 1 319 ? -29.391 11.375 -30.891 1 28.8 319 VAL B N 1
ATOM 5553 C CA . VAL B 1 319 ? -29.375 12.781 -30.5 1 28.8 319 VAL B CA 1
ATOM 5554 C C . VAL B 1 319 ? -28.375 13 -29.375 1 28.8 319 VAL B C 1
ATOM 5556 O O . VAL B 1 319 ? -27.531 13.898 -29.438 1 28.8 319 VAL B O 1
ATOM 5559 N N . SER B 1 320 ? -28.859 12.969 -27.891 1 30.58 320 SER B N 1
ATOM 5560 C CA . SER B 1 320 ? -28.203 13.75 -26.844 1 30.58 320 SER B CA 1
ATOM 5561 C C . SER B 1 320 ? -26.984 13.008 -26.281 1 30.58 320 SER B C 1
ATOM 5563 O O . SER B 1 320 ? -27.109 11.875 -25.812 1 30.58 320 SER B O 1
ATOM 5565 N N . GLY B 1 321 ? -25.781 12.875 -26.734 1 32.81 321 GLY B N 1
ATOM 5566 C CA . GLY B 1 321 ? -24.359 12.617 -26.562 1 32.81 321 GLY B CA 1
ATOM 5567 C C . GLY B 1 321 ? -23.859 12.852 -25.156 1 32.81 321 GLY B C 1
ATOM 5568 O O . GLY B 1 321 ? -22.906 13.594 -24.938 1 32.81 321 GLY B O 1
ATOM 5569 N N . ALA B 1 322 ? -24.547 12.812 -24 1 33.69 322 ALA B N 1
ATOM 5570 C CA . ALA B 1 322 ? -23.906 13.227 -22.75 1 33.69 322 ALA B CA 1
ATOM 5571 C C . ALA B 1 322 ? -22.766 12.273 -22.391 1 33.69 322 ALA B C 1
ATOM 5573 O O . ALA B 1 322 ? -23 11.094 -22.141 1 33.69 322 ALA B O 1
ATOM 5574 N N . THR B 1 323 ? -21.453 12.18 -22.766 1 38.88 323 THR B N 1
ATOM 5575 C CA . THR B 1 323 ? -20.172 11.523 -22.547 1 38.88 323 THR B CA 1
ATOM 5576 C C . THR B 1 323 ? -19.75 11.625 -21.094 1 38.88 323 THR B C 1
ATOM 5578 O O . THR B 1 323 ? -19.672 12.719 -20.531 1 38.88 323 THR B O 1
ATOM 5581 N N . LEU B 1 324 ? -20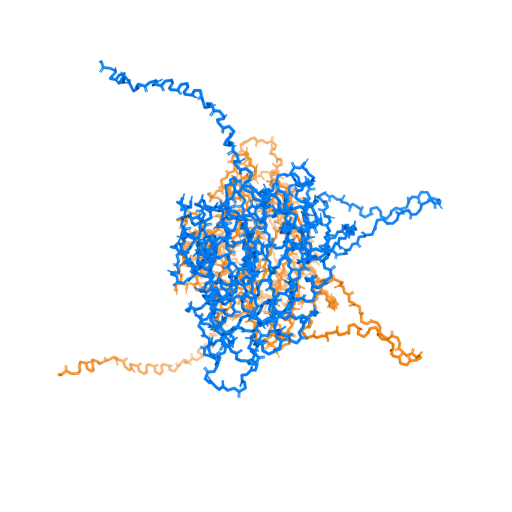.094 10.617 -20.25 1 45.88 324 LEU B N 1
ATOM 5582 C CA . LEU B 1 324 ? -19.484 10.633 -18.938 1 45.88 324 LEU B CA 1
ATOM 5583 C C . LEU B 1 324 ? -17.984 10.922 -19.031 1 45.88 324 LEU B C 1
ATOM 5585 O O . LEU B 1 324 ? -17.297 10.352 -19.891 1 45.88 324 LEU B O 1
ATOM 5589 N N . ASN B 1 325 ? -17.562 11.938 -18.406 1 50.56 325 ASN B N 1
ATOM 5590 C CA . ASN B 1 325 ? -16.141 12.266 -18.328 1 50.56 325 ASN B CA 1
ATOM 5591 C C . ASN B 1 325 ? -15.375 11.242 -17.484 1 50.56 325 ASN B C 1
ATOM 5593 O O . ASN B 1 325 ? -15.617 11.109 -16.281 1 50.56 325 ASN B O 1
ATOM 5597 N N . TRP B 1 326 ? -14.836 10.109 -18.062 1 53.47 326 TRP B N 1
ATOM 5598 C CA . TRP B 1 326 ? -14.062 9.047 -17.422 1 53.47 326 TRP B CA 1
ATOM 5599 C C . TRP B 1 326 ? -12.562 9.32 -17.531 1 53.47 326 TRP B C 1
ATOM 5601 O O . TRP B 1 326 ? -12.047 9.547 -18.625 1 53.47 326 TRP B O 1
ATOM 5611 N N . ASP B 1 327 ? -12.008 9.5 -16.375 1 60.19 327 ASP B N 1
ATOM 5612 C CA . ASP B 1 327 ? -10.555 9.578 -16.266 1 60.19 327 ASP B CA 1
ATOM 5613 C C . ASP B 1 327 ? -9.945 8.188 -16.078 1 60.19 327 ASP B C 1
ATOM 5615 O O . ASP B 1 327 ? -10.172 7.547 -15.047 1 60.19 327 ASP B O 1
ATOM 5619 N N . GLN B 1 328 ? -9.211 7.789 -17.094 1 57.41 328 GLN B N 1
ATOM 5620 C CA . GLN B 1 328 ? -8.664 6.438 -17.078 1 57.41 328 GLN B CA 1
ATOM 5621 C C . GLN B 1 328 ? -7.875 6.176 -15.797 1 57.41 328 GLN B C 1
ATOM 5623 O O . GLN B 1 328 ? -7.031 6.988 -15.406 1 57.41 328 GLN B O 1
ATOM 5628 N N . GLY B 1 329 ? -8.234 5.203 -15.156 1 66.94 329 GLY B N 1
ATOM 5629 C CA . GLY B 1 329 ? -7.551 4.789 -13.945 1 66.94 329 GLY B CA 1
ATOM 5630 C C . GLY B 1 329 ? -8.133 5.418 -12.688 1 66.94 329 GLY B C 1
ATOM 5631 O O . GLY B 1 329 ? -7.836 4.977 -11.578 1 66.94 329 GLY B O 1
ATOM 5632 N N . ARG B 1 330 ? -8.992 6.508 -12.898 1 79.69 330 ARG B N 1
ATOM 5633 C CA . ARG B 1 330 ? -9.492 7.176 -11.703 1 79.69 330 ARG B CA 1
ATOM 5634 C C . ARG B 1 330 ? -11.016 7.121 -11.641 1 79.69 330 ARG B C 1
ATOM 5636 O O . ARG B 1 330 ? -11.602 7.172 -10.555 1 79.69 330 ARG B O 1
ATOM 5643 N N . GLY B 1 331 ? -11.633 7.164 -12.828 1 85.94 331 GLY B N 1
ATOM 5644 C CA . GLY B 1 331 ? -13.086 7.105 -12.828 1 85.94 331 GLY B CA 1
ATOM 5645 C C . GLY B 1 331 ? -13.742 8.438 -13.156 1 85.94 331 GLY B C 1
ATOM 5646 O O . GLY B 1 331 ? -13.25 9.18 -14.008 1 85.94 331 GLY B O 1
ATOM 5647 N N . ILE B 1 332 ? -14.945 8.727 -12.562 1 88.25 332 ILE B N 1
ATOM 5648 C CA . ILE B 1 332 ? -15.781 9.891 -12.836 1 88.25 332 ILE B CA 1
ATOM 5649 C C . ILE B 1 332 ? -15.344 11.062 -11.961 1 88.25 332 ILE B C 1
ATOM 5651 O O . ILE B 1 332 ? -15.461 11.008 -10.734 1 88.25 332 ILE B O 1
ATOM 5655 N N . PRO B 1 333 ? -14.836 12.133 -12.531 1 91.62 333 PRO B N 1
ATOM 5656 C CA . PRO B 1 333 ? -14.438 13.289 -11.727 1 91.62 333 PRO B CA 1
ATOM 5657 C C . PRO B 1 333 ? -15.633 13.977 -11.055 1 91.62 333 PRO B C 1
ATOM 5659 O O . PRO B 1 333 ? -16.719 14.047 -11.641 1 91.62 333 PRO B O 1
ATOM 5662 N N . LEU B 1 334 ? -15.359 14.422 -9.859 1 90.5 334 LEU B N 1
ATOM 5663 C CA . LEU B 1 334 ? -16.359 15.203 -9.133 1 90.5 334 LEU B CA 1
ATOM 5664 C C . LEU B 1 334 ? -16.016 16.688 -9.188 1 90.5 334 LEU B C 1
ATOM 5666 O O . LEU B 1 334 ? -14.906 17.094 -8.844 1 90.5 334 LEU B O 1
ATOM 5670 N N . GLU B 1 335 ? -16.953 17.453 -9.641 1 85.38 335 GLU B N 1
ATOM 5671 C CA . GLU B 1 335 ? -16.75 18.891 -9.734 1 85.38 335 GLU B CA 1
ATOM 5672 C C . GLU B 1 335 ? -17.312 19.609 -8.508 1 85.38 335 GLU B C 1
ATOM 5674 O O . GLU B 1 335 ? -18.516 19.516 -8.234 1 85.38 335 GLU B O 1
ATOM 5679 N N . PHE B 1 336 ? -16.391 20.203 -7.809 1 85 336 PHE B N 1
ATOM 5680 C CA . PHE B 1 336 ? -16.781 20.938 -6.613 1 85 336 PHE B CA 1
ATOM 5681 C C . PHE B 1 336 ? -16.094 22.312 -6.574 1 85 336 PHE B C 1
ATOM 5683 O O . PHE B 1 336 ? -14.891 22.406 -6.824 1 85 336 PHE B O 1
ATOM 5690 N N . ASP B 1 337 ? -16.875 23.297 -6.457 1 83.75 337 ASP B N 1
ATOM 5691 C CA . ASP B 1 337 ? -16.312 24.625 -6.172 1 83.75 337 ASP B CA 1
ATOM 5692 C C . ASP B 1 337 ? -16.031 24.781 -4.68 1 83.75 337 ASP B C 1
ATOM 5694 O O . ASP B 1 337 ? -16.922 24.641 -3.854 1 83.75 337 ASP B O 1
ATOM 5698 N N . HIS B 1 338 ? -14.82 24.984 -4.438 1 84.06 338 HIS B N 1
ATOM 5699 C CA . HIS B 1 338 ? -14.484 25.109 -3.021 1 84.06 338 HIS B CA 1
ATOM 5700 C C . HIS B 1 338 ? -13.328 26.078 -2.811 1 84.06 338 HIS B C 1
ATOM 5702 O O . HIS B 1 338 ? -12.523 26.297 -3.723 1 84.06 338 HIS B O 1
ATOM 5708 N N . GLU B 1 339 ? -13.391 26.703 -1.671 1 86.06 339 GLU B N 1
ATOM 5709 C CA . GLU B 1 339 ? -12.281 27.547 -1.228 1 86.06 339 GLU B CA 1
ATOM 5710 C C . GLU B 1 339 ? -11.039 26.703 -0.947 1 86.06 339 GLU B C 1
ATOM 5712 O O . GLU B 1 339 ? -11.133 25.5 -0.708 1 86.06 339 GLU B O 1
ATOM 5717 N N . ASP B 1 340 ? -9.938 27.391 -1.051 1 90.62 340 ASP B N 1
ATOM 5718 C CA . ASP B 1 340 ? -8.734 26.734 -0.532 1 90.62 340 ASP B CA 1
ATOM 5719 C C . ASP B 1 340 ? -8.977 26.203 0.877 1 90.62 340 ASP B C 1
ATOM 5721 O O . ASP B 1 340 ? -9.484 26.922 1.744 1 90.62 340 ASP B O 1
ATOM 5725 N N . PRO B 1 341 ? -8.617 24.984 1.096 1 93.06 341 PRO B N 1
ATOM 5726 C CA . PRO B 1 341 ? -8.945 24.391 2.391 1 93.06 341 PRO B CA 1
ATOM 5727 C C . PRO B 1 341 ? -8.297 25.125 3.562 1 93.06 341 PRO B C 1
ATOM 5729 O O . PRO B 1 341 ? -8.883 25.203 4.645 1 93.06 341 PRO B O 1
ATOM 5732 N N . SER B 1 342 ? -7.137 25.656 3.402 1 95.69 342 SER B N 1
ATOM 5733 C CA . SER B 1 342 ? -6.48 26.422 4.465 1 95.69 342 SER B CA 1
ATOM 5734 C C . SER B 1 342 ? -7.219 27.719 4.75 1 95.69 342 SER B C 1
ATOM 5736 O O . SER B 1 342 ? -7.41 28.094 5.91 1 95.69 342 SER B O 1
ATOM 5738 N N . LYS B 1 343 ? -7.617 28.406 3.707 1 96.38 343 LYS B N 1
ATOM 5739 C CA . LYS B 1 343 ? -8.375 29.641 3.887 1 96.38 343 LYS B CA 1
ATOM 5740 C C . LYS B 1 343 ? -9.719 29.359 4.559 1 96.38 343 LYS B C 1
ATOM 5742 O O . LYS B 1 343 ? -10.102 30.062 5.5 1 96.38 343 LYS B O 1
ATOM 5747 N N . GLN B 1 344 ? -10.312 28.328 4.035 1 96.44 344 GLN B N 1
ATOM 5748 C CA . GLN B 1 344 ? -11.609 27.984 4.625 1 96.44 344 GLN B CA 1
ATOM 5749 C C . GLN B 1 344 ? -11.453 27.609 6.094 1 96.44 344 GLN B C 1
ATOM 5751 O O . GLN B 1 344 ? -12.32 27.922 6.914 1 96.44 344 GLN B O 1
ATOM 5756 N N . ALA B 1 345 ? -10.414 26.938 6.453 1 97.75 345 ALA B N 1
ATOM 5757 C CA . ALA B 1 345 ? -10.172 26.547 7.844 1 97.75 345 ALA B CA 1
ATOM 5758 C C . ALA B 1 345 ? -10.016 27.781 8.727 1 97.75 345 ALA B C 1
ATOM 5760 O O . ALA B 1 345 ? -10.492 27.812 9.867 1 97.75 345 ALA B O 1
ATOM 5761 N N . LEU B 1 346 ? -9.398 28.797 8.211 1 98.38 346 LEU B N 1
ATOM 5762 C CA . LEU B 1 346 ? -9.227 30.031 8.953 1 98.38 346 LEU B CA 1
ATOM 5763 C C . LEU B 1 346 ? -10.547 30.781 9.094 1 98.38 346 LEU B C 1
ATOM 5765 O O . LEU B 1 346 ? -10.828 31.359 10.141 1 98.38 346 LEU B O 1
ATOM 5769 N N . ILE B 1 347 ? -11.367 30.75 8.047 1 97.94 347 ILE B N 1
ATOM 5770 C CA . ILE B 1 347 ? -12.703 31.328 8.109 1 97.94 347 ILE B CA 1
ATOM 5771 C C . ILE B 1 347 ? -13.523 30.609 9.188 1 97.94 347 ILE B C 1
ATOM 57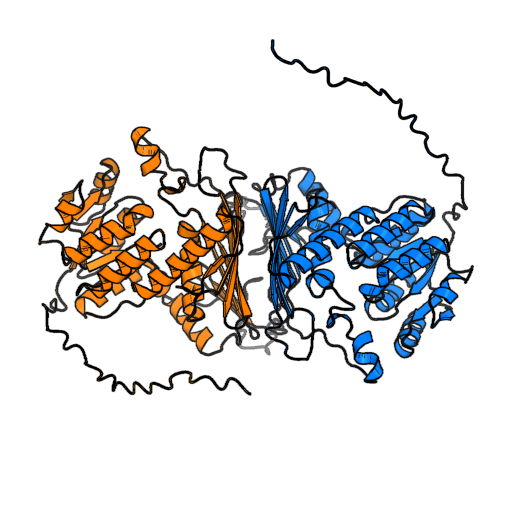73 O O . ILE B 1 347 ? -14.172 31.266 10.016 1 97.94 347 ILE B O 1
ATOM 5777 N N . ASP B 1 348 ? -13.414 29.328 9.188 1 97.88 348 ASP B N 1
ATOM 5778 C CA . ASP B 1 348 ? -14.133 28.547 10.188 1 97.88 348 ASP B CA 1
ATOM 5779 C C . ASP B 1 348 ? -13.648 28.875 11.594 1 97.88 348 ASP B C 1
ATOM 5781 O O . ASP B 1 348 ? -14.445 28.938 12.531 1 97.88 348 ASP B O 1
ATOM 5785 N N . PHE B 1 349 ? -12.383 29.031 11.734 1 98.5 349 PHE B N 1
ATOM 5786 C CA . PHE B 1 349 ? -11.812 29.406 13.023 1 98.5 349 PHE B CA 1
ATOM 5787 C C . PHE B 1 349 ? -12.406 30.719 13.523 1 98.5 349 PHE B C 1
ATOM 5789 O O . PHE B 1 349 ? -12.891 30.781 14.656 1 98.5 349 PHE B O 1
ATOM 5796 N N . ARG B 1 350 ? -12.414 31.734 12.703 1 98.19 350 ARG B N 1
ATOM 5797 C CA . ARG B 1 350 ? -13.023 33.031 13.031 1 98.19 350 ARG B CA 1
ATOM 5798 C C . ARG B 1 350 ? -14.477 32.844 13.453 1 98.19 350 ARG B C 1
ATOM 5800 O O . ARG B 1 350 ? -14.891 33.344 14.5 1 98.19 350 ARG B O 1
ATOM 5807 N N . ASP B 1 351 ? -15.18 32.125 12.617 1 97.75 351 ASP B N 1
ATOM 5808 C CA . ASP B 1 351 ? -16.609 31.969 12.852 1 97.75 351 ASP B CA 1
ATOM 5809 C C . ASP B 1 351 ? -16.891 31.219 14.156 1 97.75 351 ASP B C 1
ATOM 5811 O O . ASP B 1 351 ? -17.828 31.531 14.875 1 97.75 351 ASP B O 1
ATOM 5815 N N . ASN B 1 352 ? -16.062 30.234 14.438 1 98 352 ASN B N 1
ATOM 5816 C CA . ASN B 1 352 ? -16.219 29.484 15.68 1 98 352 ASN B CA 1
ATOM 5817 C C . ASN B 1 352 ? -15.922 30.359 16.906 1 98 352 ASN B C 1
ATOM 5819 O O . ASN B 1 352 ? -16.547 30.188 17.953 1 98 352 ASN B O 1
ATOM 5823 N N . ILE B 1 353 ? -14.969 31.266 16.812 1 97.81 353 ILE B N 1
ATOM 5824 C CA . ILE B 1 353 ? -14.68 32.188 17.891 1 97.81 353 ILE B CA 1
ATOM 5825 C C . ILE B 1 353 ? -15.867 33.125 18.109 1 97.81 353 ILE B C 1
ATOM 5827 O O . ILE B 1 353 ? -16.328 33.281 19.234 1 97.81 353 ILE B O 1
ATOM 5831 N N . ILE B 1 354 ? -16.391 33.656 17.016 1 96.31 354 ILE B N 1
ATOM 5832 C CA . ILE B 1 354 ? -17.469 34.625 17.078 1 96.31 354 ILE B CA 1
ATOM 5833 C C . ILE B 1 354 ? -18.734 34 17.641 1 96.31 354 ILE B C 1
ATOM 5835 O O . ILE B 1 354 ? -19.422 34.562 18.469 1 96.31 354 ILE B O 1
ATOM 5839 N N . ASN B 1 355 ? -18.953 32.781 17.203 1 96.25 355 ASN B N 1
ATOM 5840 C CA . ASN B 1 355 ? -20.203 32.125 17.562 1 96.25 355 ASN B CA 1
ATOM 5841 C C . ASN B 1 355 ? -20.047 31.203 18.766 1 96.25 355 ASN B C 1
ATOM 5843 O O . ASN B 1 355 ? -21.016 30.625 19.25 1 96.25 355 ASN B O 1
ATOM 5847 N N . ASN B 1 356 ? -18.844 31.109 19.219 1 96.62 356 ASN B N 1
ATOM 5848 C CA . ASN B 1 356 ? -18.531 30.203 20.328 1 96.62 356 ASN B CA 1
ATOM 5849 C C . ASN B 1 356 ? -19.016 28.781 20.047 1 96.62 356 ASN B C 1
ATOM 5851 O O . ASN B 1 356 ? -19.75 28.219 20.859 1 96.62 356 ASN B O 1
ATOM 5855 N N . THR B 1 357 ? -18.641 28.266 18.922 1 97.44 357 THR B N 1
ATOM 5856 C CA . THR B 1 357 ? -19 26.922 18.531 1 97.44 357 THR B CA 1
ATOM 5857 C C . THR B 1 357 ? -17.766 26.016 18.453 1 97.44 357 THR B C 1
ATOM 5859 O O . THR B 1 357 ? -16.656 26.516 18.25 1 97.44 357 THR B O 1
ATOM 5862 N N . LEU B 1 358 ? -17.969 24.766 18.672 1 97.56 358 LEU B N 1
ATOM 5863 C CA . LEU B 1 358 ? -16.891 23.781 18.625 1 97.56 358 LEU B CA 1
ATOM 5864 C C . LEU B 1 358 ? -16.438 23.547 17.188 1 97.56 358 LEU B C 1
ATOM 5866 O O . LEU B 1 358 ? -17.25 23.188 16.328 1 97.56 358 LEU B O 1
ATOM 5870 N N . PRO B 1 359 ? -15.195 23.75 16.891 1 98.06 359 PRO B N 1
ATOM 5871 C CA . PRO B 1 359 ? -14.719 23.469 15.531 1 98.06 359 PRO B CA 1
ATOM 5872 C C . PRO B 1 359 ? -14.891 22 15.141 1 98.06 359 PRO B C 1
ATOM 5874 O O . PRO B 1 359 ? -14.773 21.125 15.992 1 98.06 359 PRO B O 1
ATOM 5877 N N . VAL B 1 360 ? -15.031 21.781 13.836 1 96.44 360 VAL B N 1
ATOM 5878 C CA . VAL B 1 360 ? -15.062 20.422 13.344 1 96.44 360 VAL B CA 1
ATOM 5879 C C . VAL B 1 360 ? -13.711 19.75 13.594 1 96.44 360 VAL B C 1
ATOM 5881 O O . VAL B 1 360 ? -13.648 18.625 14.102 1 96.44 360 VAL B O 1
ATOM 5884 N N . SER B 1 361 ? -12.703 20.453 13.234 1 97.75 361 SER B N 1
ATOM 5885 C CA . SER B 1 361 ? -11.352 20.031 13.57 1 97.75 361 SER B CA 1
ATOM 5886 C C . SER B 1 361 ? -10.953 20.484 14.969 1 97.75 361 SER B C 1
ATOM 5888 O O . SER B 1 361 ? -10.273 21.516 15.117 1 97.75 361 SER B O 1
ATOM 5890 N N . ASN B 1 362 ? -11.352 19.797 15.93 1 98.06 362 ASN B N 1
ATOM 5891 C CA . ASN B 1 362 ? -11.156 20.203 17.312 1 98.06 362 ASN B CA 1
ATOM 5892 C C . ASN B 1 362 ? -10.055 19.391 17.984 1 98.06 362 ASN B C 1
ATOM 5894 O O . ASN B 1 362 ? -9.336 18.641 17.312 1 98.06 362 ASN B O 1
ATOM 5898 N N . ALA B 1 363 ? -9.914 19.547 19.297 1 98.12 363 ALA B N 1
ATOM 5899 C CA . ALA B 1 363 ? -8.836 18.891 20.031 1 98.12 363 ALA B CA 1
ATOM 5900 C C . ALA B 1 363 ? -8.992 17.375 20.031 1 98.12 363 ALA B C 1
ATOM 5902 O O . ALA B 1 363 ? -8.008 16.641 20.016 1 98.12 363 ALA B O 1
ATOM 5903 N N . LYS B 1 364 ? -10.188 16.938 20.031 1 96.88 364 LYS B N 1
ATOM 5904 C CA . LYS B 1 364 ? -10.43 15.492 20.031 1 96.88 364 LYS B CA 1
ATOM 5905 C C . LYS B 1 364 ? -9.984 14.859 18.719 1 96.88 364 LYS B C 1
ATOM 5907 O O . LYS B 1 364 ? -9.258 13.859 18.719 1 96.88 364 LYS B O 1
ATOM 5912 N N . THR B 1 365 ? -10.43 15.453 17.609 1 97.25 365 THR B N 1
ATOM 5913 C CA . THR B 1 365 ? -10.055 14.906 16.312 1 97.25 365 THR B CA 1
ATOM 5914 C C . THR B 1 365 ? -8.547 15.016 16.094 1 97.25 365 THR B C 1
ATOM 5916 O O . THR B 1 365 ? -7.922 14.086 15.578 1 97.25 365 THR B O 1
ATOM 5919 N N . GLY B 1 366 ? -7.988 16.156 16.5 1 98.06 366 GLY B N 1
ATOM 5920 C CA . GLY B 1 366 ? -6.547 16.328 16.406 1 98.06 366 GLY B CA 1
ATOM 5921 C C . GLY B 1 366 ? -5.777 15.32 17.25 1 98.06 366 GLY B C 1
ATOM 5922 O O . GLY B 1 366 ? -4.742 14.805 16.812 1 98.06 366 GLY B O 1
ATOM 5923 N N . ALA B 1 367 ? -6.293 15.062 18.422 1 98 367 ALA B N 1
ATOM 5924 C CA . ALA B 1 367 ? -5.66 14.109 19.328 1 98 367 ALA B CA 1
ATOM 5925 C C . ALA B 1 367 ? -5.691 12.695 18.734 1 98 367 ALA B C 1
ATOM 5927 O O . ALA B 1 367 ? -4.711 11.961 18.844 1 98 367 ALA B O 1
ATOM 5928 N N . MET B 1 368 ? -6.785 12.375 18.156 1 97.19 368 MET B N 1
ATOM 5929 C CA . MET B 1 368 ? -6.918 11.055 17.547 1 97.19 368 MET B CA 1
ATOM 5930 C C . MET B 1 368 ? -5.883 10.859 16.438 1 97.19 368 MET B C 1
ATOM 5932 O O . MET B 1 368 ? -5.203 9.836 16.406 1 97.19 368 MET B O 1
ATOM 5936 N N . ALA B 1 369 ? -5.73 11.82 15.602 1 97.88 369 ALA B N 1
ATOM 5937 C CA . ALA B 1 369 ? -4.754 11.742 14.523 1 97.88 369 ALA B CA 1
ATOM 5938 C C . ALA B 1 369 ? -3.332 11.688 15.07 1 97.88 369 ALA B C 1
ATOM 5940 O O . ALA B 1 369 ? -2.51 10.891 14.609 1 97.88 369 ALA B O 1
ATOM 5941 N N . ALA B 1 370 ? -3.066 12.516 16.047 1 98.19 370 ALA B N 1
ATOM 5942 C CA . ALA B 1 370 ? -1.735 12.555 16.641 1 98.19 370 ALA B CA 1
ATOM 5943 C C . ALA B 1 370 ? -1.392 11.227 17.312 1 98.19 370 ALA B C 1
ATOM 5945 O O . ALA B 1 370 ? -0.25 10.766 17.234 1 98.19 370 ALA B O 1
ATOM 5946 N N . ALA B 1 371 ? -2.357 10.68 17.953 1 97.62 371 ALA B N 1
ATOM 5947 C CA . ALA B 1 371 ? -2.145 9.391 18.594 1 97.62 371 ALA B CA 1
ATOM 5948 C C . ALA B 1 371 ? -1.822 8.305 17.562 1 97.62 371 ALA B C 1
ATOM 5950 O O . ALA B 1 371 ? -0.949 7.469 17.797 1 97.62 371 ALA B O 1
ATOM 5951 N N . CYS B 1 372 ? -2.51 8.32 16.5 1 97.94 372 CYS B N 1
ATOM 5952 C CA . CYS B 1 372 ? -2.234 7.371 15.43 1 97.94 372 CYS B CA 1
ATOM 5953 C C . CYS B 1 372 ? -0.816 7.543 14.898 1 97.94 372 CYS B C 1
ATOM 5955 O O . CYS B 1 372 ? -0.131 6.562 14.609 1 97.94 372 CYS B O 1
ATOM 5957 N N . VAL B 1 373 ? -0.418 8.805 14.734 1 98.31 373 VAL B N 1
ATOM 5958 C CA . VAL B 1 373 ? 0.947 9.078 14.305 1 98.31 373 VAL B CA 1
ATOM 5959 C C . VAL B 1 373 ? 1.938 8.461 15.289 1 98.31 373 VAL B C 1
ATOM 5961 O O . VAL B 1 373 ? 2.879 7.777 14.883 1 98.31 373 VAL B O 1
ATOM 5964 N N . GLN B 1 374 ? 1.704 8.703 16.531 1 97.75 374 GLN B N 1
ATOM 5965 C CA . GLN B 1 374 ? 2.627 8.18 17.531 1 97.75 374 GLN B CA 1
ATOM 5966 C C . GLN B 1 374 ? 2.656 6.652 17.516 1 97.75 374 GLN B C 1
ATOM 5968 O O . GLN B 1 374 ? 3.721 6.047 17.641 1 97.75 374 GLN B O 1
ATOM 5973 N N . MET B 1 375 ? 1.5 6.043 17.391 1 98 375 MET B N 1
ATOM 5974 C CA . MET B 1 375 ? 1.438 4.586 17.281 1 98 375 MET B CA 1
ATOM 5975 C C . MET B 1 375 ? 2.314 4.086 16.141 1 98 375 MET B C 1
ATOM 5977 O O . MET B 1 375 ? 3.062 3.119 16.312 1 98 375 MET B O 1
ATOM 5981 N N . GLY B 1 376 ? 2.195 4.715 15.016 1 98.44 376 GLY B N 1
ATOM 5982 C CA . GLY B 1 376 ? 2.986 4.328 13.859 1 98.44 376 GLY B CA 1
ATOM 5983 C C . GLY B 1 376 ? 4.48 4.5 14.078 1 98.44 376 GLY B C 1
ATOM 5984 O O . GLY B 1 376 ? 5.273 3.648 13.664 1 98.44 376 GLY B O 1
ATOM 5985 N N . LEU B 1 377 ? 4.848 5.637 14.68 1 98.31 377 LEU B N 1
ATOM 5986 C CA . LEU B 1 377 ? 6.254 5.867 14.984 1 98.31 377 LEU B CA 1
ATOM 5987 C C . LEU B 1 377 ? 6.801 4.781 15.898 1 98.31 377 LEU B C 1
ATOM 5989 O O . LEU B 1 377 ? 7.895 4.262 15.68 1 98.31 377 LEU B O 1
ATOM 5993 N N . ASP B 1 378 ? 6.004 4.453 16.906 1 97.62 378 ASP B N 1
ATOM 5994 C CA . ASP B 1 378 ? 6.41 3.398 17.828 1 97.62 378 ASP B CA 1
ATOM 5995 C C . ASP B 1 378 ? 6.598 2.072 17.094 1 97.62 378 ASP B C 1
ATOM 5997 O O . ASP B 1 378 ? 7.559 1.345 17.359 1 97.62 378 ASP B O 1
ATOM 6001 N N . ALA B 1 379 ? 5.707 1.775 16.234 1 98.19 379 ALA B N 1
ATOM 6002 C CA . ALA B 1 379 ? 5.785 0.526 15.484 1 98.19 379 ALA B CA 1
ATOM 6003 C C . ALA B 1 379 ? 7.051 0.477 14.633 1 98.19 379 ALA B C 1
ATOM 6005 O O . ALA B 1 379 ? 7.785 -0.515 14.664 1 98.19 379 ALA B O 1
ATOM 6006 N N . MET B 1 380 ? 7.359 1.521 13.953 1 97.88 380 MET B N 1
ATOM 6007 C CA . MET B 1 380 ? 8.492 1.559 13.031 1 97.88 380 MET B CA 1
ATOM 6008 C C . MET B 1 380 ? 9.812 1.568 13.789 1 97.88 380 MET B C 1
ATOM 6010 O O . MET B 1 380 ? 10.719 0.797 13.469 1 97.88 380 MET B O 1
ATOM 6014 N N . TYR B 1 381 ? 9.906 2.422 14.719 1 97.62 381 TYR B N 1
ATOM 6015 C CA . TYR B 1 381 ? 11.195 2.619 15.383 1 97.62 381 TYR B CA 1
ATOM 6016 C C . TYR B 1 381 ? 11.516 1.45 16.312 1 97.62 381 TYR B C 1
ATOM 6018 O O . TYR B 1 381 ? 12.688 1.157 16.562 1 97.62 381 TYR B O 1
ATOM 6026 N N . ASN B 1 382 ? 10.484 0.758 16.812 1 96.88 382 ASN B N 1
ATOM 6027 C CA . ASN B 1 382 ? 10.742 -0.347 17.734 1 96.88 382 ASN B CA 1
ATOM 6028 C C . ASN B 1 382 ? 10.578 -1.698 17.031 1 96.88 382 ASN B C 1
ATOM 6030 O O . ASN B 1 382 ? 10.695 -2.744 17.672 1 96.88 382 ASN B O 1
ATOM 6034 N N . ASP B 1 383 ? 10.266 -1.7 15.766 1 95.69 383 ASP B N 1
ATOM 6035 C CA . ASP B 1 383 ? 10.102 -2.922 14.984 1 95.69 383 ASP B CA 1
ATOM 6036 C C . ASP B 1 383 ? 9.117 -3.877 15.656 1 95.69 383 ASP B C 1
ATOM 6038 O O . ASP B 1 383 ? 9.445 -5.039 15.906 1 95.69 383 ASP B O 1
ATOM 6042 N N . LYS B 1 384 ? 7.934 -3.316 15.945 1 96.69 384 LYS B N 1
ATOM 6043 C CA . LYS B 1 384 ? 6.91 -4.109 16.625 1 96.69 384 LYS B CA 1
ATOM 6044 C C . LYS B 1 384 ? 5.52 -3.779 16.094 1 96.69 384 LYS B C 1
ATOM 6046 O O . LYS B 1 384 ? 5.312 -2.721 15.492 1 96.69 384 LYS B O 1
ATOM 6051 N N . ILE B 1 385 ? 4.668 -4.734 16.297 1 97.75 385 ILE B N 1
ATOM 6052 C CA . ILE B 1 385 ? 3.25 -4.449 16.109 1 97.75 385 ILE B CA 1
ATOM 6053 C C . ILE B 1 385 ? 2.697 -3.752 17.359 1 97.75 385 ILE B C 1
ATOM 6055 O O . ILE B 1 385 ? 2.779 -4.285 18.469 1 97.75 385 ILE B O 1
ATOM 6059 N N . VAL B 1 386 ? 2.16 -2.568 17.141 1 97.69 386 VAL B N 1
ATOM 6060 C CA . VAL B 1 386 ? 1.67 -1.785 18.266 1 97.69 386 VAL B CA 1
ATOM 6061 C C . VAL B 1 386 ? 0.153 -1.924 18.375 1 97.69 386 VAL B C 1
ATOM 6063 O O . VAL B 1 386 ? -0.56 -1.783 17.375 1 97.69 386 VAL B O 1
ATOM 6066 N N . VAL B 1 387 ? -0.24 -2.295 19.547 1 93.19 387 VAL B N 1
ATOM 6067 C CA . VAL B 1 387 ? -1.669 -2.424 19.812 1 93.19 387 VAL B CA 1
ATOM 6068 C C . VAL B 1 387 ? -2.115 -1.33 20.781 1 93.19 387 VAL B C 1
ATOM 6070 O O . VAL B 1 387 ? -1.428 -1.043 21.766 1 93.19 387 VAL B O 1
ATOM 6073 N N . ASP B 1 388 ? -2.771 -0.363 20.391 1 73 388 ASP B N 1
ATOM 6074 C CA . ASP B 1 388 ? -3.172 0.697 21.312 1 73 388 ASP B CA 1
ATOM 6075 C C . ASP B 1 388 ? -4.66 0.603 21.641 1 73 388 ASP B C 1
ATOM 6077 O O . ASP B 1 388 ? -5.508 0.82 20.766 1 73 388 ASP B O 1
ATOM 6081 N N . ALA B 1 389 ? -5.074 -0.215 22.672 1 55 389 ALA B N 1
ATOM 6082 C CA . ALA B 1 389 ? -6.43 -0.068 23.203 1 55 389 ALA B CA 1
ATOM 6083 C C . ALA B 1 389 ? -6.66 1.346 23.734 1 55 389 ALA B C 1
ATOM 6085 O O . ALA B 1 389 ? -7.789 1.709 24.078 1 55 389 ALA B O 1
ATOM 6086 N N . ARG B 1 390 ? -5.551 2.098 24.266 1 49 390 ARG B N 1
ATOM 6087 C CA . ARG B 1 390 ? -5.68 3.105 25.312 1 49 390 ARG B CA 1
ATOM 6088 C C . ARG B 1 390 ? -5.812 4.504 24.719 1 49 390 ARG B C 1
ATOM 6090 O O . ARG B 1 390 ? -5.582 5.5 25.406 1 49 390 ARG B O 1
ATOM 6097 N N . ILE B 1 391 ? -5.91 4.645 23.359 1 42.97 391 ILE B N 1
ATOM 6098 C CA . ILE B 1 391 ? -6.316 6.039 23.219 1 42.97 391 ILE B CA 1
ATOM 6099 C C . ILE B 1 391 ? -7.645 6.266 23.938 1 42.97 391 ILE B C 1
ATOM 6101 O O . ILE B 1 391 ? -8.594 5.496 23.75 1 42.97 391 ILE B O 1
#

Nearest PDB structures (foldseek):
  1rye-assembly1_B  TM=8.452E-01  e=4.429E-25  Zymomonas mobilis
  1evj-assembly1_C  TM=8.215E-01  e=1.201E-24  Zymomonas mobilis
  5yab-assembly1_A  TM=7.845E-01  e=2.429E-24  Paracoccus laeviglucosivorans
  6ktk-assembly1_A  TM=7.760E-01  e=9.932E-24  Paracoccus laeviglucosivorans
  4fb5-assembly1_A  TM=7.686E-01  e=6.586E-24  Rhizobium etli CFN 42

Sequence (782 aa):
MKRRDFMVKGSLAGSAVLYAPTVLGYGTHSPNETINVGIVGTGDRGGGLIPFINQIPNMRVVACCDIIPFRLSSGLSKVEGKAKGYSDYKKMLEDKDVDAVLVATPFSTHSKIVVDALQAGKHVYGEKTMAKGYEGIKELVAATDASKSIFQAGHQYHSSRLYSHIVDEIKQGKIGKITAFECQWNRNGNWRRPVPDPKWERMINWRMYREYSGGLLAELCSHQLDFANWVLDATPEKVMGIGGIDYWKDGRETYDNIHLIYSYPEGVRASFTCLTSNAMGDYKVKVMGDKGTYILDYVKAWYYPEGSYQKEIGEVDGVSGATLNWDQGRGIPLEFDHEDPSKQALIDFRDNIINNTLPVSNAKTGAMAAACVQMGLDAMYNDKIVVDARIMKRRDFMVKGSLAGSAVLYAPTVLGYGTHSPNETINVGIVGTGDRGGGLIPFINQIPNMRVVACCDIIPFRLSSGLSKVEGKAKGYSDYKKMLEDKDVDAVLVATPFSTHSKIVVDALQAGKHVYGEKTMAKGYEGIKELVAATDASKSIFQAGHQYHSSRLYSHIVDEIKQGKIGKITAFECQWNRNGNWRRPVPDPKWERMINWRMYREYSGGLLAELCSHQLDFANWVLDATPEKVMGIGGIDYWKDGRETYDNIHLIYSYPEGVRASFTCLTSNAMGDYKVKVMGDKGTYILDYVKAWYYPEGSYQKEIGEVDGVSGATLNWDQGRGIPLEFDHEDPSKQALIDFRDNIINNTLPVSNAKTGAMAAACVQMGLDAMYNDKIVVDARI

Organism: Allomuricauda ruestringensis (strain DSM 13258 / CIP 107369 / LMG 19739 / B1) (NCBI:txid886377)

pLDDT: mean 87.82, std 22.37, range [17.67, 98.94]

Foldseek 3Di:
DPCPDDPDPPPCPVPPPPPPPPPPPDPLQDPQAAAEEEEEFQPPPRLVCQLLQQPFHSYFYAEYEDLDVVSQVSSCVNGDDHHYYYPDVLVVLPDPSHQAYEYDFFQACQLVSLLSNQVSQHAYEGEPLRHADDVSLVSNVVSCVVGLHAYFYNLLVLLWPVLVVVLVCVVVQVQHAWAEKEWEAEAAADQADDDPDPVCRCRRSVLLEPNRHLHCLGPPVLSVQLSVCSSVVWFFQKKAWAFACDDDPPPGDHGQKIWMWTHTPPNYIYIYIYHHRDCPPHTWMWTHGPQWIWIDGQRKIAIGGDDCPPLPPPPPDPDDRPRQPQDVPGHGIDDDDTDRSSSSSVNQSVVCRSVVHHGPRGSVSSSSSNVNSVNHSCNHVVVHMGGDPDD/DPCPDDPDPPPCVVPPPCPPPPPPPDPLQDPQAAAEEEEEFQPPVRLVCQLLQQPFHSYFYAEYEDLDVVSQVSSCVSGDDHHYYYPDVLVVLPDPSHQAYEYDFFQACQLVSLLSNQVSQHAYEGEPLRHADDVSLVSNVVSCVVGLHAYFYNLLVLLWPVLVVVLVCVVVQVQHAWAEKEWEAEAAADQADDDPDPVCRCRRSVLQEPNRHLHCLGPPVLSVQLSVCSSVVWFFQKKAWAFACDDDPPPGDHGQKIWMWTHTPPNYIYIYIYHHRDCPPHTWMWTHGPQWIWIDGQRWIAIGGDDCPPLPPPPPPPDDRPRQPQDVPGHGIDDDDTDRSSSSSVNQSVVCRSVVHHDPRGSVSSSSSNVNSVNHSCNHVVVHMGGDPDD

Radius of gyration: 31.46 Å; Cα contacts (8 Å, |Δi|>4): 1673; chains: 2; bounding box: 80×93×82 Å